Protein AF-0000000080389992 (afdb_homodimer)

Radius of gyration: 30.41 Å; Cα contacts (8 Å, |Δi|>4): 2926; chains: 2; bounding box: 86×96×77 Å

Solvent-accessible surface area (backbone atoms only — not comparable to full-atom values): 54626 Å² total; per-residue (Å²): 128,86,72,80,55,49,77,39,32,26,22,52,47,50,53,52,47,37,54,75,71,65,52,51,58,38,23,25,39,76,35,75,53,31,44,60,41,37,55,44,47,63,76,44,91,43,49,73,46,61,48,57,41,42,37,43,13,34,24,14,16,47,22,24,12,56,48,66,73,48,72,14,30,25,38,23,12,28,20,36,35,40,38,37,26,43,38,29,38,38,38,26,34,58,57,42,35,23,24,41,37,39,26,24,25,52,38,71,89,45,68,91,61,70,29,70,19,50,58,68,56,62,61,32,39,53,87,36,33,81,41,67,42,76,52,84,49,41,79,48,44,42,55,50,52,54,42,39,56,51,57,9,62,40,62,65,23,12,19,18,38,42,33,38,20,31,56,28,33,66,33,75,32,73,50,66,74,68,91,72,78,86,57,94,89,65,79,68,50,46,74,44,56,65,67,47,44,50,51,48,18,53,52,42,38,71,22,44,30,46,34,34,38,33,10,38,35,26,48,76,48,69,15,32,68,46,50,53,53,40,31,62,58,30,54,29,39,36,30,26,41,83,66,11,41,16,30,55,41,53,83,42,88,46,42,40,48,34,45,20,32,70,18,39,62,46,26,20,46,46,48,50,66,13,45,25,37,41,29,33,22,50,78,78,31,51,60,46,32,32,21,62,83,58,41,37,64,66,30,49,28,34,40,33,25,42,42,65,77,62,64,54,63,75,52,86,56,74,43,67,33,48,7,35,48,35,57,45,42,52,51,33,58,72,64,39,45,50,29,60,21,65,68,41,53,53,50,49,55,50,36,46,69,76,48,53,92,74,78,71,77,50,91,54,87,46,48,24,52,68,59,55,53,35,43,44,48,32,72,74,41,60,79,38,32,41,17,19,21,42,50,46,50,32,52,44,44,69,71,49,38,67,40,63,42,57,55,28,53,46,64,56,61,36,28,48,32,58,34,37,10,61,33,14,30,51,20,25,33,71,63,37,71,90,48,55,34,36,17,37,20,36,52,53,25,44,48,50,46,48,57,40,47,26,35,29,43,76,68,67,41,49,35,33,36,42,26,51,32,38,36,39,42,52,48,51,38,47,49,20,46,76,73,45,82,56,50,66,48,77,28,73,50,59,89,36,58,41,56,36,44,40,23,46,18,28,68,31,46,46,39,75,24,69,35,47,85,39,46,60,59,54,52,53,49,46,65,70,62,66,41,27,25,32,35,39,33,45,31,54,64,84,72,67,77,55,38,31,28,56,89,66,32,38,44,74,54,62,43,74,68,66,67,77,128,128,87,72,78,56,50,76,40,31,25,22,51,48,51,53,52,49,37,54,76,70,66,52,52,58,36,23,23,40,76,34,77,53,31,44,61,42,37,55,46,47,64,75,43,92,43,50,73,45,61,48,57,41,41,35,42,13,34,24,13,16,46,22,24,12,57,51,65,72,47,72,14,30,24,39,23,12,30,19,35,35,40,38,36,26,45,39,28,37,38,38,26,34,58,58,44,36,22,25,41,37,38,25,22,25,51,38,72,90,43,67,91,61,69,30,71,21,50,57,68,56,62,61,33,40,51,87,36,32,80,43,63,42,79,53,84,48,41,81,47,43,42,54,50,52,53,42,37,55,49,56,9,63,40,63,65,23,11,17,18,38,43,32,38,19,31,57,26,34,66,34,74,31,73,51,66,75,68,90,72,78,85,57,94,88,64,80,67,50,47,74,43,55,64,68,47,44,50,51,49,19,53,53,42,39,71,23,42,30,46,33,33,39,33,9,38,36,27,48,75,49,68,16,31,68,46,50,52,53,39,31,62,58,30,53,29,38,34,29,26,40,83,66,11,39,16,30,54,39,53,84,43,88,46,41,40,48,34,45,21,31,69,17,40,61,44,24,21,45,47,46,49,66,13,43,26,37,39,30,34,22,51,78,78,32,52,61,47,33,32,21,60,84,58,41,36,63,65,30,48,27,36,41,35,27,41,43,65,78,62,64,54,63,75,52,85,57,74,44,67,33,47,8,33,48,35,59,44,40,53,52,35,58,73,64,41,45,51,29,58,21,67,68,42,52,52,51,50,52,50,35,46,69,75,50,53,90,73,78,74,77,50,90,54,87,46,47,26,53,69,58,56,54,35,42,45,47,34,71,73,40,60,80,38,32,41,16,18,20,45,50,47,51,33,53,43,44,70,72,48,39,67,40,63,42,57,54,26,53,46,64,57,61,36,27,47,32,58,33,36,10,61,32,13,29,52,20,24,33,69,63,37,71,88,48,56,32,36,17,37,21,35,53,54,24,45,48,49,47,48,57,38,46,25,34,28,43,76,67,67,42,48,36,34,36,41,27,51,33,37,36,37,42,52,47,52,38,47,48,20,44,76,73,46,82,56,51,67,48,77,27,74,51,59,89,34,58,40,55,37,43,39,24,46,18,28,68,30,44,45,40,76,25,67,35,48,87,39,46,60,58,53,52,52,48,47,66,70,63,68,41,27,25,31,34,39,32,44,30,54,62,82,72,69,79,54,37,31,28,56,89,66,33,39,43,74,55,64,42,72,69,68,68,76,127

Sequence (1130 aa):
MTESTEKMTGARALIECLYREGVDTIFGYPGGVLLPIYDELYDADIRHILVRHEQAAAHAAEGYARATGKTGVCIATSGPGATNLVTGIANAYMDSIPMVVFTGQVPSSLLGNDAFQEANITGITMPITKHNYLVQDANELPQVIKEAFHIASTGRPGPVLVDLPKDVTVQEIDFYYPEKVDLKGYKPTYQGNLQQVKRAASAIKESKNPVIYAGGGVISSNASKELLELAEKIKAPVTTTLTGMGGFPVEHELFLGMPGMHGAKYANYAIQESDLLIAVGARFDDRVTGKLKAFASNAKIIHIDIDPAEISKNVKVDVPIVGDAKWILQKLLKYAEPAQSEKWLDRITHWKKVHPLHYVEPATGDGIKPQYIIEQITEACKDAIIVTEVGQHQMWAAQYFRFSEPRTFITSGGLGTMGYGFPASIGAKIAKPDKVVFDIAGDGSFQMNSQELATAVQENVPVIVAVFNNGYLGMVRQWQELFHNRRYSATCIQNSVDFVKLAEAYGALGLRATKRDEVRPVIEEAIASGRPTVIDFIVEEEENVSPMVPAGAAINEILDLERKEMTESTEKMTGARALIECLYREGVDTIFGYPGGVLLPIYDELYDADIRHILVRHEQAAAHAAEGYARATGKTGVCIATSGPGATNLVTGIANAYMDSIPMVVFTGQVPSSLLGNDAFQEANITGITMPITKHNYLVQDANELPQVIKEAFHIASTGRPGPVLVDLPKDVTVQEIDFYYPEKVDLKGYKPTYQGNLQQVKRAASAIKESKNPVIYAGGGVISSNASKELLELAEKIKAPVTTTLTGMGGFPVEHELFLGMPGMHGAKYANYAIQESDLLIAVGARFDDRVTGKLKAFASNAKIIHIDIDPAEISKNVKVDVPIVGDAKWILQKLLKYAEPAQSEKWLDRITHWKKVHPLHYVEPATGDGIKPQYIIEQITEACKDAIIVTEVGQHQMWAAQYFRFSEPRTFITSGGLGTMGYGFPASIGAKIAKPDKVVFDIAGDGSFQMNSQELATAVQENVPVIVAVFNNGYLGMVRQWQELFHNRRYSATCIQNSVDFVKLAEAYGALGLRATKRDEVRPVIEEAIASGRPTVIDFIVEEEENVSPMVPAGAAINEILDLERKE

Foldseek 3Di:
DPPQFDKDFLLLLLLVLCVVLVAAEEEEADDDLCVLNVVNVVPGNHHYFDFPALCLRLLLQQLQCLLFLAEGEYEFEAAPSLVSNQLSQQLQQQQLGQYEYEYEAAAPVCAPVPDDRHDPSQVVNVVRFLEEDEDNASQCSLVVSQVQRVQQQPQRHHYYYYYHYSNSRGDMDRHDHDPDHDDPPDDFAAAWDLVLLLVVQVQLAAWAQEEEEEELLCLSLVQLVLVALLCVFQVHAYEYDLNCPLSYFQPDLSYQAHFFFQTFLLVLVSQQPTQAYEYAQDAPDQRHFQAVCSTSVNHAYEHEGRDPCRAPVRHDHDRYIHHRRNNSSVSNSVNHGHYNHPVVSVVSVVCCVVGPDDFDQDPPNWFDALLLLLQLLCVLAVAAQEFEFAAQQSSSNSRRRGRNHRSSYHYRDRSRDQLSGPSSQLSSCVSPVPHAYEYRYEPVSCVVRVVSLLSCQVVLRQHEYEYAYLQFSQRVQLCCVVPVVSPRDPTGRPPVDDVQVSNVVNPFHEAEDGTDVVSNVVSNVSVVVSGHYYYHYHHHNRDGRPWGDPRNDRSSRTDGPRDDD/DPPQFDKDFLLLLLLVLCVVLVAAEEEEADDDLCVLNVVNVVPGNHHYFDFPALCLRLLLQQLLCLQFLAEGEYEFEAAPSLVSVQLSQQLQQQQLGQYEYEYEAAAPVCAPVPDDRHDPSQVVNVVRFLEEDEDNASQCSLLVSQVQRVQQQPQRHHYYYYYHYSNSRGDMDRHDHDPDHDDPPDDFAAAWDLVLLLVVQVQLAAWAQEEEEEELLCLSLVQLVLVALLCVFQVHAYEYDLNCPLSYFCPDLSYQAHFFFQTFLLVLVSQQPTQAYEYAQDAPDQRHFQAVCRTSVNHAYEHEGRDPCRAPVRHDHDRYIHHRRNNSSVSNSVNHGHYNHPVVSVVSVVCCVVGPDDFDQDPPNWFDALLLLLQLLCVLAVAAQEFEFAALQSSSNRRRRGRNHRSRYHYRDRVRDQLSGPSSQLSSCVSPVPHAYEYRYEPVSCVVRVVSLLSCQVVLRQHEYEYAYLQFSQRVQLCCVVPVVSPRDPTGRPPVDDVQVSNVVNPFHEAEDGTDVVSNVVSNVSVVVSTHYYYHYHHHNRDGRPFGDPRNDRSSRTRGPNDDD

Structure (mmCIF, N/CA/C/O backbone):
data_AF-0000000080389992-model_v1
#
loop_
_entity.id
_entity.type
_entity.pdbx_description
1 polymer 'Acetolactate synthase'
#
loop_
_atom_site.group_PDB
_atom_site.id
_atom_site.type_symbol
_atom_site.label_atom_id
_atom_site.label_alt_id
_atom_site.label_comp_id
_atom_site.label_asym_id
_atom_site.label_entity_id
_atom_site.label_seq_id
_atom_site.pdbx_PDB_ins_code
_atom_site.Cartn_x
_atom_site.Cartn_y
_atom_site.Cartn_z
_atom_site.occupancy
_atom_site.B_iso_or_equiv
_atom_site.auth_seq_id
_atom_site.auth_comp_id
_atom_site.auth_asym_id
_atom_site.auth_atom_id
_atom_site.pdbx_PDB_model_num
ATOM 1 N N . MET A 1 1 ? 43.312 18.234 -13.016 1 28.86 1 MET A N 1
ATOM 2 C CA . MET A 1 1 ? 43.5 17.062 -12.172 1 28.86 1 MET A CA 1
ATOM 3 C C . MET A 1 1 ? 42.719 15.867 -12.727 1 28.86 1 MET A C 1
ATOM 5 O O . MET A 1 1 ? 41.5 15.945 -12.906 1 28.86 1 MET A O 1
ATOM 9 N N . THR A 1 2 ? 43.188 15.094 -13.531 1 39.06 2 THR A N 1
ATOM 10 C CA . THR A 1 2 ? 42.625 13.898 -14.141 1 39.06 2 THR A CA 1
ATOM 11 C C . THR A 1 2 ? 42 12.984 -13.078 1 39.06 2 THR A C 1
ATOM 13 O O . THR A 1 2 ? 42.719 12.391 -12.273 1 39.06 2 THR A O 1
ATOM 16 N N . GLU A 1 3 ? 40.906 13.391 -12.375 1 44.69 3 GLU A N 1
ATOM 17 C CA . GLU A 1 3 ? 40.312 12.711 -11.227 1 44.69 3 GLU A CA 1
ATOM 18 C C . GLU A 1 3 ? 40.125 11.219 -11.508 1 44.69 3 GLU A C 1
ATOM 20 O O . GLU A 1 3 ? 39.562 10.836 -12.547 1 44.69 3 GLU A O 1
ATOM 25 N N . SER A 1 4 ? 41.062 10.492 -11.133 1 52.69 4 SER A N 1
ATOM 26 C CA . SER A 1 4 ? 41.156 9.039 -11.211 1 52.69 4 SER A CA 1
ATOM 27 C C . SER A 1 4 ? 39.812 8.367 -11.109 1 52.69 4 SER A C 1
ATOM 29 O O . SER A 1 4 ? 39.094 8.555 -10.117 1 52.69 4 SER A O 1
ATOM 31 N N . THR A 1 5 ? 39.219 8.062 -12.273 1 70.75 5 THR A N 1
ATOM 32 C CA . THR A 1 5 ? 37.969 7.309 -12.352 1 70.75 5 THR A CA 1
ATOM 33 C C . THR A 1 5 ? 38.188 5.871 -11.883 1 70.75 5 THR A C 1
ATOM 35 O O . THR A 1 5 ? 39.219 5.262 -12.18 1 70.75 5 THR A O 1
ATOM 38 N N . GLU A 1 6 ? 37.594 5.406 -10.828 1 88.12 6 GLU A N 1
ATOM 39 C CA . GLU A 1 6 ? 37.625 4.043 -10.305 1 88.12 6 GLU A CA 1
ATOM 40 C C . GLU A 1 6 ? 36.531 3.189 -10.977 1 88.12 6 GLU A C 1
ATOM 42 O O . GLU A 1 6 ? 35.406 3.621 -11.117 1 88.12 6 GLU A O 1
ATOM 47 N N . LYS A 1 7 ? 37 2.121 -11.492 1 95.56 7 LYS A N 1
ATOM 48 C CA . LYS A 1 7 ? 36.062 1.165 -12.07 1 95.56 7 LYS A CA 1
ATOM 49 C C . LYS A 1 7 ? 35.281 0.459 -10.984 1 95.56 7 LYS A C 1
ATOM 51 O O . LYS A 1 7 ? 35.812 0.017 -9.977 1 95.56 7 LYS A O 1
ATOM 56 N N . MET A 1 8 ? 34 0.46 -11.156 1 97.56 8 MET A N 1
ATOM 57 C CA . MET A 1 8 ? 33.125 -0.198 -10.172 1 97.56 8 MET A CA 1
ATOM 58 C C . MET A 1 8 ? 31.781 -0.555 -10.773 1 97.56 8 MET A C 1
ATOM 60 O O . MET A 1 8 ? 31.438 -0.078 -11.859 1 97.56 8 MET A O 1
ATOM 64 N N . THR A 1 9 ? 31 -1.435 -10.195 1 98.12 9 THR A N 1
ATOM 65 C CA . THR A 1 9 ? 29.672 -1.827 -10.664 1 98.12 9 THR A CA 1
ATOM 66 C C . THR A 1 9 ? 28.656 -0.722 -10.398 1 98.12 9 THR A C 1
ATOM 68 O O . THR A 1 9 ? 28.906 0.177 -9.594 1 98.12 9 THR A O 1
ATOM 71 N N . GLY A 1 10 ? 27.562 -0.728 -11.109 1 98.5 10 GLY A N 1
ATOM 72 C CA . GLY A 1 10 ? 26.484 0.208 -10.844 1 98.5 10 GLY A CA 1
ATOM 73 C C . GLY A 1 10 ? 26.031 0.203 -9.391 1 98.5 10 GLY A C 1
ATOM 74 O O . GLY A 1 10 ? 25.719 1.254 -8.828 1 98.5 10 GLY A O 1
ATOM 75 N N . ALA A 1 11 ? 26 -0.964 -8.781 1 98.62 11 ALA A N 1
ATOM 76 C CA . ALA A 1 11 ? 25.609 -1.092 -7.383 1 98.62 11 ALA A CA 1
ATOM 77 C C . ALA A 1 11 ? 26.578 -0.347 -6.473 1 98.62 11 ALA A C 1
ATOM 79 O O . ALA A 1 11 ? 26.156 0.381 -5.57 1 98.62 11 ALA A O 1
ATOM 80 N N . ARG A 1 12 ? 27.844 -0.57 -6.66 1 98.25 12 ARG A N 1
ATOM 81 C CA . ARG A 1 12 ? 28.859 0.126 -5.875 1 98.25 12 ARG A CA 1
ATOM 82 C C . ARG A 1 12 ? 28.797 1.631 -6.117 1 98.25 12 ARG A C 1
ATOM 84 O O . ARG A 1 12 ? 28.953 2.422 -5.188 1 98.25 12 ARG A O 1
ATOM 91 N N . ALA A 1 13 ? 28.594 2.02 -7.363 1 98.5 13 ALA A N 1
ATOM 92 C CA . ALA A 1 13 ? 28.469 3.432 -7.719 1 98.5 13 ALA A CA 1
ATOM 93 C C . ALA A 1 13 ? 27.312 4.086 -6.973 1 98.5 13 ALA A C 1
ATOM 95 O O . ALA A 1 13 ? 27.422 5.23 -6.531 1 98.5 13 ALA A O 1
ATOM 96 N N . LEU A 1 14 ? 26.172 3.402 -6.883 1 98.62 14 LEU A N 1
ATOM 97 C CA . LEU A 1 14 ? 25.031 3.93 -6.141 1 98.62 14 LEU A CA 1
ATOM 98 C C . LEU A 1 14 ? 25.422 4.254 -4.703 1 98.62 14 LEU A C 1
ATOM 100 O O . LEU A 1 14 ? 25.109 5.332 -4.195 1 98.62 14 LEU A O 1
ATOM 104 N N . ILE A 1 15 ? 26.141 3.344 -4.02 1 98.62 15 ILE A N 1
ATOM 105 C CA . ILE A 1 15 ? 26.547 3.539 -2.633 1 98.62 15 ILE A CA 1
ATOM 106 C C . ILE A 1 15 ? 27.469 4.754 -2.533 1 98.62 15 ILE A C 1
ATOM 108 O O . ILE A 1 15 ? 27.312 5.586 -1.636 1 98.62 15 ILE A O 1
ATOM 112 N N . GLU A 1 16 ? 28.391 4.871 -3.49 1 98.12 16 GLU A N 1
ATOM 113 C CA . GLU A 1 16 ? 29.297 6.012 -3.498 1 98.12 16 GLU A CA 1
ATOM 114 C C . GLU A 1 16 ? 28.547 7.32 -3.674 1 98.12 16 GLU A C 1
ATOM 116 O O . GLU A 1 16 ? 28.891 8.336 -3.059 1 98.12 16 GLU A O 1
ATOM 121 N N . CYS A 1 17 ? 27.578 7.309 -4.59 1 98.44 17 CYS A N 1
ATOM 122 C CA . CYS A 1 17 ? 26.75 8.492 -4.789 1 98.44 17 CYS A CA 1
ATOM 123 C C . CYS A 1 17 ? 26.031 8.875 -3.502 1 98.44 17 CYS A C 1
ATOM 125 O O . CYS A 1 17 ? 25.938 10.055 -3.16 1 98.44 17 CYS A O 1
ATOM 127 N N . LEU A 1 18 ? 25.469 7.914 -2.791 1 98.69 18 LEU A N 1
ATOM 128 C CA . LEU A 1 18 ? 24.734 8.164 -1.554 1 98.69 18 LEU A CA 1
ATOM 129 C C . LEU A 1 18 ? 25.656 8.766 -0.495 1 98.69 18 LEU A C 1
ATOM 131 O O . LEU A 1 18 ? 25.25 9.664 0.248 1 98.69 18 LEU A O 1
ATOM 135 N N . TYR A 1 19 ? 26.953 8.266 -0.417 1 98.19 19 TYR A N 1
ATOM 136 C CA . TYR A 1 19 ? 27.938 8.859 0.481 1 98.19 19 TYR A CA 1
ATOM 137 C C . TYR A 1 19 ? 28.141 10.336 0.164 1 98.19 19 TYR A C 1
ATOM 139 O O . TYR A 1 19 ? 28.172 11.172 1.068 1 98.19 19 TYR A O 1
ATOM 147 N N . ARG A 1 20 ? 28.266 10.594 -1.121 1 97.25 20 ARG A N 1
ATOM 148 C CA . ARG A 1 20 ? 28.531 11.961 -1.563 1 97.25 20 ARG A CA 1
ATOM 149 C C . ARG A 1 20 ? 27.344 12.875 -1.25 1 97.25 20 ARG A C 1
ATOM 151 O O . ARG A 1 20 ? 27.531 14.086 -1.101 1 97.25 20 ARG A O 1
ATOM 158 N N . GLU A 1 21 ? 26.172 12.328 -1.195 1 98 21 GLU A N 1
ATOM 159 C CA . GLU A 1 21 ? 24.969 13.109 -0.892 1 98 21 GLU A CA 1
ATOM 160 C C . GLU A 1 21 ? 24.719 13.172 0.611 1 98 21 GLU A C 1
ATOM 162 O O . GLU A 1 21 ? 23.734 13.758 1.057 1 98 21 GLU A O 1
ATOM 167 N N . GLY A 1 22 ? 25.531 12.523 1.401 1 97.75 22 GLY A N 1
ATOM 168 C CA . GLY A 1 22 ? 25.453 12.602 2.852 1 97.75 22 GLY A CA 1
ATOM 169 C C . GLY A 1 22 ? 24.375 11.703 3.436 1 97.75 22 GLY A C 1
ATOM 170 O O . GLY A 1 22 ? 23.875 11.953 4.535 1 97.75 22 GLY A O 1
ATOM 171 N N . VAL A 1 23 ? 23.984 10.672 2.705 1 98.56 23 VAL A N 1
ATOM 172 C CA . VAL A 1 23 ? 22.953 9.75 3.184 1 98.56 23 VAL A CA 1
ATOM 173 C C . VAL A 1 23 ? 23.547 8.836 4.258 1 98.56 23 VAL A C 1
ATOM 175 O O . VAL A 1 23 ? 24.562 8.188 4.039 1 98.56 23 VAL A O 1
ATOM 178 N N . ASP A 1 24 ? 22.922 8.781 5.379 1 98.06 24 ASP A N 1
ATOM 179 C CA . ASP A 1 24 ? 23.422 7.949 6.469 1 98.06 24 ASP A CA 1
ATOM 180 C C . ASP A 1 24 ? 22.438 6.836 6.812 1 98.06 24 ASP A C 1
ATOM 182 O O . ASP A 1 24 ? 22.797 5.867 7.484 1 98.06 24 ASP A O 1
ATOM 186 N N . THR A 1 25 ? 21.219 6.969 6.402 1 98.62 25 THR A N 1
ATOM 187 C CA . THR A 1 25 ? 20.172 6.012 6.73 1 98.62 25 THR A CA 1
ATOM 188 C C . THR A 1 25 ? 19.297 5.734 5.512 1 98.62 25 THR A C 1
ATOM 190 O O . THR A 1 25 ? 18.922 6.656 4.789 1 98.62 25 THR A O 1
ATOM 193 N N . ILE A 1 26 ? 19.031 4.496 5.262 1 98.81 26 ILE A N 1
ATOM 194 C CA . ILE A 1 26 ? 18.094 4.07 4.223 1 98.81 26 ILE A CA 1
ATOM 195 C C . ILE A 1 26 ? 17.047 3.141 4.824 1 98.81 26 ILE A C 1
ATOM 197 O O . ILE A 1 26 ? 17.359 2.289 5.656 1 98.81 26 ILE A O 1
ATOM 201 N N . PHE A 1 27 ? 15.805 3.359 4.516 1 98.94 27 PHE A N 1
ATOM 202 C CA . PHE A 1 27 ? 14.711 2.467 4.883 1 98.94 27 PHE A CA 1
ATOM 203 C C . PHE A 1 27 ? 14.328 1.571 3.713 1 98.94 27 PHE A C 1
ATOM 205 O O . PHE A 1 27 ? 14.078 2.059 2.607 1 98.94 27 PHE A O 1
ATOM 212 N N . GLY A 1 28 ? 14.312 0.283 3.914 1 98.69 28 GLY A N 1
ATOM 213 C CA . GLY A 1 28 ? 14.07 -0.486 2.703 1 98.69 28 GLY A CA 1
ATOM 214 C C . GLY A 1 28 ? 13.672 -1.924 2.979 1 98.69 28 GLY A C 1
ATOM 215 O O . GLY A 1 28 ? 13.547 -2.326 4.137 1 98.69 28 GLY A O 1
ATOM 216 N N . TYR A 1 29 ? 13.359 -2.639 1.948 1 98.69 29 TYR A N 1
ATOM 217 C CA . TYR A 1 29 ? 13 -4.051 1.868 1 98.69 29 TYR A CA 1
ATOM 218 C C . TYR A 1 29 ? 13.648 -4.715 0.663 1 98.69 29 TYR A C 1
ATOM 220 O O . TYR A 1 29 ? 13.508 -4.238 -0.467 1 98.69 29 TYR A O 1
ATOM 228 N N . PRO A 1 30 ? 14.367 -5.82 0.864 1 98.31 30 PRO A N 1
ATOM 229 C CA . PRO A 1 30 ? 15.156 -6.41 -0.217 1 98.31 30 PRO A CA 1
ATOM 230 C C . PRO A 1 30 ? 14.305 -7.18 -1.222 1 98.31 30 PRO A C 1
ATOM 232 O O . PRO A 1 30 ? 13.094 -7.309 -1.038 1 98.31 30 PRO A O 1
ATOM 235 N N . GLY A 1 31 ? 14.875 -7.652 -2.24 1 97.38 31 GLY A N 1
ATOM 236 C CA . GLY A 1 31 ? 14.297 -8.469 -3.293 1 97.38 31 GLY A CA 1
ATOM 237 C C . GLY A 1 31 ? 15.32 -8.961 -4.301 1 97.38 31 GLY A C 1
ATOM 238 O O . GLY A 1 31 ? 16.469 -8.508 -4.301 1 97.38 31 GLY A O 1
ATOM 239 N N . GLY A 1 32 ? 14.906 -9.875 -5.117 1 94.94 32 GLY A N 1
ATOM 240 C CA . GLY A 1 32 ? 15.797 -10.578 -6.027 1 94.94 32 GLY A CA 1
ATOM 241 C C . GLY A 1 32 ? 16.578 -9.648 -6.934 1 94.94 32 GLY A C 1
ATOM 242 O O . GLY A 1 32 ? 17.797 -9.766 -7.051 1 94.94 32 GLY A O 1
ATOM 243 N N . VAL A 1 33 ? 15.922 -8.664 -7.496 1 96.25 33 VAL A N 1
ATOM 244 C CA . VAL A 1 33 ? 16.562 -7.824 -8.5 1 96.25 33 VAL A CA 1
ATOM 245 C C . VAL A 1 33 ? 17.5 -6.828 -7.816 1 96.25 33 VAL A C 1
ATOM 247 O O . VAL A 1 33 ? 18.359 -6.219 -8.469 1 96.25 33 VAL A O 1
ATOM 250 N N . LEU A 1 34 ? 17.406 -6.672 -6.504 1 98.06 34 LEU A N 1
ATOM 251 C CA . LEU A 1 34 ? 18.203 -5.695 -5.77 1 98.06 34 LEU A CA 1
ATOM 252 C C . LEU A 1 34 ? 19.422 -6.359 -5.137 1 98.06 34 LEU A C 1
ATOM 254 O O . LEU A 1 34 ? 20.219 -5.691 -4.473 1 98.06 34 LEU A O 1
ATOM 258 N N . LEU A 1 35 ? 19.656 -7.629 -5.316 1 97.88 35 LEU A N 1
ATOM 259 C CA . LEU A 1 35 ? 20.672 -8.391 -4.602 1 97.88 35 LEU A CA 1
ATOM 260 C C . LEU A 1 35 ? 22.047 -7.758 -4.777 1 97.88 35 LEU A C 1
ATOM 262 O O . LEU A 1 35 ? 22.828 -7.668 -3.82 1 97.88 35 LEU A O 1
ATOM 266 N N . PRO A 1 36 ? 22.422 -7.254 -6 1 98.06 36 PRO A N 1
ATOM 267 C CA . PRO A 1 36 ? 23.719 -6.598 -6.117 1 98.06 36 PRO A CA 1
ATOM 268 C C . PRO A 1 36 ? 23.859 -5.367 -5.219 1 98.06 36 PRO A C 1
ATOM 270 O O . PRO A 1 36 ? 24.906 -5.133 -4.633 1 98.06 36 PRO A O 1
ATOM 273 N N . ILE A 1 37 ? 22.797 -4.594 -5.109 1 98.69 37 ILE A N 1
ATOM 274 C CA . ILE A 1 37 ? 22.812 -3.402 -4.27 1 98.69 37 ILE A CA 1
ATOM 275 C C . ILE A 1 37 ? 22.891 -3.805 -2.799 1 98.69 37 ILE A C 1
ATOM 277 O O . ILE A 1 37 ? 23.672 -3.229 -2.035 1 98.69 37 ILE A O 1
ATOM 281 N N . TYR A 1 38 ? 22.125 -4.781 -2.381 1 98.62 38 TYR A N 1
ATOM 282 C CA . TYR A 1 38 ? 22.125 -5.203 -0.985 1 98.62 38 TYR A CA 1
ATOM 283 C C . TYR A 1 38 ? 23.438 -5.883 -0.612 1 98.62 38 TYR A C 1
ATOM 285 O O . TYR A 1 38 ? 23.859 -5.84 0.547 1 98.62 38 TYR A O 1
ATOM 293 N N . ASP A 1 39 ? 24.062 -6.527 -1.62 1 98.56 39 ASP A N 1
ATOM 294 C CA . ASP A 1 39 ? 25.391 -7.055 -1.353 1 98.56 39 ASP A CA 1
ATOM 295 C C . ASP A 1 39 ? 26.375 -5.93 -1.003 1 98.56 39 ASP A C 1
ATOM 297 O O . ASP A 1 39 ? 27.188 -6.074 -0.095 1 98.56 39 ASP A O 1
ATOM 301 N N . GLU A 1 40 ? 26.281 -4.824 -1.738 1 98.25 40 GLU A N 1
ATOM 302 C CA . GLU A 1 40 ? 27.109 -3.658 -1.458 1 98.25 40 GLU A CA 1
ATOM 303 C C . GLU A 1 40 ? 26.719 -3.012 -0.131 1 98.25 40 GLU A C 1
ATOM 305 O O . GLU A 1 40 ? 27.578 -2.502 0.589 1 98.25 40 GLU A O 1
ATOM 310 N N . LEU A 1 41 ? 25.438 -2.992 0.196 1 98.19 41 LEU A N 1
ATOM 311 C CA . LEU A 1 41 ? 24.953 -2.396 1.439 1 98.19 41 LEU A CA 1
ATOM 312 C C . LEU A 1 41 ? 25.484 -3.166 2.646 1 98.19 41 LEU A C 1
ATOM 314 O O . LEU A 1 41 ? 25.641 -2.596 3.729 1 98.19 41 LEU A O 1
ATOM 318 N N . TYR A 1 42 ? 25.703 -4.496 2.418 1 97.5 42 TYR A N 1
ATOM 319 C CA . TYR A 1 42 ? 26.188 -5.367 3.48 1 97.5 42 TYR A CA 1
ATOM 320 C C . TYR A 1 42 ? 27.453 -4.801 4.113 1 97.5 42 TYR A C 1
ATOM 322 O O . TYR A 1 42 ? 27.641 -4.895 5.332 1 97.5 42 TYR A O 1
ATOM 330 N N . ASP A 1 43 ? 28.328 -4.109 3.295 1 96.62 43 ASP A N 1
ATOM 331 C CA . ASP A 1 43 ? 29.609 -3.58 3.764 1 96.62 43 ASP A CA 1
ATOM 332 C C . ASP A 1 43 ? 29.547 -2.061 3.912 1 96.62 43 ASP A C 1
ATOM 334 O O . ASP A 1 43 ? 30.516 -1.439 4.367 1 96.62 43 ASP A O 1
ATOM 338 N N . ALA A 1 44 ? 28.484 -1.448 3.566 1 97.69 44 ALA A N 1
ATOM 339 C CA . ALA A 1 44 ? 28.406 0.009 3.492 1 97.69 44 ALA A CA 1
ATOM 340 C C . ALA A 1 44 ? 28.25 0.621 4.883 1 97.69 44 ALA A C 1
ATOM 342 O O . ALA A 1 44 ? 27.688 -0.006 5.785 1 97.69 44 ALA A O 1
ATOM 343 N N . ASP A 1 45 ? 28.75 1.853 5.031 1 97.56 45 ASP A N 1
ATOM 344 C CA . ASP A 1 45 ? 28.547 2.633 6.246 1 97.56 45 ASP A CA 1
ATOM 345 C C . ASP A 1 45 ? 27.25 3.432 6.172 1 97.56 45 ASP A C 1
ATOM 347 O O . ASP A 1 45 ? 27.25 4.652 6.352 1 97.56 45 ASP A O 1
ATOM 351 N N . ILE A 1 46 ? 26.234 2.906 5.723 1 98 46 ILE A N 1
ATOM 352 C CA . ILE A 1 46 ? 24.859 3.422 5.695 1 98 46 ILE A CA 1
ATOM 353 C C . ILE A 1 46 ? 23.953 2.518 6.527 1 98 46 ILE A C 1
ATOM 355 O O . ILE A 1 46 ? 23.938 1.3 6.332 1 98 46 ILE A O 1
ATOM 359 N N . ARG A 1 47 ? 23.312 3.047 7.484 1 97.88 47 ARG A N 1
ATOM 360 C CA . ARG A 1 47 ? 22.375 2.27 8.297 1 97.88 47 ARG A CA 1
ATOM 361 C C . ARG A 1 47 ? 21.156 1.862 7.484 1 97.88 47 ARG A C 1
ATOM 363 O O . ARG A 1 47 ? 20.438 2.719 6.965 1 97.88 47 ARG A O 1
ATOM 370 N N . HIS A 1 48 ? 21.016 0.59 7.285 1 98.44 48 HIS A N 1
ATOM 371 C CA . HIS A 1 48 ? 19.828 0.07 6.625 1 98.44 48 HIS A CA 1
ATOM 372 C C . HIS A 1 48 ? 18.797 -0.391 7.641 1 98.44 48 HIS A C 1
ATOM 374 O O . HIS A 1 48 ? 19.094 -1.182 8.531 1 98.44 48 HIS A O 1
ATOM 380 N N . ILE A 1 49 ? 17.578 0.129 7.602 1 98.75 49 ILE A N 1
ATOM 381 C CA . ILE A 1 49 ? 16.469 -0.268 8.453 1 98.75 49 ILE A CA 1
ATOM 382 C C . ILE A 1 49 ? 15.531 -1.197 7.68 1 98.75 49 ILE A C 1
ATOM 384 O O . ILE A 1 49 ? 14.883 -0.778 6.719 1 98.75 49 ILE A O 1
ATOM 388 N N . LEU A 1 50 ? 15.477 -2.455 8.055 1 98.69 50 LEU A N 1
ATOM 389 C CA . LEU A 1 50 ? 14.602 -3.438 7.422 1 98.69 50 LEU A CA 1
ATOM 390 C C . LEU A 1 50 ? 13.18 -3.307 7.945 1 98.69 50 LEU A C 1
ATOM 392 O O . LEU A 1 50 ? 12.883 -3.729 9.062 1 98.69 50 LEU A O 1
ATOM 396 N N . VAL A 1 51 ? 12.375 -2.729 7.168 1 98.75 51 VAL A N 1
ATOM 397 C CA . VAL A 1 51 ? 10.961 -2.586 7.516 1 98.75 51 VAL A CA 1
ATOM 398 C C . VAL A 1 51 ? 10.242 -3.91 7.285 1 98.75 51 VAL A C 1
ATOM 400 O O . VAL A 1 51 ? 10.844 -4.891 6.844 1 98.75 51 VAL A O 1
ATOM 403 N N . ARG A 1 52 ? 8.977 -3.973 7.641 1 98.62 52 ARG A N 1
ATOM 404 C CA . ARG A 1 52 ? 8.188 -5.191 7.457 1 98.62 52 ARG A CA 1
ATOM 405 C C . ARG A 1 52 ? 7.223 -5.051 6.285 1 98.62 52 ARG A C 1
ATOM 407 O O . ARG A 1 52 ? 6.637 -6.035 5.836 1 98.62 52 ARG A O 1
ATOM 414 N N . HIS A 1 53 ? 7.059 -3.879 5.754 1 98.75 53 HIS A N 1
ATOM 415 C CA . HIS A 1 53 ? 6.297 -3.551 4.555 1 98.75 53 HIS A CA 1
ATOM 416 C C . HIS A 1 53 ? 6.875 -2.324 3.855 1 98.75 53 HIS A C 1
ATOM 418 O O . HIS A 1 53 ? 7.191 -1.325 4.504 1 98.75 53 HIS A O 1
ATOM 424 N N . GLU A 1 54 ? 7 -2.311 2.582 1 98.88 54 GLU A N 1
ATOM 425 C CA . GLU A 1 54 ? 7.656 -1.24 1.841 1 98.88 54 GLU A CA 1
ATOM 426 C C . GLU A 1 54 ? 6.938 0.091 2.037 1 98.88 54 GLU A C 1
ATOM 428 O O . GLU A 1 54 ? 7.562 1.152 2.012 1 98.88 54 GLU A O 1
ATOM 433 N N . GLN A 1 55 ? 5.59 0.08 2.232 1 98.88 55 GLN A N 1
ATOM 434 C CA . GLN A 1 55 ? 4.875 1.314 2.533 1 98.88 55 GLN A CA 1
ATOM 435 C C . GLN A 1 55 ? 5.48 2.021 3.742 1 98.88 55 GLN A C 1
ATOM 437 O O . GLN A 1 55 ? 5.582 3.252 3.762 1 98.88 55 GLN A O 1
ATOM 442 N N . ALA A 1 56 ? 5.879 1.257 4.773 1 98.88 56 ALA A N 1
ATOM 443 C CA . ALA A 1 56 ? 6.473 1.812 5.984 1 98.88 56 ALA A CA 1
ATOM 444 C C . ALA A 1 56 ? 7.836 2.432 5.691 1 98.88 56 ALA A C 1
ATOM 446 O O . ALA A 1 56 ? 8.242 3.391 6.352 1 98.88 56 ALA A O 1
ATOM 447 N N . ALA A 1 57 ? 8.555 1.895 4.66 1 98.94 57 ALA A N 1
ATOM 448 C CA . ALA A 1 57 ? 9.844 2.475 4.277 1 98.94 57 ALA A CA 1
ATOM 449 C C . ALA A 1 57 ? 9.672 3.918 3.812 1 98.94 57 ALA A C 1
ATOM 451 O O . ALA A 1 57 ? 10.43 4.801 4.223 1 98.94 57 ALA A O 1
ATOM 452 N N . ALA A 1 58 ? 8.68 4.125 2.994 1 98.94 58 ALA A N 1
ATOM 453 C CA . ALA A 1 58 ? 8.43 5.473 2.482 1 98.94 58 ALA A CA 1
ATOM 454 C C . ALA A 1 58 ? 8.008 6.414 3.604 1 98.94 58 ALA A C 1
ATOM 456 O O . ALA A 1 58 ? 8.492 7.547 3.689 1 98.94 58 ALA A O 1
ATOM 457 N N . HIS A 1 59 ? 7.082 5.977 4.484 1 98.94 59 HIS A N 1
ATOM 458 C CA . HIS A 1 59 ? 6.609 6.816 5.578 1 98.94 59 HIS A CA 1
ATOM 459 C C . HIS A 1 59 ? 7.738 7.125 6.559 1 98.94 59 HIS A C 1
ATOM 461 O O . HIS A 1 59 ? 7.828 8.242 7.074 1 98.94 59 HIS A O 1
ATOM 467 N N . ALA A 1 60 ? 8.586 6.129 6.832 1 99 60 ALA A N 1
ATOM 468 C CA . ALA A 1 60 ? 9.719 6.348 7.73 1 99 60 ALA A CA 1
ATOM 469 C C . ALA A 1 60 ? 10.703 7.348 7.133 1 99 60 ALA A C 1
ATOM 471 O O . ALA A 1 60 ? 11.234 8.203 7.844 1 99 60 ALA A O 1
ATOM 472 N N . ALA A 1 61 ? 10.938 7.23 5.816 1 98.94 61 ALA A N 1
ATOM 473 C CA . ALA A 1 61 ? 11.805 8.195 5.137 1 98.94 61 ALA A CA 1
ATOM 474 C C . ALA A 1 61 ? 11.242 9.609 5.25 1 98.94 61 ALA A C 1
ATOM 476 O O . ALA A 1 61 ? 12 10.57 5.414 1 98.94 61 ALA A O 1
ATOM 477 N N . GLU A 1 62 ? 9.961 9.75 5.172 1 98.88 62 GLU A N 1
ATOM 478 C CA . GLU A 1 62 ? 9.312 11.047 5.332 1 98.88 62 GLU A CA 1
ATOM 479 C C . GLU A 1 62 ? 9.508 11.586 6.746 1 98.88 62 GLU A C 1
ATOM 481 O O . GLU A 1 62 ? 9.797 12.773 6.934 1 98.88 62 GLU A O 1
ATOM 486 N N . GLY A 1 63 ? 9.234 10.656 7.758 1 98.94 63 GLY A N 1
ATOM 487 C CA . GLY A 1 63 ? 9.453 11.078 9.133 1 98.94 63 GLY A CA 1
ATOM 488 C C . GLY A 1 63 ? 10.867 11.57 9.391 1 98.94 63 GLY A C 1
ATOM 489 O O . GLY A 1 63 ? 11.062 12.586 10.07 1 98.94 63 GLY A O 1
ATOM 490 N N . TYR A 1 64 ? 11.836 10.867 8.797 1 98.94 64 TYR A N 1
ATOM 491 C CA . TYR A 1 64 ? 13.234 11.258 8.891 1 98.94 64 TYR A CA 1
ATOM 492 C C . TYR A 1 64 ? 13.461 12.633 8.281 1 98.94 64 TYR A C 1
ATOM 494 O O . TYR A 1 64 ? 14.109 13.492 8.891 1 98.94 64 TYR A O 1
ATOM 502 N N . ALA A 1 65 ? 12.93 12.836 7.117 1 98.88 65 ALA A N 1
ATOM 503 C CA . ALA A 1 65 ? 13.086 14.094 6.391 1 98.88 65 ALA A CA 1
ATOM 504 C C . ALA A 1 65 ? 12.461 15.25 7.16 1 98.88 65 ALA A C 1
ATOM 506 O O . ALA A 1 65 ? 13.047 16.328 7.27 1 98.88 65 ALA A O 1
ATOM 507 N N . ARG A 1 66 ? 11.273 15.078 7.699 1 98.75 66 ARG A N 1
ATOM 508 C CA . ARG A 1 66 ? 10.547 16.125 8.398 1 98.75 66 ARG A CA 1
ATOM 509 C C . ARG A 1 66 ? 11.242 16.5 9.703 1 98.75 66 ARG A C 1
ATOM 511 O O . ARG A 1 66 ? 11.219 17.656 10.117 1 98.75 66 ARG A O 1
ATOM 518 N N . ALA A 1 67 ? 11.844 15.5 10.344 1 98.62 67 ALA A N 1
ATOM 519 C CA . ALA A 1 67 ? 12.5 15.734 11.633 1 98.62 67 ALA A CA 1
ATOM 520 C C . ALA A 1 67 ? 13.844 16.422 11.445 1 98.62 67 ALA A C 1
ATOM 522 O O . ALA A 1 67 ? 14.281 17.203 12.305 1 98.62 67 ALA A O 1
ATOM 523 N N . THR A 1 68 ? 14.5 16.234 10.25 1 98 68 THR A N 1
ATOM 524 C CA . THR A 1 68 ? 15.883 16.688 10.094 1 98 68 THR A CA 1
ATOM 525 C C . THR A 1 68 ? 15.953 17.859 9.125 1 98 68 THR A C 1
ATOM 527 O O . THR A 1 68 ? 16.875 18.672 9.195 1 98 68 THR A O 1
ATOM 530 N N . GLY A 1 69 ? 15.055 17.875 8.148 1 97.38 69 GLY A N 1
ATOM 531 C CA . GLY A 1 69 ? 15.164 18.797 7.039 1 97.38 69 GLY A CA 1
ATOM 532 C C . GLY A 1 69 ? 15.984 18.25 5.883 1 97.38 69 GLY A C 1
ATOM 533 O O . GLY A 1 69 ? 16.047 18.859 4.816 1 97.38 69 GLY A O 1
ATOM 534 N N . LYS A 1 70 ? 16.547 17.062 6.094 1 98 70 LYS A N 1
ATOM 535 C CA . LYS A 1 70 ? 17.312 16.391 5.039 1 98 70 LYS A CA 1
ATOM 536 C C . LYS A 1 70 ? 16.406 15.594 4.117 1 98 70 LYS A C 1
ATOM 538 O O . LYS A 1 70 ? 15.211 15.445 4.398 1 98 70 LYS A O 1
ATOM 543 N N . THR A 1 71 ? 17 15.125 3.016 1 98.81 71 THR A N 1
ATOM 544 C CA . THR A 1 71 ? 16.25 14.281 2.09 1 98.81 71 THR A CA 1
ATOM 545 C C . THR A 1 71 ? 16.141 12.852 2.627 1 98.81 71 THR A C 1
ATOM 547 O O . THR A 1 71 ? 17.156 12.234 2.975 1 98.81 71 THR A O 1
ATOM 550 N N . GLY A 1 72 ? 14.875 12.352 2.791 1 98.88 72 GLY A N 1
ATOM 551 C CA . GLY A 1 72 ? 14.688 10.953 3.15 1 98.88 72 GLY A CA 1
ATOM 552 C C . GLY A 1 72 ? 14.984 10 2.008 1 98.88 72 GLY A C 1
ATOM 553 O O . GLY A 1 72 ? 14.844 10.359 0.838 1 98.88 72 GLY A O 1
ATOM 554 N N . VAL A 1 73 ? 15.445 8.773 2.299 1 98.94 73 VAL A N 1
ATOM 555 C CA . VAL A 1 73 ? 15.781 7.793 1.269 1 98.94 73 VAL A CA 1
ATOM 556 C C . VAL A 1 73 ? 15.141 6.449 1.601 1 98.94 73 VAL A C 1
ATOM 558 O O . VAL A 1 73 ? 15.211 5.984 2.74 1 98.94 73 VAL A O 1
ATOM 561 N N . CYS A 1 74 ? 14.43 5.836 0.662 1 98.88 74 CYS A N 1
ATOM 562 C CA . CYS A 1 74 ? 13.93 4.473 0.805 1 98.88 74 CYS A CA 1
ATOM 563 C C . CYS A 1 74 ? 14.195 3.658 -0.455 1 98.88 74 CYS A C 1
ATOM 565 O O . CYS A 1 74 ? 14.484 4.223 -1.514 1 98.88 74 CYS A O 1
ATOM 567 N N . ILE A 1 75 ? 14.242 2.314 -0.319 1 98.94 75 ILE A N 1
ATOM 568 C CA . ILE A 1 75 ? 14.555 1.411 -1.42 1 98.94 75 ILE A CA 1
ATOM 569 C C . ILE A 1 75 ? 13.656 0.18 -1.355 1 98.94 75 ILE A C 1
ATOM 571 O O . ILE A 1 75 ? 13.375 -0.333 -0.271 1 98.94 75 ILE A O 1
ATOM 575 N N . ALA A 1 76 ? 13.094 -0.225 -2.449 1 98.81 76 ALA A N 1
ATOM 576 C CA . ALA A 1 76 ? 12.266 -1.421 -2.549 1 98.81 76 ALA A CA 1
ATOM 577 C C . ALA A 1 76 ? 12.5 -2.143 -3.873 1 98.81 76 ALA A C 1
ATOM 579 O O . ALA A 1 76 ? 12.938 -1.533 -4.852 1 98.81 76 ALA A O 1
ATOM 580 N N . THR A 1 77 ? 12.234 -3.426 -3.92 1 98.38 77 THR A N 1
ATOM 581 C CA . THR A 1 77 ? 12.43 -4.25 -5.109 1 98.38 77 THR A CA 1
ATOM 582 C C . THR A 1 77 ? 11.383 -3.928 -6.168 1 98.38 77 THR A C 1
ATOM 584 O O . THR A 1 77 ? 10.578 -3.008 -5.992 1 98.38 77 THR A O 1
ATOM 587 N N . SER A 1 78 ? 11.438 -4.59 -7.336 1 97.94 78 SER A N 1
ATOM 588 C CA . SER A 1 78 ? 10.555 -4.367 -8.469 1 97.94 78 SER A CA 1
ATOM 589 C C . SER A 1 78 ? 9.148 -4.883 -8.18 1 97.94 78 SER A C 1
ATOM 591 O O . SER A 1 78 ? 8.914 -5.535 -7.16 1 97.94 78 SER A O 1
ATOM 593 N N . GLY A 1 79 ? 8.203 -4.609 -9.07 1 98.06 79 GLY A N 1
ATOM 594 C CA . GLY A 1 79 ? 6.867 -5.168 -8.984 1 98.06 79 GLY A CA 1
ATOM 595 C C . GLY A 1 79 ? 6.109 -4.723 -7.746 1 98.06 79 GLY A C 1
ATOM 596 O O . GLY A 1 79 ? 5.863 -3.529 -7.559 1 98.06 79 GLY A O 1
ATOM 597 N N . PRO A 1 80 ? 5.809 -5.699 -6.871 1 98.5 80 PRO A N 1
ATOM 598 C CA . PRO A 1 80 ? 4.996 -5.363 -5.699 1 98.5 80 PRO A CA 1
ATOM 599 C C . PRO A 1 80 ? 5.734 -4.469 -4.703 1 98.5 80 PRO A C 1
ATOM 601 O O . PRO A 1 80 ? 5.113 -3.641 -4.035 1 98.5 80 PRO A O 1
ATOM 604 N N . GLY A 1 81 ? 7.086 -4.664 -4.547 1 98.69 81 GLY A N 1
ATOM 605 C CA . GLY A 1 81 ? 7.828 -3.76 -3.688 1 98.69 81 GLY A CA 1
ATOM 606 C C . GLY A 1 81 ? 7.699 -2.305 -4.094 1 98.69 81 GLY A C 1
ATOM 607 O O . GLY A 1 81 ? 7.457 -1.438 -3.254 1 98.69 81 GLY A O 1
ATOM 608 N N . ALA A 1 82 ? 7.855 -2.068 -5.391 1 98.81 82 ALA A N 1
ATOM 609 C CA . ALA A 1 82 ? 7.758 -0.716 -5.934 1 98.81 82 ALA A CA 1
ATOM 610 C C . ALA A 1 82 ? 6.344 -0.165 -5.777 1 98.81 82 ALA A C 1
ATOM 612 O O . ALA A 1 82 ? 6.16 0.978 -5.348 1 98.81 82 ALA A O 1
ATOM 613 N N . THR A 1 83 ? 5.34 -0.963 -6.102 1 98.88 83 THR A N 1
ATOM 614 C CA . THR A 1 83 ? 3.965 -0.484 -6.047 1 98.88 83 THR A CA 1
ATOM 615 C C . THR A 1 83 ? 3.533 -0.235 -4.605 1 98.88 83 THR A C 1
ATOM 617 O O . THR A 1 83 ? 2.684 0.618 -4.344 1 98.88 83 THR A O 1
ATOM 620 N N . ASN A 1 84 ? 4.133 -0.916 -3.633 1 98.88 84 ASN A N 1
ATOM 621 C CA . ASN A 1 84 ? 3.824 -0.716 -2.221 1 98.88 84 ASN A CA 1
ATOM 622 C C . ASN A 1 84 ? 4.316 0.641 -1.726 1 98.88 84 ASN A C 1
ATOM 624 O O . ASN A 1 84 ? 3.92 1.095 -0.651 1 98.88 84 ASN A O 1
ATOM 628 N N . LEU A 1 85 ? 5.168 1.325 -2.508 1 98.88 85 LEU A N 1
ATOM 629 C CA . LEU A 1 85 ? 5.695 2.629 -2.117 1 98.88 85 LEU A CA 1
ATOM 630 C C . LEU A 1 85 ? 4.754 3.748 -2.547 1 98.88 85 LEU A C 1
ATOM 632 O O . LEU A 1 85 ? 4.887 4.887 -2.09 1 98.88 85 LEU A O 1
ATOM 636 N N . VAL A 1 86 ? 3.734 3.467 -3.326 1 98.94 86 VAL A N 1
ATOM 637 C CA . VAL A 1 86 ? 2.973 4.461 -4.078 1 98.94 86 VAL A CA 1
ATOM 638 C C . VAL A 1 86 ? 2.277 5.418 -3.111 1 98.94 86 VAL A C 1
ATOM 640 O O . VAL A 1 86 ? 2.311 6.637 -3.303 1 98.94 86 VAL A O 1
ATOM 643 N N . THR A 1 87 ? 1.643 4.902 -2.057 1 98.94 87 THR A N 1
ATOM 644 C CA . THR A 1 87 ? 0.939 5.762 -1.11 1 98.94 87 THR A CA 1
ATOM 645 C C . THR A 1 87 ? 1.915 6.695 -0.402 1 98.94 87 THR A C 1
ATOM 647 O O . THR A 1 87 ? 1.621 7.879 -0.212 1 98.94 87 THR A O 1
ATOM 650 N N . GLY A 1 88 ? 3.111 6.145 0.045 1 98.94 88 GLY A N 1
ATOM 651 C CA . GLY A 1 88 ? 4.121 6.98 0.675 1 98.94 88 GLY A CA 1
ATOM 652 C C . GLY A 1 88 ? 4.664 8.055 -0.246 1 98.94 88 GLY A C 1
ATOM 653 O O . GLY A 1 88 ? 4.891 9.188 0.182 1 98.94 88 GLY A O 1
ATOM 654 N N . ILE A 1 89 ? 4.879 7.695 -1.543 1 98.94 89 ILE A N 1
ATOM 655 C CA . ILE A 1 89 ? 5.352 8.656 -2.537 1 98.94 89 ILE A CA 1
ATOM 656 C C . ILE A 1 89 ? 4.309 9.758 -2.727 1 98.94 89 ILE A C 1
ATOM 658 O O . ILE A 1 89 ? 4.645 10.945 -2.742 1 98.94 89 ILE A O 1
ATOM 662 N N . ALA A 1 90 ? 3.037 9.375 -2.822 1 98.94 90 ALA A N 1
ATOM 663 C CA . ALA A 1 90 ? 1.951 10.336 -2.998 1 98.94 90 ALA A CA 1
ATOM 664 C C . ALA A 1 90 ? 1.855 11.281 -1.802 1 98.94 90 ALA A C 1
ATOM 666 O O . ALA A 1 90 ? 1.609 12.477 -1.965 1 98.94 90 ALA A O 1
ATOM 667 N N . ASN A 1 91 ? 2.025 10.727 -0.619 1 98.88 91 ASN A N 1
ATOM 668 C CA . ASN A 1 91 ? 1.973 11.539 0.59 1 98.88 91 ASN A CA 1
ATOM 669 C C . ASN A 1 91 ? 3.092 12.578 0.615 1 98.88 91 ASN A C 1
ATOM 671 O O . ASN A 1 91 ? 2.855 13.742 0.938 1 98.88 91 ASN A O 1
ATOM 675 N N . ALA A 1 92 ? 4.297 12.141 0.289 1 98.88 92 ALA A N 1
ATOM 676 C CA . ALA A 1 92 ? 5.441 13.047 0.246 1 98.88 92 ALA A CA 1
ATOM 677 C C . ALA A 1 92 ? 5.227 14.148 -0.789 1 98.88 92 ALA A C 1
ATOM 679 O O . ALA A 1 92 ? 5.609 15.305 -0.566 1 98.88 92 ALA A O 1
ATOM 680 N N . TYR A 1 93 ? 4.645 13.766 -1.895 1 98.69 93 TYR A N 1
ATOM 681 C CA . TYR A 1 93 ? 4.379 14.711 -2.975 1 98.69 93 TYR A CA 1
ATOM 682 C C . TYR A 1 93 ? 3.391 15.781 -2.533 1 98.69 93 TYR A C 1
ATOM 684 O O . TYR A 1 93 ? 3.633 16.984 -2.727 1 98.69 93 TYR A O 1
ATOM 692 N N . MET A 1 94 ? 2.336 15.391 -1.89 1 97.94 94 MET A N 1
ATOM 693 C CA . MET A 1 94 ? 1.279 16.312 -1.477 1 97.94 94 MET A CA 1
ATOM 694 C C . MET A 1 94 ? 1.769 17.234 -0.375 1 97.94 94 MET A C 1
ATOM 696 O O . MET A 1 94 ? 1.353 18.406 -0.307 1 97.94 94 MET A O 1
ATOM 700 N N . ASP A 1 95 ? 2.672 16.766 0.467 1 98.06 95 ASP A N 1
ATOM 701 C CA . ASP A 1 95 ? 3.107 17.547 1.619 1 98.06 95 ASP A CA 1
ATOM 702 C C . ASP A 1 95 ? 4.453 18.219 1.352 1 98.06 95 ASP A C 1
ATOM 704 O O . ASP A 1 95 ? 5.047 18.812 2.252 1 98.06 95 ASP A O 1
ATOM 708 N N . SER A 1 96 ? 4.973 18.109 0.144 1 98.25 96 SER A N 1
ATOM 709 C CA . SER A 1 96 ? 6.223 18.75 -0.242 1 98.25 96 SER A CA 1
ATOM 710 C C . SER A 1 96 ? 7.383 18.281 0.627 1 98.25 96 SER A C 1
ATOM 712 O O . SER A 1 96 ? 8.117 19.094 1.188 1 98.25 96 SER A O 1
ATOM 714 N N . ILE A 1 97 ? 7.559 16.953 0.74 1 98.81 97 ILE A N 1
ATOM 715 C CA . ILE A 1 97 ? 8.625 16.375 1.545 1 98.81 97 ILE A CA 1
ATOM 716 C C . ILE A 1 97 ? 9.742 15.867 0.634 1 98.81 97 ILE A C 1
ATOM 718 O O . ILE A 1 97 ? 9.484 15.07 -0.273 1 98.81 97 ILE A O 1
ATOM 722 N N . PRO A 1 98 ? 10.961 16.312 0.775 1 98.88 98 PRO A N 1
ATOM 723 C CA . PRO A 1 98 ? 12.055 15.805 -0.055 1 98.88 98 PRO A CA 1
ATOM 724 C C . PRO A 1 98 ? 12.367 14.336 0.211 1 98.88 98 PRO A C 1
ATOM 726 O O . PRO A 1 98 ? 12.648 13.953 1.35 1 98.88 98 PRO A O 1
ATOM 729 N N . MET A 1 99 ? 12.312 13.531 -0.792 1 98.88 99 MET A N 1
ATOM 730 C CA . MET A 1 99 ? 12.547 12.094 -0.689 1 98.88 99 MET A CA 1
ATOM 731 C C . MET A 1 99 ? 13.078 11.539 -2.006 1 98.88 99 MET A C 1
ATOM 733 O O . MET A 1 99 ? 12.609 11.922 -3.08 1 98.88 99 MET A O 1
ATOM 737 N N . VAL A 1 100 ? 14.094 10.711 -1.961 1 98.94 100 VAL A N 1
ATOM 738 C CA . VAL A 1 100 ? 14.555 9.953 -3.117 1 98.94 100 VAL A CA 1
ATOM 739 C C . VAL A 1 100 ? 14.234 8.469 -2.922 1 98.94 100 VAL A C 1
ATOM 741 O O . VAL A 1 100 ? 14.617 7.875 -1.912 1 98.94 100 VAL A O 1
ATOM 744 N N . VAL A 1 101 ? 13.523 7.945 -3.875 1 98.94 101 VAL A N 1
ATOM 745 C CA . VAL A 1 101 ? 13.023 6.574 -3.826 1 98.94 101 VAL A CA 1
ATOM 746 C C . VAL A 1 101 ? 13.75 5.727 -4.867 1 98.94 101 VAL A C 1
ATOM 748 O O . VAL A 1 101 ? 13.719 6.031 -6.062 1 98.94 101 VAL A O 1
ATOM 751 N N . PHE A 1 102 ? 14.414 4.676 -4.383 1 98.94 102 PHE A N 1
ATOM 752 C CA . PHE A 1 102 ? 15.039 3.725 -5.297 1 98.94 102 PHE A CA 1
ATOM 753 C C . PHE A 1 102 ? 14.195 2.463 -5.426 1 98.94 102 PHE A C 1
ATOM 755 O O . PHE A 1 102 ? 13.797 1.872 -4.422 1 98.94 102 PHE A O 1
ATOM 762 N N . THR A 1 103 ? 13.891 2.059 -6.629 1 98.88 103 THR A N 1
ATOM 763 C CA . THR A 1 103 ? 13.211 0.796 -6.883 1 98.88 103 THR A CA 1
ATOM 764 C C . THR A 1 103 ? 14.039 -0.09 -7.809 1 98.88 103 THR A C 1
ATOM 766 O O . THR A 1 103 ? 14.82 0.41 -8.617 1 98.88 103 THR A O 1
ATOM 769 N N . GLY A 1 104 ? 13.914 -1.397 -7.609 1 98.56 104 GLY A N 1
ATOM 770 C CA . GLY A 1 104 ? 14.453 -2.334 -8.578 1 98.56 104 GLY A CA 1
ATOM 771 C C . GLY A 1 104 ? 13.562 -2.516 -9.797 1 98.56 104 GLY A C 1
ATOM 772 O O . GLY A 1 104 ? 12.391 -2.135 -9.773 1 98.56 104 GLY A O 1
ATOM 773 N N . GLN A 1 105 ? 14.125 -3.078 -10.812 1 97.88 105 GLN A N 1
ATOM 774 C CA . GLN A 1 105 ? 13.398 -3.41 -12.031 1 97.88 105 GLN A CA 1
ATOM 775 C C . GLN A 1 105 ? 13.969 -4.672 -12.68 1 97.88 105 GLN A C 1
ATOM 777 O O . GLN A 1 105 ? 15.109 -5.051 -12.422 1 97.88 105 GLN A O 1
ATOM 782 N N . VAL A 1 106 ? 13.164 -5.391 -13.422 1 96.56 106 VAL A N 1
ATOM 783 C CA . VAL A 1 106 ? 13.648 -6.523 -14.203 1 96.56 106 VAL A CA 1
ATOM 784 C C . VAL A 1 106 ? 14.727 -6.062 -15.18 1 96.56 106 VAL A C 1
ATOM 786 O O . VAL A 1 106 ? 14.828 -4.871 -15.484 1 96.56 106 VAL A O 1
ATOM 789 N N . PRO A 1 107 ? 15.531 -7 -15.602 1 95.5 107 PRO A N 1
ATOM 790 C CA . PRO A 1 107 ? 16.531 -6.609 -16.594 1 95.5 107 PRO A CA 1
ATOM 791 C C . PRO A 1 107 ? 15.922 -5.875 -17.797 1 95.5 107 PRO A C 1
ATOM 793 O O . PRO A 1 107 ? 14.82 -6.207 -18.234 1 95.5 107 PRO A O 1
ATOM 796 N N . SER A 1 108 ? 16.641 -4.961 -18.328 1 95.69 108 SER A N 1
ATOM 797 C CA . SER A 1 108 ? 16.156 -4.098 -19.406 1 95.69 108 SER A CA 1
ATOM 798 C C . SER A 1 108 ? 15.633 -4.918 -20.578 1 95.69 108 SER A C 1
ATOM 800 O O . SER A 1 108 ? 14.672 -4.527 -21.234 1 95.69 108 SER A O 1
ATOM 802 N N . SER A 1 109 ? 16.234 -6.047 -20.844 1 92.12 109 SER A N 1
ATOM 803 C CA . SER A 1 109 ? 15.867 -6.887 -21.984 1 92.12 109 SER A CA 1
ATOM 804 C C . SER A 1 109 ? 14.5 -7.527 -21.781 1 92.12 109 SER A C 1
ATOM 806 O O . SER A 1 109 ? 13.875 -7.996 -22.734 1 92.12 109 SER A O 1
ATOM 808 N N . LEU A 1 110 ? 14.008 -7.531 -20.547 1 93 110 LEU A N 1
ATOM 809 C CA . LEU A 1 110 ? 12.75 -8.203 -20.234 1 93 110 LEU A CA 1
ATOM 810 C C . LEU A 1 110 ? 11.609 -7.203 -20.125 1 93 110 LEU A C 1
ATOM 812 O O . LEU A 1 110 ? 10.445 -7.59 -19.984 1 93 110 LEU A O 1
ATOM 816 N N . LEU A 1 111 ? 11.914 -5.918 -20.156 1 92.56 111 LEU A N 1
ATOM 817 C CA . LEU A 1 111 ? 10.875 -4.898 -20.047 1 92.56 111 LEU A CA 1
ATOM 818 C C . LEU A 1 111 ? 9.836 -5.066 -21.156 1 92.56 111 LEU A C 1
ATOM 820 O O . LEU A 1 111 ? 10.18 -5.168 -22.328 1 92.56 111 LEU A O 1
ATOM 824 N N . GLY A 1 112 ? 8.57 -5.176 -20.812 1 89.19 112 GLY A N 1
ATOM 825 C CA . GLY A 1 112 ? 7.477 -5.293 -21.766 1 89.19 112 GLY A CA 1
ATOM 826 C C . GLY A 1 112 ? 7.082 -6.73 -22.047 1 89.19 112 GLY A C 1
ATOM 827 O O . GLY A 1 112 ? 6.117 -6.988 -22.766 1 89.19 112 GLY A O 1
ATOM 828 N N . ASN A 1 113 ? 7.73 -7.695 -21.375 1 90.06 113 ASN A N 1
ATOM 829 C CA . ASN A 1 113 ? 7.496 -9.109 -21.656 1 90.06 113 ASN A CA 1
ATOM 830 C C . ASN A 1 113 ? 6.648 -9.766 -20.562 1 90.06 113 ASN A C 1
ATOM 832 O O . ASN A 1 113 ? 6.516 -10.984 -20.531 1 90.06 113 ASN A O 1
ATOM 836 N N . ASP A 1 114 ? 6.16 -8.938 -19.656 1 89.81 114 ASP A N 1
ATOM 837 C CA . ASP A 1 114 ? 5.402 -9.461 -18.516 1 89.81 114 ASP A CA 1
ATOM 838 C C . ASP A 1 114 ? 6.246 -10.43 -17.688 1 89.81 114 ASP A C 1
ATOM 840 O O . ASP A 1 114 ? 5.781 -11.516 -17.328 1 89.81 114 ASP A O 1
ATOM 844 N N . ALA A 1 115 ? 7.48 -10 -17.5 1 92.62 115 ALA A N 1
ATOM 845 C CA . ALA A 1 115 ? 8.398 -10.781 -16.672 1 92.62 115 ALA A CA 1
ATOM 846 C C . ALA A 1 115 ? 7.945 -10.797 -15.219 1 92.62 115 ALA A C 1
ATOM 848 O O . ALA A 1 115 ? 7.156 -9.945 -14.805 1 92.62 115 ALA A O 1
ATOM 849 N N . PHE A 1 116 ? 8.438 -11.812 -14.547 1 93.88 116 PHE A N 1
ATOM 850 C CA . PHE A 1 116 ? 8.141 -11.914 -13.125 1 93.88 116 PHE A CA 1
ATOM 851 C C . PHE A 1 116 ? 8.539 -10.633 -12.398 1 93.88 116 PHE A C 1
ATOM 853 O O . PHE A 1 116 ? 9.664 -10.164 -12.531 1 93.88 116 PHE A O 1
ATOM 860 N N . GLN A 1 117 ? 7.578 -9.938 -11.664 1 95.06 117 GLN A N 1
ATOM 861 C CA . GLN A 1 117 ? 7.723 -8.75 -10.82 1 95.06 117 GLN A CA 1
ATOM 862 C C . GLN A 1 117 ? 7.98 -7.508 -11.656 1 95.06 117 GLN A C 1
ATOM 864 O O . GLN A 1 117 ? 8.586 -6.543 -11.18 1 95.06 117 GLN A O 1
ATOM 869 N N . GLU A 1 118 ? 7.645 -7.57 -12.977 1 95.38 118 GLU A N 1
ATOM 870 C CA . GLU A 1 118 ? 7.688 -6.352 -13.781 1 95.38 118 GLU A CA 1
ATOM 871 C C . GLU A 1 118 ? 6.535 -5.414 -13.422 1 95.38 118 GLU A C 1
ATOM 873 O O . GLU A 1 118 ? 5.406 -5.863 -13.219 1 95.38 118 GLU A O 1
ATOM 878 N N . ALA A 1 119 ? 6.789 -4.184 -13.266 1 97.12 119 ALA A N 1
ATOM 879 C CA . ALA A 1 119 ? 5.781 -3.135 -13.125 1 97.12 119 ALA A CA 1
ATOM 880 C C . ALA A 1 119 ? 6.273 -1.816 -13.719 1 97.12 119 ALA A C 1
ATOM 882 O O . ALA A 1 119 ? 7.434 -1.439 -13.539 1 97.12 119 ALA A O 1
ATOM 883 N N . ASN A 1 120 ? 5.418 -1.165 -14.469 1 98.06 120 ASN A N 1
ATOM 884 C CA . ASN A 1 120 ? 5.73 0.161 -14.984 1 98.06 120 ASN A CA 1
ATOM 885 C C . ASN A 1 120 ? 5.641 1.227 -13.898 1 98.06 120 ASN A C 1
ATOM 887 O O . ASN A 1 120 ? 4.773 2.102 -13.953 1 98.06 120 ASN A O 1
ATOM 891 N N . ILE A 1 121 ? 6.617 1.195 -13.008 1 98.75 121 ILE A N 1
ATOM 892 C CA . ILE A 1 121 ? 6.535 2.023 -11.812 1 98.75 121 ILE A CA 1
ATOM 893 C C . ILE A 1 121 ? 6.711 3.492 -12.188 1 98.75 121 ILE A C 1
ATOM 895 O O . ILE A 1 121 ? 6.133 4.375 -11.547 1 98.75 121 ILE A O 1
ATOM 899 N N . THR A 1 122 ? 7.484 3.826 -13.219 1 98.44 122 THR A N 1
ATOM 900 C CA . THR A 1 122 ? 7.621 5.215 -13.648 1 98.44 122 THR A CA 1
ATOM 901 C C . THR A 1 122 ? 6.289 5.758 -14.156 1 98.44 122 THR A C 1
ATOM 903 O O . THR A 1 122 ? 5.926 6.898 -13.859 1 98.44 122 THR A O 1
ATOM 906 N N . GLY A 1 123 ? 5.523 4.91 -14.922 1 98.5 123 GLY A N 1
ATOM 907 C CA . GLY A 1 123 ? 4.188 5.305 -15.336 1 98.5 123 GLY A CA 1
ATOM 908 C C . GLY A 1 123 ? 3.221 5.469 -14.18 1 98.5 123 GLY A C 1
ATOM 909 O O . GLY A 1 123 ? 2.449 6.43 -14.141 1 98.5 123 GLY A O 1
ATOM 910 N N . ILE A 1 124 ? 3.297 4.566 -13.234 1 98.81 124 ILE A N 1
ATOM 911 C CA . ILE A 1 124 ? 2.402 4.547 -12.086 1 98.81 124 ILE A CA 1
ATOM 912 C C . ILE A 1 124 ? 2.631 5.793 -11.227 1 98.81 124 ILE A C 1
ATOM 914 O O . ILE A 1 124 ? 1.679 6.379 -10.711 1 98.81 124 ILE A O 1
ATOM 918 N N . THR A 1 125 ? 3.914 6.234 -11.094 1 98.81 125 THR A N 1
ATOM 919 C CA . THR A 1 125 ? 4.215 7.285 -10.133 1 98.81 125 THR A CA 1
ATOM 920 C C . THR A 1 125 ? 4.336 8.641 -10.828 1 98.81 125 THR A C 1
ATOM 922 O O . THR A 1 125 ? 4.625 9.648 -10.18 1 98.81 125 THR A O 1
ATOM 925 N N . MET A 1 126 ? 4.102 8.703 -12.094 1 98.56 126 MET A N 1
ATOM 926 C CA . MET A 1 126 ? 4.266 9.93 -12.867 1 98.56 126 MET A CA 1
ATOM 927 C C . MET A 1 126 ? 3.445 11.07 -12.266 1 98.56 126 MET A C 1
ATOM 929 O O . MET A 1 126 ? 3.943 12.188 -12.117 1 98.56 126 MET A O 1
ATOM 933 N N . PRO A 1 127 ? 2.215 10.836 -11.836 1 98.19 127 PRO A N 1
ATOM 934 C CA . PRO A 1 127 ? 1.395 11.945 -11.344 1 98.19 127 PRO A CA 1
ATOM 935 C C . PRO A 1 127 ? 1.768 12.367 -9.922 1 98.19 127 PRO A C 1
ATOM 937 O O . PRO A 1 127 ? 1.259 13.375 -9.422 1 98.19 127 PRO A O 1
ATOM 940 N N . ILE A 1 128 ? 2.662 11.609 -9.258 1 98.62 128 ILE A N 1
ATOM 941 C CA . ILE A 1 128 ? 2.83 11.852 -7.828 1 98.62 128 ILE A CA 1
ATOM 942 C C . ILE A 1 128 ? 4.316 11.992 -7.504 1 98.62 128 ILE A C 1
ATOM 944 O O . ILE A 1 128 ? 4.738 11.734 -6.375 1 98.62 128 ILE A O 1
ATOM 948 N N . THR A 1 129 ? 5.152 12.234 -8.445 1 98.75 129 THR A N 1
ATOM 949 C CA . THR A 1 129 ? 6.562 12.562 -8.266 1 98.75 129 THR A CA 1
ATOM 950 C C . THR A 1 129 ? 6.895 13.898 -8.922 1 98.75 129 THR A C 1
ATOM 952 O O . THR A 1 129 ? 6.219 14.32 -9.867 1 98.75 129 THR A O 1
ATOM 955 N N . LYS A 1 130 ? 7.93 14.609 -8.352 1 98.12 130 LYS A N 1
ATOM 956 C CA . LYS A 1 130 ? 8.469 15.766 -9.07 1 98.12 130 LYS A CA 1
ATOM 957 C C . LYS A 1 130 ? 9.133 15.336 -10.375 1 98.12 130 LYS A C 1
ATOM 959 O O . LYS A 1 130 ? 9.086 16.062 -11.367 1 98.12 130 LYS A O 1
ATOM 964 N N . HIS A 1 131 ? 9.727 14.172 -10.234 1 98.12 131 HIS A N 1
ATOM 965 C CA . HIS A 1 131 ? 10.375 13.539 -11.375 1 98.12 131 HIS A CA 1
ATOM 966 C C . HIS A 1 131 ? 10.625 12.062 -11.117 1 98.12 131 HIS A C 1
ATOM 968 O O . HIS A 1 131 ? 10.648 11.625 -9.961 1 98.12 131 HIS A O 1
ATOM 974 N N . ASN A 1 132 ? 10.688 11.266 -12.117 1 98.56 132 ASN A N 1
ATOM 975 C CA . ASN A 1 132 ? 11.117 9.883 -11.969 1 98.56 132 ASN A CA 1
ATOM 976 C C . ASN A 1 132 ? 12 9.438 -13.133 1 98.56 132 ASN A C 1
ATOM 978 O O . ASN A 1 132 ? 11.961 10.039 -14.211 1 98.56 132 ASN A O 1
ATOM 982 N N . TYR A 1 133 ? 12.891 8.539 -12.898 1 98.5 133 TYR A N 1
ATOM 983 C CA . TYR A 1 133 ? 13.883 8.039 -13.852 1 98.5 133 TYR A CA 1
ATOM 984 C C . TYR A 1 133 ? 13.766 6.531 -14.023 1 98.5 133 TYR A C 1
ATOM 986 O O . TYR A 1 133 ? 13.539 5.805 -13.047 1 98.5 133 TYR A O 1
ATOM 994 N N . LEU A 1 134 ? 13.781 6.098 -15.188 1 98.44 134 LEU A N 1
ATOM 995 C CA . LEU A 1 134 ? 14.188 4.738 -15.516 1 98.44 134 LEU A CA 1
ATOM 996 C C . LEU A 1 134 ? 15.609 4.715 -16.062 1 98.44 134 LEU A C 1
ATOM 998 O O . LEU A 1 134 ? 15.859 5.137 -17.188 1 98.44 134 LEU A O 1
ATOM 1002 N N . VAL A 1 135 ? 16.609 4.238 -15.258 1 98.19 135 VAL A N 1
ATOM 1003 C CA . VAL A 1 135 ? 18 4.285 -15.664 1 98.19 135 VAL A CA 1
ATOM 1004 C C . VAL A 1 135 ? 18.312 3.135 -16.625 1 98.19 135 VAL A C 1
ATOM 1006 O O . VAL A 1 135 ? 18.172 1.964 -16.266 1 98.19 135 VAL A O 1
ATOM 1009 N N . GLN A 1 136 ? 18.781 3.396 -17.766 1 95.62 136 GLN A N 1
ATOM 1010 C CA . GLN A 1 136 ? 18.969 2.359 -18.766 1 95.62 136 GLN A CA 1
ATOM 1011 C C . GLN A 1 136 ? 20.453 2.105 -19.016 1 95.62 136 GLN A C 1
ATOM 1013 O O . GLN A 1 136 ? 20.828 1.108 -19.641 1 95.62 136 GLN A O 1
ATOM 1018 N N . ASP A 1 137 ? 21.312 3.016 -18.594 1 97.19 137 ASP A N 1
ATOM 1019 C CA . ASP A 1 137 ? 22.766 2.908 -18.703 1 97.19 137 ASP A CA 1
ATOM 1020 C C . ASP A 1 137 ? 23.438 3.277 -17.375 1 97.19 137 ASP A C 1
ATOM 1022 O O . ASP A 1 137 ? 23.266 4.395 -16.891 1 97.19 137 ASP A O 1
ATOM 1026 N N . ALA A 1 138 ? 24.219 2.389 -16.844 1 97.38 138 ALA A N 1
ATOM 1027 C CA . ALA A 1 138 ? 24.875 2.598 -15.555 1 97.38 138 ALA A CA 1
ATOM 1028 C C . ALA A 1 138 ? 25.781 3.826 -15.594 1 97.38 138 ALA A C 1
ATOM 1030 O O . ALA A 1 138 ? 26.016 4.469 -14.562 1 97.38 138 ALA A O 1
ATOM 1031 N N . ASN A 1 139 ? 26.281 4.18 -16.75 1 97.06 139 ASN A N 1
ATOM 1032 C CA . ASN A 1 139 ? 27.141 5.344 -16.875 1 97.06 139 ASN A CA 1
ATOM 1033 C C . ASN A 1 139 ? 26.406 6.633 -16.516 1 97.06 139 ASN A C 1
ATOM 1035 O O . ASN A 1 139 ? 27.031 7.633 -16.172 1 97.06 139 ASN A O 1
ATOM 1039 N N . GLU A 1 140 ? 25.109 6.617 -16.578 1 96.88 140 GLU A N 1
ATOM 1040 C CA . GLU A 1 140 ? 24.297 7.797 -16.281 1 96.88 140 GLU A CA 1
ATOM 1041 C C . GLU A 1 140 ? 23.938 7.863 -14.797 1 96.88 140 GLU A C 1
ATOM 1043 O O . GLU A 1 140 ? 23.5 8.906 -14.305 1 96.88 140 GLU A O 1
ATOM 1048 N N . LEU A 1 141 ? 24.203 6.828 -14.094 1 97.75 141 LEU A N 1
ATOM 1049 C CA . LEU A 1 141 ? 23.688 6.652 -12.742 1 97.75 141 LEU A CA 1
ATOM 1050 C C . LEU A 1 141 ? 24.172 7.777 -11.828 1 97.75 141 LEU A C 1
ATOM 1052 O O . LEU A 1 141 ? 23.375 8.391 -11.117 1 97.75 141 LEU A O 1
ATOM 1056 N N . PRO A 1 142 ? 25.516 8.148 -11.797 1 97.69 142 PRO A N 1
ATOM 1057 C CA . PRO A 1 142 ? 25.969 9.227 -10.922 1 97.69 142 PRO A CA 1
ATOM 1058 C C . PRO A 1 142 ? 25.281 10.555 -11.219 1 97.69 142 PRO A C 1
ATOM 1060 O O . PRO A 1 142 ? 24.891 11.273 -10.289 1 97.69 142 PRO A O 1
ATOM 1063 N N . GLN A 1 143 ? 25.094 10.867 -12.477 1 97.19 143 GLN A N 1
ATOM 1064 C CA . GLN A 1 143 ? 24.406 12.094 -12.867 1 97.19 143 GLN A CA 1
ATOM 1065 C C . GLN A 1 143 ? 22.938 12.07 -12.43 1 97.19 143 GLN A C 1
ATOM 1067 O O . GLN A 1 143 ? 22.422 13.062 -11.906 1 97.19 143 GLN A O 1
ATOM 1072 N N . VAL A 1 144 ? 22.281 10.938 -12.641 1 98.25 144 VAL A N 1
ATOM 1073 C CA . VAL A 1 144 ? 20.875 10.773 -12.289 1 98.25 144 VAL A CA 1
ATOM 1074 C C . VAL A 1 144 ? 20.703 10.953 -10.781 1 98.25 144 VAL A C 1
ATOM 1076 O O . VAL A 1 144 ? 19.766 11.617 -10.336 1 98.25 144 VAL A O 1
ATOM 1079 N N . ILE A 1 145 ? 21.609 10.383 -10.023 1 98.62 145 ILE A N 1
ATOM 1080 C CA . ILE A 1 145 ? 21.516 10.469 -8.57 1 98.62 145 ILE A CA 1
ATOM 1081 C C . ILE A 1 145 ? 21.703 11.914 -8.125 1 98.62 145 ILE A C 1
ATOM 1083 O O . ILE A 1 145 ? 20.969 12.422 -7.281 1 98.62 145 ILE A O 1
ATOM 1087 N N . LYS A 1 146 ? 22.703 12.609 -8.664 1 98.19 146 LYS A N 1
ATOM 1088 C CA . LYS A 1 146 ? 22.938 14.016 -8.359 1 98.19 146 LYS A CA 1
ATOM 1089 C C . LYS A 1 146 ? 21.688 14.852 -8.664 1 98.19 146 LYS A C 1
ATOM 1091 O O . LYS A 1 146 ? 21.281 15.68 -7.852 1 98.19 146 LYS A O 1
ATOM 1096 N N . GLU A 1 147 ? 21.125 14.617 -9.797 1 98.12 147 GLU A N 1
ATOM 1097 C CA . GLU A 1 147 ? 19.922 15.328 -10.211 1 98.12 147 GLU A CA 1
ATOM 1098 C C . GLU A 1 147 ? 18.734 15.016 -9.289 1 98.12 147 GLU A C 1
ATOM 1100 O O . GLU A 1 147 ? 17.984 15.906 -8.914 1 98.12 147 GLU A O 1
ATOM 1105 N N . ALA A 1 148 ? 18.578 13.719 -8.961 1 98.69 148 ALA A N 1
ATOM 1106 C CA . ALA A 1 148 ? 17.453 13.281 -8.133 1 98.69 148 ALA A CA 1
ATOM 1107 C C . ALA A 1 148 ? 17.469 13.992 -6.785 1 98.69 148 ALA A C 1
ATOM 1109 O O . ALA A 1 148 ? 16.422 14.492 -6.336 1 98.69 148 ALA A O 1
ATOM 1110 N N . PHE A 1 149 ? 18.609 14.078 -6.176 1 98.62 149 PHE A N 1
ATOM 1111 C CA . PHE A 1 149 ? 18.703 14.734 -4.875 1 98.62 149 PHE A CA 1
ATOM 1112 C C . PHE A 1 149 ? 18.484 16.234 -5.012 1 98.62 149 PHE A C 1
ATOM 1114 O O . PHE A 1 149 ? 17.859 16.859 -4.152 1 98.62 149 PHE A O 1
ATOM 1121 N N . HIS A 1 150 ? 19.016 16.828 -6.059 1 97.94 150 HIS A N 1
ATOM 1122 C CA . HIS A 1 150 ? 18.812 18.25 -6.309 1 97.94 150 HIS A CA 1
ATOM 1123 C C . HIS A 1 150 ? 17.344 18.578 -6.512 1 97.94 150 HIS A C 1
ATOM 1125 O O . HIS A 1 150 ? 16.812 19.484 -5.875 1 97.94 150 HIS A O 1
ATOM 1131 N N . ILE A 1 151 ? 16.672 17.812 -7.359 1 98.19 151 ILE A N 1
ATOM 1132 C CA . ILE A 1 151 ? 15.266 18.047 -7.672 1 98.19 151 ILE A CA 1
ATOM 1133 C C . ILE A 1 151 ? 14.414 17.812 -6.422 1 98.19 151 ILE A C 1
ATOM 1135 O O . ILE A 1 151 ? 13.508 18.594 -6.137 1 98.19 151 ILE A O 1
ATOM 1139 N N . ALA A 1 152 ? 14.719 16.797 -5.668 1 98.75 152 ALA A N 1
ATOM 1140 C CA . ALA A 1 152 ? 13.93 16.438 -4.492 1 98.75 152 ALA A CA 1
ATOM 1141 C C . ALA A 1 152 ? 13.992 17.547 -3.434 1 98.75 152 ALA A C 1
ATOM 1143 O O . ALA A 1 152 ? 13.008 17.797 -2.736 1 98.75 152 ALA A O 1
ATOM 1144 N N . SER A 1 153 ? 15.102 18.297 -3.326 1 97.88 153 SER A N 1
ATOM 1145 C CA . SER A 1 153 ? 15.344 19.125 -2.148 1 97.88 153 SER A CA 1
ATOM 1146 C C . SER A 1 153 ? 15.227 20.609 -2.48 1 97.88 153 SER A C 1
ATOM 1148 O O . SER A 1 153 ? 15.211 21.453 -1.582 1 97.88 153 SER A O 1
ATOM 1150 N N . THR A 1 154 ? 15.094 20.984 -3.785 1 96.81 154 THR A N 1
ATOM 1151 C CA . THR A 1 154 ? 15.102 22.406 -4.145 1 96.81 154 THR A CA 1
ATOM 1152 C C . THR A 1 154 ? 13.734 22.828 -4.672 1 96.81 154 THR A C 1
ATOM 1154 O O . THR A 1 154 ? 12.883 22 -4.973 1 96.81 154 THR A O 1
ATOM 1157 N N . GLY A 1 155 ? 13.484 24.172 -4.68 1 97 155 GLY A N 1
ATOM 1158 C CA . GLY A 1 155 ? 12.141 24.641 -4.977 1 97 155 GLY A CA 1
ATOM 1159 C C . GLY A 1 155 ? 11.109 24.125 -3.988 1 97 155 GLY A C 1
ATOM 1160 O O . GLY A 1 155 ? 11.352 24.109 -2.781 1 97 155 GLY A O 1
ATOM 1161 N N . ARG A 1 156 ? 9.969 23.859 -4.492 1 97.25 156 ARG A N 1
ATOM 1162 C CA . ARG A 1 156 ? 9.078 23.062 -3.664 1 97.25 156 ARG A CA 1
ATOM 1163 C C . ARG A 1 156 ? 9.578 21.625 -3.549 1 97.25 156 ARG A C 1
ATOM 1165 O O . ARG A 1 156 ? 9.617 20.891 -4.539 1 97.25 156 ARG A O 1
ATOM 1172 N N . PRO A 1 157 ? 10.039 21.266 -2.426 1 98.38 157 PRO A N 1
ATOM 1173 C CA . PRO A 1 157 ? 10.57 19.891 -2.318 1 98.38 157 PRO A CA 1
ATOM 1174 C C . PRO A 1 157 ? 9.523 18.828 -2.623 1 98.38 157 PRO A C 1
ATOM 1176 O O . PRO A 1 157 ? 8.328 19.109 -2.605 1 98.38 157 PRO A O 1
ATOM 1179 N N . GLY A 1 158 ? 9.977 17.594 -2.928 1 98.69 158 GLY A N 1
ATOM 1180 C CA . GLY A 1 158 ? 9.094 16.484 -3.227 1 98.69 158 GLY A CA 1
ATOM 1181 C C . GLY A 1 158 ? 9.836 15.219 -3.625 1 98.69 158 GLY A C 1
ATOM 1182 O O . GLY A 1 158 ? 11.062 15.211 -3.705 1 98.69 158 GLY A O 1
ATOM 1183 N N . PRO A 1 159 ? 9.125 14.18 -3.838 1 98.94 159 PRO A N 1
ATOM 1184 C CA . PRO A 1 159 ? 9.758 12.883 -4.102 1 98.94 159 PRO A CA 1
ATOM 1185 C C . PRO A 1 159 ? 10.258 12.75 -5.539 1 98.94 159 PRO A C 1
ATOM 1187 O O . PRO A 1 159 ? 9.617 13.258 -6.465 1 98.94 159 PRO A O 1
ATOM 1190 N N . VAL A 1 160 ? 11.375 12.109 -5.691 1 98.94 160 VAL A N 1
ATOM 1191 C CA . VAL A 1 160 ? 11.922 11.68 -6.973 1 98.94 160 VAL A CA 1
ATOM 1192 C C . VAL A 1 160 ? 12.188 10.172 -6.941 1 98.94 160 VAL A C 1
ATOM 1194 O O . VAL A 1 160 ? 12.758 9.656 -5.973 1 98.94 160 VAL A O 1
ATOM 1197 N N . LEU A 1 161 ? 11.711 9.484 -7.949 1 98.94 161 LEU A N 1
ATOM 1198 C CA . LEU A 1 161 ? 11.914 8.047 -8.023 1 98.94 161 LEU A CA 1
ATOM 1199 C C . LEU A 1 161 ? 12.977 7.691 -9.055 1 98.94 161 LEU A C 1
ATOM 1201 O O . LEU A 1 161 ? 12.992 8.258 -10.156 1 98.94 161 LEU A O 1
ATOM 1205 N N . VAL A 1 162 ? 13.914 6.832 -8.664 1 98.94 162 VAL A N 1
ATOM 1206 C CA . VAL A 1 162 ? 14.93 6.293 -9.562 1 98.94 162 VAL A CA 1
ATOM 1207 C C . VAL A 1 162 ? 14.766 4.777 -9.68 1 98.94 162 VAL A C 1
ATOM 1209 O O . VAL A 1 162 ? 15.062 4.043 -8.734 1 98.94 162 VAL A O 1
ATOM 1212 N N . ASP A 1 163 ? 14.312 4.348 -10.805 1 98.81 163 ASP A N 1
ATOM 1213 C CA . ASP A 1 163 ? 14.086 2.932 -11.086 1 98.81 163 ASP A CA 1
ATOM 1214 C C . ASP A 1 163 ? 15.328 2.293 -11.711 1 98.81 163 ASP A C 1
ATOM 1216 O O . ASP A 1 163 ? 15.859 2.797 -12.703 1 98.81 163 ASP A O 1
ATOM 1220 N N . LEU A 1 164 ? 15.797 1.185 -11.109 1 98.75 164 LEU A N 1
ATOM 1221 C CA . LEU A 1 164 ? 17.094 0.607 -11.461 1 98.75 164 LEU A CA 1
ATOM 1222 C C . LEU A 1 164 ? 16.922 -0.82 -11.969 1 98.75 164 LEU A C 1
ATOM 1224 O O . LEU A 1 164 ? 16.859 -1.764 -11.18 1 98.75 164 LEU A O 1
ATOM 1228 N N . PRO A 1 165 ? 16.953 -1.021 -13.305 1 98.25 165 PRO A N 1
ATOM 1229 C CA . PRO A 1 165 ? 17 -2.389 -13.82 1 98.25 165 PRO A CA 1
ATOM 1230 C C . PRO A 1 165 ? 18.203 -3.17 -13.312 1 98.25 165 PRO A C 1
ATOM 1232 O O . PRO A 1 165 ? 19.281 -2.598 -13.133 1 98.25 165 PRO A O 1
ATOM 1235 N N . LYS A 1 166 ? 18.047 -4.445 -13.18 1 97.25 166 LYS A N 1
ATOM 1236 C CA . LYS A 1 166 ? 19.062 -5.309 -12.594 1 97.25 166 LYS A CA 1
ATOM 1237 C C . LYS A 1 166 ? 20.375 -5.203 -13.359 1 97.25 166 LYS A C 1
ATOM 1239 O O . LYS A 1 166 ? 21.453 -5.18 -12.75 1 97.25 166 LYS A O 1
ATOM 1244 N N . ASP A 1 167 ? 20.359 -5.145 -14.672 1 96.94 167 ASP A N 1
ATOM 1245 C CA . ASP A 1 167 ? 21.562 -5.125 -15.492 1 96.94 167 ASP A CA 1
ATOM 1246 C C . ASP A 1 167 ? 22.359 -3.838 -15.281 1 96.94 167 ASP A C 1
ATOM 1248 O O . ASP A 1 167 ? 23.578 -3.832 -15.398 1 96.94 167 ASP A O 1
ATOM 1252 N N . VAL A 1 168 ? 21.688 -2.729 -14.883 1 98 168 VAL A N 1
ATOM 1253 C CA . VAL A 1 168 ? 22.328 -1.457 -14.594 1 98 168 VAL A CA 1
ATOM 1254 C C . VAL A 1 168 ? 23.172 -1.592 -13.32 1 98 168 VAL A C 1
ATOM 1256 O O . VAL A 1 168 ? 24.25 -1.009 -13.219 1 98 168 VAL A O 1
ATOM 1259 N N . THR A 1 169 ? 22.781 -2.342 -12.367 1 98.06 169 THR A N 1
ATOM 1260 C CA . THR A 1 169 ? 23.438 -2.457 -11.078 1 98.06 169 THR A CA 1
ATOM 1261 C C . THR A 1 169 ? 24.688 -3.334 -11.18 1 98.06 169 THR A C 1
ATOM 1263 O O . THR A 1 169 ? 25.609 -3.221 -10.359 1 98.06 169 THR A O 1
ATOM 1266 N N . VAL A 1 170 ? 24.812 -4.219 -12.211 1 97.38 170 VAL A N 1
ATOM 1267 C CA . VAL A 1 170 ? 25.953 -5.133 -12.297 1 97.38 170 VAL A CA 1
ATOM 1268 C C . VAL A 1 170 ? 26.922 -4.652 -13.375 1 97.38 170 VAL A C 1
ATOM 1270 O O . VAL A 1 170 ? 28.062 -5.094 -13.43 1 97.38 170 VAL A O 1
ATOM 1273 N N . GLN A 1 171 ? 26.484 -3.701 -14.172 1 97.69 171 GLN A N 1
ATOM 1274 C CA . GLN A 1 171 ? 27.344 -3.129 -15.203 1 97.69 171 GLN A CA 1
ATOM 1275 C C . GLN A 1 171 ? 28.5 -2.355 -14.586 1 97.69 171 GLN A C 1
ATOM 1277 O O . GLN A 1 171 ? 28.328 -1.639 -13.602 1 97.69 171 GLN A O 1
ATOM 1282 N N . GLU A 1 172 ? 29.703 -2.5 -15.195 1 97.88 172 GLU A N 1
ATOM 1283 C CA . GLU A 1 172 ? 30.859 -1.755 -14.727 1 97.88 172 GLU A CA 1
ATOM 1284 C C . GLU A 1 172 ? 30.953 -0.389 -15.406 1 97.88 172 GLU A C 1
ATOM 1286 O O . GLU A 1 172 ? 30.688 -0.265 -16.609 1 97.88 172 GLU A O 1
ATOM 1291 N N . ILE A 1 173 ? 31.328 0.621 -14.539 1 97.5 173 ILE A N 1
ATOM 1292 C CA . ILE A 1 173 ? 31.484 1.97 -15.078 1 97.5 173 ILE A CA 1
ATOM 1293 C C . ILE A 1 173 ? 32.75 2.609 -14.531 1 97.5 173 ILE A C 1
ATOM 1295 O O . ILE A 1 173 ? 33.281 2.158 -13.523 1 97.5 173 ILE A O 1
ATOM 1299 N N . ASP A 1 174 ? 33.219 3.586 -15.297 1 96.94 174 ASP A N 1
ATOM 1300 C CA . ASP A 1 174 ? 34.219 4.508 -14.719 1 96.94 174 ASP A CA 1
ATOM 1301 C C . ASP A 1 174 ? 33.531 5.598 -13.906 1 96.94 174 ASP A C 1
ATOM 1303 O O . ASP A 1 174 ? 32.938 6.523 -14.469 1 96.94 174 ASP A O 1
ATOM 1307 N N . PHE A 1 175 ? 33.688 5.555 -12.602 1 96.62 175 PHE A N 1
ATOM 1308 C CA . PHE A 1 175 ? 32.875 6.355 -11.688 1 96.62 175 PHE A CA 1
ATOM 1309 C C . PHE A 1 175 ? 33.375 7.801 -11.664 1 96.62 175 PHE A C 1
ATOM 1311 O O . PHE A 1 175 ? 34.562 8.055 -11.516 1 96.62 175 PHE A O 1
ATOM 1318 N N . TYR A 1 176 ? 32.469 8.68 -11.828 1 94.75 176 TYR A N 1
ATOM 1319 C CA . TYR A 1 176 ? 32.625 10.117 -11.641 1 94.75 176 TYR A CA 1
ATOM 1320 C C . TYR A 1 176 ? 31.344 10.75 -11.125 1 94.75 176 TYR A C 1
ATOM 1322 O O . TYR A 1 176 ? 30.266 10.523 -11.68 1 94.75 176 TYR A O 1
ATOM 1330 N N . TYR A 1 177 ? 31.516 11.508 -10.023 1 95 177 TYR A N 1
ATOM 1331 C CA . TYR A 1 177 ? 30.344 12.164 -9.461 1 95 177 TYR A CA 1
ATOM 1332 C C . TYR A 1 177 ? 30.375 13.664 -9.75 1 95 177 TYR A C 1
ATOM 1334 O O . TYR A 1 177 ? 31.297 14.359 -9.352 1 95 177 TYR A O 1
ATOM 1342 N N . PRO A 1 178 ? 29.359 14.133 -10.375 1 93.94 178 PRO A N 1
ATOM 1343 C CA . PRO A 1 178 ? 29.359 15.555 -10.742 1 93.94 178 PRO A CA 1
ATOM 1344 C C . PRO A 1 178 ? 29.266 16.469 -9.531 1 93.94 178 PRO A C 1
ATOM 1346 O O . PRO A 1 178 ? 28.594 16.156 -8.547 1 93.94 178 PRO A O 1
ATOM 1349 N N . GLU A 1 179 ? 29.844 17.578 -9.617 1 90.25 179 GLU A N 1
ATOM 1350 C CA . GLU A 1 179 ? 29.797 18.547 -8.539 1 90.25 179 GLU A CA 1
ATOM 1351 C C . GLU A 1 179 ? 28.516 19.375 -8.594 1 90.25 179 GLU A C 1
ATOM 1353 O O . GLU A 1 179 ? 27.953 19.734 -7.551 1 90.25 179 GLU A O 1
ATOM 1358 N N . LYS A 1 180 ? 28.109 19.672 -9.836 1 88.31 180 LYS A N 1
ATOM 1359 C CA . LYS A 1 180 ? 26.922 20.516 -10 1 88.31 180 LYS A CA 1
ATOM 1360 C C . LYS A 1 180 ? 25.938 19.891 -10.977 1 88.31 180 LYS A C 1
ATOM 1362 O O . LYS A 1 180 ? 26.281 18.984 -11.742 1 88.31 180 LYS A O 1
ATOM 1367 N N . VAL A 1 181 ? 24.703 20.281 -10.648 1 87.94 181 VAL A N 1
ATOM 1368 C CA . VAL A 1 181 ? 23.625 19.891 -11.562 1 87.94 181 VAL A CA 1
ATOM 1369 C C . VAL A 1 181 ? 23.219 21.078 -12.406 1 87.94 181 VAL A C 1
ATOM 1371 O O . VAL A 1 181 ? 23.094 22.203 -11.891 1 87.94 181 VAL A O 1
ATOM 1374 N N . ASP A 1 182 ? 23.172 20.922 -13.742 1 85.75 182 ASP A N 1
ATOM 1375 C CA . ASP A 1 182 ? 22.625 21.938 -14.625 1 85.75 182 ASP A CA 1
ATOM 1376 C C . ASP A 1 182 ? 21.438 21.406 -15.414 1 85.75 182 ASP A C 1
ATOM 1378 O O . ASP A 1 182 ? 21.609 20.828 -16.484 1 85.75 182 ASP A O 1
ATOM 1382 N N . LEU A 1 183 ? 20.297 21.656 -14.781 1 89.5 183 LEU A N 1
ATOM 1383 C CA . LEU A 1 183 ? 19.062 21.234 -15.438 1 89.5 183 LEU A CA 1
ATOM 1384 C C . LEU A 1 183 ? 18.406 22.406 -16.141 1 89.5 183 LEU A C 1
ATOM 1386 O O . LEU A 1 183 ? 17.984 23.375 -15.5 1 89.5 183 LEU A O 1
ATOM 1390 N N . LYS A 1 184 ? 18.438 22.578 -17.5 1 79 184 LYS A N 1
ATOM 1391 C CA . LYS A 1 184 ? 17.969 23.688 -18.328 1 79 184 LYS A CA 1
ATOM 1392 C C . LYS A 1 184 ? 16.531 24.078 -17.969 1 79 184 LYS A C 1
ATOM 1394 O O . LYS A 1 184 ? 16.203 25.266 -17.922 1 79 184 LYS A O 1
ATOM 1399 N N . GLY A 1 185 ? 15.688 23.234 -17.531 1 87.19 185 GLY A N 1
ATOM 1400 C CA . GLY A 1 185 ? 14.281 23.547 -17.344 1 87.19 185 GLY A CA 1
ATOM 1401 C C . GLY A 1 185 ? 13.875 23.578 -15.883 1 87.19 185 GLY A C 1
ATOM 1402 O O . GLY A 1 185 ? 12.695 23.766 -15.562 1 87.19 185 GLY A O 1
ATOM 1403 N N . TYR A 1 186 ? 14.758 23.625 -15 1 92 186 TYR A N 1
ATOM 1404 C CA . TYR A 1 186 ? 14.453 23.625 -13.57 1 92 186 TYR A CA 1
ATOM 1405 C C . TYR A 1 186 ? 15.312 24.641 -12.82 1 92 186 TYR A C 1
ATOM 1407 O O . TYR A 1 186 ? 16.406 24.312 -12.367 1 92 186 TYR A O 1
ATOM 1415 N N . LYS A 1 187 ? 14.836 25.891 -12.664 1 92 187 LYS A N 1
ATOM 1416 C CA . LYS A 1 187 ? 15.523 27 -12 1 92 187 LYS A CA 1
ATOM 1417 C C . LYS A 1 187 ? 14.602 27.688 -10.992 1 92 187 LYS A C 1
ATOM 1419 O O . LYS A 1 187 ? 14.109 28.797 -11.25 1 92 187 LYS A O 1
ATOM 1424 N N . PRO A 1 188 ? 14.461 27.109 -9.805 1 92.5 188 PRO A N 1
ATOM 1425 C CA . PRO A 1 188 ? 13.594 27.719 -8.789 1 92.5 188 PRO A CA 1
ATOM 1426 C C . PRO A 1 188 ? 14.047 29.109 -8.375 1 92.5 188 PRO A C 1
ATOM 1428 O O . PRO A 1 188 ? 15.25 29.375 -8.297 1 92.5 188 PRO A O 1
ATOM 1431 N N . THR A 1 189 ? 13.078 29.953 -8.117 1 92.94 189 THR A N 1
ATOM 1432 C CA . THR A 1 189 ? 13.344 31.312 -7.66 1 92.94 189 THR A CA 1
ATOM 1433 C C . THR A 1 189 ? 13.438 31.359 -6.137 1 92.94 189 THR A C 1
ATOM 1435 O O . THR A 1 189 ? 12.484 31 -5.438 1 92.94 189 THR A O 1
ATOM 1438 N N . TYR A 1 190 ? 14.516 31.891 -5.617 1 95.31 190 TYR A N 1
ATOM 1439 C CA . TYR A 1 190 ? 14.703 31.953 -4.172 1 95.31 190 TYR A CA 1
ATOM 1440 C C . TYR A 1 190 ? 14.641 33.406 -3.682 1 95.31 190 TYR A C 1
ATOM 1442 O O . TYR A 1 190 ? 14.062 33.688 -2.633 1 95.31 190 TYR A O 1
ATOM 1450 N N . GLN A 1 191 ? 15.141 34.25 -4.488 1 96.31 191 GLN A N 1
ATOM 1451 C CA . GLN A 1 191 ? 15.102 35.656 -4.129 1 96.31 191 GLN A CA 1
ATOM 1452 C C . GLN A 1 191 ? 13.836 36.344 -4.664 1 96.31 191 GLN A C 1
ATOM 1454 O O . GLN A 1 191 ? 13.625 36.406 -5.879 1 96.31 191 GLN A O 1
ATOM 1459 N N . GLY A 1 192 ? 12.984 36.844 -3.84 1 95.44 192 GLY A N 1
ATOM 1460 C CA . GLY A 1 192 ? 11.758 37.5 -4.234 1 95.44 192 GLY A CA 1
ATOM 1461 C C . GLY A 1 192 ? 11.992 38.875 -4.844 1 95.44 192 GLY A C 1
ATOM 1462 O O . GLY A 1 192 ? 13.078 39.438 -4.703 1 95.44 192 GLY A O 1
ATOM 1463 N N . ASN A 1 193 ? 11 39.312 -5.535 1 97.38 193 ASN A N 1
ATOM 1464 C CA . ASN A 1 193 ? 11.039 40.656 -6.121 1 97.38 193 ASN A CA 1
ATOM 1465 C C . ASN A 1 193 ? 10.984 41.719 -5.043 1 97.38 193 ASN A C 1
ATOM 1467 O O . ASN A 1 193 ? 10 41.844 -4.309 1 97.38 193 ASN A O 1
ATOM 1471 N N . LEU A 1 194 ? 11.969 42.625 -5.035 1 97.69 194 LEU A N 1
ATOM 1472 C CA . LEU A 1 194 ? 12.094 43.625 -3.988 1 97.69 194 LEU A CA 1
ATOM 1473 C C . LEU A 1 194 ? 10.953 44.625 -4.066 1 97.69 194 LEU A C 1
ATOM 1475 O O . LEU A 1 194 ? 10.508 45.156 -3.037 1 97.69 194 LEU A O 1
ATOM 1479 N N . GLN A 1 195 ? 10.492 44.938 -5.242 1 98.19 195 GLN A N 1
ATOM 1480 C CA . GLN A 1 195 ? 9.375 45.875 -5.387 1 98.19 195 GLN A CA 1
ATOM 1481 C C . GLN A 1 195 ? 8.109 45.312 -4.754 1 98.19 195 GLN A C 1
ATOM 1483 O O . GLN A 1 195 ? 7.336 46.062 -4.137 1 98.19 195 GLN A O 1
ATOM 1488 N N . GLN A 1 196 ? 7.934 44 -4.969 1 98.25 196 GLN A N 1
ATOM 1489 C CA . GLN A 1 196 ? 6.785 43.375 -4.344 1 98.25 196 GLN A CA 1
ATOM 1490 C C . GLN A 1 196 ? 6.926 43.344 -2.826 1 98.25 196 GLN A C 1
ATOM 1492 O O . GLN A 1 196 ? 5.938 43.5 -2.104 1 98.25 196 GLN A O 1
ATOM 1497 N N . VAL A 1 197 ? 8.164 43.188 -2.377 1 98.56 197 VAL A N 1
ATOM 1498 C CA . VAL A 1 197 ? 8.43 43.219 -0.943 1 98.56 197 VAL A CA 1
ATOM 1499 C C . VAL A 1 197 ? 8.094 44.594 -0.377 1 98.56 197 VAL A C 1
ATOM 1501 O O . VAL A 1 197 ? 7.48 44.688 0.688 1 98.56 197 VAL A O 1
ATOM 1504 N N . LYS A 1 198 ? 8.43 45.625 -1.049 1 98.44 198 LYS A N 1
ATOM 1505 C CA . LYS A 1 198 ? 8.133 46.969 -0.611 1 98.44 198 LYS A CA 1
ATOM 1506 C C . LYS A 1 198 ? 6.637 47.25 -0.651 1 98.44 198 LYS A C 1
ATOM 1508 O O . LYS A 1 198 ? 6.102 47.938 0.224 1 98.44 198 LYS A O 1
ATOM 1513 N N . ARG A 1 199 ? 6.031 46.781 -1.657 1 98.62 199 ARG A N 1
ATOM 1514 C CA . ARG A 1 199 ? 4.578 46.906 -1.731 1 98.62 199 ARG A CA 1
ATOM 1515 C C . ARG A 1 199 ? 3.91 46.188 -0.546 1 98.62 199 ARG A C 1
ATOM 1517 O O . ARG A 1 199 ? 2.949 46.719 0.023 1 98.62 199 ARG A O 1
ATOM 1524 N N . ALA A 1 200 ? 4.422 45.031 -0.261 1 98.81 200 ALA A N 1
ATOM 1525 C CA . ALA A 1 200 ? 3.924 44.312 0.905 1 98.81 200 ALA A CA 1
ATOM 1526 C C . ALA A 1 200 ? 4.145 45.125 2.186 1 98.81 200 ALA A C 1
ATOM 1528 O O . ALA A 1 200 ? 3.252 45.188 3.033 1 98.81 200 ALA A O 1
ATOM 1529 N N . ALA A 1 201 ? 5.312 45.688 2.332 1 98.69 201 ALA A N 1
ATOM 1530 C CA . ALA A 1 201 ? 5.633 46.5 3.504 1 98.69 201 ALA A CA 1
ATOM 1531 C C . ALA A 1 201 ? 4.676 47.656 3.625 1 98.69 201 ALA A C 1
ATOM 1533 O O . ALA A 1 201 ? 4.246 48 4.727 1 98.69 201 ALA A O 1
ATOM 1534 N N . SER A 1 202 ? 4.379 48.312 2.523 1 98.44 202 SER A N 1
ATOM 1535 C CA . SER A 1 2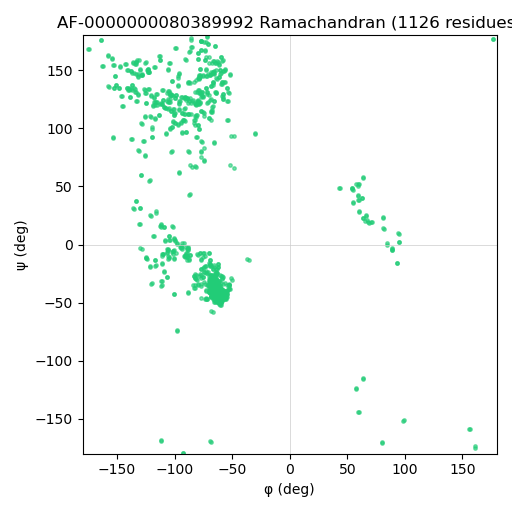02 ? 3.441 49.406 2.51 1 98.44 202 SER A CA 1
ATOM 1536 C C . SER A 1 202 ? 2.049 48.969 2.947 1 98.44 202 SER A C 1
ATOM 1538 O O . SER A 1 202 ? 1.388 49.688 3.723 1 98.44 202 SER A O 1
ATOM 1540 N N . ALA A 1 203 ? 1.633 47.844 2.438 1 98.56 203 ALA A N 1
ATOM 1541 C CA . ALA A 1 203 ? 0.329 47.312 2.816 1 98.56 203 ALA A CA 1
ATOM 1542 C C . ALA A 1 203 ? 0.274 47 4.312 1 98.56 203 ALA A C 1
ATOM 1544 O O . ALA A 1 203 ? -0.751 47.25 4.957 1 98.56 203 ALA A O 1
ATOM 1545 N N . ILE A 1 204 ? 1.332 46.5 4.855 1 98.62 204 ILE A N 1
ATOM 1546 C CA . ILE A 1 204 ? 1.422 46.188 6.273 1 98.62 204 ILE A CA 1
ATOM 1547 C C . ILE A 1 204 ? 1.276 47.438 7.105 1 98.62 204 ILE A C 1
ATOM 1549 O O . ILE A 1 204 ? 0.501 47.5 8.062 1 98.62 204 ILE A O 1
ATOM 1553 N N . LYS A 1 205 ? 1.92 48.5 6.727 1 98.06 205 LYS A N 1
ATOM 1554 C CA . LYS A 1 205 ? 1.921 49.75 7.461 1 98.06 205 LYS A CA 1
ATOM 1555 C C . LYS A 1 205 ? 0.517 50.344 7.539 1 98.06 205 LYS A C 1
ATOM 1557 O O . LYS A 1 205 ? 0.142 50.938 8.555 1 98.06 205 LYS A O 1
ATOM 1562 N N . GLU A 1 206 ? -0.236 50.125 6.535 1 97.44 206 GLU A N 1
ATOM 1563 C CA . GLU A 1 206 ? -1.555 50.75 6.418 1 97.44 206 GLU A CA 1
ATOM 1564 C C . GLU A 1 206 ? -2.627 49.875 7.07 1 97.44 206 GLU A C 1
ATOM 1566 O O . GLU A 1 206 ? -3.744 50.344 7.312 1 97.44 206 GLU A O 1
ATOM 1571 N N . SER A 1 207 ? -2.273 48.688 7.41 1 98.25 207 SER A N 1
ATOM 1572 C CA . SER A 1 207 ? -3.27 47.719 7.863 1 98.25 207 SER A CA 1
ATOM 1573 C C . SER A 1 207 ? -3.656 47.969 9.32 1 98.25 207 SER A C 1
ATOM 1575 O O . SER A 1 207 ? -2.816 48.344 10.133 1 98.25 207 SER A O 1
ATOM 1577 N N . LYS A 1 208 ? -4.922 47.719 9.641 1 98.38 208 LYS A N 1
ATOM 1578 C CA . LYS A 1 208 ? -5.445 47.812 11 1 98.38 208 LYS A CA 1
ATOM 1579 C C . LYS A 1 208 ? -5.707 46.438 11.602 1 98.38 208 LYS A C 1
ATOM 1581 O O . LYS A 1 208 ? -5.723 46.281 12.828 1 98.38 208 LYS A O 1
ATOM 1586 N N . ASN A 1 209 ? -5.996 45.5 10.719 1 98.62 209 ASN A N 1
ATOM 1587 C CA . ASN A 1 209 ? -6.309 44.125 11.172 1 98.62 209 ASN A CA 1
ATOM 1588 C C . ASN A 1 209 ? -5.484 43.094 10.422 1 98.62 209 ASN A C 1
ATOM 1590 O O . ASN A 1 209 ? -6.035 42.156 9.836 1 98.62 209 ASN A O 1
ATOM 1594 N N . PRO A 1 210 ? -4.164 43.156 10.492 1 98.75 210 PRO A N 1
ATOM 1595 C CA . PRO A 1 210 ? -3.338 42.156 9.805 1 98.75 210 PRO A CA 1
ATOM 1596 C C . PRO A 1 210 ? -3.383 40.781 10.469 1 98.75 210 PRO A C 1
ATOM 1598 O O . PRO A 1 210 ? -3.525 40.688 11.688 1 98.75 210 PRO A O 1
ATOM 1601 N N . VAL A 1 211 ? -3.332 39.75 9.711 1 98.81 211 VAL A N 1
ATOM 1602 C CA . VAL A 1 211 ? -3.16 38.375 10.172 1 98.81 211 VAL A CA 1
ATOM 1603 C C . VAL A 1 211 ? -2.105 37.688 9.32 1 98.81 211 VAL A C 1
ATOM 1605 O O . VAL A 1 211 ? -2.111 37.781 8.094 1 98.81 211 VAL A O 1
ATOM 1608 N N . ILE A 1 212 ? -1.14 37.031 9.938 1 98.88 212 ILE A N 1
ATOM 1609 C CA . ILE A 1 212 ? -0.184 36.188 9.234 1 98.88 212 ILE A CA 1
ATOM 1610 C C . ILE A 1 212 ? -0.701 34.75 9.195 1 98.88 212 ILE A C 1
ATOM 1612 O O . ILE A 1 212 ? -1.122 34.219 10.219 1 98.88 212 ILE A O 1
ATOM 1616 N N . TYR A 1 213 ? -0.782 34.156 8.016 1 98.62 213 TYR A N 1
ATOM 1617 C CA . TYR A 1 213 ? -1.145 32.781 7.742 1 98.62 213 TYR A CA 1
ATOM 1618 C C . TYR A 1 213 ? 0.074 31.969 7.312 1 98.62 213 TYR A C 1
ATOM 1620 O O . TYR A 1 213 ? 0.448 31.984 6.137 1 98.62 213 TYR A O 1
ATOM 1628 N N . ALA A 1 214 ? 0.698 31.281 8.297 1 98.62 214 ALA A N 1
ATOM 1629 C CA . ALA A 1 214 ? 1.988 30.625 8.094 1 98.62 214 ALA A CA 1
ATOM 1630 C C . ALA A 1 214 ? 1.81 29.141 7.824 1 98.62 214 ALA A C 1
ATOM 1632 O O . ALA A 1 214 ? 1.127 28.438 8.578 1 98.62 214 ALA A O 1
ATOM 1633 N N . GLY A 1 215 ? 2.422 28.625 6.738 1 98.31 215 GLY A N 1
ATOM 1634 C CA . GLY A 1 215 ? 2.277 27.234 6.352 1 98.31 215 GLY A CA 1
ATOM 1635 C C . GLY A 1 215 ? 3.555 26.438 6.523 1 98.31 215 GLY A C 1
ATOM 1636 O O . GLY A 1 215 ? 4.484 26.875 7.203 1 98.31 215 GLY A O 1
ATOM 1637 N N . GLY A 1 216 ? 3.514 25.203 5.949 1 97.81 216 GLY A N 1
ATOM 1638 C CA . GLY A 1 216 ? 4.652 24.297 6.039 1 97.81 216 GLY A CA 1
ATOM 1639 C C . GLY A 1 216 ? 5.898 24.844 5.367 1 97.81 216 GLY A C 1
ATOM 1640 O O . GLY A 1 216 ? 7.012 24.422 5.688 1 97.81 216 GLY A O 1
ATOM 1641 N N . GLY A 1 217 ? 5.723 25.797 4.496 1 98.19 217 GLY A N 1
ATOM 1642 C CA . GLY A 1 217 ? 6.863 26.406 3.834 1 98.19 217 GLY A CA 1
ATOM 1643 C C . GLY A 1 217 ? 7.793 27.141 4.789 1 98.19 217 GLY A C 1
ATOM 1644 O O . GLY A 1 217 ? 8.992 27.25 4.527 1 98.19 217 GLY A O 1
ATOM 1645 N N . VAL A 1 218 ? 7.25 27.656 5.898 1 98.56 218 VAL A N 1
ATOM 1646 C CA . VAL A 1 218 ? 8.055 28.328 6.914 1 98.56 218 VAL A CA 1
ATOM 1647 C C . VAL A 1 218 ? 9.023 27.328 7.543 1 98.56 218 VAL A C 1
ATOM 1649 O O . VAL A 1 218 ? 10.195 27.641 7.77 1 98.56 218 VAL A O 1
ATOM 1652 N N . ILE A 1 219 ? 8.508 26.109 7.797 1 98.19 219 ILE A N 1
ATOM 1653 C CA . ILE A 1 219 ? 9.32 25.047 8.383 1 98.19 219 ILE A CA 1
ATOM 1654 C C . ILE A 1 219 ? 10.375 24.594 7.375 1 98.19 219 ILE A C 1
ATOM 1656 O O . ILE A 1 219 ? 11.555 24.484 7.707 1 98.19 219 ILE A O 1
ATOM 1660 N N . SER A 1 220 ? 9.922 24.406 6.145 1 97.75 220 SER A N 1
ATOM 1661 C CA . SER A 1 220 ? 10.805 23.906 5.09 1 97.75 220 SER A CA 1
ATOM 1662 C C . SER A 1 220 ? 11.945 24.891 4.828 1 97.75 220 SER A C 1
ATOM 1664 O O . SER A 1 220 ? 13.07 24.469 4.523 1 97.75 220 SER A O 1
ATOM 1666 N N . SER A 1 221 ? 11.688 26.172 4.988 1 98.06 221 SER A N 1
ATOM 1667 C CA . SER A 1 221 ? 12.664 27.219 4.711 1 98.06 221 SER A CA 1
ATOM 1668 C C . SER A 1 221 ? 13.492 27.547 5.945 1 98.06 221 SER A C 1
ATOM 1670 O O . SER A 1 221 ? 14.391 28.391 5.891 1 98.06 221 SER A O 1
ATOM 1672 N N . ASN A 1 222 ? 13.203 26.906 7.082 1 98.06 222 ASN A N 1
ATOM 1673 C CA . ASN A 1 222 ? 13.828 27.25 8.352 1 98.06 222 ASN A CA 1
ATOM 1674 C C . ASN A 1 222 ? 13.656 28.734 8.672 1 98.06 222 ASN A C 1
ATOM 1676 O O . ASN A 1 222 ? 14.617 29.406 9.047 1 98.06 222 ASN A O 1
ATOM 1680 N N . ALA A 1 223 ? 12.438 29.188 8.516 1 98.56 223 ALA A N 1
ATOM 1681 C CA . ALA A 1 223 ? 12.188 30.625 8.602 1 98.56 223 ALA A CA 1
ATOM 1682 C C . ALA A 1 223 ? 11.43 30.969 9.883 1 98.56 223 ALA A C 1
ATOM 1684 O O . ALA A 1 223 ? 10.867 32.062 10 1 98.56 223 ALA A O 1
ATOM 1685 N N . SER A 1 224 ? 11.352 30.094 10.867 1 98.5 224 SER A N 1
ATOM 1686 C CA . SER A 1 224 ? 10.547 30.281 12.07 1 98.5 224 SER A CA 1
ATOM 1687 C C . SER A 1 224 ? 11.016 31.5 12.859 1 98.5 224 SER A C 1
ATOM 1689 O O . SER A 1 224 ? 10.195 32.25 13.391 1 98.5 224 SER A O 1
ATOM 1691 N N . LYS A 1 225 ? 12.32 31.719 12.977 1 98.44 225 LYS A N 1
ATOM 1692 C CA . LYS A 1 225 ? 12.852 32.875 13.703 1 98.44 225 LYS A CA 1
ATOM 1693 C C . LYS A 1 225 ? 12.438 34.188 13.047 1 98.44 225 LYS A C 1
ATOM 1695 O O . LYS A 1 225 ? 12 35.094 13.727 1 98.44 225 LYS A O 1
ATOM 1700 N N . GLU A 1 226 ? 12.57 34.219 11.742 1 98.75 226 GLU A N 1
ATOM 1701 C CA . GLU A 1 226 ? 12.188 35.406 10.984 1 98.75 226 GLU A CA 1
ATOM 1702 C C . GLU A 1 226 ? 10.688 35.688 11.094 1 98.75 226 GLU A C 1
ATOM 1704 O O . GLU A 1 226 ? 10.266 36.844 11.164 1 98.75 226 GLU A O 1
ATOM 1709 N N . LEU A 1 227 ? 9.914 34.625 11.07 1 98.81 227 LEU A N 1
ATOM 1710 C CA . LEU A 1 227 ? 8.469 34.75 11.219 1 98.81 227 LEU A CA 1
ATOM 1711 C C . LEU A 1 227 ? 8.125 35.406 12.555 1 98.81 227 LEU A C 1
ATOM 1713 O O . LEU A 1 227 ? 7.281 36.281 12.625 1 98.81 227 LEU A O 1
ATOM 1717 N N . LEU A 1 228 ? 8.727 34.875 13.633 1 98.69 228 LEU A N 1
ATOM 1718 C CA . LEU A 1 228 ? 8.492 35.406 14.977 1 98.69 228 LEU A CA 1
ATOM 1719 C C . LEU A 1 228 ? 8.852 36.875 15.055 1 98.69 228 LEU A C 1
ATOM 1721 O O . LEU A 1 228 ? 8.062 37.688 15.555 1 98.69 228 LEU A O 1
ATOM 1725 N N . GLU A 1 229 ? 10.031 37.25 14.531 1 98.75 229 GLU A N 1
ATOM 1726 C CA . GLU A 1 229 ? 10.5 38.625 14.562 1 98.75 229 GLU A CA 1
ATOM 1727 C C . GLU A 1 229 ? 9.578 39.531 13.781 1 98.75 229 GLU A C 1
ATOM 1729 O O . GLU A 1 229 ? 9.273 40.656 14.227 1 98.75 229 GLU A O 1
ATOM 1734 N N . LEU A 1 230 ? 9.148 39.062 12.641 1 98.81 230 LEU A N 1
ATOM 1735 C CA . LEU A 1 230 ? 8.266 39.875 11.82 1 98.81 230 LEU A CA 1
ATOM 1736 C C . LEU A 1 230 ? 6.926 40.094 12.508 1 98.81 230 LEU A C 1
ATOM 1738 O O . LEU A 1 230 ? 6.406 41.219 12.523 1 98.81 230 LEU A O 1
ATOM 1742 N N . ALA A 1 231 ? 6.352 39.031 13.008 1 98.75 231 ALA A N 1
ATOM 1743 C CA . ALA A 1 231 ? 5.066 39.125 13.688 1 98.75 231 ALA A CA 1
ATOM 1744 C C . ALA A 1 231 ? 5.121 40.156 14.82 1 98.75 231 ALA A C 1
ATOM 1746 O O . ALA A 1 231 ? 4.211 40.969 14.977 1 98.75 231 ALA A O 1
ATOM 1747 N N . GLU A 1 232 ? 6.172 40.125 15.617 1 98.44 232 GLU A N 1
ATOM 1748 C CA . GLU A 1 232 ? 6.359 41.062 16.734 1 98.44 232 GLU A CA 1
ATOM 1749 C C . GLU A 1 232 ? 6.539 42.5 16.234 1 98.44 232 GLU A C 1
ATOM 1751 O O . GLU A 1 232 ? 5.953 43.438 16.781 1 98.44 232 GLU A O 1
ATOM 1756 N N . LYS A 1 233 ? 7.316 42.594 15.219 1 98.44 233 LYS A N 1
ATOM 1757 C CA . LYS A 1 233 ? 7.617 43.938 14.695 1 98.44 233 LYS A CA 1
ATOM 1758 C C . LYS A 1 233 ? 6.363 44.594 14.156 1 98.44 233 LYS A C 1
ATOM 1760 O O . LYS A 1 233 ? 6.117 45.781 14.43 1 98.44 233 LYS A O 1
ATOM 1765 N N . ILE A 1 234 ? 5.594 43.875 13.414 1 98.31 234 ILE A N 1
ATOM 1766 C CA . ILE A 1 234 ? 4.469 44.5 12.734 1 98.31 234 ILE A CA 1
ATOM 1767 C C . ILE A 1 234 ? 3.205 44.344 13.578 1 98.31 234 ILE A C 1
ATOM 1769 O O . ILE A 1 234 ? 2.131 44.812 13.188 1 98.31 234 ILE A O 1
ATOM 1773 N N . LYS A 1 235 ? 3.293 43.656 14.695 1 97.44 235 LYS A N 1
ATOM 1774 C CA . LYS A 1 235 ? 2.193 43.469 15.641 1 97.44 235 LYS A CA 1
ATOM 1775 C C . LYS A 1 235 ? 1.009 42.781 14.961 1 97.44 235 LYS A C 1
ATOM 1777 O O . LYS A 1 235 ? -0.118 43.281 15.016 1 97.44 235 LYS A O 1
ATOM 1782 N N . ALA A 1 236 ? 1.294 41.75 14.336 1 98.56 236 ALA A N 1
ATOM 1783 C CA . ALA A 1 236 ? 0.271 40.969 13.641 1 98.56 236 ALA A CA 1
ATOM 1784 C C . ALA A 1 236 ? 0.122 39.562 14.266 1 98.56 236 ALA A C 1
ATOM 1786 O O . ALA A 1 236 ? 1.117 38.906 14.531 1 98.56 236 ALA A O 1
ATOM 1787 N N . PRO A 1 237 ? -1.119 39.125 14.609 1 98.5 237 PRO A N 1
ATOM 1788 C CA . PRO A 1 237 ? -1.316 37.75 15.078 1 98.5 237 PRO A CA 1
ATOM 1789 C C . PRO A 1 237 ? -0.982 36.719 14.008 1 98.5 237 PRO A C 1
ATOM 1791 O O . PRO A 1 237 ? -1.002 37.031 12.812 1 98.5 237 PRO A O 1
ATOM 1794 N N . VAL A 1 238 ? -0.645 35.5 14.477 1 98.69 238 VAL A N 1
ATOM 1795 C CA . VAL A 1 238 ? -0.167 34.438 13.562 1 98.69 238 VAL A CA 1
ATOM 1796 C C . VAL A 1 238 ? -1.03 33.188 13.711 1 98.69 238 VAL A C 1
ATOM 1798 O O . VAL A 1 238 ? -1.214 32.688 14.812 1 98.69 238 VAL A O 1
ATOM 1801 N N . THR A 1 239 ? -1.626 32.781 12.633 1 98.12 239 THR A N 1
ATOM 1802 C CA . THR A 1 239 ? -2.215 31.438 12.531 1 98.12 239 THR A CA 1
ATOM 1803 C C . THR A 1 239 ? -1.342 30.531 11.68 1 98.12 239 THR A C 1
ATOM 1805 O O . THR A 1 239 ? -0.544 31 10.867 1 98.12 239 THR A O 1
ATOM 1808 N N . THR A 1 240 ? -1.446 29.219 11.875 1 97.69 240 THR A N 1
ATOM 1809 C CA . THR A 1 240 ? -0.637 28.281 11.117 1 97.69 240 THR A CA 1
ATOM 1810 C C . THR A 1 240 ? -1.515 27.203 10.477 1 97.69 240 THR A C 1
ATOM 1812 O O . THR A 1 240 ? -2.557 26.844 11.031 1 97.69 240 THR A O 1
ATOM 1815 N N . THR A 1 241 ? -1.088 26.781 9.289 1 97.25 241 THR A N 1
ATOM 1816 C CA . THR A 1 241 ? -1.669 25.547 8.766 1 97.25 241 THR A CA 1
ATOM 1817 C C . THR A 1 241 ? -1.291 24.359 9.648 1 97.25 241 THR A C 1
ATOM 1819 O O . THR A 1 241 ? -0.462 24.484 10.547 1 97.25 241 THR A O 1
ATOM 1822 N N . LEU A 1 242 ? -1.914 23.203 9.375 1 97.5 242 LEU A N 1
ATOM 1823 C CA . LEU A 1 242 ? -1.591 21.984 10.094 1 97.5 242 LEU A CA 1
ATOM 1824 C C . LEU A 1 242 ? -0.111 21.641 9.953 1 97.5 242 LEU A C 1
ATOM 1826 O O . LEU A 1 242 ? 0.555 21.328 10.945 1 97.5 242 LEU A O 1
ATOM 1830 N N . THR A 1 243 ? 0.42 21.734 8.719 1 96.62 243 THR A N 1
ATOM 1831 C CA . THR A 1 243 ? 1.8 21.344 8.461 1 96.62 243 THR A CA 1
ATOM 1832 C C . THR A 1 243 ? 2.768 22.438 8.883 1 96.62 243 THR A C 1
ATOM 1834 O O . THR A 1 243 ? 3.979 22.219 8.945 1 96.62 243 THR A O 1
ATOM 1837 N N . GLY A 1 244 ? 2.264 23.625 9.242 1 97.31 244 GLY A N 1
ATOM 1838 C CA . GLY A 1 244 ? 3.084 24.719 9.719 1 97.31 244 GLY A CA 1
ATOM 1839 C C . GLY A 1 244 ? 3.184 24.781 11.227 1 97.31 244 GLY A C 1
ATOM 1840 O O . GLY A 1 244 ? 3.922 25.594 11.781 1 97.31 244 GLY A O 1
ATOM 1841 N N . MET A 1 245 ? 2.465 23.828 11.891 1 96.69 245 MET A N 1
ATOM 1842 C CA . MET A 1 245 ? 2.477 23.812 13.352 1 96.69 245 MET A CA 1
ATOM 1843 C C . MET A 1 245 ? 3.893 23.625 13.875 1 96.69 245 MET A C 1
ATOM 1845 O O . MET A 1 245 ? 4.652 22.797 13.359 1 96.69 245 MET A O 1
ATOM 1849 N N . GLY A 1 246 ? 4.23 24.375 14.93 1 96.19 246 GLY A N 1
ATOM 1850 C CA . GLY A 1 246 ? 5.578 24.375 15.484 1 96.19 246 GLY A CA 1
ATOM 1851 C C . GLY A 1 246 ? 6.453 25.469 14.914 1 96.19 246 GLY A C 1
ATOM 1852 O O . GLY A 1 246 ? 7.5 25.797 15.477 1 96.19 246 GLY A O 1
ATOM 1853 N N . GLY A 1 247 ? 6.016 26.078 13.766 1 97.44 247 GLY A N 1
ATOM 1854 C CA . GLY A 1 247 ? 6.766 27.172 13.148 1 97.44 247 GLY A CA 1
ATOM 1855 C C . GLY A 1 247 ? 6.668 28.469 13.922 1 97.44 247 GLY A C 1
ATOM 1856 O O . GLY A 1 247 ? 7.457 29.391 13.695 1 97.44 247 GLY A O 1
ATOM 1857 N N . PHE A 1 248 ? 5.723 28.594 14.75 1 98 248 PHE A N 1
ATOM 1858 C CA . PHE A 1 248 ? 5.473 29.688 15.672 1 98 248 PHE A CA 1
ATOM 1859 C C . PHE A 1 248 ? 5.113 29.172 17.062 1 98 248 PHE A C 1
ATOM 1861 O O . PHE A 1 248 ? 4.352 28.203 17.188 1 98 248 PHE A O 1
ATOM 1868 N N . PRO A 1 249 ? 5.668 29.688 18.109 1 96.69 249 PRO A N 1
ATOM 1869 C CA . PRO A 1 249 ? 5.41 29.141 19.438 1 96.69 249 PRO A CA 1
ATOM 1870 C C . PRO A 1 249 ? 3.953 29.281 19.859 1 96.69 249 PRO A C 1
ATOM 1872 O O . PRO A 1 249 ? 3.41 30.375 19.859 1 96.69 249 PRO A O 1
ATOM 1875 N N . VAL A 1 250 ? 3.402 28.203 20.328 1 94.06 250 VAL A N 1
ATOM 1876 C CA . VAL A 1 250 ? 1.976 28.125 20.625 1 94.06 250 VAL A CA 1
ATOM 1877 C C . VAL A 1 250 ? 1.649 29 21.828 1 94.06 250 VAL A C 1
ATOM 1879 O O . VAL A 1 250 ? 0.552 29.562 21.906 1 94.06 250 VAL A O 1
ATOM 1882 N N . GLU A 1 251 ? 2.574 29.234 22.688 1 94.31 251 GLU A N 1
ATOM 1883 C CA . GLU A 1 251 ? 2.305 29.969 23.922 1 94.31 251 GLU A CA 1
ATOM 1884 C C . GLU A 1 251 ? 2.508 31.469 23.719 1 94.31 251 GLU A C 1
ATOM 1886 O O . GLU A 1 251 ? 2.225 32.25 24.609 1 94.31 251 GLU A O 1
ATOM 1891 N N . HIS A 1 252 ? 3.023 31.875 22.562 1 96.75 252 HIS A N 1
ATOM 1892 C CA . HIS A 1 252 ? 3.199 33.312 22.281 1 96.75 252 HIS A CA 1
ATOM 1893 C C . HIS A 1 252 ? 1.855 34.031 22.219 1 96.75 252 HIS A C 1
ATOM 1895 O O . HIS A 1 252 ? 0.88 33.469 21.688 1 96.75 252 HIS A O 1
ATOM 1901 N N . GLU A 1 253 ? 1.788 35.188 22.672 1 96.44 253 GLU A N 1
ATOM 1902 C CA . GLU A 1 253 ? 0.543 35.938 22.766 1 96.44 253 GLU A CA 1
ATOM 1903 C C . GLU A 1 253 ? -0.051 36.219 21.391 1 96.44 253 GLU A C 1
ATOM 1905 O O . GLU A 1 253 ? -1.271 36.281 21.234 1 96.44 253 GLU A O 1
ATOM 1910 N N . LEU A 1 254 ? 0.76 36.219 20.359 1 98.06 254 LEU A N 1
ATOM 1911 C CA . LEU A 1 254 ? 0.304 36.531 19.016 1 98.06 254 LEU A CA 1
ATOM 1912 C C . LEU A 1 254 ? -0.19 35.281 18.297 1 98.06 254 LEU A C 1
ATOM 1914 O O . LEU A 1 254 ? -0.739 35.375 17.203 1 98.06 254 LEU A O 1
ATOM 1918 N N . PHE A 1 255 ? -0.052 34.156 18.922 1 98 255 PHE A N 1
ATOM 1919 C CA . PHE A 1 255 ? -0.441 32.938 18.266 1 98 255 PHE A CA 1
ATOM 1920 C C . PHE A 1 255 ? -1.951 32.719 18.328 1 98 255 PHE A C 1
ATOM 1922 O O . PHE A 1 255 ? -2.555 32.875 19.391 1 98 255 PHE A O 1
ATOM 1929 N N . LEU A 1 256 ? -2.564 32.375 17.172 1 97.19 256 LEU A N 1
ATOM 1930 C CA . LEU A 1 256 ? -4.012 32.219 17.078 1 97.19 256 LEU A CA 1
ATOM 1931 C C . LEU A 1 256 ? -4.406 30.766 16.984 1 97.19 256 LEU A C 1
ATOM 1933 O O . LEU A 1 256 ? -5.594 30.422 17.016 1 97.19 256 LEU A O 1
ATOM 1937 N N . GLY A 1 257 ? -3.469 29.828 16.859 1 94.12 257 GLY A N 1
ATOM 1938 C CA . GLY A 1 257 ? -3.814 28.438 16.578 1 94.12 257 GLY A CA 1
ATOM 1939 C C . GLY A 1 257 ? -4.102 28.188 15.109 1 94.12 257 GLY A C 1
ATOM 1940 O O . GLY A 1 257 ? -3.83 29.047 14.258 1 94.12 257 GLY A O 1
ATOM 1941 N N . MET A 1 258 ? -4.617 27.016 14.805 1 95.44 258 MET A N 1
ATOM 1942 C CA . MET A 1 258 ? -4.965 26.609 13.445 1 95.44 258 MET A CA 1
ATOM 1943 C C . MET A 1 258 ? -6.34 27.141 13.055 1 95.44 258 MET A C 1
ATOM 1945 O O . MET A 1 258 ? -7.242 27.219 13.891 1 95.44 258 MET A O 1
ATOM 1949 N N . PRO A 1 259 ? -6.496 27.594 11.828 1 97.12 259 PRO A N 1
ATOM 1950 C CA . PRO A 1 259 ? -7.809 27.969 11.297 1 97.12 259 PRO A CA 1
ATOM 1951 C C . PRO A 1 259 ? -8.5 26.812 10.57 1 97.12 259 PRO A C 1
ATOM 1953 O O . PRO A 1 259 ? -7.965 25.703 10.516 1 97.12 259 PRO A O 1
ATOM 1956 N N . GLY A 1 260 ? -9.656 27.094 10.07 1 96.31 260 GLY A N 1
ATOM 1957 C CA . GLY A 1 260 ? -10.289 26.156 9.156 1 96.31 260 GLY A CA 1
ATOM 1958 C C . GLY A 1 260 ? -11.32 25.281 9.82 1 96.31 260 GLY A C 1
ATOM 1959 O O . GLY A 1 260 ? -11.938 25.672 10.812 1 96.31 260 GLY A O 1
ATOM 1960 N N . MET A 1 261 ? -11.508 24.094 9.281 1 95.94 261 MET A N 1
ATOM 1961 C CA . MET A 1 261 ? -12.594 23.172 9.594 1 95.94 261 MET A CA 1
ATOM 1962 C C . MET A 1 261 ? -12.57 22.781 11.07 1 95.94 261 MET A C 1
ATOM 1964 O O . MET A 1 261 ? -13.617 22.703 11.711 1 95.94 261 MET A O 1
ATOM 1968 N N . HIS A 1 262 ? -11.367 22.531 11.547 1 95.12 262 HIS A N 1
ATOM 1969 C CA . HIS A 1 262 ? -11.219 22.109 12.938 1 95.12 262 HIS A CA 1
ATOM 1970 C C . HIS A 1 262 ? -10.328 23.078 13.711 1 95.12 262 HIS A C 1
ATOM 1972 O O . HIS A 1 262 ? -9.695 22.688 14.695 1 95.12 262 HIS A O 1
ATOM 1978 N N . GLY A 1 263 ? -10.25 24.297 13.273 1 94.19 263 GLY A N 1
ATOM 1979 C CA . GLY A 1 263 ? -9.43 25.312 13.922 1 94.19 263 GLY A CA 1
ATOM 1980 C C . GLY A 1 263 ? -10.141 26.016 15.055 1 94.19 263 GLY A C 1
ATOM 1981 O O . GLY A 1 263 ? -11.312 25.734 15.336 1 94.19 263 GLY A O 1
ATOM 1982 N N . ALA A 1 264 ? -9.414 26.906 15.703 1 96.06 264 ALA A N 1
ATOM 1983 C CA . ALA A 1 264 ? -9.977 27.719 16.766 1 96.06 264 ALA A CA 1
ATOM 1984 C C . ALA A 1 264 ? -10.969 28.734 16.219 1 96.06 264 ALA A C 1
ATOM 1986 O O . ALA A 1 264 ? -10.742 29.312 15.148 1 96.06 264 ALA A O 1
ATOM 1987 N N . LYS A 1 265 ? -11.984 29.016 16.969 1 96.69 265 LYS A N 1
ATOM 1988 C CA . LYS A 1 265 ? -12.969 30 16.562 1 96.69 265 LYS A CA 1
ATOM 1989 C C . LYS A 1 265 ? -12.328 31.359 16.328 1 96.69 265 LYS A C 1
ATOM 1991 O O . LYS A 1 265 ? -12.586 32.031 15.32 1 96.69 265 LYS A O 1
ATOM 1996 N N . TYR A 1 266 ? -11.508 31.781 17.281 1 97.25 266 TYR A N 1
ATOM 1997 C CA . TYR A 1 266 ? -10.891 33.094 17.203 1 97.25 266 TYR A CA 1
ATOM 1998 C C . TYR A 1 266 ? -9.945 33.188 16.016 1 97.25 266 TYR A C 1
ATOM 2000 O O . TYR A 1 266 ? -9.75 34.281 15.453 1 97.25 266 TYR A O 1
ATOM 2008 N N . ALA A 1 267 ? -9.297 32.094 15.594 1 97.94 267 ALA A N 1
ATOM 2009 C CA . ALA A 1 267 ? -8.484 32.094 14.383 1 97.94 267 ALA A CA 1
ATOM 2010 C C . ALA A 1 267 ? -9.344 32.344 13.141 1 97.94 267 ALA A C 1
ATOM 2012 O O . ALA A 1 267 ? -8.977 33.125 12.258 1 97.94 267 ALA A O 1
ATOM 2013 N N . ASN A 1 268 ? -10.453 31.594 13.086 1 98.12 268 ASN A N 1
ATOM 2014 C CA . ASN A 1 268 ? -11.383 31.75 11.969 1 98.12 268 ASN A CA 1
ATOM 2015 C C . ASN A 1 268 ? -11.945 33.156 11.906 1 98.12 268 ASN A C 1
ATOM 2017 O O . ASN A 1 268 ? -12.016 33.781 10.828 1 98.12 268 ASN A O 1
ATOM 2021 N N . TYR A 1 269 ? -12.328 33.719 13.055 1 97.88 269 TYR A N 1
ATOM 2022 C CA . TYR A 1 269 ? -12.836 35.094 13.117 1 97.88 269 TYR A CA 1
ATOM 2023 C C . TYR A 1 269 ? -11.773 36.094 12.68 1 97.88 269 TYR A C 1
ATOM 2025 O O . TYR A 1 269 ? -12.07 37.031 11.953 1 97.88 269 TYR A O 1
ATOM 2033 N N . ALA A 1 270 ? -10.586 35.844 13.133 1 98.25 270 ALA A N 1
ATOM 2034 C CA . ALA A 1 270 ? -9.484 36.75 12.797 1 98.25 270 ALA A CA 1
ATOM 2035 C C . ALA A 1 270 ? -9.281 36.812 11.289 1 98.25 270 ALA A C 1
ATOM 2037 O O . ALA A 1 270 ? -9.117 37.906 10.727 1 98.25 270 ALA A O 1
ATOM 2038 N N . ILE A 1 271 ? -9.281 35.688 10.648 1 98.31 271 ILE A N 1
ATOM 2039 C CA . ILE A 1 271 ? -9.102 35.688 9.203 1 98.31 271 ILE A CA 1
ATOM 2040 C C . ILE A 1 271 ? -10.273 36.375 8.523 1 98.31 271 ILE A C 1
ATOM 2042 O O . ILE A 1 271 ? -10.07 37.219 7.629 1 98.31 271 ILE A O 1
ATOM 2046 N N . GLN A 1 272 ? -11.461 36.125 8.984 1 97.75 272 GLN A N 1
ATOM 2047 C CA . GLN A 1 272 ? -12.672 36.656 8.359 1 97.75 272 GLN A CA 1
ATOM 2048 C C . GLN A 1 272 ? -12.734 38.188 8.5 1 97.75 272 GLN A C 1
ATOM 2050 O O . GLN A 1 272 ? -13.266 38.875 7.625 1 97.75 272 GLN A O 1
ATOM 2055 N N . GLU A 1 273 ? -12.164 38.719 9.547 1 97.81 273 GLU A N 1
ATOM 2056 C CA . GLU A 1 273 ? -12.258 40.156 9.805 1 97.81 273 GLU A CA 1
ATOM 2057 C C . GLU A 1 273 ? -10.953 40.875 9.461 1 97.81 273 GLU A C 1
ATOM 2059 O O . GLU A 1 273 ? -10.82 42.094 9.68 1 97.81 273 GLU A O 1
ATOM 2064 N N . SER A 1 274 ? -10.039 40.188 8.953 1 98.38 274 SER A N 1
ATOM 2065 C CA . SER A 1 274 ? -8.758 40.781 8.602 1 98.38 274 SER A CA 1
ATOM 2066 C C . SER A 1 274 ? -8.898 41.75 7.422 1 98.38 274 SER A C 1
ATOM 2068 O O . SER A 1 274 ? -9.734 41.531 6.543 1 98.38 274 SER A O 1
ATOM 2070 N N . ASP A 1 275 ? -8.094 42.812 7.426 1 98.62 275 ASP A N 1
ATOM 2071 C CA . ASP A 1 275 ? -8.016 43.688 6.262 1 98.62 275 ASP A CA 1
ATOM 2072 C C . ASP A 1 275 ? -6.758 43.375 5.441 1 98.62 275 ASP A C 1
ATOM 2074 O O . ASP A 1 275 ? -6.625 43.875 4.312 1 98.62 275 ASP A O 1
ATOM 2078 N N . LEU A 1 276 ? -5.852 42.594 5.996 1 98.75 276 LEU A N 1
ATOM 2079 C CA . LEU A 1 276 ? -4.629 42.125 5.34 1 98.75 276 LEU A CA 1
ATOM 2080 C C . LEU A 1 276 ? -4.27 40.719 5.777 1 98.75 276 LEU A C 1
ATOM 2082 O O . LEU A 1 276 ? -4.117 40.469 6.973 1 98.75 276 LEU A O 1
ATOM 2086 N N . LEU A 1 277 ? -4.223 39.812 4.863 1 98.81 277 LEU A N 1
ATOM 2087 C CA . LEU A 1 277 ? -3.779 38.438 5.113 1 98.81 277 LEU A CA 1
ATOM 2088 C C . LEU A 1 277 ? -2.424 38.188 4.465 1 98.81 277 LEU A C 1
ATOM 2090 O O . LEU A 1 277 ? -2.279 38.312 3.248 1 98.81 277 LEU A O 1
ATOM 2094 N N . ILE A 1 278 ? -1.43 37.875 5.277 1 98.88 278 ILE A N 1
ATOM 2095 C CA . ILE A 1 278 ? -0.081 37.594 4.801 1 98.88 278 ILE A CA 1
ATOM 2096 C C . ILE A 1 278 ? 0.172 36.094 4.844 1 98.88 278 ILE A C 1
ATOM 2098 O O . ILE A 1 278 ? 0.528 35.531 5.891 1 98.88 278 ILE A O 1
ATOM 2102 N N . ALA A 1 279 ? 0.049 35.438 3.729 1 98.81 279 ALA A N 1
ATOM 2103 C CA . ALA A 1 279 ? 0.285 34 3.631 1 98.81 279 ALA A CA 1
ATOM 2104 C C . ALA A 1 279 ? 1.755 33.719 3.352 1 98.81 279 ALA A C 1
ATOM 2106 O O . ALA A 1 279 ? 2.32 34.188 2.373 1 98.81 279 ALA A O 1
ATOM 2107 N N . VAL A 1 280 ? 2.371 32.938 4.215 1 98.81 280 VAL A N 1
ATOM 2108 C CA . VAL A 1 280 ? 3.787 32.625 4.082 1 98.81 280 VAL A CA 1
ATOM 2109 C C . VAL A 1 280 ? 3.965 31.109 3.957 1 98.81 280 VAL A C 1
ATOM 2111 O O . VAL A 1 280 ? 3.803 30.375 4.934 1 98.81 280 VAL A O 1
ATOM 2114 N N . GLY A 1 281 ? 4.359 30.641 2.77 1 98.19 281 GLY A N 1
ATOM 2115 C CA . GLY A 1 281 ? 4.598 29.234 2.553 1 98.19 281 GLY A CA 1
ATOM 2116 C C . GLY A 1 281 ? 3.373 28.375 2.816 1 98.19 281 GLY A C 1
ATOM 2117 O O . GLY A 1 281 ? 3.475 27.297 3.428 1 98.19 281 GLY A O 1
ATOM 2118 N N . ALA A 1 282 ? 2.182 28.844 2.447 1 97.06 282 ALA A N 1
ATOM 2119 C CA . ALA A 1 282 ? 0.932 28.141 2.723 1 97.06 282 ALA A CA 1
ATOM 2120 C C . ALA A 1 282 ? 0.089 28 1.458 1 97.06 282 ALA A C 1
ATOM 2122 O O . ALA A 1 282 ? 0.107 28.891 0.595 1 97.06 282 ALA A O 1
ATOM 2123 N N . ARG A 1 283 ? -0.59 26.844 1.447 1 93.81 283 ARG A N 1
ATOM 2124 C CA . ARG A 1 283 ? -1.597 26.672 0.407 1 93.81 283 ARG A CA 1
ATOM 2125 C C . ARG A 1 283 ? -2.988 27.016 0.921 1 93.81 283 ARG A C 1
ATOM 2127 O O . ARG A 1 283 ? -3.25 26.938 2.123 1 93.81 283 ARG A O 1
ATOM 2134 N N . PHE A 1 284 ? -3.824 27.578 0.086 1 95.56 284 PHE A N 1
ATOM 2135 C CA . PHE A 1 284 ? -5.207 27.859 0.449 1 95.56 284 PHE A CA 1
ATOM 2136 C C . PHE A 1 284 ? -6.098 26.656 0.175 1 95.56 284 PHE A C 1
ATOM 2138 O O . PHE A 1 284 ? -6.988 26.703 -0.674 1 95.56 284 PHE A O 1
ATOM 2145 N N . ASP A 1 285 ? -5.879 25.609 0.967 1 93.06 285 ASP A N 1
ATOM 2146 C CA . ASP A 1 285 ? -6.598 24.359 0.758 1 93.06 285 ASP A CA 1
ATOM 2147 C C . ASP A 1 285 ? -8.023 24.453 1.291 1 93.06 285 ASP A C 1
ATOM 2149 O O . ASP A 1 285 ? -8.328 25.312 2.125 1 93.06 285 ASP A O 1
ATOM 2153 N N . ASP A 1 286 ? -8.805 23.5 0.918 1 93.44 286 ASP A N 1
ATOM 2154 C CA . ASP A 1 286 ? -10.242 23.516 1.173 1 93.44 286 ASP A CA 1
ATOM 2155 C C . ASP A 1 286 ? -10.539 23.297 2.654 1 93.44 286 ASP A C 1
ATOM 2157 O O . ASP A 1 286 ? -11.586 23.734 3.15 1 93.44 286 ASP A O 1
ATOM 2161 N N . ARG A 1 287 ? -9.672 22.703 3.373 1 93.62 287 ARG A N 1
ATOM 2162 C CA . ARG A 1 287 ? -9.891 22.453 4.797 1 93.62 287 ARG A CA 1
ATOM 2163 C C . ARG A 1 287 ? -9.719 23.734 5.605 1 93.62 287 ARG A C 1
ATOM 2165 O O . ARG A 1 287 ? -10.203 23.828 6.738 1 93.62 287 ARG A O 1
ATOM 2172 N N . VAL A 1 288 ? -9.047 24.703 5.051 1 95 288 VAL A N 1
ATOM 2173 C CA . VAL A 1 288 ? -8.836 25.984 5.719 1 95 288 VAL A CA 1
ATOM 2174 C C . VAL A 1 288 ? -9.82 27.031 5.172 1 95 288 VAL A C 1
ATOM 2176 O O . VAL A 1 288 ? -10.438 27.766 5.938 1 95 288 VAL A O 1
ATOM 2179 N N . THR A 1 289 ? -10.016 27.047 3.885 1 95.19 289 THR A N 1
ATOM 2180 C CA . THR A 1 289 ? -10.727 28.156 3.258 1 95.19 289 THR A CA 1
ATOM 2181 C C . THR A 1 289 ? -12.234 27.969 3.361 1 95.19 289 THR A C 1
ATOM 2183 O O . THR A 1 289 ? -12.992 28.938 3.377 1 95.19 289 THR A O 1
ATOM 2186 N N . GLY A 1 290 ? -12.641 26.594 3.406 1 94.12 290 GLY A N 1
ATOM 2187 C CA . GLY A 1 290 ? -14.078 26.375 3.297 1 94.12 290 GLY A CA 1
ATOM 2188 C C . GLY A 1 290 ? -14.672 26.953 2.025 1 94.12 290 GLY A C 1
ATOM 2189 O O . GLY A 1 290 ? -14.188 26.656 0.926 1 94.12 290 GLY A O 1
ATOM 2190 N N . LYS A 1 291 ? -15.688 27.812 2.234 1 94.81 291 LYS A N 1
ATOM 2191 C CA . LYS A 1 291 ? -16.266 28.516 1.091 1 94.81 291 LYS A CA 1
ATOM 2192 C C . LYS A 1 291 ? -15.344 29.625 0.591 1 94.81 291 LYS A C 1
ATOM 2194 O O . LYS A 1 291 ? -15.219 30.672 1.23 1 94.81 291 LYS A O 1
ATOM 2199 N N . LEU A 1 292 ? -14.836 29.484 -0.559 1 94.25 292 LEU A N 1
ATOM 2200 C CA . LEU A 1 292 ? -13.789 30.359 -1.079 1 94.25 292 LEU A CA 1
ATOM 2201 C C . LEU A 1 292 ? -14.281 31.797 -1.192 1 94.25 292 LEU A C 1
ATOM 2203 O O . LEU A 1 292 ? -13.562 32.719 -0.851 1 94.25 292 LEU A O 1
ATOM 2207 N N . LYS A 1 293 ? -15.477 31.953 -1.635 1 94.19 293 LYS A N 1
ATOM 2208 C CA . LYS A 1 293 ? -16.016 33.281 -1.866 1 94.19 293 LYS A CA 1
ATOM 2209 C C . LYS A 1 293 ? -16.125 34.062 -0.561 1 94.19 293 LYS A C 1
ATOM 2211 O O . LYS A 1 293 ? -16.062 35.312 -0.561 1 94.19 293 LYS A O 1
ATOM 2216 N N . ALA A 1 294 ? -16.219 33.344 0.502 1 96.25 294 ALA A N 1
ATOM 2217 C CA . ALA A 1 294 ? -16.422 34 1.801 1 96.25 294 ALA A CA 1
ATOM 2218 C C . ALA A 1 294 ? -15.109 34.094 2.564 1 96.25 294 ALA A C 1
ATOM 2220 O O . ALA A 1 294 ? -15.031 34.812 3.582 1 96.25 294 ALA A O 1
ATOM 2221 N N . PHE A 1 295 ? -14.039 33.531 2.053 1 97.38 295 PHE A N 1
ATOM 2222 C CA . PHE A 1 295 ? -12.773 33.469 2.783 1 97.38 295 PHE A CA 1
ATOM 2223 C C . PHE A 1 295 ? -12.016 34.781 2.719 1 97.38 295 PHE A C 1
ATOM 2225 O O . PHE A 1 295 ? -11.672 35.25 1.632 1 97.38 295 PHE A O 1
ATOM 2232 N N . ALA A 1 296 ? -11.75 35.375 3.896 1 97.19 296 ALA A N 1
ATOM 2233 C CA . ALA A 1 296 ? -11 36.625 3.992 1 97.19 296 ALA A CA 1
ATOM 2234 C C . ALA A 1 296 ? -11.461 37.625 2.941 1 97.19 296 ALA A C 1
ATOM 2236 O O . ALA A 1 296 ? -10.648 38.219 2.227 1 97.19 296 ALA A O 1
ATOM 2237 N N . SER A 1 297 ? -12.719 37.812 2.832 1 95.62 297 SER A N 1
ATOM 2238 C CA . SER A 1 297 ? -13.328 38.5 1.698 1 95.62 297 SER A CA 1
ATOM 2239 C C . SER A 1 297 ? -12.992 39.969 1.709 1 95.62 297 SER A C 1
ATOM 2241 O O . SER A 1 297 ? -13.031 40.625 0.667 1 95.62 297 SER A O 1
ATOM 2243 N N . ASN A 1 298 ? -12.562 40.531 2.783 1 95.56 298 ASN A N 1
ATOM 2244 C CA . ASN A 1 298 ? -12.273 41.969 2.873 1 95.56 298 ASN A CA 1
ATOM 2245 C C . ASN A 1 298 ? -10.773 42.219 2.949 1 95.56 298 ASN A C 1
ATOM 2247 O O . ASN A 1 298 ? -10.344 43.375 3.053 1 95.56 298 ASN A O 1
ATOM 2251 N N . ALA A 1 299 ? -10.016 41.219 2.861 1 98.12 299 ALA A N 1
ATOM 2252 C CA . ALA A 1 299 ? -8.586 41.375 3.105 1 98.12 299 ALA A CA 1
ATOM 2253 C C . ALA A 1 299 ? -7.816 41.531 1.796 1 98.12 299 ALA A C 1
ATOM 2255 O O . ALA A 1 299 ? -8.148 40.906 0.795 1 98.12 299 ALA A O 1
ATOM 2256 N N . LYS A 1 300 ? -6.887 42.469 1.811 1 98.38 300 LYS A N 1
ATOM 2257 C CA . LYS A 1 300 ? -5.785 42.344 0.856 1 98.38 300 LYS A CA 1
ATOM 2258 C C . LYS A 1 300 ? -4.922 41.125 1.172 1 98.38 300 LYS A C 1
ATOM 2260 O O . LYS A 1 300 ? -4.621 40.844 2.338 1 98.38 300 LYS A O 1
ATOM 2265 N N . ILE A 1 301 ? -4.52 40.375 0.145 1 98.62 301 ILE A N 1
ATOM 2266 C CA . ILE A 1 301 ? -3.785 39.156 0.388 1 98.62 301 ILE A CA 1
ATOM 2267 C C . ILE A 1 301 ? -2.371 39.281 -0.174 1 98.62 301 ILE A C 1
ATOM 2269 O O . ILE A 1 301 ? -2.189 39.531 -1.364 1 98.62 301 ILE A O 1
ATOM 2273 N N . ILE A 1 302 ? -1.393 39.156 0.667 1 98.81 302 ILE A N 1
ATOM 2274 C CA . ILE A 1 302 ? 0.002 38.938 0.307 1 98.81 302 ILE A CA 1
ATOM 2275 C C . ILE A 1 302 ? 0.302 37.438 0.329 1 98.81 302 ILE A C 1
ATOM 2277 O O . ILE A 1 302 ? -0.016 36.75 1.301 1 98.81 302 ILE A O 1
ATOM 2281 N N . HIS A 1 303 ? 0.836 36.875 -0.703 1 98.81 303 HIS A N 1
ATOM 2282 C CA . HIS A 1 303 ? 1.132 35.438 -0.773 1 98.81 303 HIS A CA 1
ATOM 2283 C C . HIS A 1 303 ? 2.594 35.188 -1.129 1 98.81 303 HIS A C 1
ATOM 2285 O O . HIS A 1 303 ? 3.035 35.531 -2.23 1 98.81 303 HIS A O 1
ATOM 2291 N N . ILE A 1 304 ? 3.326 34.688 -0.168 1 98.75 304 ILE A N 1
ATOM 2292 C CA . ILE A 1 304 ? 4.734 34.344 -0.313 1 98.75 304 ILE A CA 1
ATOM 2293 C C . ILE A 1 304 ? 4.867 32.844 -0.486 1 98.75 304 ILE A C 1
ATOM 2295 O O . ILE A 1 304 ? 4.523 32.062 0.418 1 98.75 304 ILE A O 1
ATOM 2299 N N . ASP A 1 305 ? 5.344 32.375 -1.588 1 98.44 305 ASP A N 1
ATOM 2300 C CA . ASP A 1 305 ? 5.516 30.969 -1.842 1 98.44 305 ASP A CA 1
ATOM 2301 C C . ASP A 1 305 ? 6.664 30.719 -2.816 1 98.44 305 ASP A C 1
ATOM 2303 O O . ASP A 1 305 ? 6.883 31.5 -3.738 1 98.44 305 ASP A O 1
ATOM 2307 N N . ILE A 1 306 ? 7.32 29.672 -2.59 1 98.25 306 ILE A N 1
ATOM 2308 C CA . ILE A 1 306 ? 8.461 29.344 -3.434 1 98.25 306 ILE A CA 1
ATOM 2309 C C . ILE A 1 306 ? 7.977 28.812 -4.781 1 98.25 306 ILE A C 1
ATOM 2311 O O . ILE A 1 306 ? 8.703 28.875 -5.777 1 98.25 306 ILE A O 1
ATOM 2315 N N . ASP A 1 307 ? 6.805 28.203 -4.809 1 97.19 307 ASP A N 1
ATOM 2316 C CA . ASP A 1 307 ? 6.207 27.641 -6.016 1 97.19 307 ASP A CA 1
ATOM 2317 C C . ASP A 1 307 ? 5.277 28.641 -6.691 1 97.19 307 ASP A C 1
ATOM 2319 O O . ASP A 1 307 ? 4.203 28.953 -6.168 1 97.19 307 ASP A O 1
ATOM 2323 N N . PRO A 1 308 ? 5.582 29.109 -7.836 1 96.62 308 PRO A N 1
ATOM 2324 C CA . PRO A 1 308 ? 4.727 30.094 -8.516 1 96.62 308 PRO A CA 1
ATOM 2325 C C . PRO A 1 308 ? 3.342 29.531 -8.836 1 96.62 308 PRO A C 1
ATOM 2327 O O . PRO A 1 308 ? 2.373 30.297 -8.914 1 96.62 308 PRO A O 1
ATOM 2330 N N . ALA A 1 309 ? 3.25 28.203 -8.953 1 95 309 ALA A N 1
ATOM 2331 C CA . ALA A 1 309 ? 1.976 27.594 -9.312 1 95 309 ALA A CA 1
ATOM 2332 C C . ALA A 1 309 ? 0.959 27.719 -8.188 1 95 309 ALA A C 1
ATOM 2334 O O . ALA A 1 309 ? -0.242 27.547 -8.398 1 95 309 ALA A O 1
ATOM 2335 N N . GLU A 1 310 ? 1.428 28 -7.023 1 95.5 310 GLU A N 1
ATOM 2336 C CA . GLU A 1 310 ? 0.54 28.125 -5.871 1 95.5 310 GLU A CA 1
ATOM 2337 C C . GLU A 1 310 ? -0.101 29.516 -5.824 1 95.5 310 GLU A C 1
ATOM 2339 O O . GLU A 1 310 ? -1.175 29.688 -5.246 1 95.5 310 GLU A O 1
ATOM 2344 N N . ILE A 1 311 ? 0.537 30.5 -6.395 1 96.56 311 ILE A N 1
ATOM 2345 C CA . ILE A 1 311 ? 0.083 31.891 -6.336 1 96.56 311 ILE A CA 1
ATOM 2346 C C . ILE A 1 311 ? -1.22 32.031 -7.121 1 96.56 311 ILE A C 1
ATOM 2348 O O . ILE A 1 311 ? -1.272 31.734 -8.312 1 96.56 311 ILE A O 1
ATOM 2352 N N . SER A 1 312 ? -2.287 32.406 -6.512 1 95.19 312 SER A N 1
ATOM 2353 C CA . SER A 1 312 ? -3.607 32.688 -7.07 1 95.19 312 SER A CA 1
ATOM 2354 C C . SER A 1 312 ? -4.246 31.406 -7.609 1 95.19 312 SER A C 1
ATOM 2356 O O . SER A 1 312 ? -5.066 31.453 -8.531 1 95.19 312 SER A O 1
ATOM 2358 N N . LYS A 1 313 ? -3.77 30.297 -7.133 1 93.56 313 LYS A N 1
ATOM 2359 C CA . LYS A 1 313 ? -4.332 29.016 -7.539 1 93.56 313 LYS A CA 1
ATOM 2360 C C . LYS A 1 313 ? -5.777 28.875 -7.074 1 93.56 313 LYS A C 1
ATOM 2362 O O . LYS A 1 313 ? -6.645 28.453 -7.844 1 93.56 313 LYS A O 1
ATOM 2367 N N . ASN A 1 314 ? -6.055 29.266 -5.816 1 94.19 314 ASN A N 1
ATOM 2368 C CA . ASN A 1 314 ? -7.371 29.062 -5.215 1 94.19 314 ASN A CA 1
ATOM 2369 C C . ASN A 1 314 ? -8.008 30.391 -4.801 1 94.19 314 ASN A C 1
ATOM 2371 O O . ASN A 1 314 ? -9.234 30.516 -4.809 1 94.19 314 ASN A O 1
ATOM 2375 N N . VAL A 1 315 ? -7.125 31.375 -4.352 1 95.5 315 VAL A N 1
ATOM 2376 C CA . VAL A 1 315 ? -7.602 32.688 -3.945 1 95.5 315 VAL A CA 1
ATOM 2377 C C . VAL A 1 315 ? -6.906 33.781 -4.773 1 95.5 315 VAL A C 1
ATOM 2379 O O . VAL A 1 315 ? -5.773 33.594 -5.23 1 95.5 315 VAL A O 1
ATOM 2382 N N . LYS A 1 316 ? -7.621 34.875 -4.973 1 95.88 316 LYS A N 1
ATOM 2383 C CA . LYS A 1 316 ? -7.004 36 -5.664 1 95.88 316 LYS A CA 1
ATOM 2384 C C . LYS A 1 316 ? -5.965 36.688 -4.781 1 95.88 316 LYS A C 1
ATOM 2386 O O . LYS A 1 316 ? -6.246 37 -3.629 1 95.88 316 LYS A O 1
ATOM 2391 N N . VAL A 1 317 ? -4.801 36.938 -5.27 1 97.88 317 VAL A N 1
ATOM 2392 C CA . VAL A 1 317 ? -3.691 37.5 -4.508 1 97.88 317 VAL A CA 1
ATOM 2393 C C . VAL A 1 317 ? -3.42 38.938 -4.977 1 97.88 317 VAL A C 1
ATOM 2395 O O . VAL A 1 317 ? -3.359 39.188 -6.18 1 97.88 317 VAL A O 1
ATOM 2398 N N . ASP A 1 318 ? -3.273 39.812 -4.09 1 98.38 318 ASP A N 1
ATOM 2399 C CA . ASP A 1 318 ? -3.025 41.188 -4.395 1 98.38 318 ASP A CA 1
ATOM 2400 C C . ASP A 1 318 ? -1.531 41.469 -4.535 1 98.38 318 ASP A C 1
ATOM 2402 O O . ASP A 1 318 ? -1.119 42.281 -5.387 1 98.38 318 ASP A O 1
ATOM 2406 N N . VAL A 1 319 ? -0.725 40.906 -3.684 1 98.69 319 VAL A N 1
ATOM 2407 C CA . VAL A 1 319 ? 0.724 41.062 -3.723 1 98.69 319 VAL A CA 1
ATOM 2408 C C . VAL A 1 319 ? 1.402 39.688 -3.734 1 98.69 319 VAL A C 1
ATOM 2410 O O . VAL A 1 319 ? 1.758 39.156 -2.68 1 98.69 319 VAL A O 1
ATOM 2413 N N . PRO A 1 320 ? 1.631 39.125 -4.871 1 98.5 320 PRO A N 1
ATOM 2414 C CA . PRO A 1 320 ? 2.354 37.875 -4.988 1 98.5 320 PRO A CA 1
ATOM 2415 C C . PRO A 1 320 ? 3.865 38.031 -4.863 1 98.5 320 PRO A C 1
ATOM 2417 O O . PRO A 1 320 ? 4.441 38.938 -5.469 1 98.5 320 PRO A O 1
ATOM 2420 N N . ILE A 1 321 ? 4.473 37.281 -4.074 1 98.69 321 ILE A N 1
ATOM 2421 C CA . ILE A 1 321 ? 5.926 37.25 -3.955 1 98.69 321 ILE A CA 1
ATOM 2422 C C . ILE A 1 321 ? 6.445 35.844 -4.082 1 98.69 321 ILE A C 1
ATOM 2424 O O . ILE A 1 321 ? 6.344 35.031 -3.137 1 98.69 321 ILE A O 1
ATOM 2428 N N . VAL A 1 322 ? 7.023 35.469 -5.211 1 98.31 322 VAL A N 1
ATOM 2429 C CA . VAL A 1 322 ? 7.598 34.156 -5.441 1 98.31 322 VAL A CA 1
ATOM 2430 C C . VAL A 1 322 ? 9.031 34.125 -4.906 1 98.31 322 VAL A C 1
ATOM 2432 O O . VAL A 1 322 ? 9.859 34.938 -5.277 1 98.31 322 VAL A O 1
ATOM 2435 N N . GLY A 1 323 ? 9.305 33.188 -4 1 98.38 323 GLY A N 1
ATOM 2436 C CA . GLY A 1 323 ? 10.648 33.062 -3.455 1 98.38 323 GLY A CA 1
ATOM 2437 C C . GLY A 1 323 ? 10.68 32.281 -2.141 1 98.38 323 GLY A C 1
ATOM 2438 O O . GLY A 1 323 ? 9.656 31.781 -1.69 1 98.38 323 GLY A O 1
ATOM 2439 N N . ASP A 1 324 ? 11.852 32.25 -1.592 1 98.44 324 ASP A N 1
ATOM 2440 C CA . ASP A 1 324 ? 12.086 31.547 -0.328 1 98.44 324 ASP A CA 1
ATOM 2441 C C . ASP A 1 324 ? 11.547 32.375 0.85 1 98.44 324 ASP A C 1
ATOM 2443 O O . ASP A 1 324 ? 11.797 33.562 0.946 1 98.44 324 ASP A O 1
ATOM 2447 N N . ALA A 1 325 ? 10.789 31.703 1.705 1 98.62 325 ALA A N 1
ATOM 2448 C CA . ALA A 1 325 ? 10.133 32.375 2.826 1 98.62 325 ALA A CA 1
ATOM 2449 C C . ALA A 1 325 ? 11.148 33.094 3.711 1 98.62 325 ALA A C 1
ATOM 2451 O O . ALA A 1 325 ? 10.922 34.219 4.125 1 98.62 325 ALA A O 1
ATOM 2452 N N . LYS A 1 326 ? 12.266 32.438 4.047 1 98.56 326 LYS A N 1
ATOM 2453 C CA . LYS A 1 326 ? 13.273 33.031 4.926 1 98.56 326 LYS A CA 1
ATOM 2454 C C . LYS A 1 326 ? 13.844 34.312 4.332 1 98.56 326 LYS A C 1
ATOM 2456 O O . LYS A 1 326 ? 13.922 35.344 5.016 1 98.56 326 LYS A O 1
ATOM 2461 N N . TRP A 1 327 ? 14.188 34.219 3.107 1 98.5 327 TRP A N 1
ATOM 2462 C CA . TRP A 1 327 ? 14.758 35.375 2.426 1 98.5 327 TRP A CA 1
ATOM 2463 C C . TRP A 1 327 ? 13.766 36.531 2.41 1 98.5 327 TRP A C 1
ATOM 2465 O O . TRP A 1 327 ? 14.125 37.688 2.719 1 98.5 327 TRP A O 1
ATOM 2475 N N . ILE A 1 328 ? 12.555 36.281 2.037 1 98.81 328 ILE A N 1
ATOM 2476 C CA . ILE A 1 328 ? 11.547 37.344 1.874 1 98.81 328 ILE A CA 1
ATOM 2477 C C . ILE A 1 328 ? 11.211 37.938 3.234 1 98.81 328 ILE A C 1
ATOM 2479 O O . ILE A 1 328 ? 11.047 39.156 3.354 1 98.81 328 ILE A O 1
ATOM 2483 N N . LEU A 1 329 ? 11.078 37.062 4.266 1 98.81 329 LEU A N 1
ATOM 2484 C CA . LEU A 1 329 ? 10.789 37.594 5.605 1 98.81 329 LEU A CA 1
ATOM 2485 C C . LEU A 1 329 ? 11.922 38.469 6.102 1 98.81 329 LEU A C 1
ATOM 2487 O O . LEU A 1 329 ? 11.68 39.469 6.781 1 98.81 329 LEU A O 1
ATOM 2491 N N . GLN A 1 330 ? 13.148 38.156 5.777 1 98.69 330 GLN A N 1
ATOM 2492 C CA . GLN A 1 330 ? 14.297 38.969 6.141 1 98.69 330 GLN A CA 1
ATOM 2493 C C . GLN A 1 330 ? 14.203 40.344 5.484 1 98.69 330 GLN A C 1
ATOM 2495 O O . GLN A 1 330 ? 14.5 41.375 6.113 1 98.69 330 GLN A O 1
ATOM 2500 N N . LYS A 1 331 ? 13.82 40.344 4.238 1 98.62 331 LYS A N 1
ATOM 2501 C CA . LYS A 1 331 ? 13.664 41.625 3.533 1 98.62 331 LYS A CA 1
ATOM 2502 C C . LYS A 1 331 ? 12.5 42.406 4.105 1 98.62 331 LYS A C 1
ATOM 2504 O O . LYS A 1 331 ? 12.594 43.656 4.23 1 98.62 331 LYS A O 1
ATOM 2509 N N . LEU A 1 332 ? 11.406 41.781 4.383 1 98.62 332 LEU A N 1
ATOM 2510 C CA . LEU A 1 332 ? 10.266 42.469 4.98 1 98.62 332 LEU A CA 1
ATOM 2511 C C . LEU A 1 332 ? 10.641 43.062 6.32 1 98.62 332 LEU A C 1
ATOM 2513 O O . LEU A 1 332 ? 10.148 44.156 6.676 1 98.62 332 LEU A O 1
ATOM 2517 N N . LEU A 1 333 ? 11.492 42.344 7.125 1 98.38 333 LEU A N 1
ATOM 2518 C CA . LEU A 1 333 ? 11.945 42.875 8.414 1 98.38 333 LEU A CA 1
ATOM 2519 C C . LEU A 1 333 ? 12.68 44.188 8.242 1 98.38 333 LEU A C 1
ATOM 2521 O O . LEU A 1 333 ? 12.625 45.062 9.117 1 98.38 333 LEU A O 1
ATOM 2525 N N . LYS A 1 334 ? 13.289 44.344 7.129 1 98 334 LYS A N 1
ATOM 2526 C CA . LYS A 1 334 ? 14.039 45.562 6.84 1 98 334 LYS A CA 1
ATOM 2527 C C . LYS A 1 334 ? 13.102 46.719 6.465 1 98 334 LYS A C 1
ATOM 2529 O O . LYS A 1 334 ? 13.344 47.875 6.832 1 98 334 LYS A O 1
ATOM 2534 N N . TYR A 1 335 ? 12.023 46.375 5.797 1 97.88 335 TYR A N 1
ATOM 2535 C CA . TYR A 1 335 ? 11.258 47.438 5.16 1 97.88 335 TYR A CA 1
ATOM 2536 C C . TYR A 1 335 ? 9.93 47.656 5.875 1 97.88 335 TYR A C 1
ATOM 2538 O O . TYR A 1 335 ? 9.32 48.719 5.75 1 97.88 335 TYR A O 1
ATOM 2546 N N . ALA A 1 336 ? 9.453 46.688 6.574 1 97.5 336 ALA A N 1
ATOM 2547 C CA . ALA A 1 336 ? 8.117 46.781 7.148 1 97.5 336 ALA A CA 1
ATOM 2548 C C . ALA A 1 336 ? 8.117 47.656 8.406 1 97.5 336 ALA A C 1
ATOM 2550 O O . ALA A 1 336 ? 9.094 47.656 9.156 1 97.5 336 ALA A O 1
ATOM 2551 N N . GLU A 1 337 ? 7.086 48.406 8.625 1 97.25 337 GLU A N 1
ATOM 2552 C CA . GLU A 1 337 ? 6.793 49.156 9.836 1 97.25 337 GLU A CA 1
ATOM 2553 C C . GLU A 1 337 ? 5.57 48.594 10.555 1 97.25 337 GLU A C 1
ATOM 2555 O O . GLU A 1 337 ? 4.766 47.875 9.961 1 97.25 337 GLU A O 1
ATOM 2560 N N . PRO A 1 338 ? 5.484 48.906 11.828 1 97.06 338 PRO A N 1
ATOM 2561 C CA . PRO A 1 338 ? 4.336 48.375 12.578 1 97.06 338 PRO A CA 1
ATOM 2562 C C . PRO A 1 338 ? 3 48.781 11.961 1 97.06 338 PRO A C 1
ATOM 2564 O O . PRO A 1 338 ? 2.852 49.906 11.508 1 97.06 338 PRO A O 1
ATOM 2567 N N . ALA A 1 339 ? 2.152 47.812 11.992 1 95.88 339 ALA A N 1
ATOM 2568 C CA . ALA A 1 339 ? 0.774 48.125 11.609 1 95.88 339 ALA A CA 1
ATOM 2569 C C . ALA A 1 339 ? 0.065 48.906 12.695 1 95.88 339 ALA A C 1
ATOM 2571 O O . ALA A 1 339 ? 0.632 49.156 13.766 1 95.88 339 ALA A O 1
ATOM 2572 N N . GLN A 1 340 ? -1.15 49.344 12.422 1 94.69 340 GLN A N 1
ATOM 2573 C CA . GLN A 1 340 ? -1.985 50.062 13.383 1 94.69 340 GLN A CA 1
ATOM 2574 C C . GLN A 1 340 ? -2.949 49.094 14.086 1 94.69 340 GLN A C 1
ATOM 2576 O O . GLN A 1 340 ? -4.16 49.312 14.078 1 94.69 340 GLN A O 1
ATOM 2581 N N . SER A 1 341 ? -2.332 48.125 14.828 1 95 341 SER A N 1
ATOM 2582 C CA . SER A 1 341 ? -3.137 46.938 15.133 1 95 341 SER A CA 1
ATOM 2583 C C . SER A 1 341 ? -3.457 46.875 16.625 1 95 341 SER A C 1
ATOM 2585 O O . SER A 1 341 ? -3.865 45.812 17.125 1 95 341 SER A O 1
ATOM 2587 N N . GLU A 1 342 ? -3.33 47.906 17.391 1 94.5 342 GLU A N 1
ATOM 2588 C CA . GLU A 1 342 ? -3.547 47.844 18.828 1 94.5 342 GLU A CA 1
ATOM 2589 C C . GLU A 1 342 ? -4.969 47.406 19.156 1 94.5 342 GLU A C 1
ATOM 2591 O O . GLU A 1 342 ? -5.168 46.469 19.922 1 94.5 342 GLU A O 1
ATOM 2596 N N . LYS A 1 343 ? -5.898 48.062 18.578 1 97.19 343 LYS A N 1
ATOM 2597 C CA . LYS A 1 343 ? -7.297 47.688 18.797 1 97.19 343 LYS A CA 1
ATOM 2598 C C . LYS A 1 343 ? -7.59 46.281 18.328 1 97.19 343 LYS A C 1
ATOM 2600 O O . LYS A 1 343 ? -8.406 45.562 18.922 1 97.19 343 LYS A O 1
ATOM 2605 N N . TRP A 1 344 ? -6.961 45.969 17.297 1 97.81 344 TRP A N 1
ATOM 2606 C CA . TRP A 1 344 ? -7.105 44.625 16.688 1 97.81 344 TRP A CA 1
ATOM 2607 C C . TRP A 1 344 ? -6.629 43.562 17.656 1 97.81 344 TRP A C 1
ATOM 2609 O O . TRP A 1 344 ? -7.324 42.562 17.875 1 97.81 344 TRP A O 1
ATOM 2619 N N . LEU A 1 345 ? -5.531 43.719 18.328 1 97.81 345 LEU A N 1
ATOM 2620 C CA . LEU A 1 345 ? -4.961 42.75 19.266 1 97.81 345 LEU A CA 1
ATOM 2621 C C . LEU A 1 345 ? -5.832 42.625 20.516 1 97.81 345 LEU A C 1
ATOM 2623 O O . LEU A 1 345 ? -5.965 41.562 21.094 1 97.81 345 LEU A O 1
ATOM 2627 N N . ASP A 1 346 ? -6.402 43.719 20.875 1 97.62 346 ASP A N 1
ATOM 2628 C CA . ASP A 1 346 ? -7.336 43.719 22 1 97.62 346 ASP A CA 1
ATOM 2629 C C . ASP A 1 346 ? -8.562 42.844 21.672 1 97.62 346 ASP A C 1
ATOM 2631 O O . ASP A 1 346 ? -9.031 42.094 22.516 1 97.62 346 ASP A O 1
ATOM 2635 N N . ARG A 1 347 ? -9.039 43 20.516 1 97.38 347 ARG A N 1
ATOM 2636 C CA . ARG A 1 347 ? -10.203 42.219 20.078 1 97.38 347 ARG A CA 1
ATOM 2637 C C . ARG A 1 347 ? -9.891 40.75 20.047 1 97.38 347 ARG A C 1
ATOM 2639 O O . ARG A 1 347 ? -10.695 39.938 20.5 1 97.38 347 ARG A O 1
ATOM 2646 N N . ILE A 1 348 ? -8.766 40.438 19.547 1 97.44 348 ILE A N 1
ATOM 2647 C CA . ILE A 1 348 ? -8.344 39.062 19.469 1 97.44 348 ILE A CA 1
ATOM 2648 C C . ILE A 1 348 ? -8.195 38.469 20.859 1 97.44 348 ILE A C 1
ATOM 2650 O O . ILE A 1 348 ? -8.617 37.344 21.125 1 97.44 348 ILE A O 1
ATOM 2654 N N . THR A 1 349 ? -7.586 39.188 21.719 1 97.06 349 THR A N 1
ATOM 2655 C CA . THR A 1 349 ? -7.445 38.781 23.094 1 97.06 349 THR A CA 1
ATOM 2656 C C . THR A 1 349 ? -8.812 38.5 23.719 1 97.06 349 THR A C 1
ATOM 2658 O O . THR A 1 349 ? -8.984 37.531 24.469 1 97.06 349 THR A O 1
ATOM 2661 N N . HIS A 1 350 ? -9.711 39.375 23.406 1 97.38 350 HIS A N 1
ATOM 2662 C CA . HIS A 1 350 ? -11.078 39.188 23.891 1 97.38 350 HIS A CA 1
ATOM 2663 C C . HIS A 1 350 ? -11.688 37.906 23.344 1 97.38 350 HIS A C 1
ATOM 2665 O O . HIS A 1 350 ? -12.312 37.156 24.094 1 97.38 350 HIS A O 1
ATOM 2671 N N . TRP A 1 351 ? -11.539 37.625 22.062 1 97.25 351 TRP A N 1
ATOM 2672 C CA . TRP A 1 351 ? -12.062 36.406 21.453 1 97.25 351 TRP A CA 1
ATOM 2673 C C . TRP A 1 351 ? -11.461 35.156 22.109 1 97.25 351 TRP A C 1
ATOM 2675 O O . TRP A 1 351 ? -12.156 34.156 22.312 1 97.25 351 TRP A O 1
ATOM 2685 N N . LYS A 1 352 ? -10.164 35.188 22.375 1 96.81 352 LYS A N 1
ATOM 2686 C CA . LYS A 1 352 ? -9.5 34.062 23.031 1 96.81 352 LYS A CA 1
ATOM 2687 C C . LYS A 1 352 ? -10.109 33.781 24.391 1 96.81 352 LYS A C 1
ATOM 2689 O O . LYS A 1 352 ? -10.227 32.625 24.797 1 96.81 352 LYS A O 1
ATOM 2694 N N . LYS A 1 353 ? -10.453 34.781 25.062 1 96.44 353 LYS A N 1
ATOM 2695 C CA . LYS A 1 353 ? -11.031 34.656 26.391 1 96.44 353 LYS A CA 1
ATOM 2696 C C . LYS A 1 353 ? -12.461 34.125 26.312 1 96.44 353 LYS A C 1
ATOM 2698 O O . LYS A 1 353 ? -12.859 33.281 27.141 1 96.44 353 LYS A O 1
ATOM 2703 N N . VAL A 1 354 ? -13.219 34.562 25.359 1 95.81 354 VAL A N 1
ATOM 2704 C CA . VAL A 1 354 ? -14.641 34.25 25.281 1 95.81 354 VAL A CA 1
ATOM 2705 C C . VAL A 1 354 ? -14.828 32.875 24.609 1 95.81 354 VAL A C 1
ATOM 2707 O O . VAL A 1 354 ? -15.789 32.188 24.906 1 95.81 354 VAL A O 1
ATOM 2710 N N . HIS A 1 355 ? -13.969 32.594 23.672 1 94.62 355 HIS A N 1
ATOM 2711 C CA . HIS A 1 355 ? -14.117 31.359 22.906 1 94.62 355 HIS A CA 1
ATOM 2712 C C . HIS A 1 355 ? -12.867 30.484 23.031 1 94.62 355 HIS A C 1
ATOM 2714 O O . HIS A 1 355 ? -12.312 30.047 22.016 1 94.62 355 HIS A O 1
ATOM 2720 N N . PRO A 1 356 ? -12.477 30.172 24.219 1 93.75 356 PRO A N 1
ATOM 2721 C CA . PRO A 1 356 ? -11.289 29.312 24.344 1 93.75 356 PRO A CA 1
ATOM 2722 C C . PRO A 1 356 ? -11.523 27.891 23.812 1 93.75 356 PRO A C 1
ATOM 2724 O O . PRO A 1 356 ? -12.648 27.406 23.844 1 93.75 356 PRO A O 1
ATOM 2727 N N . LEU A 1 357 ? -10.469 27.297 23.266 1 92.75 357 LEU A N 1
ATOM 2728 C CA . LEU A 1 357 ? -10.531 25.859 23.031 1 92.75 357 LEU A CA 1
ATOM 2729 C C . LEU A 1 357 ? -10.789 25.109 24.328 1 92.75 357 LEU A C 1
ATOM 2731 O O . LEU A 1 357 ? -10.117 25.344 25.344 1 92.75 357 LEU A O 1
ATOM 2735 N N . HIS A 1 358 ? -11.773 24.281 24.344 1 92.62 358 HIS A N 1
ATOM 2736 C CA . HIS A 1 358 ? -12.117 23.547 25.562 1 92.62 358 HIS A CA 1
ATOM 2737 C C . HIS A 1 358 ? -12.828 22.234 25.234 1 92.62 358 HIS A C 1
ATOM 2739 O O . HIS A 1 358 ? -13.188 22 24.078 1 92.62 358 HIS A O 1
ATOM 2745 N N . TYR A 1 359 ? -12.828 21.344 26.141 1 93.19 359 TYR A N 1
ATOM 2746 C CA . TYR A 1 359 ? -13.625 20.109 26.062 1 93.19 359 TYR A CA 1
ATOM 2747 C C . TYR A 1 359 ? -14.336 19.844 27.375 1 93.19 359 TYR A C 1
ATOM 2749 O O . TYR A 1 359 ? -13.93 20.344 28.422 1 93.19 359 TYR A O 1
ATOM 2757 N N . VAL A 1 360 ? -15.453 19.094 27.266 1 91.69 360 VAL A N 1
ATOM 2758 C CA . VAL A 1 360 ? -16.297 18.844 28.438 1 91.69 360 VAL A CA 1
ATOM 2759 C C . VAL A 1 360 ? -15.781 17.609 29.172 1 91.69 360 VAL A C 1
ATOM 2761 O O . VAL A 1 360 ? -15.391 16.609 28.547 1 91.69 360 VAL A O 1
ATOM 2764 N N . GLU A 1 361 ? -15.797 17.719 30.422 1 89 361 GLU A N 1
ATOM 2765 C CA . GLU A 1 361 ? -15.391 16.562 31.234 1 89 361 GLU A CA 1
ATOM 2766 C C . GLU A 1 361 ? -16.297 15.367 30.984 1 89 361 GLU A C 1
ATOM 2768 O O . GLU A 1 361 ? -17.469 15.523 30.625 1 89 361 GLU A O 1
ATOM 2773 N N . PRO A 1 362 ? -15.719 14.242 31.141 1 88.56 362 PRO A N 1
ATOM 2774 C CA . PRO A 1 362 ? -16.516 13.047 30.875 1 88.56 362 PRO A CA 1
ATOM 2775 C C . PRO A 1 362 ? -17.734 12.93 31.797 1 88.56 362 PRO A C 1
ATOM 2777 O O . PRO A 1 362 ? -17.688 13.422 32.938 1 88.56 362 PRO A O 1
ATOM 2780 N N . ALA A 1 363 ? -18.734 12.188 31.219 1 73.44 363 ALA A N 1
ATOM 2781 C CA . ALA A 1 363 ? -19.984 11.992 31.969 1 73.44 363 ALA A CA 1
ATOM 2782 C C . ALA A 1 363 ? -19.719 11.242 33.281 1 73.44 363 ALA A C 1
ATOM 2784 O O . ALA A 1 363 ? -20.266 11.602 34.312 1 73.44 363 ALA A O 1
ATOM 2785 N N . THR A 1 364 ? -19 10.117 33 1 74.56 364 THR A N 1
ATOM 2786 C CA . THR A 1 364 ? -18.609 9.398 34.188 1 74.56 364 THR A CA 1
ATOM 2787 C C . THR A 1 364 ? -17.297 9.953 34.75 1 74.56 364 THR A C 1
ATOM 2789 O O . THR A 1 364 ? -16.375 10.281 34 1 74.56 364 THR A O 1
ATOM 2792 N N . GLY A 1 365 ? -17.25 10.508 35.75 1 77.5 365 GLY A N 1
ATOM 2793 C CA . GLY A 1 365 ? -16.141 11.203 36.375 1 77.5 365 GLY A CA 1
ATOM 2794 C C . GLY A 1 365 ? -14.797 10.539 36.156 1 77.5 365 GLY A C 1
ATOM 2795 O O . GLY A 1 365 ? -13.75 11.18 36.281 1 77.5 365 GLY A O 1
ATOM 2796 N N . ASP A 1 366 ? -14.781 9.297 35.656 1 90.06 366 ASP A N 1
ATOM 2797 C CA . ASP A 1 366 ? -13.461 8.68 35.562 1 90.06 366 ASP A CA 1
ATOM 2798 C C . ASP A 1 366 ? -13.102 8.352 34.125 1 90.06 366 ASP A C 1
ATOM 2800 O O . ASP A 1 366 ? -12.062 7.754 33.844 1 90.06 366 ASP A O 1
ATOM 2804 N N . GLY A 1 367 ? -13.914 8.773 33.125 1 95 367 GLY A N 1
ATOM 2805 C CA . GLY A 1 367 ? -13.641 8.555 31.703 1 95 367 GLY A CA 1
ATOM 2806 C C . GLY A 1 367 ? -12.438 9.336 31.203 1 95 367 GLY A C 1
ATOM 2807 O O . GLY A 1 367 ? -11.984 10.273 31.859 1 95 367 GLY A O 1
ATOM 2808 N N . ILE A 1 368 ? -11.828 8.844 30.125 1 97.5 368 ILE A N 1
ATOM 2809 C CA . ILE A 1 368 ? -10.656 9.508 29.562 1 97.5 368 ILE A CA 1
ATOM 2810 C C . ILE A 1 368 ? -11.047 10.289 28.312 1 97.5 368 ILE A C 1
ATOM 2812 O O . ILE A 1 368 ? -11.547 9.711 27.344 1 97.5 368 ILE A O 1
ATOM 2816 N N . LYS A 1 369 ? -10.93 11.594 28.391 1 97.12 369 LYS A N 1
ATOM 2817 C CA . LYS A 1 369 ? -11.039 12.43 27.203 1 97.12 369 LYS A CA 1
ATOM 2818 C C . LYS A 1 369 ? -9.734 12.453 26.406 1 97.12 369 LYS A C 1
ATOM 2820 O O . LYS A 1 369 ? -8.656 12.578 27 1 97.12 369 LYS A O 1
ATOM 2825 N N . PRO A 1 370 ? -9.82 12.242 25.109 1 97.81 370 PRO A N 1
ATOM 2826 C CA . PRO A 1 370 ? -8.594 12.266 24.312 1 97.81 370 PRO A CA 1
ATOM 2827 C C . PRO A 1 370 ? -7.789 13.547 24.516 1 97.81 370 PRO A C 1
ATOM 2829 O O . PRO A 1 370 ? -6.555 13.508 24.531 1 97.81 370 PRO A O 1
ATOM 2832 N N . GLN A 1 371 ? -8.453 14.711 24.656 1 97.69 371 GLN A N 1
ATOM 2833 C CA . GLN A 1 371 ? -7.793 15.992 24.859 1 97.69 371 GLN A CA 1
ATOM 2834 C C . GLN A 1 371 ? -6.953 15.984 26.141 1 97.69 371 GLN A C 1
ATOM 2836 O O . GLN A 1 371 ? -5.848 16.531 26.156 1 97.69 371 GLN A O 1
ATOM 2841 N N . TYR A 1 372 ? -7.453 15.289 27.141 1 97.75 372 TYR A N 1
ATOM 2842 C CA . TYR A 1 372 ? -6.758 15.188 28.406 1 97.75 372 TYR A CA 1
ATOM 2843 C C . TYR A 1 372 ? -5.43 14.453 28.25 1 97.75 372 TYR A C 1
ATOM 2845 O O . TYR A 1 372 ? -4.422 14.844 28.844 1 97.75 372 TYR A O 1
ATOM 2853 N N . ILE A 1 373 ? -5.422 13.391 27.484 1 98.81 373 ILE A N 1
ATOM 2854 C CA . ILE A 1 373 ? -4.203 12.625 27.234 1 98.81 373 ILE A CA 1
ATOM 2855 C C . ILE A 1 373 ? -3.133 13.531 26.641 1 98.81 373 ILE A C 1
ATOM 2857 O O . ILE A 1 373 ? -1.976 13.508 27.062 1 98.81 373 ILE A O 1
ATOM 2861 N N . ILE A 1 374 ? -3.5 14.352 25.625 1 98.62 374 ILE A N 1
ATOM 2862 C CA . ILE A 1 374 ? -2.564 15.234 24.938 1 98.62 374 ILE A CA 1
ATOM 2863 C C . ILE A 1 374 ? -1.998 16.25 25.922 1 98.62 374 ILE A C 1
ATOM 2865 O O . ILE A 1 374 ? -0.796 16.531 25.922 1 98.62 374 ILE A O 1
ATOM 2869 N N . GLU A 1 375 ? -2.859 16.812 26.781 1 98 375 GLU A N 1
ATOM 2870 C CA . GLU A 1 375 ? -2.406 17.75 27.797 1 98 375 GLU A CA 1
ATOM 2871 C C . GLU A 1 375 ? -1.391 17.094 28.734 1 98 375 GLU A C 1
ATOM 2873 O O . GLU A 1 375 ? -0.387 17.719 29.094 1 98 375 GLU A O 1
ATOM 2878 N N . GLN A 1 376 ? -1.664 15.836 29.109 1 98.62 376 GLN A N 1
ATOM 2879 C CA . GLN A 1 376 ? -0.757 15.125 30 1 98.62 376 GLN A CA 1
ATOM 2880 C C . GLN A 1 376 ? 0.577 14.836 29.312 1 98.62 376 GLN A C 1
ATOM 2882 O O . GLN A 1 376 ? 1.63 14.883 29.953 1 98.62 376 GLN A O 1
ATOM 2887 N N . ILE A 1 377 ? 0.561 14.492 28.031 1 98.81 377 ILE A N 1
ATOM 2888 C CA . ILE A 1 377 ? 1.795 14.273 27.281 1 98.81 377 ILE A CA 1
ATOM 2889 C C . ILE A 1 377 ? 2.598 15.578 27.219 1 98.81 377 ILE A C 1
ATOM 2891 O O . ILE A 1 377 ? 3.818 15.562 27.406 1 98.81 377 ILE A O 1
ATOM 2895 N N . THR A 1 378 ? 1.923 16.719 26.969 1 97.88 378 THR A N 1
ATOM 2896 C CA . THR A 1 378 ? 2.566 18.031 26.922 1 97.88 378 THR A CA 1
ATOM 2897 C C . THR A 1 378 ? 3.277 18.312 28.234 1 97.88 378 THR A C 1
ATOM 2899 O O . THR A 1 378 ? 4.414 18.797 28.25 1 97.88 378 THR A O 1
ATOM 2902 N N . GLU A 1 379 ? 2.584 18.047 29.312 1 97.75 379 GLU A N 1
ATOM 2903 C CA . GLU A 1 379 ? 3.141 18.312 30.641 1 97.75 379 GLU A CA 1
ATOM 2904 C C . GLU A 1 379 ? 4.312 17.391 30.953 1 97.75 379 GLU A C 1
ATOM 2906 O O . GLU A 1 379 ? 5.293 17.797 31.562 1 97.75 379 GLU A O 1
ATOM 2911 N N . ALA A 1 380 ? 4.184 16.172 30.516 1 98.25 380 ALA A N 1
ATOM 2912 C CA . ALA A 1 380 ? 5.199 15.164 30.812 1 98.25 380 ALA A CA 1
ATOM 2913 C C . ALA A 1 380 ? 6.465 15.406 29.984 1 98.25 380 ALA A C 1
ATOM 2915 O O . ALA A 1 380 ? 7.574 15.125 30.453 1 98.25 380 ALA A O 1
ATOM 2916 N N . CYS A 1 381 ? 6.316 15.898 28.766 1 97 381 CYS A N 1
ATOM 2917 C CA . CYS A 1 381 ? 7.449 16.109 27.875 1 97 381 CYS A CA 1
ATOM 2918 C C . CYS A 1 381 ? 7.16 17.219 26.875 1 97 381 CYS A C 1
ATOM 2920 O O . CYS A 1 381 ? 6.824 16.938 25.719 1 97 381 CYS A O 1
ATOM 2922 N N . LYS A 1 382 ? 7.512 18.375 27.203 1 93.94 382 LYS A N 1
ATOM 2923 C CA . LYS A 1 382 ? 7.152 19.562 26.422 1 93.94 382 LYS A CA 1
ATOM 2924 C C . LYS A 1 382 ? 7.938 19.625 25.109 1 93.94 382 LYS A C 1
ATOM 2926 O O . LYS A 1 382 ? 7.469 20.188 24.125 1 93.94 382 LYS A O 1
ATOM 2931 N N . ASP A 1 383 ? 9.078 19 25.094 1 95.12 383 ASP A N 1
ATOM 2932 C CA . ASP A 1 383 ? 9.93 19.125 23.922 1 95.12 383 ASP A CA 1
ATOM 2933 C C . ASP A 1 383 ? 9.852 17.891 23.047 1 95.12 383 ASP A C 1
ATOM 2935 O O . ASP A 1 383 ? 10.695 17.672 22.172 1 95.12 383 ASP A O 1
ATOM 2939 N N . ALA A 1 384 ? 8.844 17.047 23.25 1 98.25 384 ALA A N 1
ATOM 2940 C CA . ALA A 1 384 ? 8.672 15.82 22.469 1 98.25 384 ALA A CA 1
ATOM 2941 C C . ALA A 1 384 ? 8.375 16.125 21.016 1 98.25 384 ALA A C 1
ATOM 2943 O O . ALA A 1 384 ? 7.844 17.188 20.688 1 98.25 384 ALA A O 1
ATOM 2944 N N . ILE A 1 385 ? 8.836 15.266 20.109 1 98.75 385 ILE A N 1
ATOM 2945 C CA . ILE A 1 385 ? 8.336 15.25 18.734 1 98.75 385 ILE A CA 1
ATOM 2946 C C . ILE A 1 385 ? 7.02 14.477 18.672 1 98.75 385 ILE A C 1
ATOM 2948 O O . ILE A 1 385 ? 6.953 13.32 19.109 1 98.75 385 ILE A O 1
ATOM 2952 N N . ILE A 1 386 ? 5.992 15.148 18.234 1 98.88 386 ILE A N 1
ATOM 2953 C CA . ILE A 1 386 ? 4.676 14.531 18.109 1 98.88 386 ILE A CA 1
ATOM 2954 C C . ILE A 1 386 ? 4.43 14.156 16.656 1 98.88 386 ILE A C 1
ATOM 2956 O O . ILE A 1 386 ? 4.418 15.023 15.773 1 98.88 386 ILE A O 1
ATOM 2960 N N . VAL A 1 387 ? 4.363 12.898 16.391 1 98.94 387 VAL A N 1
ATOM 2961 C CA . VAL A 1 387 ? 3.939 12.375 15.094 1 98.94 387 VAL A CA 1
ATOM 2962 C C . VAL A 1 387 ? 2.494 11.891 15.18 1 98.94 387 VAL A C 1
ATOM 2964 O O . VAL A 1 387 ? 2.078 11.344 16.203 1 98.94 387 VAL A O 1
ATOM 2967 N N . THR A 1 388 ? 1.702 12.125 14.156 1 98.88 388 THR A N 1
ATOM 2968 C CA . THR A 1 388 ? 0.319 11.672 14.281 1 98.88 388 THR A CA 1
ATOM 2969 C C . THR A 1 388 ? -0.043 10.727 13.141 1 98.88 388 THR A C 1
ATOM 2971 O O . THR A 1 388 ? 0.484 10.852 12.031 1 98.88 388 THR A O 1
ATOM 2974 N N . GLU A 1 389 ? -0.919 9.805 13.469 1 98.75 389 GLU A N 1
ATOM 2975 C CA . GLU A 1 389 ? -1.765 9.188 12.453 1 98.75 389 GLU A CA 1
ATOM 2976 C C . GLU A 1 389 ? -2.779 10.18 11.898 1 98.75 389 GLU A C 1
ATOM 2978 O O . GLU A 1 389 ? -2.676 11.383 12.148 1 98.75 389 GLU A O 1
ATOM 2983 N N . VAL A 1 390 ? -3.756 9.727 11.117 1 98.56 390 VAL A N 1
ATOM 2984 C CA . VAL A 1 390 ? -4.777 10.609 10.57 1 98.56 390 VAL A CA 1
ATOM 2985 C C . VAL A 1 390 ? -6.152 10.203 11.094 1 98.56 390 VAL A C 1
ATOM 2987 O O . VAL A 1 390 ? -6.539 9.039 10.992 1 98.56 390 VAL A O 1
ATOM 2990 N N . GLY A 1 391 ? -6.855 11.031 11.633 1 98.06 391 GLY A N 1
ATOM 2991 C CA . GLY A 1 391 ? -8.156 10.883 12.266 1 98.06 391 GLY A CA 1
ATOM 2992 C C . GLY A 1 391 ? -8.445 11.969 13.289 1 98.06 391 GLY A C 1
ATOM 2993 O O . GLY A 1 391 ? -7.836 13.047 13.25 1 98.06 391 GLY A O 1
ATOM 2994 N N . GLN A 1 392 ? -9.375 11.727 14.227 1 98.5 392 GLN A N 1
ATOM 2995 C CA . GLN A 1 392 ? -9.719 12.711 15.25 1 98.5 392 GLN A CA 1
ATOM 2996 C C . GLN A 1 392 ? -8.508 13.055 16.109 1 98.5 392 GLN A C 1
ATOM 2998 O O . GLN A 1 392 ? -8.297 14.219 16.453 1 98.5 392 GLN A O 1
ATOM 3003 N N . HIS A 1 393 ? -7.715 12.031 16.422 1 98.75 393 HIS A N 1
ATOM 3004 C CA . HIS A 1 393 ? -6.543 12.188 17.281 1 98.75 393 HIS A CA 1
ATOM 3005 C C . HIS A 1 393 ? -5.555 13.18 16.672 1 98.75 393 HIS A C 1
ATOM 3007 O O . HIS A 1 393 ? -4.855 13.891 17.406 1 98.75 393 HIS A O 1
ATOM 3013 N N . GLN A 1 394 ? -5.465 13.227 15.359 1 98.62 394 GLN A N 1
ATOM 3014 C CA . GLN A 1 394 ? -4.613 14.188 14.664 1 98.62 394 GLN A CA 1
ATOM 3015 C C . GLN A 1 394 ? -5.02 15.617 14.992 1 98.62 394 GLN A C 1
ATOM 3017 O O . GLN A 1 394 ? -4.164 16.469 15.266 1 98.62 394 GLN A O 1
ATOM 3022 N N . MET A 1 395 ? -6.309 15.891 14.969 1 98.19 395 MET A N 1
ATOM 3023 C CA . MET A 1 395 ? -6.828 17.234 15.234 1 98.19 395 MET A CA 1
ATOM 3024 C C . MET A 1 395 ? -6.652 17.594 16.703 1 98.19 395 MET A C 1
ATOM 3026 O O . MET A 1 395 ? -6.277 18.719 17.031 1 98.19 395 MET A O 1
ATOM 3030 N N . TRP A 1 396 ? -6.91 16.625 17.594 1 98.38 396 TRP A N 1
ATOM 3031 C CA . TRP A 1 396 ? -6.73 16.891 19.016 1 98.38 396 TRP A CA 1
ATOM 3032 C C . TRP A 1 396 ? -5.27 17.203 19.328 1 98.38 396 TRP A C 1
ATOM 3034 O O . TRP A 1 396 ? -4.98 18.062 20.172 1 98.38 396 TRP A O 1
ATOM 3044 N N . ALA A 1 397 ? -4.367 16.469 18.672 1 98.44 397 ALA A N 1
ATOM 3045 C CA . ALA A 1 397 ? -2.947 16.75 18.859 1 98.44 397 ALA A CA 1
ATOM 3046 C C . ALA A 1 397 ? -2.611 18.172 18.422 1 98.44 397 ALA A C 1
ATOM 3048 O O . ALA A 1 397 ? -1.885 18.875 19.125 1 98.44 397 ALA A O 1
ATOM 3049 N N . ALA A 1 398 ? -3.131 18.578 17.297 1 97.44 398 ALA A N 1
ATOM 3050 C CA . ALA A 1 398 ? -2.881 19.922 16.766 1 97.44 398 ALA A CA 1
ATOM 3051 C C . ALA A 1 398 ? -3.496 20.984 17.672 1 97.44 398 ALA A C 1
ATOM 3053 O O . ALA A 1 398 ? -2.934 22.078 17.828 1 97.44 398 ALA A O 1
ATOM 3054 N N . GLN A 1 399 ? -4.613 20.703 18.281 1 97.06 399 GLN A N 1
ATOM 3055 C CA . GLN A 1 399 ? -5.367 21.656 19.078 1 97.06 399 GLN A CA 1
ATOM 3056 C C . GLN A 1 399 ? -4.762 21.812 20.484 1 97.06 399 GLN A C 1
ATOM 3058 O O . GLN A 1 399 ? -4.781 22.906 21.047 1 97.06 399 GLN A O 1
ATOM 3063 N N . TYR A 1 400 ? -4.215 20.672 21.016 1 97.31 400 TYR A N 1
ATOM 3064 C CA . TYR A 1 400 ? -4.055 20.719 22.469 1 97.31 400 TYR A CA 1
ATOM 3065 C C . TYR A 1 400 ? -2.596 20.516 22.859 1 97.31 400 TYR A C 1
ATOM 3067 O O . TYR A 1 400 ? -2.215 20.781 24 1 97.31 400 TYR A O 1
ATOM 3075 N N . PHE A 1 401 ? -1.749 19.969 22 1 97.88 401 PHE A N 1
ATOM 3076 C CA . PHE A 1 401 ? -0.333 19.938 22.344 1 97.88 401 PHE A CA 1
ATOM 3077 C C . PHE A 1 401 ? 0.297 21.312 22.188 1 97.88 401 PHE A C 1
ATOM 3079 O O . PHE A 1 401 ? -0.009 22.047 21.25 1 97.88 401 PHE A O 1
ATOM 3086 N N . ARG A 1 402 ? 1.261 21.734 23.016 1 96.56 402 ARG A N 1
ATOM 3087 C CA . ARG A 1 402 ? 1.843 23.078 23.031 1 96.56 402 ARG A CA 1
ATOM 3088 C C . ARG A 1 402 ? 3.207 23.078 22.344 1 96.56 402 ARG A C 1
ATOM 3090 O O . ARG A 1 402 ? 4.238 23.234 23.016 1 96.56 402 ARG A O 1
ATOM 3097 N N . PHE A 1 403 ? 3.176 23.125 21.047 1 96.06 403 PHE A N 1
ATOM 3098 C CA . PHE A 1 403 ? 4.395 23.109 20.25 1 96.06 403 PHE A CA 1
ATOM 3099 C C . PHE A 1 403 ? 5.176 24.406 20.438 1 96.06 403 PHE A C 1
ATOM 3101 O O . PHE A 1 403 ? 4.598 25.484 20.391 1 96.06 403 PHE A O 1
ATOM 3108 N N . SER A 1 404 ? 6.527 24.297 20.594 1 92.56 404 SER A N 1
ATOM 3109 C CA . SER A 1 404 ? 7.332 25.484 20.812 1 92.56 404 SER A CA 1
ATOM 3110 C C . SER A 1 404 ? 8.453 25.594 19.781 1 92.56 404 SER A C 1
ATOM 3112 O O . SER A 1 404 ? 9.055 26.656 19.625 1 92.56 404 SER A O 1
ATOM 3114 N N . GLU A 1 405 ? 8.672 24.531 19.047 1 95.94 405 GLU A N 1
ATOM 3115 C CA . GLU A 1 405 ? 9.797 24.5 18.109 1 95.94 405 GLU A CA 1
ATOM 3116 C C . GLU A 1 405 ? 9.375 23.891 16.781 1 95.94 405 GLU A C 1
ATOM 3118 O O . GLU A 1 405 ? 8.5 23.031 16.734 1 95.94 405 GLU A O 1
ATOM 3123 N N . PRO A 1 406 ? 10.023 24.406 15.68 1 97.44 406 PRO A N 1
ATOM 3124 C CA . PRO A 1 406 ? 9.758 23.797 14.383 1 97.44 406 PRO A CA 1
ATOM 3125 C C . PRO A 1 406 ? 10.188 22.328 14.328 1 97.44 406 PRO A C 1
ATOM 3127 O O . PRO A 1 406 ? 11.016 21.891 15.133 1 97.44 406 PRO A O 1
ATOM 3130 N N . ARG A 1 407 ? 9.609 21.547 13.414 1 98.12 407 ARG A N 1
ATOM 3131 C CA . ARG A 1 407 ? 9.945 20.156 13.109 1 98.12 407 ARG A CA 1
ATOM 3132 C C . ARG A 1 407 ? 9.617 19.234 14.281 1 98.12 407 ARG A C 1
ATOM 3134 O O . ARG A 1 407 ? 10.211 18.156 14.422 1 98.12 407 ARG A O 1
ATOM 3141 N N . THR A 1 408 ? 8.672 19.641 15.133 1 98 408 THR A N 1
ATOM 3142 C CA . THR A 1 408 ? 8.273 18.812 16.266 1 98 408 THR A CA 1
ATOM 3143 C C . THR A 1 408 ? 6.859 18.281 16.078 1 98 408 THR A C 1
ATOM 3145 O O . THR A 1 408 ? 6.387 17.469 16.875 1 98 408 THR A O 1
ATOM 3148 N N . PHE A 1 409 ? 6.133 18.719 15.102 1 98.38 409 PHE A N 1
ATOM 3149 C CA . PHE A 1 409 ? 4.855 18.156 14.688 1 98.38 409 PHE A CA 1
ATOM 3150 C C . PHE A 1 409 ? 4.957 17.531 13.305 1 98.38 409 PHE A C 1
ATOM 3152 O O . PHE A 1 409 ? 5.152 18.234 12.312 1 98.38 409 PHE A O 1
ATOM 3159 N N . ILE A 1 410 ? 4.863 16.25 13.227 1 98.75 410 ILE A N 1
ATOM 3160 C CA . ILE A 1 410 ? 4.996 15.5 11.984 1 98.75 410 ILE A CA 1
ATOM 3161 C C . ILE A 1 410 ? 3.701 14.75 11.703 1 98.75 410 ILE A C 1
ATOM 3163 O O . ILE A 1 410 ? 3.264 13.93 12.516 1 98.75 410 ILE A O 1
ATOM 3167 N N . THR A 1 411 ? 3.082 15.047 10.562 1 98.69 411 THR A N 1
ATOM 3168 C CA . THR A 1 411 ? 1.781 14.469 10.25 1 98.69 411 THR A CA 1
ATOM 3169 C C . THR A 1 411 ? 1.573 14.391 8.742 1 98.69 411 THR A C 1
ATOM 3171 O O . THR A 1 411 ? 2.301 15.023 7.973 1 98.69 411 THR A O 1
ATOM 3174 N N . SER A 1 412 ? 0.726 13.461 8.312 1 98.69 412 SER A N 1
ATOM 3175 C CA . SER A 1 412 ? 0.217 13.492 6.941 1 98.69 412 SER A CA 1
ATOM 3176 C C . SER A 1 412 ? -0.873 14.547 6.785 1 98.69 412 SER A C 1
ATOM 3178 O O . SER A 1 412 ? -1.925 14.461 7.422 1 98.69 412 SER A O 1
ATOM 3180 N N . GLY A 1 413 ? -0.608 15.594 5.977 1 97.56 413 GLY A N 1
ATOM 3181 C CA . GLY A 1 413 ? -1.521 16.719 5.852 1 97.56 413 GLY A CA 1
ATOM 3182 C C . GLY A 1 413 ? -2.418 16.625 4.629 1 97.56 413 GLY A C 1
ATOM 3183 O O . GLY A 1 413 ? -3.549 16.141 4.719 1 97.56 413 GLY A O 1
ATOM 3184 N N . GLY A 1 414 ? -1.867 16.859 3.484 1 96.75 414 GLY A N 1
ATOM 3185 C CA . GLY A 1 414 ? -2.625 16.969 2.248 1 96.75 414 GLY A CA 1
ATOM 3186 C C . GLY A 1 414 ? -3.297 15.664 1.846 1 96.75 414 GLY A C 1
ATOM 3187 O O . GLY A 1 414 ? -4.465 15.664 1.444 1 96.75 414 GLY A O 1
ATOM 3188 N N . LEU A 1 415 ? -2.637 14.547 1.882 1 98.19 415 LEU A N 1
ATOM 3189 C CA . LEU A 1 415 ? -3.201 13.273 1.438 1 98.19 415 LEU A CA 1
ATOM 3190 C C . LEU A 1 415 ? -4.031 12.633 2.543 1 98.19 415 LEU A C 1
ATOM 3192 O O . LEU A 1 415 ? -4.93 11.828 2.266 1 98.19 415 LEU A O 1
ATOM 3196 N N . GLY A 1 416 ? -3.699 12.953 3.857 1 98.31 416 GLY A N 1
ATOM 3197 C CA . GLY A 1 416 ? -4.461 12.375 4.957 1 98.31 416 GLY A CA 1
ATOM 3198 C C . GLY A 1 416 ? -4.344 10.867 5.035 1 98.31 416 GLY A C 1
ATOM 3199 O O . GLY A 1 416 ? -5.352 10.164 5.098 1 98.31 416 GLY A O 1
ATOM 3200 N N . THR A 1 417 ? -3.156 10.344 5.148 1 98.81 417 THR A N 1
ATOM 3201 C CA . THR A 1 417 ? -2.873 8.922 5.012 1 98.81 417 THR A CA 1
ATOM 3202 C C . THR A 1 417 ? -2.951 8.219 6.367 1 98.81 417 THR A C 1
ATOM 3204 O O . THR A 1 417 ? -2.061 8.375 7.203 1 98.81 417 THR A O 1
ATOM 3207 N N . MET A 1 418 ? -4.012 7.449 6.57 1 98.69 418 MET A N 1
ATOM 3208 C CA . MET A 1 418 ? -4.004 6.535 7.711 1 98.69 418 MET A CA 1
ATOM 3209 C C . MET A 1 418 ? -2.848 5.547 7.609 1 98.69 418 MET A C 1
ATOM 3211 O O . MET A 1 418 ? -2.484 5.121 6.508 1 98.69 418 MET A O 1
ATOM 3215 N N . GLY A 1 419 ? -2.297 5.129 8.734 1 98.75 419 GLY A N 1
ATOM 3216 C CA . GLY A 1 419 ? -1.187 4.191 8.734 1 98.75 419 GLY A CA 1
ATOM 3217 C C . GLY A 1 419 ? 0.161 4.859 8.547 1 98.75 419 GLY A C 1
ATOM 3218 O O . GLY A 1 419 ? 1.199 4.195 8.562 1 98.75 419 GLY A O 1
ATOM 3219 N N . TYR A 1 420 ? 0.217 6.195 8.43 1 98.88 420 TYR A N 1
ATOM 3220 C CA . TYR A 1 420 ? 1.402 7.012 8.195 1 98.88 420 TYR A CA 1
ATOM 3221 C C . TYR A 1 420 ? 2.223 7.16 9.469 1 98.88 420 TYR A C 1
ATOM 3223 O O . TYR A 1 420 ? 3.447 7.02 9.445 1 98.88 420 TYR A O 1
ATOM 3231 N N . GLY A 1 421 ? 1.635 7.449 10.586 1 98.94 421 GLY A N 1
ATOM 3232 C CA . GLY A 1 421 ? 2.246 8.016 11.781 1 98.94 421 GLY A CA 1
ATOM 3233 C C . GLY A 1 421 ? 3.291 7.105 12.406 1 98.94 421 GLY A C 1
ATOM 3234 O O . GLY A 1 421 ? 4.395 7.551 12.727 1 98.94 421 GLY A O 1
ATOM 3235 N N . PHE A 1 422 ? 2.98 5.816 12.586 1 98.94 422 PHE A N 1
ATOM 3236 C CA . PHE A 1 422 ? 3.867 4.93 13.328 1 98.94 422 PHE A CA 1
ATOM 3237 C C . PHE A 1 422 ? 5.188 4.742 12.594 1 98.94 422 PHE A C 1
ATOM 3239 O O . PHE A 1 422 ? 6.258 4.98 13.156 1 98.94 422 PHE A O 1
ATOM 3246 N N . PRO A 1 423 ? 5.168 4.41 11.242 1 98.94 423 PRO A N 1
ATOM 3247 C CA . PRO A 1 423 ? 6.453 4.328 10.547 1 98.94 423 PRO A CA 1
ATOM 3248 C C . PRO A 1 423 ? 7.191 5.664 10.516 1 98.94 423 PRO A C 1
ATOM 3250 O O . PRO A 1 423 ? 8.422 5.699 10.656 1 98.94 423 PRO A O 1
ATOM 3253 N N . ALA A 1 424 ? 6.441 6.742 10.336 1 98.94 424 ALA A N 1
ATOM 3254 C CA . ALA A 1 424 ? 7.062 8.062 10.336 1 98.94 424 ALA A CA 1
ATOM 3255 C C . ALA A 1 424 ? 7.715 8.367 11.68 1 98.94 424 ALA A C 1
ATOM 3257 O O . ALA A 1 424 ? 8.758 9.016 11.734 1 98.94 424 ALA A O 1
ATOM 3258 N N . SER A 1 425 ? 7.086 7.918 12.797 1 98.94 425 SER A N 1
ATOM 3259 C CA . SER A 1 425 ? 7.66 8.133 14.125 1 98.94 425 SER A CA 1
ATOM 3260 C C . SER A 1 425 ? 8.969 7.363 14.289 1 98.94 425 SER A C 1
ATOM 3262 O O . SER A 1 425 ? 9.891 7.836 14.953 1 98.94 425 SER A O 1
ATOM 3264 N N . ILE A 1 426 ? 9.055 6.164 13.688 1 98.94 426 ILE A N 1
ATOM 3265 C CA . ILE A 1 426 ? 10.297 5.398 13.695 1 98.94 426 ILE A CA 1
ATOM 3266 C C . ILE A 1 426 ? 11.391 6.184 12.977 1 98.94 426 ILE A C 1
ATOM 3268 O O . ILE A 1 426 ? 12.508 6.324 13.492 1 98.94 426 ILE A O 1
ATOM 3272 N N . GLY A 1 427 ? 11.047 6.734 11.766 1 98.94 427 GLY A N 1
ATOM 3273 C CA . GLY A 1 427 ? 11.992 7.562 11.039 1 98.94 427 GLY A CA 1
ATOM 3274 C C . GLY A 1 427 ? 12.438 8.789 11.82 1 98.94 427 GLY A C 1
ATOM 3275 O O . GLY A 1 427 ? 13.617 9.125 11.836 1 98.94 427 GLY A O 1
ATOM 3276 N N . ALA A 1 428 ? 11.469 9.445 12.484 1 98.94 428 ALA A N 1
ATOM 3277 C CA . ALA A 1 428 ? 11.758 10.648 13.258 1 98.94 428 ALA A CA 1
ATOM 3278 C C . ALA A 1 428 ? 12.68 10.336 14.438 1 98.94 428 ALA A C 1
ATOM 3280 O O . ALA A 1 428 ? 13.602 11.094 14.734 1 98.94 428 ALA A O 1
ATOM 3281 N N . LYS A 1 429 ? 12.406 9.219 15.148 1 98.94 429 LYS A N 1
ATOM 3282 C CA . LYS A 1 429 ? 13.211 8.836 16.297 1 98.94 429 LYS A CA 1
ATOM 3283 C C . LYS A 1 429 ? 14.633 8.477 15.883 1 98.94 429 LYS A C 1
ATOM 3285 O O . LYS A 1 429 ? 15.594 8.781 16.594 1 98.94 429 LYS A O 1
ATOM 3290 N N . ILE A 1 430 ? 14.781 7.828 14.758 1 98.81 430 ILE A N 1
ATOM 3291 C CA . ILE A 1 430 ? 16.109 7.504 14.234 1 98.81 430 ILE A CA 1
ATOM 3292 C C . ILE A 1 430 ? 16.859 8.789 13.898 1 98.81 430 ILE A C 1
ATOM 3294 O O . ILE A 1 430 ? 18.062 8.891 14.141 1 98.81 430 ILE A O 1
ATOM 3298 N N . ALA A 1 431 ? 16.141 9.789 13.359 1 98.5 431 ALA A N 1
ATOM 3299 C CA . ALA A 1 431 ? 16.703 11.078 12.992 1 98.5 431 ALA A CA 1
ATOM 3300 C C . ALA A 1 431 ? 17.125 11.875 14.227 1 98.5 431 ALA A C 1
ATOM 3302 O O . ALA A 1 431 ? 18.109 12.602 14.195 1 98.5 431 ALA A O 1
ATOM 3303 N N . LYS A 1 432 ? 16.281 11.789 15.297 1 98.62 432 LYS A N 1
ATOM 3304 C CA . LYS A 1 432 ? 16.516 12.523 16.531 1 98.62 432 LYS A CA 1
ATOM 3305 C C . LYS A 1 432 ? 16.516 11.578 17.734 1 98.62 432 LYS A C 1
ATOM 3307 O O . LYS A 1 432 ? 15.594 11.602 18.562 1 98.62 432 LYS A O 1
ATOM 3312 N N . PRO A 1 433 ? 17.609 10.844 17.922 1 98 433 PRO A N 1
ATOM 3313 C CA . PRO A 1 433 ? 17.641 9.797 18.953 1 98 433 PRO A CA 1
ATOM 3314 C C . PRO A 1 433 ? 17.547 10.359 20.375 1 98 433 PRO A C 1
ATOM 3316 O O . PRO A 1 433 ? 17.141 9.648 21.281 1 98 433 PRO A O 1
ATOM 3319 N N . ASP A 1 434 ? 17.812 11.648 20.562 1 97.5 434 ASP A N 1
ATOM 3320 C CA . ASP A 1 434 ? 17.844 12.234 21.891 1 97.5 434 ASP A CA 1
ATOM 3321 C C . ASP A 1 434 ? 16.469 12.773 22.281 1 97.5 434 ASP A C 1
ATOM 3323 O O . ASP A 1 434 ? 16.266 13.156 23.438 1 97.5 434 ASP A O 1
ATOM 3327 N N . LYS A 1 435 ? 15.547 12.82 21.375 1 98.19 435 LYS A N 1
ATOM 3328 C CA . LYS A 1 435 ? 14.211 13.336 21.641 1 98.19 435 LYS A CA 1
ATOM 3329 C C . LYS A 1 435 ? 13.242 12.203 21.969 1 98.19 435 LYS A C 1
ATOM 3331 O O . LYS A 1 435 ? 13.414 11.078 21.5 1 98.19 435 LYS A O 1
ATOM 3336 N N . VAL A 1 436 ? 12.273 12.492 22.828 1 98.69 436 VAL A N 1
ATOM 3337 C CA . VAL A 1 436 ? 11.141 11.586 22.984 1 98.69 436 VAL A CA 1
ATOM 3338 C C . VAL A 1 436 ? 10.18 11.75 21.812 1 98.69 436 VAL A C 1
ATOM 3340 O O . VAL A 1 436 ? 9.867 12.875 21.422 1 98.69 436 VAL A O 1
ATOM 3343 N N . VAL A 1 437 ? 9.844 10.695 21.172 1 98.94 437 VAL A N 1
ATOM 3344 C CA . VAL A 1 437 ? 8.938 10.742 20.031 1 98.94 437 VAL A CA 1
ATOM 3345 C C . VAL A 1 437 ? 7.652 9.984 20.375 1 98.94 437 VAL A C 1
ATOM 3347 O O . VAL A 1 437 ? 7.703 8.812 20.75 1 98.94 437 VAL A O 1
ATOM 3350 N N . PHE A 1 438 ? 6.484 10.633 20.297 1 98.94 438 PHE A N 1
ATOM 3351 C CA . PHE A 1 438 ? 5.168 10.023 20.453 1 98.94 438 PHE A CA 1
ATOM 3352 C C . PHE A 1 438 ? 4.469 9.914 19.094 1 98.94 438 PHE A C 1
ATOM 3354 O O . PHE A 1 438 ? 4.488 10.852 18.297 1 98.94 438 PHE A O 1
ATOM 3361 N N . ASP A 1 439 ? 3.969 8.758 18.797 1 98.94 439 ASP A N 1
ATOM 3362 C CA . ASP A 1 439 ? 2.953 8.617 17.75 1 98.94 439 ASP A CA 1
ATOM 3363 C C . ASP A 1 439 ? 1.547 8.688 18.344 1 98.94 439 ASP A C 1
ATOM 3365 O O . ASP A 1 439 ? 1.118 7.773 19.047 1 98.94 439 ASP A O 1
ATOM 3369 N N . ILE A 1 440 ? 0.855 9.789 18.125 1 98.94 440 ILE A N 1
ATOM 3370 C CA . ILE A 1 440 ? -0.544 9.922 18.516 1 98.94 440 ILE A CA 1
ATOM 3371 C C . ILE A 1 440 ? -1.436 9.242 17.469 1 98.94 440 ILE A C 1
ATOM 3373 O O . ILE A 1 440 ? -1.595 9.742 16.359 1 98.94 440 ILE A O 1
ATOM 3377 N N . ALA A 1 441 ? -2.072 8.133 17.875 1 98.81 441 ALA A N 1
ATOM 3378 C CA . ALA A 1 441 ? -2.689 7.258 16.891 1 98.81 441 ALA A CA 1
ATOM 3379 C C . ALA A 1 441 ? -4.117 6.898 17.281 1 98.81 441 ALA A C 1
ATOM 3381 O O . ALA A 1 441 ? -4.422 6.77 18.469 1 98.81 441 ALA A O 1
ATOM 3382 N N . GLY A 1 442 ? -5.008 6.773 16.266 1 98.56 442 GLY A N 1
ATOM 3383 C CA . GLY A 1 442 ? -6.258 6.059 16.469 1 98.56 442 GLY A CA 1
ATOM 3384 C C . GLY A 1 442 ? -6.102 4.551 16.406 1 98.56 442 GLY A C 1
ATOM 3385 O O . GLY A 1 442 ? -5.137 4.047 15.812 1 98.56 442 GLY A O 1
ATOM 3386 N N . ASP A 1 443 ? -7.094 3.871 17 1 98.25 443 ASP A N 1
ATOM 3387 C CA . ASP A 1 443 ? -7.016 2.414 17.031 1 98.25 443 ASP A CA 1
ATOM 3388 C C . ASP A 1 443 ? -7.062 1.824 15.625 1 98.25 443 ASP A C 1
ATOM 3390 O O . ASP A 1 443 ? -6.395 0.828 15.344 1 98.25 443 ASP A O 1
ATOM 3394 N N . GLY A 1 444 ? -7.82 2.41 14.703 1 98.38 444 GLY A N 1
ATOM 3395 C CA . GLY A 1 444 ? -7.883 1.917 13.336 1 98.38 444 GLY A CA 1
ATOM 3396 C C . GLY A 1 444 ? -6.625 2.209 12.539 1 98.38 444 GLY A C 1
ATOM 3397 O O . GLY A 1 444 ? -6.09 1.322 11.867 1 98.38 444 GLY A O 1
ATOM 3398 N N . SER A 1 445 ? -6.117 3.455 12.609 1 98.5 445 SER A N 1
ATOM 3399 C CA . SER A 1 445 ? -4.973 3.889 11.812 1 98.5 445 SER A CA 1
ATOM 3400 C C . SER A 1 445 ? -3.703 3.148 12.219 1 98.5 445 SER A C 1
ATOM 3402 O O . SER A 1 445 ? -2.896 2.779 11.359 1 98.5 445 SER A O 1
ATOM 3404 N N . PHE A 1 446 ? -3.48 2.859 13.516 1 98.75 446 PHE A N 1
ATOM 3405 C CA . PHE A 1 446 ? -2.285 2.18 14 1 98.75 446 PHE A CA 1
ATOM 3406 C C . PHE A 1 446 ? -2.207 0.763 13.445 1 98.75 446 PHE A C 1
ATOM 3408 O O . PHE A 1 446 ? -1.122 0.28 13.109 1 98.75 446 PHE A O 1
ATOM 3415 N N . GLN A 1 447 ? -3.324 0.163 13.32 1 98.31 447 GLN A N 1
ATOM 3416 C CA . GLN A 1 447 ? -3.377 -1.228 12.883 1 98.31 447 GLN A CA 1
ATOM 3417 C C . GLN A 1 447 ? -2.85 -1.378 11.461 1 98.31 447 GLN A C 1
ATOM 3419 O O . GLN A 1 447 ? -2.361 -2.445 11.086 1 98.31 447 GLN A O 1
ATOM 3424 N N . MET A 1 448 ? -2.928 -0.341 10.664 1 98.62 448 MET A N 1
ATOM 3425 C CA . MET A 1 448 ? -2.6 -0.433 9.242 1 98.62 448 MET A CA 1
ATOM 3426 C C . MET A 1 448 ? -1.124 -0.763 9.047 1 98.62 448 MET A C 1
ATOM 3428 O O . MET A 1 448 ? -0.749 -1.38 8.047 1 98.62 448 MET A O 1
ATOM 3432 N N . ASN A 1 449 ? -0.24 -0.343 9.961 1 98.62 449 ASN A N 1
ATOM 3433 C CA . ASN A 1 449 ? 1.187 -0.637 9.867 1 98.62 449 ASN A CA 1
ATOM 3434 C C . ASN A 1 449 ? 1.761 -1.068 11.211 1 98.62 449 ASN A C 1
ATOM 3436 O O . ASN A 1 449 ? 2.939 -0.839 11.492 1 98.62 449 ASN A O 1
ATOM 3440 N N . SER A 1 450 ? 0.947 -1.74 12.086 1 98.62 450 SER A N 1
ATOM 3441 C CA . SER A 1 450 ? 1.363 -2.109 13.438 1 98.62 450 SER A CA 1
ATOM 3442 C C . SER A 1 450 ? 2.482 -3.146 13.406 1 98.62 450 SER A C 1
ATOM 3444 O O . SER A 1 450 ? 3.229 -3.289 14.375 1 98.62 450 SER A O 1
ATOM 3446 N N . GLN A 1 451 ? 2.631 -3.873 12.281 1 98.56 451 GLN A N 1
ATOM 3447 C CA . GLN A 1 451 ? 3.67 -4.891 12.172 1 98.56 451 GLN A CA 1
ATOM 3448 C C . GLN A 1 451 ? 5.062 -4.273 12.289 1 98.56 451 GLN A C 1
ATOM 3450 O O . GLN A 1 451 ? 6.039 -4.977 12.555 1 98.56 451 GLN A O 1
ATOM 3455 N N . GLU A 1 452 ? 5.164 -2.918 12.109 1 98.88 452 GLU A N 1
ATOM 3456 C CA . GLU A 1 452 ? 6.449 -2.238 12.227 1 98.88 452 GLU A CA 1
ATOM 3457 C C . GLU A 1 452 ? 6.926 -2.203 13.672 1 98.88 452 GLU A C 1
ATOM 3459 O O . GLU A 1 452 ? 8.062 -1.807 13.945 1 98.88 452 GLU A O 1
ATOM 3464 N N . LEU A 1 453 ? 6.059 -2.637 14.633 1 98.88 453 LEU A N 1
ATOM 3465 C CA . LEU A 1 453 ? 6.562 -2.877 15.984 1 98.88 453 LEU A CA 1
ATOM 3466 C C . LEU A 1 453 ? 7.773 -3.803 15.953 1 98.88 453 LEU A C 1
ATOM 3468 O O . LEU A 1 453 ? 8.703 -3.645 16.75 1 98.88 453 LEU A O 1
ATOM 3472 N N . ALA A 1 454 ? 7.754 -4.781 15 1 98.81 454 ALA A N 1
ATOM 3473 C CA . ALA A 1 454 ? 8.906 -5.656 14.82 1 98.81 454 ALA A CA 1
ATOM 3474 C C . ALA A 1 454 ? 10.156 -4.852 14.461 1 98.81 454 ALA A C 1
ATOM 3476 O O . ALA A 1 454 ? 11.242 -5.105 14.984 1 98.81 454 ALA A O 1
ATOM 3477 N N . THR A 1 455 ? 10.008 -3.852 13.555 1 98.75 455 THR A N 1
ATOM 3478 C CA . THR A 1 455 ? 11.109 -2.988 13.141 1 98.75 455 THR A CA 1
ATOM 3479 C C . THR A 1 455 ? 11.633 -2.17 14.32 1 98.75 455 THR A C 1
ATOM 3481 O O . THR A 1 455 ? 12.836 -2.105 14.562 1 98.75 455 THR A O 1
ATOM 3484 N N . ALA A 1 456 ? 10.688 -1.549 15.055 1 98.88 456 ALA A N 1
ATOM 3485 C CA . ALA A 1 456 ? 11.062 -0.7 16.188 1 98.88 456 ALA A CA 1
ATOM 3486 C C . ALA A 1 456 ? 11.844 -1.49 17.234 1 98.88 456 ALA A C 1
ATOM 3488 O O . ALA A 1 456 ? 12.852 -1.009 17.75 1 98.88 456 ALA A O 1
ATOM 3489 N N . VAL A 1 457 ? 11.367 -2.688 17.516 1 98.75 457 VAL A N 1
ATOM 3490 C CA . VAL A 1 457 ? 11.984 -3.506 18.562 1 98.75 457 VAL A CA 1
ATOM 3491 C C . VAL A 1 457 ? 13.336 -4.02 18.078 1 98.75 457 VAL A C 1
ATOM 3493 O O . VAL A 1 457 ? 14.336 -3.93 18.797 1 98.75 457 VAL A O 1
ATOM 3496 N N . GLN A 1 458 ? 13.43 -4.555 16.844 1 97.81 458 GLN A N 1
ATOM 3497 C CA . GLN A 1 458 ? 14.664 -5.137 16.328 1 97.81 458 GLN A CA 1
ATOM 3498 C C . GLN A 1 458 ? 15.75 -4.07 16.156 1 97.81 458 GLN A C 1
ATOM 3500 O O . GLN A 1 458 ? 16.938 -4.352 16.328 1 97.81 458 GLN A O 1
ATOM 3505 N N . GLU A 1 459 ? 15.336 -2.838 15.828 1 97.69 459 GLU A N 1
ATOM 3506 C CA . GLU A 1 459 ? 16.281 -1.744 15.617 1 97.69 459 GLU A CA 1
ATOM 3507 C C . GLU A 1 459 ? 16.484 -0.943 16.906 1 97.69 459 GLU A C 1
ATOM 3509 O O . GLU A 1 459 ? 17.219 0.044 16.922 1 97.69 459 GLU A O 1
ATOM 3514 N N . ASN A 1 460 ? 15.844 -1.314 18 1 97.56 460 ASN A N 1
ATOM 3515 C CA . ASN A 1 460 ? 15.914 -0.634 19.297 1 97.56 460 ASN A CA 1
ATOM 3516 C C . ASN A 1 460 ? 15.57 0.847 19.172 1 97.56 460 ASN A C 1
ATOM 3518 O O . ASN A 1 460 ? 16.359 1.707 19.578 1 97.56 460 ASN A O 1
ATOM 3522 N N . VAL A 1 461 ? 14.508 1.131 18.516 1 98.69 461 VAL A N 1
ATOM 3523 C CA . VAL A 1 461 ? 14.008 2.488 18.328 1 98.69 461 VAL A CA 1
ATOM 3524 C C . VAL A 1 461 ? 12.836 2.742 19.281 1 98.69 461 VAL A C 1
ATOM 3526 O O . VAL A 1 461 ? 11.703 2.344 19 1 98.69 461 VAL A O 1
ATOM 3529 N N . PRO A 1 462 ? 13.008 3.408 20.359 1 98.69 462 PRO A N 1
ATOM 3530 C CA . PRO A 1 462 ? 12.008 3.516 21.438 1 98.69 462 PRO A CA 1
ATOM 3531 C C . PRO A 1 462 ? 10.953 4.582 21.141 1 98.69 462 PRO A C 1
ATOM 3533 O O . PRO A 1 462 ? 10.797 5.527 21.922 1 98.69 462 PRO A O 1
ATOM 3536 N N . VAL A 1 463 ? 10.148 4.375 20.188 1 98.81 463 VAL A N 1
ATOM 3537 C CA . VAL A 1 463 ? 8.977 5.199 19.906 1 98.81 463 VAL A CA 1
ATOM 3538 C C . VAL A 1 463 ? 7.84 4.82 20.859 1 98.81 463 VAL A C 1
ATOM 3540 O O . VAL A 1 463 ? 7.715 3.656 21.25 1 98.81 463 VAL A O 1
ATOM 3543 N N . ILE A 1 464 ? 7.102 5.789 21.266 1 98.94 464 ILE A N 1
ATOM 3544 C CA . ILE A 1 464 ? 5.934 5.555 22.109 1 98.94 464 ILE A CA 1
ATOM 3545 C C . ILE A 1 464 ? 4.66 5.789 21.312 1 98.94 464 ILE A C 1
ATOM 3547 O O . ILE A 1 464 ? 4.434 6.887 20.797 1 98.94 464 ILE A O 1
ATOM 3551 N N . VAL A 1 465 ? 3.875 4.758 21.156 1 98.94 465 VAL A N 1
ATOM 3552 C CA . VAL A 1 465 ? 2.598 4.879 20.453 1 98.94 465 VAL A CA 1
ATOM 3553 C C . VAL A 1 465 ? 1.476 5.082 21.469 1 98.94 465 VAL A C 1
ATOM 3555 O O . VAL A 1 465 ? 1.237 4.223 22.328 1 98.94 465 VAL A O 1
ATOM 3558 N N . ALA A 1 466 ? 0.847 6.211 21.406 1 98.94 466 ALA A N 1
ATOM 3559 C CA . ALA A 1 466 ? -0.351 6.492 22.203 1 98.94 466 ALA A CA 1
ATOM 3560 C C . ALA A 1 466 ? -1.615 6.238 21.375 1 98.94 466 ALA A C 1
ATOM 3562 O O . ALA A 1 466 ? -2.01 7.07 20.562 1 98.94 466 ALA A O 1
ATOM 3563 N N . VAL A 1 467 ? -2.262 5.102 21.672 1 98.88 467 VAL A N 1
ATOM 3564 C CA . VAL A 1 467 ? -3.447 4.715 20.906 1 98.88 467 VAL A CA 1
ATOM 3565 C C . VAL A 1 467 ? -4.699 5.254 21.594 1 98.88 467 VAL A C 1
ATOM 3567 O O . VAL A 1 467 ? -5.016 4.863 22.719 1 98.88 467 VAL A O 1
ATOM 3570 N N . PHE A 1 468 ? -5.332 6.191 20.922 1 98.81 468 PHE A N 1
ATOM 3571 C CA . PHE A 1 468 ? -6.645 6.652 21.359 1 98.81 468 PHE A CA 1
ATOM 3572 C C . PHE A 1 468 ? -7.734 5.699 20.891 1 98.81 468 PHE A C 1
ATOM 3574 O O . PHE A 1 468 ? -8.289 5.867 19.797 1 98.81 468 PHE A O 1
ATOM 3581 N N . ASN A 1 469 ? -8.086 4.723 21.75 1 98.62 469 ASN A N 1
ATOM 3582 C CA . ASN A 1 469 ? -8.953 3.604 21.406 1 98.62 469 ASN A CA 1
ATOM 3583 C C . ASN A 1 469 ? -10.414 3.902 21.75 1 98.62 469 ASN A C 1
ATOM 3585 O O . ASN A 1 469 ? -10.828 3.752 22.891 1 98.62 469 ASN A O 1
ATOM 3589 N N . ASN A 1 470 ? -11.156 4.348 20.781 1 97.75 470 ASN A N 1
ATOM 3590 C CA . ASN A 1 470 ? -12.578 4.586 21 1 97.75 470 ASN A CA 1
ATOM 3591 C C . ASN A 1 470 ? -13.438 3.516 20.328 1 97.75 470 ASN A C 1
ATOM 3593 O O . ASN A 1 470 ? -14.664 3.549 20.422 1 97.75 470 ASN A O 1
ATOM 3597 N N . GLY A 1 471 ? -12.797 2.582 19.562 1 98 471 GLY A N 1
ATOM 3598 C CA . GLY A 1 471 ? -13.5 1.469 18.938 1 98 471 GLY A CA 1
ATOM 3599 C C . GLY A 1 471 ? -14.188 1.847 17.641 1 98 471 GLY A C 1
ATOM 3600 O O . GLY A 1 471 ? -15.023 1.098 17.141 1 98 471 GLY A O 1
ATOM 3601 N N . TYR A 1 472 ? -13.859 3.021 17.078 1 98.25 472 TYR A N 1
ATOM 3602 C CA . TYR A 1 472 ? -14.453 3.48 15.836 1 98.25 472 TYR A CA 1
ATOM 3603 C C . TYR A 1 472 ? -13.398 4.098 14.922 1 98.25 472 TYR A C 1
ATOM 3605 O O . TYR A 1 472 ? -12.359 4.566 15.391 1 98.25 472 TYR A O 1
ATOM 3613 N N . LEU A 1 473 ? -13.641 3.957 13.633 1 98.44 473 LEU A N 1
ATOM 3614 C CA . LEU A 1 473 ? -13.023 4.953 12.766 1 98.44 473 LEU A CA 1
ATOM 3615 C C . LEU A 1 473 ? -13.609 6.336 13.031 1 98.44 473 LEU A C 1
ATOM 3617 O O . LEU A 1 473 ? -14.562 6.75 12.359 1 98.44 473 LEU A O 1
ATOM 3621 N N . GLY A 1 474 ? -13.031 7.027 13.953 1 98.12 474 GLY A N 1
ATOM 3622 C CA . GLY A 1 474 ? -13.648 8.109 14.703 1 98.12 474 GLY A CA 1
ATOM 3623 C C . GLY A 1 474 ? -14.062 9.281 13.828 1 98.12 474 GLY A C 1
ATOM 3624 O O . GLY A 1 474 ? -15.133 9.859 14.023 1 98.12 474 GLY A O 1
ATOM 3625 N N . MET A 1 475 ? -13.258 9.695 12.906 1 97.81 475 MET A N 1
ATOM 3626 C CA . MET A 1 475 ? -13.586 10.859 12.086 1 97.81 475 MET A CA 1
ATOM 3627 C C . MET A 1 475 ? -14.773 10.57 11.172 1 97.81 475 MET A C 1
ATOM 3629 O O . MET A 1 475 ? -15.672 11.398 11.031 1 97.81 475 MET A O 1
ATOM 3633 N N . VAL A 1 476 ? -14.789 9.383 10.523 1 98 476 VAL A N 1
ATOM 3634 C CA . VAL A 1 476 ? -15.891 9 9.648 1 98 476 VAL A CA 1
ATOM 3635 C C . VAL A 1 476 ? -17.156 8.797 10.477 1 98 476 VAL A C 1
ATOM 3637 O O . VAL A 1 476 ? -18.25 9.219 10.062 1 98 476 VAL A O 1
ATOM 3640 N N . ARG A 1 477 ? -17 8.172 11.617 1 98.06 477 ARG A N 1
ATOM 3641 C CA . ARG A 1 477 ? -18.141 7.992 12.523 1 98.06 477 ARG A CA 1
ATOM 3642 C C . ARG A 1 477 ? -18.734 9.336 12.914 1 98.06 477 ARG A C 1
ATOM 3644 O O . ARG A 1 477 ? -19.969 9.484 12.961 1 98.06 477 ARG A O 1
ATOM 3651 N N . GLN A 1 478 ? -17.844 10.359 13.25 1 97.19 478 GLN A N 1
ATOM 3652 C CA . GLN A 1 478 ? -18.312 11.695 13.594 1 97.19 478 GLN A CA 1
ATOM 3653 C C . GLN A 1 478 ? -19.156 12.297 12.484 1 97.19 478 GLN A C 1
ATOM 3655 O O . GLN A 1 478 ? -20.203 12.906 12.742 1 97.19 478 GLN A O 1
ATOM 3660 N N . TRP A 1 479 ? -18.781 12.094 11.258 1 96.44 479 TRP A N 1
ATOM 3661 C CA . TRP A 1 479 ? -19.547 12.602 10.125 1 96.44 479 TRP A CA 1
ATOM 3662 C C . TRP A 1 479 ? -20.859 11.859 9.984 1 96.44 479 TRP A C 1
ATOM 3664 O O . TRP A 1 479 ? -21.891 12.469 9.656 1 96.44 479 TRP A O 1
ATOM 3674 N N . GLN A 1 480 ? -20.797 10.555 10.18 1 97.62 480 GLN A N 1
ATOM 3675 C CA . GLN A 1 480 ? -22.016 9.766 10.133 1 97.62 480 GLN A CA 1
ATOM 3676 C C . GLN A 1 480 ? -22.984 10.195 11.234 1 97.62 480 GLN A C 1
ATOM 3678 O O . GLN A 1 480 ? -24.203 10.258 11.016 1 97.62 480 GLN A O 1
ATOM 3683 N N . GLU A 1 481 ? -22.453 10.484 12.398 1 96.69 481 GLU A N 1
ATOM 3684 C CA . GLU A 1 481 ? -23.25 10.945 13.531 1 96.69 481 GLU A CA 1
ATOM 3685 C C . GLU A 1 481 ? -23.938 12.266 13.211 1 96.69 481 GLU A C 1
ATOM 3687 O O . GLU A 1 481 ? -25.141 12.414 13.453 1 96.69 481 GLU A O 1
ATOM 3692 N N . LEU A 1 482 ? -23.203 13.18 12.656 1 95.31 482 LEU A N 1
ATOM 3693 C CA . LEU A 1 482 ? -23.672 14.547 12.484 1 95.31 482 LEU A CA 1
ATOM 3694 C C . LEU A 1 482 ? -24.578 14.664 11.25 1 95.31 482 LEU A C 1
ATOM 3696 O O . LEU A 1 482 ? -25.531 15.445 11.242 1 95.31 482 LEU A O 1
ATOM 3700 N N . PHE A 1 483 ? -24.312 13.789 10.211 1 94.44 483 PHE A N 1
ATOM 3701 C CA . PHE A 1 483 ? -24.922 14.125 8.93 1 94.44 483 PHE A CA 1
ATOM 3702 C C . PHE A 1 483 ? -25.656 12.922 8.352 1 94.44 483 PHE A C 1
ATOM 3704 O O . PHE A 1 483 ? -26.297 13.016 7.297 1 94.44 483 PHE A O 1
ATOM 3711 N N . HIS A 1 484 ? -25.609 11.766 9 1 96.25 484 HIS A N 1
ATOM 3712 C CA . HIS A 1 484 ? -26.281 10.57 8.492 1 96.25 484 HIS A CA 1
ATOM 3713 C C . HIS A 1 484 ? -27.062 9.867 9.594 1 96.25 484 HIS A C 1
ATOM 3715 O O . HIS A 1 484 ? -27.047 8.633 9.68 1 96.25 484 HIS A O 1
ATOM 3721 N N . ASN A 1 485 ? -27.672 10.578 10.484 1 96.69 485 ASN A N 1
ATOM 3722 C CA . ASN A 1 485 ? -28.609 10.102 11.5 1 96.69 485 ASN A CA 1
ATOM 3723 C C . ASN A 1 485 ? -28 8.984 12.344 1 96.69 485 ASN A C 1
ATOM 3725 O O . ASN A 1 485 ? -28.641 7.977 12.609 1 96.69 485 ASN A O 1
ATOM 3729 N N . ARG A 1 486 ? -26.688 9.094 12.617 1 96.31 486 ARG A N 1
ATOM 3730 C CA . ARG A 1 486 ? -25.969 8.156 13.477 1 96.31 486 ARG A CA 1
ATOM 3731 C C . ARG A 1 486 ? -25.969 6.754 12.883 1 96.31 486 ARG A C 1
ATOM 3733 O O . ARG A 1 486 ? -25.922 5.766 13.609 1 96.31 486 ARG A O 1
ATOM 3740 N N . ARG A 1 487 ? -26.172 6.664 11.516 1 97.31 487 ARG A N 1
ATOM 3741 C CA . ARG A 1 487 ? -26.016 5.387 10.828 1 97.31 487 ARG A CA 1
ATOM 3742 C C . ARG A 1 487 ? -24.531 5.051 10.641 1 97.31 487 ARG A C 1
ATOM 3744 O O . ARG A 1 487 ? -23.953 5.371 9.609 1 97.31 487 ARG A O 1
ATOM 3751 N N . TYR A 1 488 ? -23.969 4.375 11.617 1 97.56 488 TYR A N 1
ATOM 3752 C CA . TYR A 1 488 ? -22.547 4.043 11.633 1 97.56 488 TYR A CA 1
ATOM 3753 C C . TYR A 1 488 ? -22.25 2.875 10.695 1 97.56 488 TYR A C 1
ATOM 3755 O O . TYR A 1 488 ? -22.062 1.743 11.148 1 97.56 488 TYR A O 1
ATOM 3763 N N . SER A 1 489 ? -22.156 3.156 9.398 1 98 489 SER A N 1
ATOM 3764 C CA . SER A 1 489 ? -21.922 2.168 8.344 1 98 489 SER A CA 1
ATOM 3765 C C . SER A 1 489 ? -20.438 1.842 8.219 1 98 489 SER A C 1
ATOM 3767 O O . SER A 1 489 ? -19.672 2.658 7.719 1 98 489 SER A O 1
ATOM 3769 N N . ALA A 1 490 ? -19.984 0.635 8.664 1 97.94 490 ALA A N 1
ATOM 3770 C CA . ALA A 1 490 ? -18.641 0.087 8.477 1 97.94 490 ALA A CA 1
ATOM 3771 C C . ALA A 1 490 ? -17.594 0.958 9.164 1 97.94 490 ALA A C 1
ATOM 3773 O O . ALA A 1 490 ? -16.531 1.207 8.609 1 97.94 490 ALA A O 1
ATOM 3774 N N . THR A 1 491 ? -17.859 1.489 10.375 1 98.06 491 THR A N 1
ATOM 3775 C CA . THR A 1 491 ? -16.906 2.322 11.086 1 98.06 491 THR A CA 1
ATOM 3776 C C . THR A 1 491 ? -16.625 1.764 12.477 1 98.06 491 THR A C 1
ATOM 3778 O O . THR A 1 491 ? -15.672 2.18 13.141 1 98.06 491 THR A O 1
ATOM 3781 N N . CYS A 1 492 ? -17.422 0.79 12.922 1 97.75 492 CYS A N 1
ATOM 3782 C CA . CYS A 1 492 ? -17.234 0.183 14.234 1 97.75 492 CYS A CA 1
ATOM 3783 C C . CYS A 1 492 ? -16.156 -0.901 14.18 1 97.75 492 CYS A C 1
ATOM 3785 O O . CYS A 1 492 ? -16.281 -1.857 13.414 1 97.75 492 CYS A O 1
ATOM 3787 N N . ILE A 1 493 ? -15.102 -0.78 14.969 1 97.69 493 ILE A N 1
ATOM 3788 C CA . ILE A 1 493 ? -14.039 -1.78 15.039 1 97.69 493 ILE A CA 1
ATOM 3789 C C . ILE A 1 493 ? -13.758 -2.133 16.5 1 97.69 493 ILE A C 1
ATOM 3791 O O . ILE A 1 493 ? -12.609 -2.354 16.875 1 97.69 493 ILE A O 1
ATOM 3795 N N . GLN A 1 494 ? -14.734 -2.08 17.312 1 96.19 494 GLN A N 1
ATOM 3796 C CA . GLN A 1 494 ? -14.609 -2.387 18.734 1 96.19 494 GLN A CA 1
ATOM 3797 C C . GLN A 1 494 ? -14.102 -3.809 18.953 1 96.19 494 GLN A C 1
ATOM 3799 O O . GLN A 1 494 ? -14.484 -4.727 18.234 1 96.19 494 GLN A O 1
ATOM 3804 N N . ASN A 1 495 ? -13.25 -4 19.891 1 91.31 495 ASN A N 1
ATOM 3805 C CA . ASN A 1 495 ? -12.711 -5.289 20.312 1 91.31 495 ASN A CA 1
ATOM 3806 C C . ASN A 1 495 ? -11.969 -5.992 19.188 1 91.31 495 ASN A C 1
ATOM 3808 O O . ASN A 1 495 ? -11.961 -7.223 19.109 1 91.31 495 ASN A O 1
ATOM 3812 N N . SER A 1 496 ? -11.445 -5.164 18.312 1 92.38 496 SER A N 1
ATOM 3813 C CA . SER A 1 496 ? -10.781 -5.75 17.156 1 92.38 496 SER A CA 1
ATOM 3814 C C . SER A 1 496 ? -9.398 -6.281 17.531 1 92.38 496 SER A C 1
ATOM 3816 O O . SER A 1 496 ? -8.859 -7.16 16.844 1 92.38 496 SER A O 1
ATOM 3818 N N . VAL A 1 497 ? -8.734 -5.727 18.516 1 97.69 497 VAL A N 1
ATOM 3819 C CA . VAL A 1 497 ? -7.367 -6.105 18.859 1 97.69 497 VAL A CA 1
ATOM 3820 C C . VAL A 1 497 ? -7.074 -5.73 20.312 1 97.69 497 VAL A C 1
ATOM 3822 O O . VAL A 1 497 ? -7.535 -4.695 20.797 1 97.69 497 VAL A O 1
ATOM 3825 N N . ASP A 1 498 ? -6.461 -6.582 21.031 1 98.69 498 ASP A N 1
ATOM 3826 C CA . ASP A 1 498 ? -5.828 -6.234 22.297 1 98.69 498 ASP A CA 1
ATOM 3827 C C . ASP A 1 498 ? -4.441 -5.637 22.078 1 98.69 498 ASP A C 1
ATOM 3829 O O . ASP A 1 498 ? -3.463 -6.367 21.906 1 98.69 498 ASP A O 1
ATOM 3833 N N . PHE A 1 499 ? -4.375 -4.34 22.203 1 98.81 499 PHE A N 1
ATOM 3834 C CA . PHE A 1 499 ? -3.16 -3.639 21.812 1 98.81 499 PHE A CA 1
ATOM 3835 C C . PHE A 1 499 ? -2.006 -3.975 22.75 1 98.81 499 PHE A C 1
ATOM 3837 O O . PHE A 1 499 ? -0.841 -3.934 22.344 1 98.81 499 PHE A O 1
ATOM 3844 N N . VAL A 1 500 ? -2.275 -4.258 24.016 1 98.81 500 VAL A N 1
ATOM 3845 C CA . VAL A 1 500 ? -1.226 -4.66 24.953 1 98.81 500 VAL A CA 1
ATOM 3846 C C . VAL A 1 500 ? -0.617 -5.988 24.5 1 98.81 500 VAL A C 1
ATOM 3848 O O . VAL A 1 500 ? 0.605 -6.113 24.406 1 98.81 500 VAL A O 1
ATOM 3851 N N . LYS A 1 501 ? -1.477 -6.984 24.188 1 98.69 501 LYS A N 1
ATOM 3852 C CA . LYS A 1 501 ? -1.011 -8.281 23.703 1 98.69 501 LYS A CA 1
ATOM 3853 C C . LYS A 1 501 ? -0.271 -8.133 22.375 1 98.69 501 LYS A C 1
ATOM 3855 O O . LYS A 1 501 ? 0.701 -8.844 22.125 1 98.69 501 LYS A O 1
ATOM 3860 N N . LEU A 1 502 ? -0.787 -7.258 21.594 1 98.81 502 LEU A N 1
ATOM 3861 C CA . LEU A 1 502 ? -0.132 -7 20.312 1 98.81 502 LEU A CA 1
ATOM 3862 C C . LEU A 1 502 ? 1.298 -6.512 20.516 1 98.81 502 LEU A C 1
ATOM 3864 O O . LEU A 1 502 ? 2.227 -7.004 19.875 1 98.81 502 LEU A O 1
ATOM 3868 N N . ALA A 1 503 ? 1.459 -5.48 21.391 1 98.88 503 ALA A N 1
ATOM 3869 C CA . ALA A 1 503 ? 2.795 -4.977 21.703 1 98.88 503 ALA A CA 1
ATOM 3870 C C . ALA A 1 503 ? 3.703 -6.098 22.188 1 98.88 503 ALA A C 1
ATOM 3872 O O . ALA A 1 503 ? 4.84 -6.234 21.734 1 98.88 503 ALA A O 1
ATOM 3873 N N . GLU A 1 504 ? 3.189 -6.906 23 1 98.69 504 GLU A N 1
ATOM 3874 C CA . GLU A 1 504 ? 3.963 -7.988 23.609 1 98.69 504 GLU A CA 1
ATOM 3875 C C . GLU A 1 504 ? 4.352 -9.039 22.562 1 98.69 504 GLU A C 1
ATOM 3877 O O . GLU A 1 504 ? 5.426 -9.633 22.656 1 98.69 504 GLU A O 1
ATOM 3882 N N . ALA A 1 505 ? 3.457 -9.258 21.625 1 98.81 505 ALA A N 1
ATOM 3883 C CA . ALA A 1 505 ? 3.738 -10.227 20.562 1 98.81 505 ALA A CA 1
ATOM 3884 C C . ALA A 1 505 ? 5.004 -9.844 19.797 1 98.81 505 ALA A C 1
ATOM 3886 O O . ALA A 1 505 ? 5.727 -10.719 19.312 1 98.81 505 ALA A O 1
ATOM 3887 N N . TYR A 1 506 ? 5.305 -8.586 19.766 1 98.69 506 TYR A N 1
ATOM 3888 C CA . TYR A 1 506 ? 6.465 -8.117 19.031 1 98.69 506 TYR A CA 1
ATOM 3889 C C . TYR A 1 506 ? 7.637 -7.832 19.953 1 98.69 506 TYR A C 1
ATOM 3891 O O . TYR A 1 506 ? 8.727 -7.465 19.5 1 98.69 506 TYR A O 1
ATOM 3899 N N . GLY A 1 507 ? 7.465 -7.91 21.234 1 98.5 507 GLY A N 1
ATOM 3900 C CA . GLY A 1 507 ? 8.531 -7.676 22.188 1 98.5 507 GLY A CA 1
ATOM 3901 C C . GLY A 1 507 ? 8.562 -6.246 22.703 1 98.5 507 GLY A C 1
ATOM 3902 O O . GLY A 1 507 ? 9.516 -5.848 23.375 1 98.5 507 GLY A O 1
ATOM 3903 N N . ALA A 1 508 ? 7.57 -5.457 22.406 1 98.81 508 ALA A N 1
ATOM 3904 C CA . ALA A 1 508 ? 7.449 -4.09 22.906 1 98.81 508 ALA A CA 1
ATOM 3905 C C . ALA A 1 508 ? 6.746 -4.062 24.266 1 98.81 508 ALA A C 1
ATOM 3907 O O . ALA A 1 508 ? 6.176 -5.066 24.688 1 98.81 508 ALA A O 1
ATOM 3908 N N . LEU A 1 509 ? 6.844 -2.924 24.922 1 98.88 509 LEU A N 1
ATOM 3909 C CA . LEU A 1 509 ? 6.113 -2.711 26.172 1 98.88 509 LEU A CA 1
ATOM 3910 C C . LEU A 1 509 ? 4.664 -2.336 25.891 1 98.88 509 LEU A C 1
ATOM 3912 O O . LEU A 1 509 ? 4.391 -1.432 25.094 1 98.88 509 LEU A O 1
ATOM 3916 N N . GLY A 1 510 ? 3.754 -3.115 26.438 1 98.88 510 GLY A N 1
ATOM 3917 C CA . GLY A 1 510 ? 2.336 -2.805 26.359 1 98.88 510 GLY A CA 1
ATOM 3918 C C . GLY A 1 510 ? 1.764 -2.256 27.656 1 98.88 510 GLY A C 1
ATOM 3919 O O . GLY A 1 510 ? 1.974 -2.828 28.719 1 98.88 510 GLY A O 1
ATOM 3920 N N . LEU A 1 511 ? 1.144 -1.103 27.594 1 98.94 511 LEU A N 1
ATOM 3921 C CA . LEU A 1 511 ? 0.483 -0.461 28.719 1 98.94 511 LEU A CA 1
ATOM 3922 C C . LEU A 1 511 ? -0.967 -0.129 28.391 1 98.94 511 LEU A C 1
ATOM 3924 O O . LEU A 1 511 ? -1.338 -0.058 27.219 1 98.94 511 LEU A O 1
ATOM 3928 N N . ARG A 1 512 ? -1.852 0.007 29.453 1 98.75 512 ARG A N 1
ATOM 3929 C CA . ARG A 1 512 ? -3.254 0.356 29.25 1 98.75 512 ARG A CA 1
ATOM 3930 C C . ARG A 1 512 ? -3.738 1.316 30.328 1 98.75 512 ARG A C 1
ATOM 3932 O O . ARG A 1 512 ? -3.357 1.189 31.5 1 98.75 512 ARG A O 1
ATOM 3939 N N . ALA A 1 513 ? -4.434 2.322 29.906 1 98.81 513 ALA A N 1
ATOM 3940 C CA . ALA A 1 513 ? -5.18 3.201 30.812 1 98.81 513 ALA A CA 1
ATOM 3941 C C . ALA A 1 513 ? -6.668 3.193 30.469 1 98.81 513 ALA A C 1
ATOM 3943 O O . ALA A 1 513 ? -7.055 3.395 29.312 1 98.81 513 ALA A O 1
ATOM 3944 N N . THR A 1 514 ? -7.488 2.951 31.5 1 97.69 514 THR A N 1
ATOM 3945 C CA . THR A 1 514 ? -8.93 2.9 31.281 1 97.69 514 THR A CA 1
ATOM 3946 C C . THR A 1 514 ? -9.633 4.012 32.062 1 97.69 514 THR A C 1
ATOM 3948 O O . THR A 1 514 ? -10.812 4.281 31.844 1 97.69 514 THR A O 1
ATOM 3951 N N . LYS A 1 515 ? -8.852 4.617 33 1 96.94 515 LYS A N 1
ATOM 3952 C CA . LYS A 1 515 ? -9.375 5.711 33.812 1 96.94 515 LYS A CA 1
ATOM 3953 C C . LYS A 1 515 ? -8.414 6.895 33.812 1 96.94 515 LYS A C 1
ATOM 3955 O O . LYS A 1 515 ? -7.211 6.727 33.656 1 96.94 515 LYS A O 1
ATOM 3960 N N . ARG A 1 516 ? -8.992 7.988 34.125 1 96.56 516 ARG A N 1
ATOM 3961 C CA . ARG A 1 516 ? -8.297 9.266 34.062 1 96.56 516 ARG A CA 1
ATOM 3962 C C . ARG A 1 516 ? -7.023 9.25 34.906 1 96.56 516 ARG A C 1
ATOM 3964 O O . ARG A 1 516 ? -5.984 9.766 34.5 1 96.56 516 ARG A O 1
ATOM 3971 N N . ASP A 1 517 ? -7.012 8.648 36.094 1 97.06 517 ASP A N 1
ATOM 3972 C CA . ASP A 1 517 ? -5.891 8.703 37.031 1 97.06 517 ASP A CA 1
ATOM 3973 C C . ASP A 1 517 ? -4.754 7.793 36.562 1 97.06 517 ASP A C 1
ATOM 3975 O O . ASP A 1 517 ? -3.635 7.887 37.094 1 97.06 517 ASP A O 1
ATOM 3979 N N . GLU A 1 518 ? -5.012 6.961 35.562 1 98.56 518 GLU A N 1
ATOM 3980 C CA . GLU A 1 518 ? -4 6.047 35.031 1 98.56 518 GLU A CA 1
ATOM 3981 C C . GLU A 1 518 ? -3.211 6.691 33.875 1 98.56 518 GLU A C 1
ATOM 3983 O O . GLU A 1 518 ? -2.139 6.207 33.531 1 98.56 518 GLU A O 1
ATOM 3988 N N . VAL A 1 519 ? -3.668 7.812 33.406 1 98.69 519 VAL A N 1
ATOM 3989 C CA . VAL A 1 519 ? -3.139 8.398 32.188 1 98.69 519 VAL A CA 1
ATOM 3990 C C . VAL A 1 519 ? -1.703 8.867 32.406 1 98.69 519 VAL A C 1
ATOM 3992 O O . VAL A 1 519 ? -0.786 8.438 31.703 1 98.69 519 VAL A O 1
ATOM 3995 N N . ARG A 1 520 ? -1.433 9.75 33.375 1 98.56 520 ARG A N 1
ATOM 3996 C CA . ARG A 1 520 ? -0.108 10.312 33.625 1 98.56 520 ARG A CA 1
ATOM 3997 C C . ARG A 1 520 ? 0.894 9.219 33.969 1 98.56 520 ARG A C 1
ATOM 3999 O O . ARG A 1 520 ? 1.991 9.164 33.438 1 98.56 520 ARG A O 1
ATOM 4006 N N . PRO A 1 521 ? 0.552 8.234 34.844 1 98.75 521 PRO A N 1
ATOM 4007 C CA . PRO A 1 521 ? 1.5 7.184 35.219 1 98.75 521 PRO A CA 1
ATOM 4008 C C . PRO A 1 521 ? 1.963 6.355 34 1 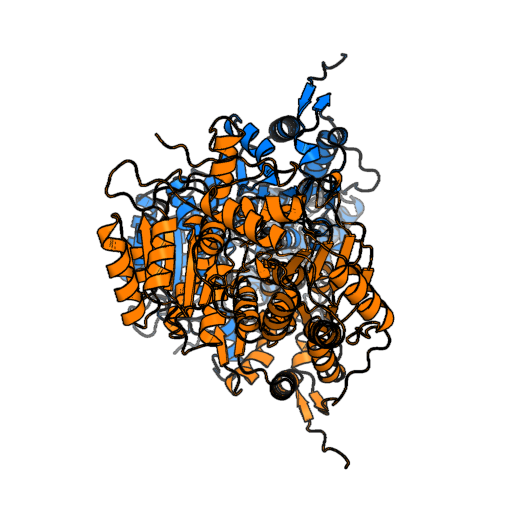98.75 521 PRO A C 1
ATOM 4010 O O . PRO A 1 521 ? 3.152 6.055 33.875 1 98.75 521 PRO A O 1
ATOM 4013 N N . VAL A 1 522 ? 1.077 5.992 33.094 1 98.88 522 VAL A N 1
ATOM 4014 C CA . VAL A 1 522 ? 1.474 5.148 31.969 1 98.88 522 VAL A CA 1
ATOM 4015 C C . VAL A 1 522 ? 2.344 5.949 31 1 98.88 522 VAL A C 1
ATOM 4017 O O . VAL A 1 522 ? 3.238 5.395 30.359 1 98.88 522 VAL A O 1
ATOM 4020 N N . ILE A 1 523 ? 2.059 7.215 30.859 1 98.88 523 ILE A N 1
ATOM 4021 C CA . ILE A 1 523 ? 2.881 8.078 30.031 1 98.88 523 ILE A CA 1
ATOM 4022 C C . ILE A 1 523 ? 4.301 8.141 30.578 1 98.88 523 ILE A C 1
ATOM 4024 O O . ILE A 1 523 ? 5.273 7.969 29.844 1 98.88 523 ILE A O 1
ATOM 4028 N N . GLU A 1 524 ? 4.414 8.391 31.891 1 98.81 524 GLU A N 1
ATOM 4029 C CA . GLU A 1 524 ? 5.719 8.508 32.531 1 98.81 524 GLU A CA 1
ATOM 4030 C C . GLU A 1 524 ? 6.48 7.184 32.5 1 98.81 524 GLU A C 1
ATOM 4032 O O . GLU A 1 524 ? 7.695 7.168 32.281 1 98.81 524 GLU A O 1
ATOM 4037 N N . GLU A 1 525 ? 5.746 6.125 32.656 1 98.81 525 GLU A N 1
ATOM 4038 C CA . GLU A 1 525 ? 6.371 4.809 32.562 1 98.81 525 GLU A CA 1
ATOM 4039 C C . GLU A 1 525 ? 6.93 4.566 31.156 1 98.81 525 GLU A C 1
ATOM 4041 O O . GLU A 1 525 ? 8.031 4.047 31 1 98.81 525 GLU A O 1
ATOM 4046 N N . ALA A 1 526 ? 6.176 4.914 30.125 1 98.88 526 ALA A N 1
ATOM 4047 C CA . ALA A 1 526 ? 6.609 4.742 28.75 1 98.88 526 ALA A CA 1
ATOM 4048 C C . ALA A 1 526 ? 7.879 5.543 28.469 1 98.88 526 ALA A C 1
ATOM 4050 O O . ALA A 1 526 ? 8.82 5.027 27.859 1 98.88 526 ALA A O 1
ATOM 4051 N N . ILE A 1 527 ? 7.922 6.773 28.906 1 98.69 527 ILE A N 1
ATOM 4052 C CA . ILE A 1 527 ? 9.07 7.648 28.703 1 98.69 527 ILE A CA 1
ATOM 4053 C C . ILE A 1 527 ? 10.297 7.078 29.406 1 98.69 527 ILE A C 1
ATOM 4055 O O . ILE A 1 527 ? 11.391 7.031 28.844 1 98.69 527 ILE A O 1
ATOM 4059 N N . ALA A 1 528 ? 10.094 6.605 30.594 1 98.38 528 ALA A N 1
ATOM 4060 C CA . ALA A 1 528 ? 11.195 6.141 31.438 1 98.38 528 ALA A CA 1
ATOM 4061 C C . ALA A 1 528 ? 11.734 4.801 30.953 1 98.38 528 ALA A C 1
ATOM 4063 O O . ALA A 1 528 ? 12.906 4.48 31.156 1 98.38 528 ALA A O 1
ATOM 4064 N N . SER A 1 529 ? 10.953 4.031 30.25 1 98.25 529 SER A N 1
ATOM 4065 C CA . SER A 1 529 ? 11.305 2.662 29.875 1 98.25 529 SER A CA 1
ATOM 4066 C C . SER A 1 529 ? 12.438 2.637 28.859 1 98.25 529 SER A C 1
ATOM 4068 O O . SER A 1 529 ? 13.242 1.706 28.844 1 98.25 529 SER A O 1
ATOM 4070 N N . GLY A 1 530 ? 12.445 3.598 27.938 1 97.62 530 GLY A N 1
ATOM 4071 C CA . GLY A 1 530 ? 13.422 3.604 26.859 1 97.62 530 GLY A CA 1
ATOM 4072 C C . GLY A 1 530 ? 13.219 2.473 25.875 1 97.62 530 GLY A C 1
ATOM 4073 O O . GLY A 1 530 ? 14.141 2.109 25.141 1 97.62 530 GLY A O 1
ATOM 4074 N N . ARG A 1 531 ? 12.078 1.859 25.812 1 98.31 531 ARG A N 1
ATOM 4075 C CA . ARG A 1 531 ? 11.719 0.77 24.906 1 98.31 531 ARG A CA 1
ATOM 4076 C C . ARG A 1 531 ? 10.578 1.18 23.984 1 98.31 531 ARG A C 1
ATOM 4078 O O . ARG A 1 531 ? 9.797 2.078 24.297 1 98.31 531 ARG A O 1
ATOM 4085 N N . PRO A 1 532 ? 10.562 0.511 22.766 1 98.81 532 PRO A N 1
ATOM 4086 C CA . PRO A 1 532 ? 9.312 0.703 22.031 1 98.81 532 PRO A CA 1
ATOM 4087 C C . PRO A 1 532 ? 8.078 0.369 22.875 1 98.81 532 PRO A C 1
ATOM 4089 O O . PRO A 1 532 ? 8.047 -0.668 23.547 1 98.81 532 PRO A O 1
ATOM 4092 N N . THR A 1 533 ? 7.07 1.264 22.922 1 98.94 533 THR A N 1
ATOM 4093 C CA . THR A 1 533 ? 5.938 1.108 23.828 1 98.94 533 THR A CA 1
ATOM 4094 C C . THR A 1 533 ? 4.629 1.429 23.109 1 98.94 533 THR A C 1
ATOM 4096 O O . THR A 1 533 ? 4.566 2.359 22.297 1 98.94 533 THR A O 1
ATOM 4099 N N . VAL A 1 534 ? 3.633 0.615 23.344 1 98.94 534 VAL A N 1
ATOM 4100 C CA . VAL A 1 534 ? 2.262 0.907 22.938 1 98.94 534 VAL A CA 1
ATOM 4101 C C . VAL A 1 534 ? 1.4 1.149 24.188 1 98.94 534 VAL A C 1
ATOM 4103 O O . VAL A 1 534 ? 1.326 0.297 25.062 1 98.94 534 VAL A O 1
ATOM 4106 N N . ILE A 1 535 ? 0.815 2.293 24.266 1 98.94 535 ILE A N 1
ATOM 4107 C CA . ILE A 1 535 ? -0.135 2.602 25.328 1 98.94 535 ILE A CA 1
ATOM 4108 C C . ILE A 1 535 ? -1.557 2.588 24.781 1 98.94 535 ILE A C 1
ATOM 4110 O O . ILE A 1 535 ? -1.889 3.375 23.891 1 98.94 535 ILE A O 1
ATOM 4114 N N . ASP A 1 536 ? -2.369 1.682 25.281 1 98.88 536 ASP A N 1
ATOM 4115 C CA . ASP A 1 536 ? -3.779 1.593 24.906 1 98.88 536 ASP A CA 1
ATOM 4116 C C . ASP A 1 536 ? -4.645 2.443 25.828 1 98.88 536 ASP A C 1
ATOM 4118 O O . ASP A 1 536 ? -5.008 2.006 26.922 1 98.88 536 ASP A O 1
ATOM 4122 N N . PHE A 1 537 ? -4.973 3.688 25.375 1 98.88 537 PHE A N 1
ATOM 4123 C CA . PHE A 1 537 ? -5.887 4.539 26.125 1 98.88 537 PHE A CA 1
ATOM 4124 C C . PHE A 1 537 ? -7.332 4.273 25.719 1 98.88 537 PHE A C 1
ATOM 4126 O O . PHE A 1 537 ? -7.738 4.586 24.609 1 98.88 537 PHE A O 1
ATOM 4133 N N . ILE A 1 538 ? -8.148 3.707 26.609 1 98.25 538 ILE A N 1
ATOM 4134 C CA . ILE A 1 538 ? -9.57 3.529 26.328 1 98.25 538 ILE A CA 1
ATOM 4135 C C . ILE A 1 538 ? -10.305 4.852 26.531 1 98.25 538 ILE A C 1
ATOM 4137 O O . ILE A 1 538 ? -10.656 5.207 27.672 1 98.25 538 ILE A O 1
ATOM 4141 N N . VAL A 1 539 ? -10.57 5.551 25.422 1 97.31 539 VAL A N 1
ATOM 4142 C CA . VAL A 1 539 ? -11.141 6.887 25.516 1 97.31 539 VAL A CA 1
ATOM 4143 C C . VAL A 1 539 ? -12.648 6.824 25.266 1 97.31 539 VAL A C 1
ATOM 4145 O O . VAL A 1 539 ? -13.172 5.781 24.891 1 97.31 539 VAL A O 1
ATOM 4148 N N . GLU A 1 540 ? -13.352 7.961 25.547 1 95.31 540 GLU A N 1
ATOM 4149 C CA . GLU A 1 540 ? -14.781 8.07 25.266 1 95.31 540 GLU A CA 1
ATOM 4150 C C . GLU A 1 540 ? -15.078 7.746 23.797 1 95.31 540 GLU A C 1
ATOM 4152 O O . GLU A 1 540 ? -14.422 8.266 22.906 1 95.31 540 GLU A O 1
ATOM 4157 N N . GLU A 1 541 ? -16.078 6.969 23.578 1 93.69 541 GLU A N 1
ATOM 4158 C CA . GLU A 1 541 ? -16.359 6.375 22.266 1 93.69 541 GLU A CA 1
ATOM 4159 C C . GLU A 1 541 ? -16.797 7.434 21.266 1 93.69 541 GLU A C 1
ATOM 4161 O O . GLU A 1 541 ? -16.406 7.398 20.094 1 93.69 541 GLU A O 1
ATOM 4166 N N . GLU A 1 542 ? -17.625 8.375 21.688 1 94.06 542 GLU A N 1
ATOM 4167 C CA . GLU A 1 542 ? -18.266 9.258 20.734 1 94.06 542 GLU A CA 1
ATOM 4168 C C . GLU A 1 542 ? -17.828 10.703 20.922 1 94.06 542 GLU A C 1
ATOM 4170 O O . GLU A 1 542 ? -18.609 11.633 20.75 1 94.06 542 GLU A O 1
ATOM 4175 N N . GLU A 1 543 ? -16.531 10.82 21.484 1 95.25 543 GLU A N 1
ATOM 4176 C CA . GLU A 1 543 ? -15.961 12.164 21.531 1 95.25 543 GLU A CA 1
ATOM 4177 C C . GLU A 1 543 ? -15.742 12.711 20.125 1 95.25 543 GLU A C 1
ATOM 4179 O O . GLU A 1 543 ? -15.266 12 19.234 1 95.25 543 GLU A O 1
ATOM 4184 N N . ASN A 1 544 ? -16.203 13.906 19.875 1 96.62 544 ASN A N 1
ATOM 4185 C CA . ASN A 1 544 ? -16.047 14.547 18.562 1 96.62 544 ASN A CA 1
ATOM 4186 C C . ASN A 1 544 ? -14.992 15.648 18.609 1 96.62 544 ASN A C 1
ATOM 4188 O O . ASN A 1 544 ? -14.711 16.203 19.672 1 96.62 544 ASN A O 1
ATOM 4192 N N . VAL A 1 545 ? -14.359 15.875 17.516 1 97.19 545 VAL A N 1
ATOM 4193 C CA . VAL A 1 545 ? -13.492 17.031 17.375 1 97.19 545 VAL A CA 1
ATOM 4194 C C . VAL A 1 545 ? -14.336 18.312 17.281 1 97.19 545 VAL A C 1
ATOM 4196 O O . VAL A 1 545 ? -15.219 18.406 16.438 1 97.19 545 VAL A O 1
ATOM 4199 N N . SER A 1 546 ? -14.117 19.203 18.156 1 95.75 546 SER A N 1
ATOM 4200 C CA . SER A 1 546 ? -14.812 20.484 18.234 1 95.75 546 SER A CA 1
ATOM 4201 C C . SER A 1 546 ? -13.828 21.641 18.406 1 95.75 546 SER A C 1
ATOM 4203 O O . SER A 1 546 ? -12.805 21.484 19.094 1 95.75 546 SER A O 1
ATOM 4205 N N . PRO A 1 547 ? -14.102 22.812 17.859 1 95.69 547 PRO A N 1
ATOM 4206 C CA . PRO A 1 547 ? -15.219 23.156 16.969 1 95.69 547 PRO A CA 1
ATOM 4207 C C . PRO A 1 547 ? -15.039 22.594 15.562 1 95.69 547 PRO A C 1
ATOM 4209 O O . PRO A 1 547 ? -13.984 22.031 15.25 1 95.69 547 PRO A O 1
ATOM 4212 N N . MET A 1 548 ? -16.125 22.625 14.781 1 95.94 548 MET A N 1
ATOM 4213 C CA . MET A 1 548 ? -16.078 22.125 13.414 1 95.94 548 MET A CA 1
ATOM 4214 C C . MET A 1 548 ? -16.859 23.031 12.469 1 95.94 548 MET A C 1
ATOM 4216 O O . MET A 1 548 ? -17.953 23.5 12.828 1 95.94 548 MET A O 1
ATOM 4220 N N . VAL A 1 549 ? -16.266 23.359 11.359 1 95.69 549 VAL A N 1
ATOM 4221 C CA . VAL A 1 549 ? -16.969 24.016 10.258 1 95.69 549 VAL A CA 1
ATOM 4222 C C . VAL A 1 549 ? -17.406 22.969 9.234 1 95.69 549 VAL A C 1
ATOM 4224 O O . VAL A 1 549 ? -16.594 22.172 8.758 1 95.69 549 VAL A O 1
ATOM 4227 N N . PRO A 1 550 ? -18.703 22.859 8.953 1 91.81 550 PRO A N 1
ATOM 4228 C CA . PRO A 1 550 ? -19.125 21.891 7.938 1 91.81 550 PRO A CA 1
ATOM 4229 C C . PRO A 1 550 ? -18.438 22.125 6.59 1 91.81 550 PRO A C 1
ATOM 4231 O O . PRO A 1 550 ? -18.125 23.266 6.234 1 91.81 550 PRO A O 1
ATOM 4234 N N . ALA A 1 551 ? -18.281 21.047 5.871 1 86.75 551 ALA A N 1
ATOM 4235 C CA . ALA A 1 551 ? -17.656 21.156 4.562 1 86.75 551 ALA A CA 1
ATOM 4236 C C . ALA A 1 551 ? -18.422 22.109 3.654 1 86.75 551 ALA A C 1
ATOM 4238 O O . ALA A 1 551 ? -19.641 22.031 3.547 1 86.75 551 ALA A O 1
ATOM 4239 N N . GLY A 1 552 ? -17.719 23.047 3.057 1 87.19 552 GLY A N 1
ATOM 4240 C CA . GLY A 1 552 ? -18.312 23.969 2.105 1 87.19 552 GLY A CA 1
ATOM 4241 C C . GLY A 1 552 ? -18.875 25.219 2.758 1 87.19 552 GLY A C 1
ATOM 4242 O O . GLY A 1 552 ? -19.266 26.172 2.068 1 87.19 552 GLY A O 1
ATOM 4243 N N . ALA A 1 553 ? -18.844 25.344 4.043 1 93.94 553 ALA A N 1
ATOM 4244 C CA . ALA A 1 553 ? -19.344 26.516 4.758 1 93.94 553 ALA A CA 1
ATOM 4245 C C . ALA A 1 553 ? -18.25 27.547 4.945 1 93.94 553 ALA A C 1
ATOM 4247 O O . ALA A 1 553 ? -17.062 27.25 4.777 1 93.94 553 ALA A O 1
ATOM 4248 N N . ALA A 1 554 ? -18.719 28.781 5.176 1 96.56 554 ALA A N 1
ATOM 4249 C CA . ALA A 1 554 ? -17.75 29.797 5.57 1 96.56 554 ALA A CA 1
ATOM 4250 C C . ALA A 1 554 ? -17.125 29.453 6.922 1 96.56 554 ALA A C 1
ATOM 4252 O O . ALA A 1 554 ? -17.781 28.906 7.801 1 96.56 554 ALA A O 1
ATOM 4253 N N . ILE A 1 555 ? -15.875 29.891 7.094 1 96.31 555 ILE A N 1
ATOM 4254 C CA . ILE A 1 555 ? -15.109 29.375 8.227 1 96.31 555 ILE A CA 1
ATOM 4255 C C . ILE A 1 555 ? -15.609 30.031 9.516 1 96.31 555 ILE A C 1
ATOM 4257 O O . ILE A 1 555 ? -15.25 29.609 10.617 1 96.31 555 ILE A O 1
ATOM 4261 N N . ASN A 1 556 ? -16.5 31.031 9.391 1 95.12 556 ASN A N 1
ATOM 4262 C CA . ASN A 1 556 ? -17.094 31.609 10.586 1 95.12 556 ASN A CA 1
ATOM 4263 C C . ASN A 1 556 ? -18.422 30.953 10.93 1 95.12 556 ASN A C 1
ATOM 4265 O O . ASN A 1 556 ? -19.047 31.281 11.945 1 95.12 556 ASN A O 1
ATOM 4269 N N . GLU A 1 557 ? -18.906 29.984 10.102 1 95.56 557 GLU A N 1
ATOM 4270 C CA . GLU A 1 557 ? -20.078 29.172 10.406 1 95.56 557 GLU A CA 1
ATOM 4271 C C . GLU A 1 557 ? -19.688 27.922 11.188 1 95.56 557 GLU A C 1
ATOM 4273 O O . GLU A 1 557 ? -19.719 26.812 10.648 1 95.56 557 GLU A O 1
ATOM 4278 N N . ILE A 1 558 ? -19.5 28.109 12.484 1 95.44 558 ILE A N 1
ATOM 4279 C CA . ILE A 1 558 ? -18.859 27.094 13.305 1 95.44 558 ILE A CA 1
ATOM 4280 C C . ILE A 1 558 ? -19.891 26.359 14.141 1 95.44 558 ILE A C 1
ATOM 4282 O O . ILE A 1 558 ? -20.797 26.984 14.727 1 95.44 558 ILE A O 1
ATOM 4286 N N . LEU A 1 559 ? -19.797 25.047 14.062 1 91.75 559 LEU A N 1
ATOM 4287 C CA . LEU A 1 559 ? -20.562 24.188 14.961 1 91.75 559 LEU A CA 1
ATOM 4288 C C . LEU A 1 559 ? -19.781 23.891 16.234 1 91.75 559 LEU A C 1
ATOM 4290 O O . LEU A 1 559 ? -18.641 23.438 16.172 1 91.75 559 LEU A O 1
ATOM 4294 N N . ASP A 1 560 ? -20.406 24.203 17.344 1 90.06 560 ASP A N 1
ATOM 4295 C CA . ASP A 1 560 ? -19.859 23.797 18.625 1 90.06 560 ASP A CA 1
ATOM 4296 C C . ASP A 1 560 ? -20.453 22.484 19.094 1 90.06 560 ASP A C 1
ATOM 4298 O O . ASP A 1 560 ? -21.609 22.438 19.547 1 90.06 560 ASP A O 1
ATOM 4302 N N . LEU A 1 561 ? -19.703 21.469 19 1 85.94 561 LEU A N 1
ATOM 4303 C CA . LEU A 1 561 ? -20.203 20.125 19.25 1 85.94 561 LEU A CA 1
ATOM 4304 C C . LEU A 1 561 ? -20.047 19.766 20.734 1 85.94 561 LEU A C 1
ATOM 4306 O O . LEU A 1 561 ? -20.547 18.719 21.172 1 85.94 561 LEU A O 1
ATOM 4310 N N . GLU A 1 562 ? -19.281 20.562 21.453 1 77 562 GLU A N 1
ATOM 4311 C CA . GLU A 1 562 ? -19.109 20.297 22.875 1 77 562 GLU A CA 1
ATOM 4312 C C . GLU A 1 562 ? -20.344 20.688 23.672 1 77 562 GLU A C 1
ATOM 4314 O O . GLU A 1 562 ? -20.828 21.812 23.562 1 77 562 GLU A O 1
ATOM 4319 N N . ARG A 1 563 ? -21.375 19.672 23.672 1 59.03 563 ARG A N 1
ATOM 4320 C CA . ARG A 1 563 ? -22.625 19.969 24.375 1 59.03 563 ARG A CA 1
ATOM 4321 C C . ARG A 1 563 ? -22.406 20.031 25.875 1 59.03 563 ARG A C 1
ATOM 4323 O O . ARG A 1 563 ? -21.688 19.203 26.453 1 59.03 563 ARG A O 1
ATOM 4330 N N . LYS A 1 564 ? -22.453 21.359 26.484 1 51.88 564 LYS A N 1
ATOM 4331 C CA . LYS A 1 564 ? -22.609 21.438 27.938 1 51.88 564 LYS A CA 1
ATOM 4332 C C . LYS A 1 564 ? -23.844 20.656 28.406 1 51.88 564 LYS A C 1
ATOM 4334 O O . LYS A 1 564 ? -24.875 20.656 27.734 1 51.88 564 LYS A O 1
ATOM 4339 N N . GLU A 1 565 ? -23.594 19.422 29.078 1 41.06 565 GLU A N 1
ATOM 4340 C CA . GLU A 1 565 ? -24.812 19.172 29.844 1 41.06 565 GLU A CA 1
ATOM 4341 C C . GLU A 1 565 ? -25.375 20.453 30.438 1 41.06 565 GLU A C 1
ATOM 4343 O O . GLU A 1 565 ? -24.625 21.344 30.828 1 41.06 565 GLU A O 1
ATOM 4348 N N . MET B 1 1 ? -42.406 -1.099 -23.625 1 28.98 1 MET B N 1
ATOM 4349 C CA . MET B 1 1 ? -42.625 -1.001 -22.188 1 28.98 1 MET B CA 1
ATOM 4350 C C . MET B 1 1 ? -41.844 0.17 -21.594 1 28.98 1 MET B C 1
ATOM 4352 O O . MET B 1 1 ? -40.625 0.252 -21.734 1 28.98 1 MET B O 1
ATOM 4356 N N . THR B 1 2 ? -42.312 1.28 -21.453 1 39.22 2 THR B N 1
ATOM 4357 C CA . THR B 1 2 ? -41.75 2.504 -20.906 1 39.22 2 THR B CA 1
ATOM 4358 C C . THR B 1 2 ? -41.156 2.25 -19.531 1 39.22 2 THR B C 1
ATOM 4360 O O . THR B 1 2 ? -41.875 2.002 -18.562 1 39.22 2 THR B O 1
ATOM 4363 N N . GLU B 1 3 ? -40.031 1.466 -19.406 1 44.91 3 GLU B N 1
ATOM 4364 C CA . GLU B 1 3 ? -39.469 0.984 -18.156 1 44.91 3 GLU B CA 1
ATOM 4365 C C . GLU B 1 3 ? -39.281 2.119 -17.156 1 44.91 3 GLU B C 1
ATOM 4367 O O . GLU B 1 3 ? -38.75 3.17 -17.484 1 44.91 3 GLU B O 1
ATOM 4372 N N . SER B 1 4 ? -40.25 2.277 -16.375 1 52.75 4 SER B N 1
ATOM 4373 C CA . SER B 1 4 ? -40.375 3.234 -15.281 1 52.75 4 SER B CA 1
ATOM 4374 C C . SER B 1 4 ? -39.031 3.555 -14.656 1 52.75 4 SER B C 1
ATOM 4376 O O . SER B 1 4 ? -38.344 2.656 -14.172 1 52.75 4 SER B O 1
ATOM 4378 N N . THR B 1 5 ? -38.438 4.652 -15.117 1 70.75 5 THR B N 1
ATOM 4379 C CA . THR B 1 5 ? -37.219 5.168 -14.539 1 70.75 5 THR B CA 1
ATOM 4380 C C . THR B 1 5 ? -37.438 5.684 -13.125 1 70.75 5 THR B C 1
ATOM 4382 O O . THR B 1 5 ? -38.5 6.293 -12.844 1 70.75 5 THR B O 1
ATOM 4385 N N . GLU B 1 6 ? -36.906 5.141 -12.094 1 88.12 6 GLU B N 1
ATOM 4386 C CA . GLU B 1 6 ? -36.938 5.566 -10.703 1 88.12 6 GLU B CA 1
ATOM 4387 C C . GLU B 1 6 ? -35.875 6.605 -10.406 1 88.12 6 GLU B C 1
ATOM 4389 O O . GLU B 1 6 ? -34.719 6.441 -10.812 1 88.12 6 GLU B O 1
ATOM 4394 N N . LYS B 1 7 ? -36.344 7.688 -9.898 1 95.69 7 LYS B N 1
ATOM 4395 C CA . LYS B 1 7 ? -35.406 8.719 -9.477 1 95.69 7 LYS B CA 1
ATOM 4396 C C . LYS B 1 7 ? -34.625 8.289 -8.234 1 95.69 7 LYS B C 1
ATOM 4398 O O . LYS B 1 7 ? -35.219 7.77 -7.281 1 95.69 7 LYS B O 1
ATOM 4403 N N . MET B 1 8 ? -33.344 8.391 -8.305 1 97.56 8 MET B N 1
ATOM 4404 C CA . MET B 1 8 ? -32.531 8.008 -7.16 1 97.56 8 MET B CA 1
ATOM 4405 C C . MET B 1 8 ? -31.156 8.688 -7.219 1 97.56 8 MET B C 1
ATOM 4407 O O . MET B 1 8 ? -30.781 9.25 -8.25 1 97.56 8 MET B O 1
ATOM 4411 N N . THR B 1 9 ? -30.391 8.758 -6.141 1 98.12 9 THR B N 1
ATOM 4412 C CA . THR B 1 9 ? -29.062 9.352 -6.086 1 98.12 9 THR B CA 1
ATOM 4413 C C . THR B 1 9 ? -28.047 8.453 -6.773 1 98.12 9 THR B C 1
ATOM 4415 O O . THR B 1 9 ? -28.297 7.266 -6.992 1 98.12 9 THR B O 1
ATOM 4418 N N . GLY B 1 10 ? -26.938 9 -7.184 1 98.5 10 GLY B N 1
ATOM 4419 C CA . GLY B 1 10 ? -25.844 8.203 -7.734 1 98.5 10 GLY B CA 1
ATOM 4420 C C . GLY B 1 10 ? -25.438 7.059 -6.828 1 98.5 10 GLY B C 1
ATOM 4421 O O . GLY B 1 10 ? -25.109 5.965 -7.309 1 98.5 10 GLY B O 1
ATOM 4422 N N . ALA B 1 11 ? -25.438 7.289 -5.535 1 98.62 11 ALA B N 1
ATOM 4423 C CA . ALA B 1 11 ? -25.078 6.258 -4.566 1 98.62 11 ALA B CA 1
ATOM 4424 C C . ALA B 1 11 ? -26.062 5.09 -4.617 1 98.62 11 ALA B C 1
ATOM 4426 O O . ALA B 1 11 ? -25.656 3.928 -4.629 1 98.62 11 ALA B O 1
ATOM 4427 N N . ARG B 1 12 ? -27.312 5.395 -4.582 1 98.25 12 ARG B N 1
ATOM 4428 C CA . ARG B 1 12 ? -28.344 4.359 -4.68 1 98.25 12 ARG B CA 1
ATOM 4429 C C . ARG B 1 12 ? -28.25 3.631 -6.016 1 98.25 12 ARG B C 1
ATOM 4431 O O . ARG B 1 12 ? -28.422 2.41 -6.074 1 98.25 12 ARG B O 1
ATOM 4438 N N . ALA B 1 13 ? -28.031 4.371 -7.078 1 98.5 13 ALA B N 1
ATOM 4439 C CA . ALA B 1 13 ? -27.875 3.785 -8.406 1 98.5 13 ALA B CA 1
ATOM 4440 C C . ALA B 1 13 ? -26.719 2.779 -8.438 1 98.5 13 ALA B C 1
ATOM 4442 O O . ALA B 1 13 ? -26.828 1.729 -9.078 1 98.5 13 ALA B O 1
ATOM 4443 N N . LEU B 1 14 ? -25.594 3.109 -7.812 1 98.62 14 LEU B N 1
ATOM 4444 C CA . LEU B 1 14 ? -24.469 2.186 -7.742 1 98.62 14 LEU B CA 1
ATOM 4445 C C . LEU B 1 14 ? -24.906 0.855 -7.129 1 98.62 14 LEU B C 1
ATOM 4447 O O . LEU B 1 14 ? -24.578 -0.21 -7.66 1 98.62 14 LEU B O 1
ATOM 4451 N N . ILE B 1 15 ? -25.641 0.886 -6.012 1 98.62 15 ILE B N 1
ATOM 4452 C CA . ILE B 1 15 ? -26.078 -0.322 -5.324 1 98.62 15 ILE B CA 1
ATOM 4453 C C . ILE B 1 15 ? -26.984 -1.135 -6.242 1 98.62 15 ILE B C 1
ATOM 4455 O O . ILE B 1 15 ? -26.844 -2.355 -6.344 1 98.62 15 ILE B O 1
ATOM 4459 N N . GLU B 1 16 ? -27.891 -0.437 -6.945 1 98.12 16 GLU B N 1
ATOM 4460 C CA . GLU B 1 16 ? -28.781 -1.119 -7.875 1 98.12 16 GLU B CA 1
ATOM 4461 C C . GLU B 1 16 ? -28 -1.796 -8.992 1 98.12 16 GLU B C 1
ATOM 4463 O O . GLU B 1 16 ? -28.344 -2.902 -9.422 1 98.12 16 GLU B O 1
ATOM 4468 N N . CYS B 1 17 ? -27.016 -1.073 -9.523 1 98.44 17 CYS B N 1
ATOM 4469 C CA . CYS B 1 17 ? -26.156 -1.651 -10.555 1 98.44 17 CYS B CA 1
ATOM 4470 C C . CYS B 1 17 ? -25.469 -2.912 -10.055 1 98.44 17 CYS B C 1
ATOM 4472 O O . CYS B 1 17 ? -25.375 -3.908 -10.773 1 98.44 17 CYS B O 1
ATOM 4474 N N . LEU B 1 18 ? -24.938 -2.891 -8.836 1 98.69 18 LEU B N 1
ATOM 4475 C CA . LEU B 1 18 ? -24.234 -4.031 -8.258 1 98.69 18 LEU B CA 1
ATOM 4476 C C . LEU B 1 18 ? -25.172 -5.223 -8.102 1 98.69 18 LEU B C 1
ATOM 4478 O O . LEU B 1 18 ? -24.781 -6.367 -8.344 1 98.69 18 LEU B O 1
ATOM 4482 N N . TYR B 1 19 ? -26.469 -4.961 -7.703 1 98.19 19 TYR B N 1
ATOM 4483 C CA . TYR B 1 19 ? -27.469 -6.023 -7.645 1 98.19 19 TYR B CA 1
ATOM 4484 C C . TYR B 1 19 ? -27.656 -6.676 -9.008 1 98.19 19 TYR B C 1
ATOM 4486 O O . TYR B 1 19 ? -27.703 -7.902 -9.117 1 98.19 19 TYR B O 1
ATOM 4494 N N . ARG B 1 20 ? -27.734 -5.824 -10 1 97.31 20 ARG B N 1
ATOM 4495 C CA . ARG B 1 20 ? -27.984 -6.309 -11.359 1 97.31 20 ARG B CA 1
ATOM 4496 C C . ARG B 1 20 ? -26.797 -7.137 -11.859 1 97.31 20 ARG B C 1
ATOM 4498 O O . ARG B 1 20 ? -26.969 -7.996 -12.727 1 97.31 20 ARG B O 1
ATOM 4505 N N . GLU B 1 21 ? -25.625 -6.855 -11.367 1 98 21 GLU B N 1
ATOM 4506 C CA . GLU B 1 21 ? -24.422 -7.59 -11.766 1 98 21 GLU B CA 1
ATOM 4507 C C . GLU B 1 21 ? -24.219 -8.82 -10.883 1 98 21 GLU B C 1
ATOM 4509 O O . GLU B 1 21 ? -23.234 -9.547 -11.055 1 98 21 GLU B O 1
ATOM 4514 N N . GLY B 1 22 ? -25.047 -9.031 -9.906 1 97.75 22 GLY B N 1
ATOM 4515 C CA . GLY B 1 22 ? -25.016 -10.227 -9.07 1 97.75 22 GLY B CA 1
ATOM 4516 C C . GLY B 1 22 ? -23.953 -10.148 -7.98 1 97.75 22 GLY B C 1
ATOM 4517 O O . GLY B 1 22 ? -23.484 -11.18 -7.488 1 97.75 22 GLY B O 1
ATOM 4518 N N . VAL B 1 23 ? -23.562 -8.945 -7.609 1 98.62 23 VAL B N 1
ATOM 4519 C CA . VAL B 1 23 ? -22.547 -8.773 -6.566 1 98.62 23 VAL B CA 1
ATOM 4520 C C . VAL B 1 23 ? -23.172 -9.055 -5.199 1 98.62 23 VAL B C 1
ATOM 4522 O O . VAL B 1 23 ? -24.188 -8.469 -4.84 1 98.62 23 VAL B O 1
ATOM 4525 N N . ASP B 1 24 ? -22.578 -9.898 -4.441 1 98.12 24 ASP B N 1
ATOM 4526 C CA . ASP B 1 24 ? -23.125 -10.25 -3.129 1 98.12 24 ASP B CA 1
ATOM 4527 C C . ASP B 1 24 ? -22.156 -9.844 -2.016 1 98.12 24 ASP B C 1
ATOM 4529 O O . ASP B 1 24 ? -22.547 -9.773 -0.848 1 98.12 24 ASP B O 1
ATOM 4533 N N . THR B 1 25 ? -20.922 -9.625 -2.346 1 98.62 25 THR B N 1
ATOM 4534 C CA . THR B 1 25 ? -19.891 -9.305 -1.362 1 98.62 25 THR B CA 1
ATOM 4535 C C . THR B 1 25 ? -19 -8.188 -1.869 1 98.62 25 THR B C 1
ATOM 4537 O O . THR B 1 25 ? -18.594 -8.188 -3.033 1 98.62 25 THR B O 1
ATOM 4540 N N . ILE B 1 26 ? -18.75 -7.23 -1.043 1 98.81 26 ILE B N 1
ATOM 4541 C CA . ILE B 1 26 ? -17.797 -6.156 -1.321 1 98.81 26 ILE B CA 1
ATOM 4542 C C . ILE B 1 26 ? -16.766 -6.074 -0.195 1 98.81 26 ILE B C 1
ATOM 4544 O O . ILE B 1 26 ? -17.109 -6.207 0.981 1 98.81 26 ILE B O 1
ATOM 4548 N N . PHE B 1 27 ? -15.516 -5.984 -0.53 1 98.94 27 PHE B N 1
ATOM 4549 C CA . PHE B 1 27 ? -14.445 -5.742 0.429 1 98.94 27 PHE B CA 1
ATOM 4550 C C . PHE B 1 27 ? -14.039 -4.273 0.428 1 98.94 27 PHE B C 1
ATOM 4552 O O . PHE B 1 27 ? -13.758 -3.701 -0.628 1 98.94 27 PHE B O 1
ATOM 4559 N N . GLY B 1 28 ? -14.047 -3.635 1.561 1 98.69 28 GLY B N 1
ATOM 4560 C CA . GLY B 1 28 ? -13.781 -2.211 1.431 1 98.69 28 GLY B CA 1
ATOM 4561 C C . GLY B 1 28 ? -13.414 -1.551 2.746 1 98.69 28 GLY B C 1
ATOM 4562 O O . GLY B 1 28 ? -13.32 -2.219 3.777 1 98.69 28 GLY B O 1
ATOM 4563 N N . TYR B 1 29 ? -13.086 -0.303 2.688 1 98.69 29 TYR B N 1
ATOM 4564 C CA . TYR B 1 29 ? -12.742 0.621 3.76 1 98.69 29 TYR B CA 1
ATOM 4565 C C . TYR B 1 29 ? -13.375 1.988 3.527 1 98.69 29 TYR B C 1
ATOM 4567 O O . TYR B 1 29 ? -13.195 2.588 2.465 1 98.69 29 TYR B O 1
ATOM 4575 N N . PRO B 1 30 ? -14.102 2.523 4.504 1 98.31 30 PRO B N 1
ATOM 4576 C CA . PRO B 1 30 ? -14.875 3.75 4.293 1 98.31 30 PRO B CA 1
ATOM 4577 C C . PRO B 1 30 ? -14.008 5.004 4.305 1 98.31 30 PRO B C 1
ATOM 4579 O O . PRO B 1 30 ? -12.797 4.922 4.551 1 98.31 30 PRO B O 1
ATOM 4582 N N . GLY B 1 31 ? -14.555 6.105 4.043 1 97.38 31 GLY B N 1
ATOM 4583 C CA . GLY B 1 31 ? -13.953 7.43 4.059 1 97.38 31 GLY B CA 1
ATOM 4584 C C . GLY B 1 31 ? -14.953 8.539 3.801 1 97.38 31 GLY B C 1
ATOM 4585 O O . GLY B 1 31 ? -16.094 8.281 3.414 1 97.38 31 GLY B O 1
ATOM 4586 N N . GLY B 1 32 ? -14.539 9.742 4.031 1 95.06 32 GLY B N 1
ATOM 4587 C CA . GLY B 1 32 ? -15.414 10.898 4.004 1 95.06 32 GLY B CA 1
ATOM 4588 C C . GLY B 1 32 ? -16.172 11.047 2.695 1 95.06 32 GLY B C 1
ATOM 4589 O O . GLY B 1 32 ? -17.391 11.234 2.689 1 95.06 32 GLY B O 1
ATOM 4590 N N . VAL B 1 33 ? -15.484 10.883 1.589 1 96.38 33 VAL B N 1
ATOM 4591 C CA . VAL B 1 33 ? -16.094 11.172 0.294 1 96.38 33 VAL B CA 1
ATOM 4592 C C . VAL B 1 33 ? -17.031 10.023 -0.097 1 96.38 33 VAL B C 1
ATOM 4594 O O . VAL B 1 33 ? -17.859 10.18 -0.997 1 96.38 33 VAL B O 1
ATOM 4597 N N . LEU B 1 34 ? -16.969 8.891 0.581 1 98.06 34 LEU B N 1
ATOM 4598 C CA . LEU B 1 34 ? -17.766 7.723 0.243 1 98.06 34 LEU B CA 1
ATOM 4599 C C . LEU B 1 34 ? -19.016 7.645 1.122 1 98.06 34 LEU B C 1
ATOM 4601 O O . LEU B 1 34 ? -19.812 6.723 0.984 1 98.06 34 LEU B O 1
ATOM 4605 N N . LEU B 1 35 ? -19.25 8.57 2.016 1 97.88 35 LEU B N 1
ATOM 4606 C CA . LEU B 1 35 ? -20.297 8.484 3.029 1 97.88 35 LEU B CA 1
ATOM 4607 C C . LEU B 1 35 ? -21.656 8.258 2.389 1 97.88 35 LEU B C 1
ATOM 4609 O O . LEU B 1 35 ? -22.453 7.457 2.885 1 97.88 35 LEU B O 1
ATOM 4613 N N . PRO B 1 36 ? -22 8.922 1.232 1 98.12 36 PRO B N 1
ATOM 4614 C CA . PRO B 1 36 ? -23.297 8.625 0.607 1 98.12 36 PRO B CA 1
ATOM 4615 C C . PRO B 1 36 ? -23.422 7.164 0.187 1 98.12 36 PRO B C 1
ATOM 4617 O O . PRO B 1 36 ? -24.5 6.57 0.336 1 98.12 36 PRO B O 1
ATOM 4620 N N . ILE B 1 37 ? -22.359 6.586 -0.332 1 98.69 37 ILE B N 1
ATOM 4621 C CA . ILE B 1 37 ? -22.375 5.191 -0.758 1 98.69 37 ILE B CA 1
ATOM 4622 C C . ILE B 1 37 ? -22.5 4.281 0.461 1 98.69 37 ILE B C 1
ATOM 4624 O O . ILE B 1 37 ? -23.297 3.336 0.456 1 98.69 37 ILE B O 1
ATOM 4628 N N . TYR B 1 38 ? -21.766 4.531 1.506 1 98.62 38 TYR B N 1
ATOM 4629 C CA . TYR B 1 38 ? -21.797 3.691 2.697 1 98.62 38 TYR B CA 1
ATOM 4630 C C . TYR B 1 38 ? -23.125 3.83 3.428 1 98.62 38 TYR B C 1
ATOM 4632 O O . TYR B 1 38 ? -23.562 2.896 4.102 1 98.62 38 TYR B O 1
ATOM 4640 N N . ASP B 1 39 ? -23.734 5.031 3.305 1 98.56 39 ASP B N 1
ATOM 4641 C CA . ASP B 1 39 ? -25.078 5.16 3.854 1 98.56 39 ASP B CA 1
ATOM 4642 C C . ASP B 1 39 ? -26.047 4.207 3.158 1 98.56 39 ASP B C 1
ATOM 4644 O O . ASP B 1 39 ? -26.891 3.59 3.809 1 98.56 39 ASP B O 1
ATOM 4648 N N . GLU B 1 40 ? -25.922 4.109 1.832 1 98.25 40 GLU B N 1
ATOM 4649 C CA . GLU B 1 40 ? -26.75 3.182 1.063 1 98.25 40 GLU B CA 1
ATOM 4650 C C . GLU B 1 40 ? -26.391 1.732 1.378 1 98.25 40 GLU B C 1
ATOM 4652 O O . GLU B 1 40 ? -27.266 0.861 1.398 1 98.25 40 GLU B O 1
ATOM 4657 N N . LEU B 1 41 ? -25.109 1.443 1.59 1 98.19 41 LEU B N 1
ATOM 4658 C CA . LEU B 1 41 ? -24.656 0.092 1.897 1 98.19 41 LEU B CA 1
ATOM 4659 C C . LEU B 1 41 ? -25.219 -0.384 3.23 1 98.19 41 LEU B C 1
ATOM 4661 O O . LEU B 1 41 ? -25.406 -1.586 3.438 1 98.19 41 LEU B O 1
ATOM 4665 N N . TYR B 1 42 ? -25.453 0.619 4.141 1 97.56 42 TYR B N 1
ATOM 4666 C CA . TYR B 1 42 ? -25.984 0.32 5.465 1 97.56 42 TYR B CA 1
ATOM 4667 C C . TYR B 1 42 ? -27.25 -0.511 5.371 1 97.56 42 TYR B C 1
ATOM 4669 O O . TYR B 1 42 ? -27.484 -1.409 6.184 1 97.56 42 TYR B O 1
ATOM 4677 N N . ASP B 1 43 ? -28.094 -0.272 4.301 1 96.69 43 ASP B N 1
ATOM 4678 C CA . ASP B 1 43 ? -29.375 -0.947 4.133 1 96.69 43 ASP B CA 1
ATOM 4679 C C . ASP B 1 43 ? -29.297 -1.998 3.027 1 96.69 43 ASP B C 1
ATOM 4681 O O . ASP B 1 43 ? -30.266 -2.727 2.791 1 96.69 43 ASP B O 1
ATOM 4685 N N . ALA B 1 44 ? -28.219 -2.119 2.354 1 97.69 44 ALA B N 1
ATOM 4686 C CA . ALA B 1 44 ? -28.125 -2.957 1.161 1 97.69 44 ALA B CA 1
ATOM 4687 C C . ALA B 1 44 ? -28 -4.43 1.535 1 97.69 44 ALA B C 1
ATOM 4689 O O . ALA B 1 44 ? -27.484 -4.766 2.602 1 97.69 44 ALA B O 1
ATOM 4690 N N . ASP B 1 45 ? -28.5 -5.297 0.648 1 97.5 45 ASP B N 1
ATOM 4691 C CA . ASP B 1 45 ? -28.312 -6.738 0.782 1 97.5 45 ASP B CA 1
ATOM 4692 C C . ASP B 1 45 ? -27 -7.188 0.138 1 97.5 45 ASP B C 1
ATOM 4694 O O . ASP B 1 45 ? -27 -8.078 -0.715 1 97.5 45 ASP B O 1
ATOM 4698 N N . ILE B 1 46 ? -25.969 -6.527 0.31 1 98.06 46 ILE B N 1
ATOM 4699 C CA . ILE B 1 46 ? -24.609 -6.836 -0.077 1 98.06 46 ILE B CA 1
ATOM 4700 C C . ILE B 1 46 ? -23.734 -6.945 1.169 1 98.06 46 ILE B C 1
ATOM 4702 O O . ILE B 1 46 ? -23.719 -6.043 2.01 1 98.06 46 ILE B O 1
ATOM 4706 N N . ARG B 1 47 ? -23.109 -8.039 1.36 1 97.94 47 ARG B N 1
ATOM 4707 C CA . ARG B 1 47 ? -22.203 -8.211 2.496 1 97.94 47 ARG B CA 1
ATOM 4708 C C . ARG B 1 47 ? -20.969 -7.336 2.348 1 97.94 47 ARG B C 1
ATOM 4710 O O . ARG B 1 47 ? -20.234 -7.461 1.37 1 97.94 47 ARG B O 1
ATOM 4717 N N . HIS B 1 48 ? -20.844 -6.398 3.225 1 98.44 48 HIS B N 1
ATOM 4718 C CA . HIS B 1 48 ? -19.641 -5.57 3.258 1 98.44 48 HIS B CA 1
ATOM 4719 C C . HIS B 1 48 ? -18.625 -6.105 4.27 1 98.44 48 HIS B C 1
ATOM 4721 O O . HIS B 1 48 ? -18.969 -6.32 5.438 1 98.44 48 HIS B O 1
ATOM 4727 N N . ILE B 1 49 ? -17.406 -6.406 3.871 1 98.81 49 ILE B N 1
ATOM 4728 C CA . ILE B 1 49 ? -16.312 -6.852 4.734 1 98.81 49 ILE B CA 1
ATOM 4729 C C . ILE B 1 49 ? -15.375 -5.684 5.016 1 98.81 49 ILE B C 1
ATOM 4731 O O . ILE B 1 49 ? -14.695 -5.191 4.109 1 98.81 49 ILE B O 1
ATOM 4735 N N . LEU B 1 50 ? -15.336 -5.203 6.242 1 98.69 50 LEU B N 1
ATOM 4736 C CA . LEU B 1 50 ? -14.461 -4.113 6.648 1 98.69 50 LEU B CA 1
ATOM 4737 C C . LEU B 1 50 ? -13.047 -4.621 6.898 1 98.69 50 LEU B C 1
ATOM 4739 O O . LEU B 1 50 ? -12.781 -5.25 7.926 1 98.69 50 LEU B O 1
ATOM 4743 N N . VAL B 1 51 ? -12.219 -4.375 5.984 1 98.75 51 VAL B N 1
ATOM 4744 C CA . VAL B 1 51 ? -10.812 -4.754 6.117 1 98.75 51 VAL B CA 1
ATOM 4745 C C . VAL B 1 51 ? -10.102 -3.768 7.039 1 98.75 51 VAL B C 1
ATOM 4747 O O . VAL B 1 51 ? -10.703 -2.805 7.516 1 98.75 51 VAL B O 1
ATOM 4750 N N . ARG B 1 52 ? -8.844 -4.023 7.344 1 98.62 52 ARG B N 1
ATOM 4751 C CA . ARG B 1 52 ? -8.07 -3.145 8.219 1 98.62 52 ARG B CA 1
ATOM 4752 C C . ARG B 1 52 ? -7.07 -2.322 7.414 1 98.62 52 ARG B C 1
ATOM 4754 O O . ARG B 1 52 ? -6.484 -1.371 7.938 1 98.62 52 ARG B O 1
ATOM 4761 N N . HIS B 1 53 ? -6.883 -2.625 6.164 1 98.75 53 HIS B N 1
ATOM 4762 C CA . HIS B 1 53 ? -6.09 -1.887 5.188 1 98.75 53 HIS B CA 1
ATOM 4763 C C . HIS B 1 53 ? -6.637 -2.078 3.777 1 98.75 53 HIS B C 1
ATOM 4765 O O . HIS B 1 53 ? -6.957 -3.201 3.379 1 98.75 53 HIS B O 1
ATOM 4771 N N . GLU B 1 54 ? -6.73 -1.076 2.988 1 98.88 54 GLU B N 1
ATOM 4772 C CA . GLU B 1 54 ? -7.359 -1.14 1.673 1 98.88 54 GLU B CA 1
ATOM 4773 C C . GLU B 1 54 ? -6.629 -2.123 0.76 1 98.88 54 GLU B C 1
ATOM 4775 O O . GLU B 1 54 ? -7.242 -2.742 -0.11 1 98.88 54 GLU B O 1
ATOM 4780 N N . GLN B 1 55 ? -5.289 -2.285 0.917 1 98.88 55 GLN B N 1
ATOM 4781 C CA . GLN B 1 55 ? -4.566 -3.289 0.144 1 98.88 55 GLN B CA 1
ATOM 4782 C C . GLN B 1 55 ? -5.195 -4.668 0.309 1 98.88 55 GLN B C 1
ATOM 4784 O O . GLN B 1 55 ? -5.285 -5.438 -0.652 1 98.88 55 GLN B O 1
ATOM 4789 N N . ALA B 1 56 ? -5.629 -5.016 1.54 1 98.88 56 ALA B N 1
ATOM 4790 C CA . ALA B 1 56 ? -6.25 -6.305 1.828 1 98.88 56 ALA B CA 1
ATOM 4791 C C . ALA B 1 56 ? -7.594 -6.438 1.123 1 98.88 56 ALA B C 1
ATOM 4793 O O . ALA B 1 56 ? -8.008 -7.543 0.76 1 98.88 56 ALA B O 1
ATOM 4794 N N . ALA B 1 57 ? -8.289 -5.281 0.897 1 98.94 57 ALA B N 1
ATOM 4795 C CA . ALA B 1 57 ? -9.562 -5.32 0.174 1 98.94 57 ALA B CA 1
ATOM 4796 C C . ALA B 1 57 ? -9.367 -5.84 -1.247 1 98.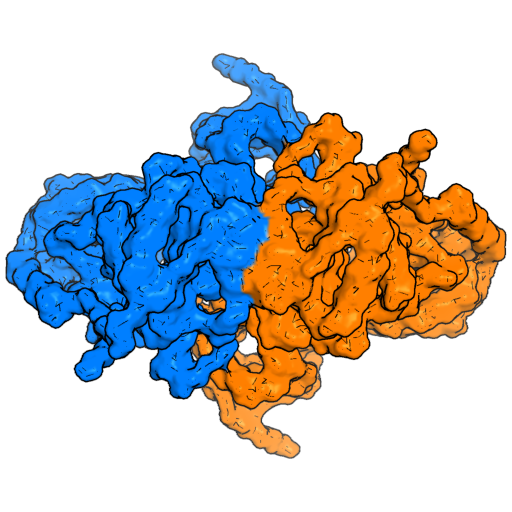94 57 ALA B C 1
ATOM 4798 O O . ALA B 1 57 ? -10.117 -6.695 -1.712 1 98.94 57 ALA B O 1
ATOM 4799 N N . ALA B 1 58 ? -8.359 -5.332 -1.895 1 98.94 58 ALA B N 1
ATOM 4800 C CA . ALA B 1 58 ? -8.078 -5.758 -3.264 1 98.94 58 ALA B CA 1
ATOM 4801 C C . ALA B 1 58 ? -7.668 -7.227 -3.311 1 98.94 58 ALA B C 1
ATOM 4803 O O . ALA B 1 58 ? -8.148 -7.984 -4.156 1 98.94 58 ALA B O 1
ATOM 4804 N N . HIS B 1 59 ? -6.766 -7.664 -2.402 1 98.94 59 HIS B N 1
ATOM 4805 C CA . HIS B 1 59 ? -6.309 -9.047 -2.383 1 98.94 59 HIS B CA 1
ATOM 4806 C C . HIS B 1 59 ? -7.457 -10 -2.055 1 98.94 59 HIS B C 1
ATOM 4808 O O . HIS B 1 59 ? -7.547 -11.094 -2.625 1 98.94 59 HIS B O 1
ATOM 4814 N N . ALA B 1 60 ? -8.32 -9.594 -1.112 1 99 60 ALA B N 1
ATOM 4815 C CA . ALA B 1 60 ? -9.477 -10.422 -0.764 1 99 60 ALA B CA 1
ATOM 4816 C C . ALA B 1 60 ? -10.43 -10.555 -1.944 1 99 60 ALA B C 1
ATOM 4818 O O . ALA B 1 60 ? -10.969 -11.633 -2.197 1 99 60 ALA B O 1
ATOM 4819 N N . ALA B 1 61 ? -10.641 -9.445 -2.662 1 98.94 61 ALA B N 1
ATOM 4820 C CA . ALA B 1 61 ? -11.469 -9.492 -3.861 1 98.94 61 ALA B CA 1
ATOM 4821 C C . ALA B 1 61 ? -10.898 -10.453 -4.895 1 98.94 61 ALA B C 1
ATOM 4823 O O . ALA B 1 61 ? -11.641 -11.164 -5.57 1 98.94 61 ALA B O 1
ATOM 4824 N N . GLU B 1 62 ? -9.617 -10.5 -5.031 1 98.88 62 GLU B N 1
ATOM 4825 C CA . GLU B 1 62 ? -8.961 -11.43 -5.945 1 98.88 62 GLU B CA 1
ATOM 4826 C C . GLU B 1 62 ? -9.18 -12.875 -5.504 1 98.88 62 GLU B C 1
ATOM 4828 O O . GLU B 1 62 ? -9.461 -13.742 -6.332 1 98.88 62 GLU B O 1
ATOM 4833 N N . GLY B 1 63 ? -8.938 -13.102 -4.133 1 98.94 63 GLY B N 1
ATOM 4834 C CA . GLY B 1 63 ? -9.188 -14.445 -3.625 1 98.94 63 GLY B CA 1
ATOM 4835 C C . GLY B 1 63 ? -10.602 -14.93 -3.896 1 98.94 63 GLY B C 1
ATOM 4836 O O . GLY B 1 63 ? -10.797 -16.078 -4.285 1 98.94 63 GLY B O 1
ATOM 4837 N N . TYR B 1 64 ? -11.562 -14.023 -3.719 1 98.94 64 TYR B N 1
ATOM 4838 C CA . TYR B 1 64 ? -12.961 -14.32 -4.004 1 98.94 64 TYR B CA 1
ATOM 4839 C C . TYR B 1 64 ? -13.156 -14.68 -5.469 1 98.94 64 TYR B C 1
ATOM 4841 O O . TYR B 1 64 ? -13.805 -15.68 -5.789 1 98.94 64 TYR B O 1
ATOM 4849 N N . ALA B 1 65 ? -12.594 -13.891 -6.34 1 98.88 65 ALA B N 1
ATOM 4850 C CA . ALA B 1 65 ? -12.719 -14.086 -7.781 1 98.88 65 ALA B CA 1
ATOM 4851 C C . ALA B 1 65 ? -12.094 -15.414 -8.211 1 98.88 65 ALA B C 1
ATOM 4853 O O . ALA B 1 65 ? -12.68 -16.156 -9 1 98.88 65 ALA B O 1
ATOM 4854 N N . ARG B 1 66 ? -10.93 -15.75 -7.711 1 98.75 66 ARG B N 1
ATOM 4855 C CA . ARG B 1 66 ? -10.211 -16.953 -8.094 1 98.75 66 ARG B CA 1
ATOM 4856 C C . ARG B 1 66 ? -10.93 -18.203 -7.602 1 98.75 66 ARG B C 1
ATOM 4858 O O . ARG B 1 66 ? -10.906 -19.25 -8.266 1 98.75 66 ARG B O 1
ATOM 4865 N N . ALA B 1 67 ? -11.57 -18.078 -6.43 1 98.62 67 ALA B N 1
ATOM 4866 C CA . ALA B 1 67 ? -12.25 -19.234 -5.84 1 98.62 67 ALA B CA 1
ATOM 4867 C C . ALA B 1 67 ? -13.586 -19.484 -6.531 1 98.62 67 ALA B C 1
ATOM 4869 O O . ALA B 1 67 ? -14.039 -20.641 -6.617 1 98.62 67 ALA B O 1
ATOM 4870 N N . THR B 1 68 ? -14.203 -18.422 -7.133 1 98.06 68 THR B N 1
ATOM 4871 C CA . THR B 1 68 ? -15.57 -18.562 -7.625 1 98.06 68 THR B CA 1
ATOM 4872 C C . THR B 1 68 ? -15.602 -18.516 -9.148 1 98.06 68 THR B C 1
ATOM 4874 O O . THR B 1 68 ? -16.516 -19.047 -9.773 1 98.06 68 THR B O 1
ATOM 4877 N N . GLY B 1 69 ? -14.672 -17.766 -9.727 1 97.38 69 GLY B N 1
ATOM 4878 C CA . GLY B 1 69 ? -14.75 -17.453 -11.148 1 97.38 69 GLY B CA 1
ATOM 4879 C C . GLY B 1 69 ? -15.539 -16.203 -11.445 1 97.38 69 GLY B C 1
ATOM 4880 O O . GLY B 1 69 ? -15.578 -15.734 -12.586 1 97.38 69 GLY B O 1
ATOM 4881 N N . LYS B 1 70 ? -16.125 -15.633 -10.391 1 98 70 LYS B N 1
ATOM 4882 C CA . LYS B 1 70 ? -16.875 -14.383 -10.531 1 98 70 LYS B CA 1
ATOM 4883 C C . LYS B 1 70 ? -15.953 -13.172 -10.438 1 98 70 LYS B C 1
ATOM 4885 O O . LYS B 1 70 ? -14.766 -13.312 -10.117 1 98 70 LYS B O 1
ATOM 4890 N N . THR B 1 71 ? -16.531 -12.008 -10.766 1 98.81 71 THR B N 1
ATOM 4891 C CA . THR B 1 71 ? -15.773 -10.766 -10.641 1 98.81 71 THR B CA 1
ATOM 4892 C C . THR B 1 71 ? -15.703 -10.312 -9.188 1 98.81 71 THR B C 1
ATOM 4894 O O . THR B 1 71 ? -16.734 -10.195 -8.516 1 98.81 71 THR B O 1
ATOM 4897 N N . GLY B 1 72 ? -14.445 -10.156 -8.656 1 98.88 72 GLY B N 1
ATOM 4898 C CA . GLY B 1 72 ? -14.289 -9.586 -7.328 1 98.88 72 GLY B CA 1
ATOM 4899 C C . GLY B 1 72 ? -14.57 -8.094 -7.285 1 98.88 72 GLY B C 1
ATOM 4900 O O . GLY B 1 72 ? -14.391 -7.395 -8.281 1 98.88 72 GLY B O 1
ATOM 4901 N N . VAL B 1 73 ? -15.039 -7.559 -6.148 1 98.94 73 VAL B N 1
ATOM 4902 C CA . VAL B 1 73 ? -15.367 -6.145 -6.02 1 98.94 73 VAL B CA 1
ATOM 4903 C C . VAL B 1 73 ? -14.742 -5.586 -4.738 1 98.94 73 VAL B C 1
ATOM 4905 O O . VAL B 1 73 ? -14.852 -6.199 -3.674 1 98.94 73 VAL B O 1
ATOM 4908 N N . CYS B 1 74 ? -14.016 -4.48 -4.812 1 98.88 74 CYS B N 1
ATOM 4909 C CA . CYS B 1 74 ? -13.539 -3.764 -3.637 1 98.88 74 CYS B CA 1
ATOM 4910 C C . CYS B 1 74 ? -13.781 -2.266 -3.773 1 98.88 74 CYS B C 1
ATOM 4912 O O . CYS B 1 74 ? -14.047 -1.772 -4.871 1 98.88 74 CYS B O 1
ATOM 4914 N N . ILE B 1 75 ? -13.844 -1.544 -2.627 1 98.94 75 ILE B N 1
ATOM 4915 C CA . ILE B 1 75 ? -14.148 -0.117 -2.598 1 98.94 75 ILE B CA 1
ATOM 4916 C C . ILE B 1 75 ? -13.258 0.576 -1.563 1 98.94 75 ILE B C 1
ATOM 4918 O O . ILE B 1 75 ? -13.008 0.029 -0.488 1 98.94 75 ILE B O 1
ATOM 4922 N N . ALA B 1 76 ? -12.68 1.684 -1.897 1 98.81 76 ALA B N 1
ATOM 4923 C CA . ALA B 1 76 ? -11.859 2.486 -0.993 1 98.81 76 ALA B CA 1
ATOM 4924 C C . ALA B 1 76 ? -12.07 3.979 -1.242 1 98.81 76 ALA B C 1
ATOM 4926 O O . ALA B 1 76 ? -12.477 4.379 -2.336 1 98.81 76 ALA B O 1
ATOM 4927 N N . THR B 1 77 ? -11.82 4.805 -0.256 1 98.38 77 THR B N 1
ATOM 4928 C CA . THR B 1 77 ? -12 6.25 -0.342 1 98.38 77 THR B CA 1
ATOM 4929 C C . THR B 1 77 ? -10.922 6.875 -1.221 1 98.38 77 THR B C 1
ATOM 4931 O O . THR B 1 77 ? -10.109 6.164 -1.818 1 98.38 77 THR B O 1
ATOM 4934 N N . SER B 1 78 ? -10.969 8.203 -1.42 1 97.94 78 SER B N 1
ATOM 4935 C CA . SER B 1 78 ? -10.047 8.953 -2.27 1 97.94 78 SER B CA 1
ATOM 4936 C C . SER B 1 78 ? -8.656 9.023 -1.65 1 97.94 78 SER B C 1
ATOM 4938 O O . SER B 1 78 ? -8.461 8.617 -0.503 1 97.94 78 SER B O 1
ATOM 4940 N N . GLY B 1 79 ? -7.688 9.547 -2.395 1 98.06 79 GLY B N 1
ATOM 4941 C CA . GLY B 1 79 ? -6.355 9.805 -1.869 1 98.06 79 GLY B CA 1
ATOM 4942 C C . GLY B 1 79 ? -5.625 8.547 -1.44 1 98.06 79 GLY B C 1
ATOM 4943 O O . GLY B 1 79 ? -5.375 7.664 -2.26 1 98.06 79 GLY B O 1
ATOM 4944 N N . PRO B 1 80 ? -5.355 8.461 -0.13 1 98.56 80 PRO B N 1
ATOM 4945 C CA . PRO B 1 80 ? -4.566 7.32 0.347 1 98.56 80 PRO B CA 1
ATOM 4946 C C . PRO B 1 80 ? -5.316 5.992 0.238 1 98.56 80 PRO B C 1
ATOM 4948 O O . PRO B 1 80 ? -4.699 4.949 0.012 1 98.56 80 PRO B O 1
ATOM 4951 N N . GLY B 1 81 ? -6.664 6 0.462 1 98.69 81 GLY B N 1
ATOM 4952 C CA . GLY B 1 81 ? -7.418 4.773 0.258 1 98.69 81 GLY B CA 1
ATOM 4953 C C . GLY B 1 81 ? -7.258 4.203 -1.139 1 98.69 81 GLY B C 1
ATOM 4954 O O . GLY B 1 81 ? -7.031 3.002 -1.301 1 98.69 81 GLY B O 1
ATOM 4955 N N . ALA B 1 82 ? -7.391 5.082 -2.125 1 98.81 82 ALA B N 1
ATOM 4956 C CA . ALA B 1 82 ? -7.266 4.676 -3.523 1 98.81 82 ALA B CA 1
ATOM 4957 C C . ALA B 1 82 ? -5.848 4.195 -3.828 1 98.81 82 ALA B C 1
ATOM 4959 O O . ALA B 1 82 ? -5.66 3.154 -4.461 1 98.81 82 ALA B O 1
ATOM 4960 N N . THR B 1 83 ? -4.844 4.934 -3.375 1 98.88 83 THR B N 1
ATOM 4961 C CA . THR B 1 83 ? -3.465 4.578 -3.688 1 98.88 83 THR B CA 1
ATOM 4962 C C . THR B 1 83 ? -3.066 3.283 -2.988 1 98.88 83 THR B C 1
ATOM 4964 O O . THR B 1 83 ? -2.211 2.543 -3.479 1 98.88 83 THR B O 1
ATOM 4967 N N . ASN B 1 84 ? -3.695 2.943 -1.87 1 98.88 84 ASN B N 1
ATOM 4968 C CA . ASN B 1 84 ? -3.42 1.703 -1.151 1 98.88 84 ASN B CA 1
ATOM 4969 C C . ASN B 1 84 ? -3.908 0.484 -1.93 1 98.88 84 ASN B C 1
ATOM 4971 O O . ASN B 1 84 ? -3.531 -0.647 -1.618 1 98.88 84 ASN B O 1
ATOM 4975 N N . LEU B 1 85 ? -4.734 0.687 -2.967 1 98.88 85 LEU B N 1
ATOM 4976 C CA . LEU B 1 85 ? -5.254 -0.417 -3.766 1 98.88 85 LEU B CA 1
ATOM 4977 C C . LEU B 1 85 ? -4.289 -0.776 -4.891 1 98.88 85 LEU B C 1
ATOM 4979 O O . LEU B 1 85 ? -4.414 -1.834 -5.512 1 98.88 85 LEU B O 1
ATOM 4983 N N . VAL B 1 86 ? -3.254 0.008 -5.125 1 98.94 86 VAL B N 1
ATOM 4984 C CA . VAL B 1 86 ? -2.461 -0.02 -6.352 1 98.94 86 VAL B CA 1
ATOM 4985 C C . VAL B 1 86 ? -1.78 -1.379 -6.496 1 98.94 86 VAL B C 1
ATOM 4987 O O . VAL B 1 86 ? -1.794 -1.976 -7.574 1 98.94 86 VAL B O 1
ATOM 4990 N N . THR B 1 87 ? -1.177 -1.904 -5.434 1 98.94 87 THR B N 1
ATOM 4991 C CA . THR B 1 87 ? -0.487 -3.188 -5.512 1 98.94 87 THR B CA 1
ATOM 4992 C C . THR B 1 87 ? -1.468 -4.309 -5.84 1 98.94 87 THR B C 1
ATOM 4994 O O . THR B 1 87 ? -1.164 -5.191 -6.645 1 98.94 87 THR B O 1
ATOM 4997 N N . GLY B 1 88 ? -2.682 -4.305 -5.156 1 98.94 88 GLY B N 1
ATOM 4998 C CA . GLY B 1 88 ? -3.695 -5.305 -5.453 1 98.94 88 GLY B CA 1
ATOM 4999 C C . GLY B 1 88 ? -4.203 -5.234 -6.879 1 98.94 88 GLY B C 1
ATOM 5000 O O . GLY B 1 88 ? -4.426 -6.266 -7.516 1 98.94 88 GLY B O 1
ATOM 5001 N N . ILE B 1 89 ? -4.391 -3.988 -7.402 1 98.94 89 ILE B N 1
ATOM 5002 C CA . ILE B 1 89 ? -4.828 -3.787 -8.781 1 98.94 89 ILE B CA 1
ATOM 5003 C C . ILE B 1 89 ? -3.768 -4.324 -9.742 1 98.94 89 ILE B C 1
ATOM 5005 O O . ILE B 1 89 ? -4.09 -5.039 -10.695 1 98.94 89 ILE B O 1
ATOM 5009 N N . ALA B 1 90 ? -2.496 -4.031 -9.461 1 98.94 90 ALA B N 1
ATOM 5010 C CA . ALA B 1 90 ? -1.397 -4.5 -10.305 1 98.94 90 ALA B CA 1
ATOM 5011 C C . ALA B 1 90 ? -1.322 -6.023 -10.312 1 98.94 90 ALA B C 1
ATOM 5013 O O . ALA B 1 90 ? -1.062 -6.633 -11.352 1 98.94 90 ALA B O 1
ATOM 5014 N N . ASN B 1 91 ? -1.527 -6.617 -9.148 1 98.88 91 ASN B N 1
ATOM 5015 C CA . ASN B 1 91 ? -1.494 -8.07 -9.055 1 98.88 91 ASN B CA 1
ATOM 5016 C C . ASN B 1 91 ? -2.602 -8.719 -9.883 1 98.88 91 ASN B C 1
ATOM 5018 O O . ASN B 1 91 ? -2.359 -9.688 -10.602 1 98.88 91 ASN B O 1
ATOM 5022 N N . ALA B 1 92 ? -3.803 -8.172 -9.766 1 98.88 92 ALA B N 1
ATOM 5023 C CA . ALA B 1 92 ? -4.934 -8.68 -10.539 1 98.88 92 ALA B CA 1
ATOM 5024 C C . ALA B 1 92 ? -4.684 -8.539 -12.039 1 98.88 92 ALA B C 1
ATOM 5026 O O . ALA B 1 92 ? -5.055 -9.422 -12.82 1 98.88 92 ALA B O 1
ATOM 5027 N N . TYR B 1 93 ? -4.078 -7.441 -12.406 1 98.69 93 TYR B N 1
ATOM 5028 C CA . TYR B 1 93 ? -3.777 -7.168 -13.805 1 98.69 93 TYR B CA 1
ATOM 5029 C C . TYR B 1 93 ? -2.785 -8.188 -14.359 1 98.69 93 TYR B C 1
ATOM 5031 O O . TYR B 1 93 ? -3.008 -8.766 -15.422 1 98.69 93 TYR B O 1
ATOM 5039 N N . MET B 1 94 ? -1.755 -8.469 -13.625 1 97.94 94 MET B N 1
ATOM 5040 C CA . MET B 1 94 ? -0.697 -9.367 -14.07 1 97.94 94 MET B CA 1
ATOM 5041 C C . MET B 1 94 ? -1.203 -10.805 -14.148 1 97.94 94 MET B C 1
ATOM 5043 O O . MET B 1 94 ? -0.778 -11.57 -15.016 1 97.94 94 MET B O 1
ATOM 5047 N N . ASP B 1 95 ? -2.131 -11.18 -13.273 1 98.06 95 ASP B N 1
ATOM 5048 C CA . ASP B 1 95 ? -2.584 -12.562 -13.195 1 98.06 95 ASP B CA 1
ATOM 5049 C C . ASP B 1 95 ? -3.914 -12.75 -13.922 1 98.06 95 ASP B C 1
ATOM 5051 O O . ASP B 1 95 ? -4.516 -13.82 -13.859 1 98.06 95 ASP B O 1
ATOM 5055 N N . SER B 1 96 ? -4.41 -11.719 -14.586 1 98.25 96 SER B N 1
ATOM 5056 C CA . SER B 1 96 ? -5.645 -11.797 -15.359 1 98.25 96 SER B CA 1
ATOM 5057 C C . SER B 1 96 ? -6.828 -12.18 -14.477 1 98.25 96 SER B C 1
ATOM 5059 O O . SER B 1 96 ? -7.566 -13.117 -14.789 1 98.25 96 SER B O 1
ATOM 5061 N N . ILE B 1 97 ? -7.02 -11.453 -13.375 1 98.81 97 ILE B N 1
ATOM 5062 C CA . ILE B 1 97 ? -8.117 -11.719 -12.445 1 98.81 97 ILE B CA 1
ATOM 5063 C C . ILE B 1 97 ? -9.211 -10.672 -12.625 1 98.81 97 ILE B C 1
ATOM 5065 O O . ILE B 1 97 ? -8.945 -9.469 -12.547 1 98.81 97 ILE B O 1
ATOM 5069 N N . PRO B 1 98 ? -10.43 -11.047 -12.922 1 98.88 98 PRO B N 1
ATOM 5070 C CA . PRO B 1 98 ? -11.516 -10.07 -13.062 1 98.88 98 PRO B CA 1
ATOM 5071 C C . PRO B 1 98 ? -11.844 -9.367 -11.742 1 98.88 98 PRO B C 1
ATOM 5073 O O . PRO B 1 98 ? -12.156 -10.031 -10.75 1 98.88 98 PRO B O 1
ATOM 5076 N N . MET B 1 99 ? -11.781 -8.086 -11.727 1 98.88 99 MET B N 1
ATOM 5077 C CA . MET B 1 99 ? -12.031 -7.277 -10.531 1 98.88 99 MET B CA 1
ATOM 5078 C C . MET B 1 99 ? -12.531 -5.891 -10.914 1 98.88 99 MET B C 1
ATOM 5080 O O . MET B 1 99 ? -12.039 -5.285 -11.867 1 98.88 99 MET B O 1
ATOM 5084 N N . VAL B 1 100 ? -13.555 -5.406 -10.258 1 98.94 100 VAL B N 1
ATOM 5085 C CA . VAL B 1 100 ? -13.992 -4.02 -10.383 1 98.94 100 VAL B CA 1
ATOM 5086 C C . VAL B 1 100 ? -13.695 -3.27 -9.086 1 98.94 100 VAL B C 1
ATOM 5088 O O . VAL B 1 100 ? -14.109 -3.697 -8 1 98.94 100 VAL B O 1
ATOM 5091 N N . VAL B 1 101 ? -12.977 -2.205 -9.242 1 98.94 101 VAL B N 1
ATOM 5092 C CA . VAL B 1 101 ? -12.5 -1.405 -8.117 1 98.94 101 VAL B CA 1
ATOM 5093 C C . VAL B 1 101 ? -13.211 -0.055 -8.102 1 98.94 101 VAL B C 1
ATOM 5095 O O . VAL B 1 101 ? -13.148 0.698 -9.078 1 98.94 101 VAL B O 1
ATOM 5098 N N . PHE B 1 102 ? -13.898 0.221 -6.992 1 98.94 102 PHE B N 1
ATOM 5099 C CA . PHE B 1 102 ? -14.508 1.531 -6.816 1 98.94 102 PHE B CA 1
ATOM 5100 C C . PHE B 1 102 ? -13.68 2.398 -5.879 1 98.94 102 PHE B C 1
ATOM 5102 O O . PHE B 1 102 ? -13.312 1.963 -4.785 1 98.94 102 PHE B O 1
ATOM 5109 N N . THR B 1 103 ? -13.352 3.586 -6.281 1 98.88 103 THR B N 1
ATOM 5110 C CA . THR B 1 103 ? -12.68 4.555 -5.422 1 98.88 103 THR B CA 1
ATOM 5111 C C . THR B 1 103 ? -13.5 5.84 -5.312 1 98.88 103 THR B C 1
ATOM 5113 O O . THR B 1 103 ? -14.258 6.176 -6.219 1 98.88 103 THR B O 1
ATOM 5116 N N . GLY B 1 104 ? -13.391 6.484 -4.16 1 98.56 104 GLY B N 1
ATOM 5117 C CA . GLY B 1 104 ? -13.922 7.832 -4.027 1 98.56 104 GLY B CA 1
ATOM 5118 C C . GLY B 1 104 ? -13 8.891 -4.613 1 98.56 104 GLY B C 1
ATOM 5119 O O . GLY B 1 104 ? -11.828 8.633 -4.875 1 98.56 104 GLY B O 1
ATOM 5120 N N . GLN B 1 105 ? -13.547 10.039 -4.805 1 97.88 105 GLN B N 1
ATOM 5121 C CA . GLN B 1 105 ? -12.805 11.203 -5.281 1 97.88 105 GLN B CA 1
ATOM 5122 C C . GLN B 1 105 ? -13.367 12.492 -4.691 1 97.88 105 GLN B C 1
ATOM 5124 O O . GLN B 1 105 ? -14.523 12.539 -4.266 1 97.88 105 GLN B O 1
ATOM 5129 N N . VAL B 1 106 ? -12.547 13.508 -4.555 1 96.56 106 VAL B N 1
ATOM 5130 C CA . VAL B 1 106 ? -13.023 14.828 -4.148 1 96.56 106 VAL B CA 1
ATOM 5131 C C . VAL B 1 106 ? -14.078 15.328 -5.137 1 96.56 106 VAL B C 1
ATOM 5133 O O . VAL B 1 106 ? -14.156 14.836 -6.27 1 96.56 106 VAL B O 1
ATOM 5136 N N . PRO B 1 107 ? -14.883 16.25 -4.68 1 95.5 107 PRO B N 1
ATOM 5137 C CA . PRO B 1 107 ? -15.859 16.812 -5.621 1 95.5 107 PRO B CA 1
ATOM 5138 C C . PRO B 1 107 ? -15.211 17.297 -6.918 1 95.5 107 PRO B C 1
ATOM 5140 O O . PRO B 1 107 ? -14.102 17.828 -6.895 1 95.5 107 PRO B O 1
ATOM 5143 N N . SER B 1 108 ? -15.914 17.172 -8 1 95.69 108 SER B N 1
ATOM 5144 C CA . SER B 1 108 ? -15.383 17.469 -9.32 1 95.69 108 SER B CA 1
ATOM 5145 C C . SER B 1 108 ? -14.844 18.906 -9.383 1 95.69 108 SER B C 1
ATOM 5147 O O . SER B 1 108 ? -13.852 19.172 -10.07 1 95.69 108 SER B O 1
ATOM 5149 N N . SER B 1 109 ? -15.438 19.812 -8.672 1 92.12 109 SER B N 1
ATOM 5150 C CA . SER B 1 109 ? -15.055 21.219 -8.695 1 92.12 109 SER B CA 1
ATOM 5151 C C . SER B 1 109 ? -13.703 21.438 -8.023 1 92.12 109 SER B C 1
ATOM 5153 O O . SER B 1 109 ? -13.055 22.469 -8.219 1 92.12 109 SER B O 1
ATOM 5155 N N . LEU B 1 110 ? -13.234 20.469 -7.258 1 93.06 110 LEU B N 1
ATOM 5156 C CA . LEU B 1 110 ? -12 20.625 -6.5 1 93.06 110 LEU B CA 1
ATOM 5157 C C . LEU B 1 110 ? -10.852 19.891 -7.188 1 93.06 110 LEU B C 1
ATOM 5159 O O . LEU B 1 110 ? -9.695 20.016 -6.766 1 93.06 110 LEU B O 1
ATOM 5163 N N . LEU B 1 111 ? -11.141 19.141 -8.234 1 92.56 111 LEU B N 1
ATOM 5164 C CA . LEU B 1 111 ? -10.094 18.422 -8.945 1 92.56 111 LEU B CA 1
ATOM 5165 C C . LEU B 1 111 ? -9.031 19.375 -9.469 1 92.56 111 LEU B C 1
ATOM 5167 O O . LEU B 1 111 ? -9.359 20.375 -10.117 1 92.56 111 LEU B O 1
ATOM 5171 N N . GLY B 1 112 ? -7.777 19.172 -9.141 1 89 112 GLY B N 1
ATOM 5172 C CA . GLY B 1 112 ? -6.668 19.984 -9.602 1 89 112 GLY B CA 1
ATOM 5173 C C . GLY B 1 112 ? -6.289 21.094 -8.633 1 89 112 GLY B C 1
ATOM 5174 O O . GLY B 1 112 ? -5.312 21.812 -8.844 1 89 112 GLY B O 1
ATOM 5175 N N . ASN B 1 113 ? -6.969 21.156 -7.477 1 89.94 113 ASN B N 1
ATOM 5176 C CA . ASN B 1 113 ? -6.75 22.234 -6.52 1 89.94 113 ASN B CA 1
ATOM 5177 C C . ASN B 1 113 ? -5.934 21.766 -5.32 1 89.94 113 ASN B C 1
ATOM 5179 O O . ASN B 1 113 ? -5.816 22.484 -4.324 1 89.94 113 ASN B O 1
ATOM 5183 N N . ASP B 1 114 ? -5.441 20.531 -5.414 1 90 114 ASP B N 1
ATOM 5184 C CA . ASP B 1 114 ? -4.715 19.953 -4.289 1 90 114 ASP B CA 1
ATOM 5185 C C . ASP B 1 114 ? -5.59 19.891 -3.039 1 90 114 ASP B C 1
ATOM 5187 O O . ASP B 1 114 ? -5.148 20.266 -1.951 1 90 114 ASP B O 1
ATOM 5191 N N . ALA B 1 115 ? -6.82 19.5 -3.289 1 92.69 115 ALA B N 1
ATOM 5192 C CA . ALA B 1 115 ? -7.766 19.328 -2.188 1 92.69 115 ALA B CA 1
ATOM 5193 C C . ALA B 1 115 ? -7.344 18.188 -1.271 1 92.69 115 ALA B C 1
ATOM 5195 O O . ALA B 1 115 ? -6.551 17.328 -1.667 1 92.69 115 ALA B O 1
ATOM 5196 N N . PHE B 1 116 ? -7.863 18.297 -0.06 1 93.88 116 PHE B N 1
ATOM 5197 C CA . PHE B 1 116 ? -7.605 17.219 0.9 1 93.88 116 PHE B CA 1
ATOM 5198 C C . PHE B 1 116 ? -8 15.867 0.322 1 93.88 116 PHE B C 1
ATOM 5200 O O . PHE B 1 116 ? -9.117 15.703 -0.175 1 93.88 116 PHE B O 1
ATOM 5207 N N . GLN B 1 117 ? -7.055 14.836 0.249 1 95.12 117 GLN B N 1
ATOM 5208 C CA . GLN B 1 117 ? -7.203 13.453 -0.174 1 95.12 117 GLN B CA 1
ATOM 5209 C C . GLN B 1 117 ? -7.43 13.352 -1.681 1 95.12 117 GLN B C 1
ATOM 5211 O O . GLN B 1 117 ? -8.031 12.398 -2.164 1 95.12 117 GLN B O 1
ATOM 5216 N N . GLU B 1 118 ? -7.062 14.43 -2.42 1 95.44 118 GLU B N 1
ATOM 5217 C CA . GLU B 1 118 ? -7.074 14.32 -3.877 1 95.44 118 GLU B CA 1
ATOM 5218 C C . GLU B 1 118 ? -5.918 13.461 -4.375 1 95.44 118 GLU B C 1
ATOM 5220 O O . GLU B 1 118 ? -4.797 13.57 -3.877 1 95.44 118 GLU B O 1
ATOM 5225 N N . ALA B 1 119 ? -6.156 12.578 -5.262 1 97.19 119 ALA B N 1
ATOM 5226 C CA . ALA B 1 119 ? -5.141 11.82 -5.984 1 97.19 119 ALA B CA 1
ATOM 5227 C C . ALA B 1 119 ? -5.605 11.484 -7.398 1 97.19 119 ALA B C 1
ATOM 5229 O O . ALA B 1 119 ? -6.766 11.117 -7.605 1 97.19 119 ALA B O 1
ATOM 5230 N N . ASN B 1 120 ? -4.73 11.672 -8.359 1 98.12 120 ASN B N 1
ATOM 5231 C CA . ASN B 1 120 ? -5.023 11.266 -9.727 1 98.12 120 ASN B CA 1
ATOM 5232 C C . ASN B 1 120 ? -4.941 9.75 -9.898 1 98.12 120 ASN B C 1
ATOM 5234 O O . ASN B 1 120 ? -4.062 9.242 -10.602 1 98.12 120 ASN B O 1
ATOM 5238 N N . ILE B 1 121 ? -5.934 9.07 -9.344 1 98.75 121 ILE B N 1
ATOM 5239 C CA . ILE B 1 121 ? -5.871 7.617 -9.258 1 98.75 121 ILE B CA 1
ATOM 5240 C C . ILE B 1 121 ? -6.02 7.012 -10.656 1 98.75 121 ILE B C 1
ATOM 5242 O O . ILE B 1 121 ? -5.441 5.961 -10.945 1 98.75 121 ILE B O 1
ATOM 5246 N N . THR B 1 122 ? -6.77 7.629 -11.57 1 98.44 122 THR B N 1
ATOM 5247 C CA . THR B 1 122 ? -6.875 7.121 -12.93 1 98.44 122 THR B CA 1
ATOM 5248 C C . THR B 1 122 ? -5.523 7.168 -13.633 1 98.44 122 THR B C 1
ATOM 5250 O O . THR B 1 122 ? -5.152 6.227 -14.336 1 98.44 122 THR B O 1
ATOM 5253 N N . GLY B 1 123 ? -4.754 8.273 -13.422 1 98.5 123 GLY B N 1
ATOM 5254 C CA . GLY B 1 123 ? -3.402 8.352 -13.961 1 98.5 123 GLY B CA 1
ATOM 5255 C C . GLY B 1 123 ? -2.461 7.328 -13.352 1 98.5 123 GLY B C 1
ATOM 5256 O O . GLY B 1 123 ? -1.677 6.699 -14.062 1 98.5 123 GLY B O 1
ATOM 5257 N N . ILE B 1 124 ? -2.57 7.145 -12.062 1 98.81 124 ILE B N 1
ATOM 5258 C CA . ILE B 1 124 ? -1.703 6.242 -11.32 1 98.81 124 ILE B CA 1
ATOM 5259 C C . ILE B 1 124 ? -1.935 4.805 -11.781 1 98.81 124 ILE B C 1
ATOM 5261 O O . ILE B 1 124 ? -0.986 4.023 -11.906 1 98.81 124 ILE B O 1
ATOM 5265 N N . THR B 1 125 ? -3.211 4.441 -12.078 1 98.81 125 THR B N 1
ATOM 5266 C CA . THR B 1 125 ? -3.518 3.035 -12.32 1 98.81 125 THR B CA 1
ATOM 5267 C C . THR B 1 125 ? -3.602 2.754 -13.82 1 98.81 125 THR B C 1
ATOM 5269 O O . THR B 1 125 ? -3.893 1.627 -14.227 1 98.81 125 THR B O 1
ATOM 5272 N N . MET B 1 126 ? -3.338 3.711 -14.641 1 98.56 126 MET B N 1
ATOM 5273 C CA . MET B 1 126 ? -3.473 3.566 -16.094 1 98.56 126 MET B CA 1
ATOM 5274 C C . MET B 1 126 ? -2.652 2.387 -16.594 1 98.56 126 MET B C 1
ATOM 5276 O O . MET B 1 126 ? -3.143 1.582 -17.391 1 98.56 126 MET B O 1
ATOM 5280 N N . PRO B 1 127 ? -1.434 2.168 -16.125 1 98.19 127 PRO B N 1
ATOM 5281 C CA . PRO B 1 127 ? -0.613 1.087 -16.672 1 98.19 127 PRO B CA 1
ATOM 5282 C C . PRO B 1 127 ? -1.018 -0.288 -16.141 1 98.19 127 PRO B C 1
ATOM 5284 O O . PRO B 1 127 ? -0.511 -1.308 -16.625 1 98.19 127 PRO B O 1
ATOM 5287 N N . ILE B 1 128 ? -1.939 -0.333 -15.164 1 98.62 128 ILE B N 1
ATOM 5288 C CA . ILE B 1 128 ? -2.143 -1.606 -14.484 1 98.62 128 ILE B CA 1
ATOM 5289 C C . ILE B 1 128 ? -3.633 -1.937 -14.438 1 98.62 128 ILE B C 1
ATOM 5291 O O . ILE B 1 128 ? -4.086 -2.662 -13.547 1 98.62 128 ILE B O 1
ATOM 5295 N N . THR B 1 129 ? -4.438 -1.324 -15.227 1 98.75 129 THR B N 1
ATOM 5296 C CA . THR B 1 129 ? -5.848 -1.653 -15.414 1 98.75 129 THR B CA 1
ATOM 5297 C C . THR B 1 129 ? -6.148 -1.951 -16.875 1 98.75 129 THR B C 1
ATOM 5299 O O . THR B 1 129 ? -5.445 -1.477 -17.766 1 98.75 129 THR B O 1
ATOM 5302 N N . LYS B 1 130 ? -7.188 -2.828 -17.109 1 98.12 130 LYS B N 1
ATOM 5303 C CA . LYS B 1 130 ? -7.699 -2.963 -18.469 1 98.12 130 LYS B CA 1
ATOM 5304 C C . LYS B 1 130 ? -8.328 -1.659 -18.953 1 98.12 130 LYS B C 1
ATOM 5306 O O . LYS B 1 130 ? -8.25 -1.328 -20.141 1 98.12 130 LYS B O 1
ATOM 5311 N N . HIS B 1 131 ? -8.945 -1.061 -17.953 1 98.12 131 HIS B N 1
ATOM 5312 C CA . HIS B 1 131 ? -9.57 0.24 -18.172 1 98.12 131 HIS B CA 1
ATOM 5313 C C . HIS B 1 131 ? -9.844 0.948 -16.859 1 98.12 131 HIS B C 1
ATOM 5315 O O . HIS B 1 131 ? -9.898 0.308 -15.805 1 98.12 131 HIS B O 1
ATOM 5321 N N . ASN B 1 132 ? -9.898 2.225 -16.859 1 98.56 132 ASN B N 1
ATOM 5322 C CA . ASN B 1 132 ? -10.352 2.963 -15.68 1 98.56 132 ASN B CA 1
ATOM 5323 C C . ASN B 1 132 ? -11.203 4.164 -16.062 1 98.56 132 ASN B C 1
ATOM 5325 O O . ASN B 1 132 ? -11.133 4.645 -17.203 1 98.56 132 ASN B O 1
ATOM 5329 N N . TYR B 1 133 ? -12.117 4.551 -15.227 1 98.5 133 TYR B N 1
ATOM 5330 C CA . TYR B 1 133 ? -13.086 5.617 -15.445 1 98.5 133 TYR B CA 1
ATOM 5331 C C . TYR B 1 133 ? -12.984 6.68 -14.359 1 98.5 133 TYR B C 1
ATOM 5333 O O . TYR B 1 133 ? -12.789 6.355 -13.188 1 98.5 133 TYR B O 1
ATOM 5341 N N . LEU B 1 134 ? -12.977 7.863 -14.734 1 98.38 134 LEU B N 1
ATOM 5342 C CA . LEU B 1 134 ? -13.391 8.969 -13.875 1 98.38 134 LEU B CA 1
ATOM 5343 C C . LEU B 1 134 ? 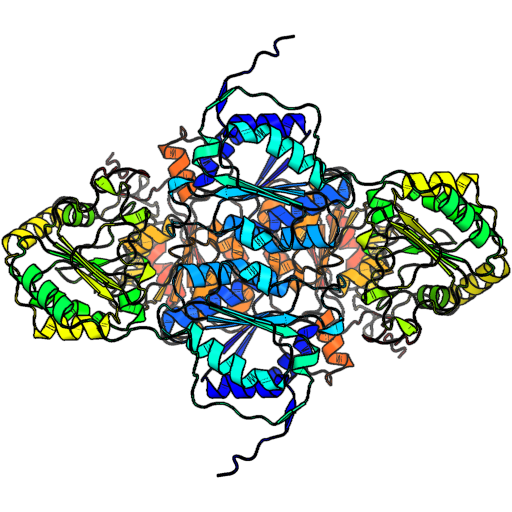-14.805 9.43 -14.219 1 98.38 134 LEU B C 1
ATOM 5345 O O . LEU B 1 134 ? -15.016 10.062 -15.258 1 98.38 134 LEU B O 1
ATOM 5349 N N . VAL B 1 135 ? -15.82 9.102 -13.383 1 98.25 135 VAL B N 1
ATOM 5350 C CA . VAL B 1 135 ? -17.219 9.406 -13.695 1 98.25 135 VAL B CA 1
ATOM 5351 C C . VAL B 1 135 ? -17.5 10.875 -13.383 1 98.25 135 VAL B C 1
ATOM 5353 O O . VAL B 1 135 ? -17.391 11.305 -12.234 1 98.25 135 VAL B O 1
ATOM 5356 N N . GLN B 1 136 ? -17.938 11.617 -14.297 1 95.69 136 GLN B N 1
ATOM 5357 C CA . GLN B 1 136 ? -18.125 13.047 -14.102 1 95.69 136 GLN B CA 1
ATOM 5358 C C . GLN B 1 136 ? -19.609 13.414 -14.086 1 95.69 136 GLN B C 1
ATOM 5360 O O . GLN B 1 136 ? -19.984 14.523 -13.688 1 95.69 136 GLN B O 1
ATOM 5365 N N . ASP B 1 137 ? -20.453 12.539 -14.57 1 97.25 137 ASP B N 1
ATOM 5366 C CA . ASP B 1 137 ? -21.906 12.703 -14.586 1 97.25 137 ASP B CA 1
ATOM 5367 C C . ASP B 1 137 ? -22.609 11.445 -14.086 1 97.25 137 ASP B C 1
ATOM 5369 O O . ASP B 1 137 ? -22.438 10.367 -14.656 1 97.25 137 ASP B O 1
ATOM 5373 N N . ALA B 1 138 ? -23.422 11.578 -13.07 1 97.44 138 ALA B N 1
ATOM 5374 C CA . ALA B 1 138 ? -24.094 10.438 -12.461 1 97.44 138 ALA B CA 1
ATOM 5375 C C . ALA B 1 138 ? -24.984 9.719 -13.477 1 97.44 138 ALA B C 1
ATOM 5377 O O . ALA B 1 138 ? -25.234 8.516 -13.359 1 97.44 138 ALA B O 1
ATOM 5378 N N . ASN B 1 139 ? -25.438 10.43 -14.477 1 97.06 139 ASN B N 1
ATOM 5379 C CA . ASN B 1 139 ? -26.297 9.828 -15.5 1 97.06 139 ASN B CA 1
ATOM 5380 C C . ASN B 1 139 ? -25.547 8.75 -16.281 1 97.06 139 ASN B C 1
ATOM 5382 O O . ASN B 1 139 ? -26.172 7.871 -16.875 1 97.06 139 ASN B O 1
ATOM 5386 N N . GLU B 1 140 ? -24.25 8.781 -16.266 1 96.88 140 GLU B N 1
ATOM 5387 C CA . GLU B 1 140 ? -23.438 7.82 -17 1 96.88 140 GLU B CA 1
ATOM 5388 C C . GLU B 1 140 ? -23.109 6.605 -16.141 1 96.88 140 GLU B C 1
ATOM 5390 O O . GLU B 1 140 ? -22.672 5.574 -16.641 1 96.88 140 GLU B O 1
ATOM 5395 N N . LEU B 1 141 ? -23.406 6.684 -14.891 1 97.75 141 LEU B N 1
ATOM 5396 C CA . LEU B 1 141 ? -22.938 5.715 -13.906 1 97.75 141 LEU B CA 1
ATOM 5397 C C . LEU B 1 141 ? -23.422 4.312 -14.25 1 97.75 141 LEU B C 1
ATOM 5399 O O . LEU B 1 141 ? -22.641 3.361 -14.273 1 97.75 141 LEU B O 1
ATOM 5403 N N . PRO B 1 142 ? -24.766 4.082 -14.555 1 97.69 142 PRO B N 1
ATOM 5404 C CA . PRO B 1 142 ? -25.219 2.73 -14.883 1 97.69 142 PRO B CA 1
ATOM 5405 C C . PRO B 1 142 ? -24.5 2.141 -16.094 1 97.69 142 PRO B C 1
ATOM 5407 O O . PRO B 1 142 ? -24.125 0.964 -16.078 1 97.69 142 PRO B O 1
ATOM 5410 N N . GLN B 1 143 ? -24.281 2.934 -17.109 1 97.19 143 GLN B N 1
ATOM 5411 C CA . GLN B 1 143 ? -23.578 2.48 -18.297 1 97.19 143 GLN B CA 1
ATOM 5412 C C . GLN B 1 143 ? -22.125 2.137 -17.969 1 97.19 143 GLN B C 1
ATOM 5414 O O . GLN B 1 143 ? -21.609 1.109 -18.422 1 97.19 143 GLN B O 1
ATOM 5419 N N . VAL B 1 144 ? -21.484 2.992 -17.188 1 98.25 144 VAL B N 1
ATOM 5420 C CA . VAL B 1 144 ? -20.078 2.799 -16.812 1 98.25 144 VAL B CA 1
ATOM 5421 C C . VAL B 1 144 ? -19.938 1.495 -16.031 1 98.25 144 VAL B C 1
ATOM 5423 O O . VAL B 1 144 ? -19 0.729 -16.25 1 98.25 144 VAL B O 1
ATOM 5426 N N . ILE B 1 145 ? -20.875 1.261 -15.133 1 98.56 145 ILE B N 1
ATOM 5427 C CA . ILE B 1 145 ? -20.812 0.059 -14.305 1 98.56 145 ILE B CA 1
ATOM 5428 C C . ILE B 1 145 ? -21 -1.179 -15.18 1 98.56 145 ILE B C 1
ATOM 5430 O O . ILE B 1 145 ? -20.266 -2.164 -15.039 1 98.56 145 ILE B O 1
ATOM 5434 N N . LYS B 1 146 ? -21.969 -1.164 -16.078 1 98.19 146 LYS B N 1
ATOM 5435 C CA . LYS B 1 146 ? -22.188 -2.27 -17.016 1 98.19 146 LYS B CA 1
ATOM 5436 C C . LYS B 1 146 ? -20.938 -2.557 -17.828 1 98.19 146 LYS B C 1
ATOM 5438 O O . LYS B 1 146 ? -20.531 -3.713 -17.969 1 98.19 146 LYS B O 1
ATOM 5443 N N . GLU B 1 147 ? -20.344 -1.528 -18.328 1 98.12 147 GLU B N 1
ATOM 5444 C CA . GLU B 1 147 ? -19.109 -1.656 -19.109 1 98.12 147 GLU B CA 1
ATOM 5445 C C . GLU B 1 147 ? -17.969 -2.203 -18.266 1 98.12 147 GLU B C 1
ATOM 5447 O O . GLU B 1 147 ? -17.203 -3.057 -18.719 1 98.12 147 GLU B O 1
ATOM 5452 N N . ALA B 1 148 ? -17.828 -1.667 -17.047 1 98.69 148 ALA B N 1
ATOM 5453 C CA . ALA B 1 148 ? -16.734 -2.066 -16.156 1 98.69 148 ALA B CA 1
ATOM 5454 C C . ALA B 1 148 ? -16.766 -3.568 -15.898 1 98.69 148 ALA B C 1
ATOM 5456 O O . ALA B 1 148 ? -15.734 -4.242 -15.984 1 98.69 148 ALA B O 1
ATOM 5457 N N . PHE B 1 149 ? -17.922 -4.082 -15.609 1 98.62 149 PHE B N 1
ATOM 5458 C CA . PHE B 1 149 ? -18.047 -5.508 -15.328 1 98.62 149 PHE B CA 1
ATOM 5459 C C . PHE B 1 149 ? -17.812 -6.328 -16.594 1 98.62 149 PHE B C 1
ATOM 5461 O O . PHE B 1 149 ? -17.188 -7.395 -16.547 1 98.62 149 PHE B O 1
ATOM 5468 N N . HIS B 1 150 ? -18.312 -5.859 -17.719 1 97.94 150 HIS B N 1
ATOM 5469 C CA . HIS B 1 150 ? -18.094 -6.539 -18.984 1 97.94 150 HIS B CA 1
ATOM 5470 C C . HIS B 1 150 ? -16.609 -6.598 -19.328 1 97.94 150 HIS B C 1
ATOM 5472 O O . HIS B 1 150 ? -16.078 -7.668 -19.641 1 97.94 150 HIS B O 1
ATOM 5478 N N . ILE B 1 151 ? -15.914 -5.469 -19.234 1 98.19 151 ILE B N 1
ATOM 5479 C CA . ILE B 1 151 ? -14.5 -5.383 -19.578 1 98.19 151 ILE B CA 1
ATOM 5480 C C . ILE B 1 151 ? -13.688 -6.238 -18.609 1 98.19 151 ILE B C 1
ATOM 5482 O O . ILE B 1 151 ? -12.773 -6.957 -19.031 1 98.19 151 ILE B O 1
ATOM 5486 N N . ALA B 1 152 ? -14.016 -6.207 -17.344 1 98.75 152 ALA B N 1
ATOM 5487 C CA . ALA B 1 152 ? -13.258 -6.926 -16.328 1 98.75 152 ALA B CA 1
ATOM 5488 C C . ALA B 1 152 ? -13.336 -8.438 -16.547 1 98.75 152 ALA B C 1
ATOM 5490 O O . ALA B 1 152 ? -12.367 -9.156 -16.297 1 98.75 152 ALA B O 1
ATOM 5491 N N . SER B 1 153 ? -14.438 -8.969 -17.109 1 97.81 153 SER B N 1
ATOM 5492 C CA . SER B 1 153 ? -14.695 -10.398 -17.047 1 97.81 153 SER B CA 1
ATOM 5493 C C . SER B 1 153 ? -14.555 -11.055 -18.406 1 97.81 153 SER B C 1
ATOM 5495 O O . SER B 1 153 ? -14.555 -12.281 -18.531 1 97.81 153 SER B O 1
ATOM 5497 N N . THR B 1 154 ? -14.391 -10.266 -19.516 1 96.81 154 THR B N 1
ATOM 5498 C CA . THR B 1 154 ? -14.375 -10.852 -20.844 1 96.81 154 THR B CA 1
ATOM 5499 C C . THR B 1 154 ? -12.992 -10.719 -21.484 1 96.81 154 THR B C 1
ATOM 5501 O O . THR B 1 154 ? -12.148 -9.977 -20.984 1 96.81 154 THR B O 1
ATOM 5504 N N . GLY B 1 155 ? -12.734 -11.531 -22.547 1 97 155 GLY B N 1
ATOM 5505 C CA . GLY B 1 155 ? -11.375 -11.602 -23.047 1 97 155 GLY B CA 1
ATOM 5506 C C . GLY B 1 155 ? -10.367 -12.078 -22.016 1 97 155 GLY B C 1
ATOM 5507 O O . GLY B 1 155 ? -10.641 -13.016 -21.266 1 97 155 GLY B O 1
ATOM 5508 N N . ARG B 1 156 ? -9.219 -11.531 -22.078 1 97.19 156 ARG B N 1
ATOM 5509 C CA . ARG B 1 156 ? -8.359 -11.703 -20.922 1 97.19 156 ARG B CA 1
ATOM 5510 C C . ARG B 1 156 ? -8.883 -10.906 -19.719 1 97.19 156 ARG B C 1
ATOM 5512 O O . ARG B 1 156 ? -8.898 -9.672 -19.75 1 97.19 156 ARG B O 1
ATOM 5519 N N . PRO B 1 157 ? -9.367 -11.562 -18.766 1 98.38 157 PRO B N 1
ATOM 5520 C CA . PRO B 1 157 ? -9.914 -10.805 -17.625 1 98.38 157 PRO B CA 1
ATOM 5521 C C . PRO B 1 157 ? -8.875 -9.922 -16.953 1 98.38 157 PRO B C 1
ATOM 5523 O O . PRO B 1 157 ? -7.672 -10.125 -17.141 1 98.38 157 PRO B O 1
ATOM 5526 N N . GLY B 1 158 ? -9.336 -8.914 -16.172 1 98.69 158 GLY B N 1
ATOM 5527 C CA . GLY B 1 158 ? -8.453 -8.008 -15.461 1 98.69 158 GLY B CA 1
ATOM 5528 C C . GLY B 1 158 ? -9.203 -6.91 -14.727 1 98.69 158 GLY B C 1
ATOM 5529 O O . GLY B 1 158 ? -10.43 -6.832 -14.797 1 98.69 158 GLY B O 1
ATOM 5530 N N . PRO B 1 159 ? -8.508 -6.113 -14.031 1 98.94 159 PRO B N 1
ATOM 5531 C CA . PRO B 1 159 ? -9.148 -5.102 -13.188 1 98.94 159 PRO B CA 1
ATOM 5532 C C . PRO B 1 159 ? -9.609 -3.879 -13.977 1 98.94 159 PRO B C 1
ATOM 5534 O O . PRO B 1 159 ? -8.945 -3.465 -14.922 1 98.94 159 PRO B O 1
ATOM 5537 N N . VAL B 1 160 ? -10.734 -3.348 -13.578 1 98.94 160 VAL B N 1
ATOM 5538 C CA . VAL B 1 160 ? -11.25 -2.062 -14.039 1 98.94 160 VAL B CA 1
ATOM 5539 C C . VAL B 1 160 ? -11.539 -1.164 -12.836 1 98.94 160 VAL B C 1
ATOM 5541 O O . VAL B 1 160 ? -12.148 -1.603 -11.859 1 98.94 160 VAL B O 1
ATOM 5544 N N . LEU B 1 161 ? -11.047 0.041 -12.906 1 98.94 161 LEU B N 1
ATOM 5545 C CA . LEU B 1 161 ? -11.258 0.986 -11.812 1 98.94 161 LEU B CA 1
ATOM 5546 C C . LEU B 1 161 ? -12.297 2.033 -12.203 1 98.94 161 LEU B C 1
ATOM 5548 O O . LEU B 1 161 ? -12.273 2.555 -13.32 1 98.94 161 LEU B O 1
ATOM 5552 N N . VAL B 1 162 ? -13.258 2.271 -11.305 1 98.94 162 VAL B N 1
ATOM 5553 C CA . VAL B 1 162 ? -14.258 3.326 -11.453 1 98.94 162 VAL B CA 1
ATOM 5554 C C . VAL B 1 162 ? -14.109 4.344 -10.328 1 98.94 162 VAL B C 1
ATOM 5556 O O . VAL B 1 162 ? -14.43 4.051 -9.172 1 98.94 162 VAL B O 1
ATOM 5559 N N . ASP B 1 163 ? -13.633 5.488 -10.672 1 98.81 163 ASP B N 1
ATOM 5560 C CA . ASP B 1 163 ? -13.422 6.574 -9.719 1 98.81 163 ASP B CA 1
ATOM 5561 C C . ASP B 1 163 ? -14.656 7.473 -9.633 1 98.81 163 ASP B C 1
ATOM 5563 O O . ASP B 1 163 ? -15.156 7.953 -10.648 1 98.81 163 ASP B O 1
ATOM 5567 N N . LEU B 1 164 ? -15.156 7.688 -8.398 1 98.75 164 LEU B N 1
ATOM 5568 C CA . LEU B 1 164 ? -16.438 8.336 -8.188 1 98.75 164 LEU B CA 1
ATOM 5569 C C . LEU B 1 164 ? -16.281 9.609 -7.375 1 98.75 164 LEU B C 1
ATOM 5571 O O . LEU B 1 164 ? -16.25 9.57 -6.141 1 98.75 164 LEU B O 1
ATOM 5575 N N . PRO B 1 165 ? -16.266 10.781 -8.039 1 98.25 165 PRO B N 1
ATOM 5576 C CA . PRO B 1 165 ? -16.328 12.031 -7.273 1 98.25 165 PRO B CA 1
ATOM 5577 C C . PRO B 1 165 ? -17.562 12.125 -6.371 1 98.25 165 PRO B C 1
ATOM 5579 O O . PRO B 1 165 ? -18.625 11.648 -6.742 1 98.25 165 PRO B O 1
ATOM 5582 N N . LYS B 1 166 ? -17.406 12.805 -5.281 1 97.25 166 LYS B N 1
ATOM 5583 C CA . LYS B 1 166 ? -18.453 12.875 -4.262 1 97.25 166 LYS B CA 1
ATOM 5584 C C . LYS B 1 166 ? -19.75 13.43 -4.84 1 97.25 166 LYS B C 1
ATOM 5586 O O . LYS B 1 166 ? -20.844 12.945 -4.516 1 97.25 166 LYS B O 1
ATOM 5591 N N . ASP B 1 167 ? -19.688 14.438 -5.695 1 96.94 167 ASP B N 1
ATOM 5592 C CA . ASP B 1 167 ? -20.875 15.086 -6.238 1 96.94 167 ASP B CA 1
ATOM 5593 C C . ASP B 1 167 ? -21.672 14.141 -7.141 1 96.94 167 ASP B C 1
ATOM 5595 O O . ASP B 1 167 ? -22.891 14.242 -7.242 1 96.94 167 ASP B O 1
ATOM 5599 N N . VAL B 1 168 ? -20.984 13.141 -7.77 1 98 168 VAL B N 1
ATOM 5600 C CA . VAL B 1 168 ? -21.641 12.133 -8.602 1 98 168 VAL B CA 1
ATOM 5601 C C . VAL B 1 168 ? -22.516 11.227 -7.742 1 98 168 VAL B C 1
ATOM 5603 O O . VAL B 1 168 ? -23.594 10.805 -8.164 1 98 168 VAL B O 1
ATOM 5606 N N . THR B 1 169 ? -22.141 10.93 -6.559 1 98.06 169 THR B N 1
ATOM 5607 C CA . THR B 1 169 ? -22.828 9.984 -5.688 1 98.06 169 THR B CA 1
ATOM 5608 C C . THR B 1 169 ? -24.078 10.617 -5.086 1 98.06 169 THR B C 1
ATOM 5610 O O . THR B 1 169 ? -25.016 9.914 -4.691 1 98.06 169 THR B O 1
ATOM 5613 N N . VAL B 1 170 ? -24.203 11.977 -5.023 1 97.38 170 VAL B N 1
ATOM 5614 C CA . VAL B 1 170 ? -25.344 12.625 -4.387 1 97.38 170 VAL B CA 1
ATOM 5615 C C . VAL B 1 170 ? -26.266 13.188 -5.453 1 97.38 170 VAL B C 1
ATOM 5617 O O . VAL B 1 170 ? -27.422 13.516 -5.168 1 97.38 170 VAL B O 1
ATOM 5620 N N . GLN B 1 171 ? -25.797 13.234 -6.688 1 97.69 171 GLN B N 1
ATOM 5621 C CA . GLN B 1 171 ? -26.625 13.711 -7.793 1 97.69 171 GLN B CA 1
ATOM 5622 C C . GLN B 1 171 ? -27.797 12.766 -8.055 1 97.69 171 GLN B C 1
ATOM 5624 O O . GLN B 1 171 ? -27.625 11.539 -8.016 1 97.69 171 GLN B O 1
ATOM 5629 N N . GLU B 1 172 ? -28.969 13.336 -8.344 1 97.88 172 GLU B N 1
ATOM 5630 C CA . GLU B 1 172 ? -30.141 12.523 -8.672 1 97.88 172 GLU B CA 1
ATOM 5631 C C . GLU B 1 172 ? -30.203 12.219 -10.164 1 97.88 172 GLU B C 1
ATOM 5633 O O . GLU B 1 172 ? -29.906 13.086 -10.992 1 97.88 172 GLU B O 1
ATOM 5638 N N . ILE B 1 173 ? -30.594 10.93 -10.453 1 97.56 173 ILE B N 1
ATOM 5639 C CA . ILE B 1 173 ? -30.703 10.523 -11.852 1 97.56 173 ILE B CA 1
ATOM 5640 C C . ILE B 1 173 ? -31.984 9.719 -12.047 1 97.56 173 ILE B C 1
ATOM 5642 O O . ILE B 1 173 ? -32.562 9.211 -11.086 1 97.56 173 ILE B O 1
ATOM 5646 N N . ASP B 1 174 ? -32.438 9.727 -13.297 1 96.94 174 ASP B N 1
ATOM 5647 C CA . ASP B 1 174 ? -33.406 8.727 -13.695 1 96.94 174 ASP B CA 1
ATOM 5648 C C . ASP B 1 174 ? -32.75 7.398 -14.039 1 96.94 174 ASP B C 1
ATOM 5650 O O . ASP B 1 174 ? -32.125 7.266 -15.102 1 96.94 174 ASP B O 1
ATOM 5654 N N . PHE B 1 175 ? -32.938 6.395 -13.203 1 96.69 175 PHE B N 1
ATOM 5655 C CA . PHE B 1 175 ? -32.156 5.172 -13.258 1 96.69 175 PHE B CA 1
ATOM 5656 C C . PHE B 1 175 ? -32.625 4.266 -14.391 1 96.69 175 PHE B C 1
ATOM 5658 O O . PHE B 1 175 ? -33.812 4.004 -14.523 1 96.69 175 PHE B O 1
ATOM 5665 N N . TYR B 1 176 ? -31.719 3.85 -15.164 1 94.81 176 TYR B N 1
ATOM 5666 C CA . TYR B 1 176 ? -31.859 2.822 -16.188 1 94.81 176 TYR B CA 1
ATOM 5667 C C . TYR B 1 176 ? -30.578 2.012 -16.328 1 94.81 176 TYR B C 1
ATOM 5669 O O . TYR B 1 176 ? -29.484 2.576 -16.469 1 94.81 176 TYR B O 1
ATOM 5677 N N . TYR B 1 177 ? -30.766 0.674 -16.25 1 95 177 TYR B N 1
ATOM 5678 C CA . TYR B 1 177 ? -29.594 -0.188 -16.406 1 95 177 TYR B CA 1
ATOM 5679 C C . TYR B 1 177 ? -29.594 -0.88 -17.766 1 95 177 TYR B C 1
ATOM 5681 O O . TYR B 1 177 ? -30.516 -1.617 -18.094 1 95 177 TYR B O 1
ATOM 5689 N N . PRO B 1 178 ? -28.562 -0.671 -18.5 1 94 178 PRO B N 1
ATOM 5690 C CA . PRO B 1 178 ? -28.531 -1.257 -19.844 1 94 178 PRO B CA 1
ATOM 5691 C C . PRO B 1 178 ? -28.469 -2.781 -19.828 1 94 178 PRO B C 1
ATOM 5693 O O . PRO B 1 178 ? -27.812 -3.361 -18.953 1 94 178 PRO B O 1
ATOM 5696 N N . GLU B 1 179 ? -29.016 -3.377 -20.75 1 90.25 179 GLU B N 1
ATOM 5697 C CA . GLU B 1 179 ? -28.984 -4.832 -20.859 1 90.25 179 GLU B CA 1
ATOM 5698 C C . GLU B 1 179 ? -27.688 -5.312 -21.5 1 90.25 179 GLU B C 1
ATOM 5700 O O . GLU B 1 179 ? -27.156 -6.359 -21.141 1 90.25 179 GLU B O 1
ATOM 5705 N N . LYS B 1 180 ? -27.25 -4.523 -22.484 1 88.19 180 LYS B N 1
ATOM 5706 C CA . LYS B 1 180 ? -26.062 -4.926 -23.234 1 88.19 180 LYS B CA 1
ATOM 5707 C C . LYS B 1 180 ? -25.047 -3.783 -23.312 1 88.19 180 LYS B C 1
ATOM 5709 O O . LYS B 1 180 ? -25.406 -2.623 -23.078 1 88.19 180 LYS B O 1
ATOM 5714 N N . VAL B 1 181 ? -23.828 -4.293 -23.391 1 87.94 181 VAL B N 1
ATOM 5715 C CA . VAL B 1 181 ? -22.75 -3.348 -23.609 1 87.94 181 VAL B CA 1
ATOM 5716 C C . VAL B 1 181 ? -22.297 -3.428 -25.062 1 87.94 181 VAL B C 1
ATOM 5718 O O . VAL B 1 181 ? -22.172 -4.52 -25.625 1 87.94 181 VAL B O 1
ATOM 5721 N N . ASP B 1 182 ? -22.219 -2.275 -25.75 1 85.62 182 ASP B N 1
ATOM 5722 C CA . ASP B 1 182 ? -21.641 -2.219 -27.094 1 85.62 182 ASP B CA 1
ATOM 5723 C C . ASP B 1 182 ? -20.438 -1.28 -27.125 1 85.62 182 ASP B C 1
ATOM 5725 O O . ASP B 1 182 ? -20.594 -0.075 -27.344 1 85.62 182 ASP B O 1
ATOM 5729 N N . LEU B 1 183 ? -19.312 -1.94 -26.906 1 89.44 183 LEU B N 1
ATOM 5730 C CA . LEU B 1 183 ? -18.078 -1.176 -26.938 1 89.44 183 LEU B CA 1
ATOM 5731 C C . LEU B 1 183 ? -17.375 -1.348 -28.281 1 89.44 183 LEU B C 1
ATOM 5733 O O . LEU B 1 183 ? -16.953 -2.451 -28.641 1 89.44 183 LEU B O 1
ATOM 5737 N N . LYS B 1 184 ? -17.375 -0.373 -29.266 1 78.62 184 LYS B N 1
ATOM 5738 C CA . LYS B 1 184 ? -16.891 -0.409 -30.641 1 78.62 184 LYS B CA 1
ATOM 5739 C C . LYS B 1 184 ? -15.453 -0.937 -30.703 1 78.62 184 LYS B C 1
ATOM 5741 O O . LYS B 1 184 ? -15.102 -1.707 -31.594 1 78.62 184 LYS B O 1
ATOM 5746 N N . GLY B 1 185 ? -14.625 -0.793 -29.734 1 87.06 185 GLY B N 1
ATOM 5747 C CA . GLY B 1 185 ? -13.219 -1.153 -29.828 1 87.06 185 GLY B CA 1
ATOM 5748 C C . GLY B 1 185 ? -12.844 -2.33 -28.938 1 87.06 185 GLY B C 1
ATOM 5749 O O . GLY B 1 185 ? -11.672 -2.699 -28.859 1 87.06 185 GLY B O 1
ATOM 5750 N N . TYR B 1 186 ? -13.75 -3.051 -28.469 1 91.94 186 TYR B N 1
ATOM 5751 C CA . TYR B 1 186 ? -13.477 -4.172 -27.578 1 91.94 186 TYR B CA 1
ATOM 5752 C C . TYR B 1 186 ? -14.344 -5.375 -27.938 1 91.94 186 TYR B C 1
ATOM 5754 O O . TYR B 1 186 ? -15.453 -5.52 -27.422 1 91.94 186 TYR B O 1
ATOM 5762 N N . LYS B 1 187 ? -13.859 -6.281 -28.828 1 91.94 187 LYS B N 1
ATOM 5763 C CA . LYS B 1 187 ? -14.547 -7.48 -29.297 1 91.94 187 LYS B CA 1
ATOM 5764 C C . LYS B 1 187 ? -13.648 -8.703 -29.219 1 91.94 187 LY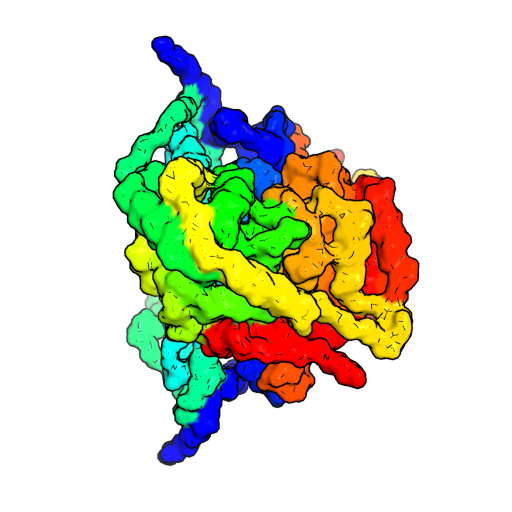S B C 1
ATOM 5766 O O . LYS B 1 187 ? -13.141 -9.188 -30.234 1 91.94 187 LYS B O 1
ATOM 5771 N N . PRO B 1 188 ? -13.547 -9.297 -28.016 1 92.44 188 PRO B N 1
ATOM 5772 C CA . PRO B 1 188 ? -12.695 -10.484 -27.859 1 92.44 188 PRO B CA 1
ATOM 5773 C C . PRO B 1 188 ? -13.148 -11.656 -28.719 1 92.44 188 PRO B C 1
ATOM 5775 O O . PRO B 1 188 ? -14.352 -11.867 -28.891 1 92.44 188 PRO B O 1
ATOM 5778 N N . THR B 1 189 ? -12.18 -12.391 -29.203 1 92.94 189 THR B N 1
ATOM 5779 C CA . THR B 1 189 ? -12.438 -13.586 -30 1 92.94 189 THR B CA 1
ATOM 5780 C C . THR B 1 189 ? -12.57 -14.812 -29.094 1 92.94 189 THR B C 1
ATOM 5782 O O . THR B 1 189 ? -11.641 -15.156 -28.375 1 92.94 189 THR B O 1
ATOM 5785 N N . TYR B 1 190 ? -13.656 -15.531 -29.203 1 95.25 190 TYR B N 1
ATOM 5786 C CA . TYR B 1 190 ? -13.867 -16.719 -28.375 1 95.25 190 TYR B CA 1
ATOM 5787 C C . TYR B 1 190 ? -13.812 -17.984 -29.203 1 95.25 190 TYR B C 1
ATOM 5789 O O . TYR B 1 190 ? -13.242 -18.984 -28.781 1 95.25 190 TYR B O 1
ATOM 5797 N N . GLN B 1 191 ? -14.281 -17.875 -30.391 1 96.25 191 GLN B N 1
ATOM 5798 C CA . GLN B 1 191 ? -14.234 -19.016 -31.281 1 96.25 191 GLN B CA 1
ATOM 5799 C C . GLN B 1 191 ? -12.953 -19.016 -32.125 1 96.25 191 GLN B C 1
ATOM 5801 O O . GLN B 1 191 ? -12.719 -18.109 -32.906 1 96.25 191 GLN B O 1
ATOM 5806 N N . GLY B 1 192 ? -12.117 -19.984 -31.969 1 95.38 192 GLY B N 1
ATOM 5807 C CA . GLY B 1 192 ? -10.875 -20.109 -32.719 1 95.38 192 GLY B CA 1
ATOM 5808 C C . GLY B 1 192 ? -11.094 -20.453 -34.188 1 95.38 192 GLY B C 1
ATOM 5809 O O . GLY B 1 192 ? -12.172 -20.906 -34.562 1 95.38 192 GLY B O 1
ATOM 5810 N N . ASN B 1 193 ? -10.07 -20.188 -34.938 1 97.44 193 ASN B N 1
ATOM 5811 C CA . ASN B 1 193 ? -10.086 -20.547 -36.344 1 97.44 193 ASN B CA 1
ATOM 5812 C C . ASN B 1 193 ? -10.039 -22.062 -36.531 1 97.44 193 ASN B C 1
ATOM 5814 O O . ASN B 1 193 ? -9.078 -22.719 -36.125 1 97.44 193 ASN B O 1
ATOM 5818 N N . LEU B 1 194 ? -11.016 -22.594 -37.25 1 97.69 194 LEU B N 1
ATOM 5819 C CA . LEU B 1 194 ? -11.148 -24.047 -37.406 1 97.69 194 LEU B CA 1
ATOM 5820 C C . LEU B 1 194 ? -10 -24.609 -38.219 1 97.69 194 LEU B C 1
ATOM 5822 O O . LEU B 1 194 ? -9.562 -25.75 -37.969 1 97.69 194 LEU B O 1
ATOM 5826 N N . GLN B 1 195 ? -9.508 -23.891 -39.188 1 98.19 195 GLN B N 1
ATOM 5827 C CA . GLN B 1 195 ? -8.383 -24.359 -39.969 1 98.19 195 GLN B CA 1
ATOM 5828 C C . GLN B 1 195 ? -7.133 -24.516 -39.125 1 98.19 195 GLN B C 1
ATOM 5830 O O . GLN B 1 195 ? -6.363 -25.469 -39.281 1 98.19 195 GLN B O 1
ATOM 5835 N N . GLN B 1 196 ? -6.965 -23.562 -38.219 1 98.25 196 GLN B N 1
ATOM 5836 C CA . GLN B 1 196 ? -5.84 -23.672 -37.312 1 98.25 196 GLN B CA 1
ATOM 5837 C C . GLN B 1 196 ? -6.016 -24.859 -36.344 1 98.25 196 GLN B C 1
ATOM 5839 O O . GLN B 1 196 ? -5.043 -25.531 -36 1 98.25 196 GLN B O 1
ATOM 5844 N N . VAL B 1 197 ? -7.27 -25.094 -35.969 1 98.62 197 VAL B N 1
ATOM 5845 C CA . VAL B 1 197 ? -7.57 -26.234 -35.125 1 98.62 197 VAL B CA 1
ATOM 5846 C C . VAL B 1 197 ? -7.227 -27.531 -35.844 1 98.62 197 VAL B C 1
ATOM 5848 O O . VAL B 1 197 ? -6.641 -28.438 -35.281 1 98.62 197 VAL B O 1
ATOM 5851 N N . LYS B 1 198 ? -7.535 -27.625 -37.094 1 98.44 198 LYS B N 1
ATOM 5852 C CA . LYS B 1 198 ? -7.238 -28.812 -37.875 1 98.44 198 LYS B CA 1
ATOM 5853 C C . LYS B 1 198 ? -5.734 -28.969 -38.094 1 98.44 198 LYS B C 1
ATOM 5855 O O . LYS B 1 198 ? -5.215 -30.078 -38.094 1 98.44 198 LYS B O 1
ATOM 5860 N N . ARG B 1 199 ? -5.113 -27.891 -38.312 1 98.62 199 ARG B N 1
ATOM 5861 C CA . ARG B 1 199 ? -3.656 -27.922 -38.438 1 98.62 199 ARG B CA 1
ATOM 5862 C C . ARG B 1 199 ? -3.025 -28.438 -37.125 1 98.62 199 ARG B C 1
ATOM 5864 O O . ARG B 1 199 ? -2.072 -29.219 -37.188 1 98.62 199 ARG B O 1
ATOM 5871 N N . ALA B 1 200 ? -3.549 -27.953 -36.062 1 98.81 200 ALA B N 1
ATOM 5872 C CA . ALA B 1 200 ? -3.084 -28.422 -34.781 1 98.81 200 ALA B CA 1
ATOM 5873 C C . ALA B 1 200 ? -3.328 -29.922 -34.625 1 98.81 200 ALA B C 1
ATOM 5875 O O . ALA B 1 200 ? -2.457 -30.656 -34.156 1 98.81 200 ALA B O 1
ATOM 5876 N N . ALA B 1 201 ? -4.496 -30.359 -35 1 98.62 201 ALA B N 1
ATOM 5877 C CA . ALA B 1 201 ? -4.836 -31.781 -34.938 1 98.62 201 ALA B CA 1
ATOM 5878 C C . ALA B 1 201 ? -3.869 -32.625 -35.75 1 98.62 201 ALA B C 1
ATOM 5880 O O . ALA B 1 201 ? -3.463 -33.719 -35.344 1 98.62 201 ALA B O 1
ATOM 5881 N N . SER B 1 202 ? -3.535 -32.156 -36.938 1 98.44 202 SER B N 1
ATOM 5882 C CA . SER B 1 202 ? -2.584 -32.844 -37.781 1 98.44 202 SER B CA 1
ATOM 5883 C C . SER B 1 202 ? -1.208 -32.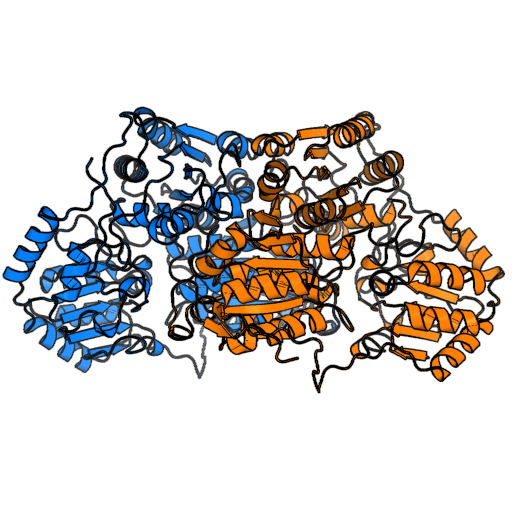938 -37.125 1 98.44 202 SER B C 1
ATOM 5885 O O . SER B 1 202 ? -0.559 -33.969 -37.188 1 98.44 202 SER B O 1
ATOM 5887 N N . ALA B 1 203 ? -0.789 -31.844 -36.562 1 98.56 203 ALA B N 1
ATOM 5888 C CA . ALA B 1 203 ? 0.498 -31.828 -35.875 1 98.56 203 ALA B CA 1
ATOM 5889 C C . ALA B 1 203 ? 0.513 -32.812 -34.719 1 98.56 203 ALA B C 1
ATOM 5891 O O . ALA B 1 203 ? 1.525 -33.469 -34.469 1 98.56 203 ALA B O 1
ATOM 5892 N N . ILE B 1 204 ? -0.565 -32.938 -34 1 98.62 204 ILE B N 1
ATOM 5893 C CA . ILE B 1 204 ? -0.693 -33.844 -32.875 1 98.62 204 ILE B CA 1
ATOM 5894 C C . ILE B 1 204 ? -0.556 -35.281 -33.375 1 98.62 204 ILE B C 1
ATOM 5896 O O . ILE B 1 204 ? 0.198 -36.062 -32.781 1 98.62 204 ILE B O 1
ATOM 5900 N N . LYS B 1 205 ? -1.183 -35.625 -34.438 1 98.06 205 LYS B N 1
ATOM 5901 C CA . LYS B 1 205 ? -1.189 -36.969 -34.969 1 98.06 205 LYS B CA 1
ATOM 5902 C C . LYS B 1 205 ? 0.22 -37.406 -35.344 1 98.06 205 LYS B C 1
ATOM 5904 O O . LYS B 1 205 ? 0.575 -38.562 -35.188 1 98.06 205 LYS B O 1
ATOM 5909 N N . GLU B 1 206 ? 0.99 -36.5 -35.781 1 97.44 206 GLU B N 1
ATOM 5910 C CA . GLU B 1 206 ? 2.316 -36.781 -36.312 1 97.44 206 GLU B CA 1
ATOM 5911 C C . GLU B 1 206 ? 3.365 -36.781 -35.188 1 97.44 206 GLU B C 1
ATOM 5913 O O . GLU B 1 206 ? 4.48 -37.281 -35.406 1 97.44 206 GLU B O 1
ATOM 5918 N N . SER B 1 207 ? 3 -36.312 -34.062 1 98.25 207 SER B N 1
ATOM 5919 C CA . SER B 1 207 ? 3.977 -36.094 -33 1 98.25 207 SER B CA 1
ATOM 5920 C C . SER B 1 207 ? 4.332 -37.406 -32.312 1 98.25 207 SER B C 1
ATOM 5922 O O . SER B 1 207 ? 3.479 -38.281 -32.125 1 98.25 207 SER B O 1
ATOM 5924 N N . LYS B 1 208 ? 5.59 -37.531 -31.875 1 98.38 208 LYS B N 1
ATOM 5925 C CA . LYS B 1 208 ? 6.082 -38.656 -31.109 1 98.38 208 LYS B CA 1
ATOM 5926 C C . LYS B 1 208 ? 6.316 -38.312 -29.656 1 98.38 208 LYS B C 1
ATOM 5928 O O . LYS B 1 208 ? 6.289 -39.156 -28.781 1 98.38 208 LYS B O 1
ATOM 5933 N N . ASN B 1 209 ? 6.617 -37 -29.422 1 98.62 209 ASN B N 1
ATOM 5934 C CA . ASN B 1 209 ? 6.91 -36.531 -28.078 1 98.62 209 ASN B CA 1
ATOM 5935 C C . ASN B 1 209 ? 6.09 -35.312 -27.734 1 98.62 209 ASN B C 1
ATOM 5937 O O . ASN B 1 209 ? 6.645 -34.281 -27.344 1 98.62 209 ASN B O 1
ATOM 5941 N N . PRO B 1 210 ? 4.77 -35.375 -27.75 1 98.75 210 PRO B N 1
ATOM 5942 C CA . PRO B 1 210 ? 3.947 -34.219 -27.422 1 98.75 210 PRO B CA 1
ATOM 5943 C C . PRO B 1 210 ? 3.963 -33.906 -25.922 1 98.75 210 PRO B C 1
ATOM 5945 O O . PRO B 1 210 ? 4.078 -34.812 -25.094 1 98.75 210 PRO B O 1
ATOM 5948 N N . VAL B 1 211 ? 3.912 -32.656 -25.594 1 98.81 211 VAL B N 1
ATOM 5949 C CA . VAL B 1 211 ? 3.711 -32.188 -24.219 1 98.81 211 VAL B CA 1
ATOM 5950 C C . VAL B 1 211 ? 2.666 -31.062 -24.219 1 98.81 211 VAL B C 1
ATOM 5952 O O . VAL B 1 211 ? 2.703 -30.172 -25.062 1 98.81 211 VAL B O 1
ATOM 5955 N N . ILE B 1 212 ? 1.68 -31.141 -23.359 1 98.88 212 ILE B N 1
ATOM 5956 C CA . ILE B 1 212 ? 0.731 -30.062 -23.141 1 98.88 212 ILE B CA 1
ATOM 5957 C C . ILE B 1 212 ? 1.233 -29.156 -22.016 1 98.88 212 ILE B C 1
ATOM 5959 O O . ILE B 1 212 ? 1.627 -29.625 -20.953 1 98.88 212 ILE B O 1
ATOM 5963 N N . TYR B 1 213 ? 1.338 -27.875 -22.281 1 98.62 213 TYR B N 1
ATOM 5964 C CA . TYR B 1 213 ? 1.69 -26.812 -21.344 1 98.62 213 TYR B CA 1
ATOM 5965 C C . TYR B 1 213 ? 0.474 -25.953 -21 1 98.62 213 TYR B C 1
ATOM 5967 O O . TYR B 1 213 ? 0.131 -25.031 -21.734 1 98.62 213 TYR B O 1
ATOM 5975 N N . ALA B 1 214 ? -0.179 -26.297 -19.859 1 98.62 214 ALA B N 1
ATOM 5976 C CA . ALA B 1 214 ? -1.472 -25.734 -19.5 1 98.62 214 ALA B CA 1
ATOM 5977 C C . ALA B 1 214 ? -1.304 -24.594 -18.484 1 98.62 214 ALA B C 1
ATOM 5979 O O . ALA B 1 214 ? -0.648 -24.766 -17.453 1 98.62 214 ALA B O 1
ATOM 5980 N N . GLY B 1 215 ? -1.896 -23.422 -18.766 1 98.25 215 GLY B N 1
ATOM 5981 C CA . GLY B 1 215 ? -1.756 -22.266 -17.891 1 98.25 215 GLY B CA 1
ATOM 5982 C C . GLY B 1 215 ? -3.045 -21.891 -17.188 1 98.25 215 GLY B C 1
ATOM 5983 O O . GLY B 1 215 ? -3.986 -22.672 -17.141 1 98.25 215 GLY B O 1
ATOM 5984 N N . GLY B 1 216 ? -3.002 -20.672 -16.562 1 97.75 216 GLY B N 1
ATOM 5985 C CA . GLY B 1 216 ? -4.152 -20.172 -15.828 1 97.75 216 GLY B CA 1
ATOM 5986 C C . GLY B 1 216 ? -5.375 -19.969 -16.703 1 97.75 216 GLY B C 1
ATOM 5987 O O . GLY B 1 216 ? -6.504 -19.953 -16.203 1 97.75 216 GLY B O 1
ATOM 5988 N N . GLY B 1 217 ? -5.172 -19.875 -17.984 1 98.19 217 GLY B N 1
ATOM 5989 C CA . GLY B 1 217 ? -6.289 -19.719 -18.906 1 98.19 217 GLY B CA 1
ATOM 5990 C C . GLY B 1 217 ? -7.234 -20.906 -18.906 1 98.19 217 GLY B C 1
ATOM 5991 O O . GLY B 1 217 ? -8.422 -20.75 -19.188 1 98.19 217 GLY B O 1
ATOM 5992 N N . VAL B 1 218 ? -6.707 -22.109 -18.641 1 98.56 218 VAL B N 1
ATOM 5993 C CA . VAL B 1 218 ? -7.531 -23.312 -18.547 1 98.56 218 VAL B CA 1
ATOM 5994 C C . VAL B 1 218 ? -8.523 -23.172 -17.406 1 98.56 218 VAL B C 1
ATOM 5996 O O . VAL B 1 218 ? -9.695 -23.531 -17.531 1 98.56 218 VAL B O 1
ATOM 5999 N N . ILE B 1 219 ? -8.023 -22.641 -16.266 1 98.19 219 ILE B N 1
ATOM 6000 C CA . ILE B 1 219 ? -8.867 -22.438 -15.094 1 98.19 219 ILE B CA 1
ATOM 6001 C C . ILE B 1 219 ? -9.898 -21.344 -15.375 1 98.19 219 ILE B C 1
ATOM 6003 O O . ILE B 1 219 ? -11.094 -21.531 -15.117 1 98.19 219 ILE B O 1
ATOM 6007 N N . SER B 1 220 ? -9.422 -20.266 -15.969 1 97.75 220 SER B N 1
ATOM 6008 C CA . SER B 1 220 ? -10.289 -19.125 -16.25 1 97.75 220 SER B CA 1
ATOM 6009 C C . SER B 1 220 ? -11.414 -19.5 -17.203 1 97.75 220 SER B C 1
ATOM 6011 O O . SER B 1 220 ? -12.523 -18.984 -17.094 1 97.75 220 SER B O 1
ATOM 6013 N N . SER B 1 221 ? -11.133 -20.406 -18.109 1 98.06 221 SER B N 1
ATOM 6014 C CA . SER B 1 221 ? -12.086 -20.828 -19.141 1 98.06 221 SER B CA 1
ATOM 6015 C C . SER B 1 221 ? -12.945 -21.984 -18.656 1 98.06 221 SER B C 1
ATOM 6017 O O . SER B 1 221 ? -13.828 -22.453 -19.375 1 98.06 221 SER B O 1
ATOM 6019 N N . ASN B 1 222 ? -12.688 -22.5 -17.438 1 98.06 222 ASN B N 1
ATOM 6020 C CA . ASN B 1 222 ? -13.344 -23.703 -16.953 1 98.06 222 ASN B CA 1
ATOM 6021 C C . ASN B 1 222 ? -13.164 -24.875 -17.922 1 98.06 222 ASN B C 1
ATOM 6023 O O . ASN B 1 222 ? -14.125 -25.562 -18.25 1 98.06 222 ASN B O 1
ATOM 6027 N N . ALA B 1 223 ? -11.945 -25.047 -18.344 1 98.56 223 ALA B N 1
ATOM 6028 C CA . ALA B 1 223 ? -11.68 -26 -19.422 1 98.56 223 ALA B CA 1
ATOM 6029 C C . ALA B 1 223 ? -10.945 -27.234 -18.891 1 98.56 223 ALA B C 1
ATOM 6031 O O . ALA B 1 223 ? -10.383 -28 -19.672 1 98.56 223 ALA B O 1
ATOM 6032 N N . SER B 1 224 ? -10.898 -27.469 -17.609 1 98.56 224 SER B N 1
ATOM 6033 C CA . SER B 1 224 ? -10.117 -28.547 -17 1 98.56 224 SER B CA 1
ATOM 6034 C C . SER B 1 224 ? -10.594 -29.922 -17.484 1 98.56 224 SER B C 1
ATOM 6036 O O . SER B 1 224 ? -9.773 -30.812 -17.734 1 98.56 224 SER B O 1
ATOM 6038 N N . LYS B 1 225 ? -11.898 -30.125 -17.609 1 98.44 225 LYS B N 1
ATOM 6039 C CA . LYS B 1 225 ? -12.438 -31.391 -18.078 1 98.44 225 LYS B CA 1
ATOM 6040 C C . LYS B 1 225 ? -11.992 -31.688 -19.5 1 98.44 225 LYS B C 1
ATOM 6042 O O . LYS B 1 225 ? -11.562 -32.812 -19.812 1 98.44 225 LYS B O 1
ATOM 6047 N N . GLU B 1 226 ? -12.102 -30.688 -20.344 1 98.75 226 GLU B N 1
ATOM 6048 C CA . GLU B 1 226 ? -11.688 -30.828 -21.75 1 98.75 226 GLU B CA 1
ATOM 6049 C C . GLU B 1 226 ? -10.188 -31.094 -21.859 1 98.75 226 GLU B C 1
ATOM 6051 O O . GLU B 1 226 ? -9.75 -31.859 -22.719 1 98.75 226 GLU B O 1
ATOM 6056 N N . LEU B 1 227 ? -9.43 -30.422 -21.016 1 98.81 227 LEU B N 1
ATOM 6057 C CA . LEU B 1 227 ? -7.984 -30.641 -21 1 98.81 227 LEU B CA 1
ATOM 6058 C C . LEU B 1 227 ? -7.656 -32.094 -20.672 1 98.81 227 LEU B C 1
ATOM 6060 O O . LEU B 1 227 ? -6.809 -32.719 -21.328 1 98.81 227 LEU B O 1
ATOM 6064 N N . LEU B 1 228 ? -8.289 -32.625 -19.625 1 98.69 228 LEU B N 1
ATOM 6065 C CA . LEU B 1 228 ? -8.078 -34 -19.203 1 98.69 228 LEU B CA 1
ATOM 6066 C C . LEU B 1 228 ? -8.422 -34.969 -20.328 1 98.69 228 LEU B C 1
ATOM 6068 O O . LEU B 1 228 ? -7.637 -35.875 -20.641 1 98.69 228 LEU B O 1
ATOM 6072 N N . GLU B 1 229 ? -9.594 -34.781 -20.953 1 98.75 229 GLU B N 1
ATOM 6073 C CA . GLU B 1 229 ? -10.047 -35.625 -22.031 1 98.75 229 GLU B CA 1
ATOM 6074 C C . GLU B 1 229 ? -9.094 -35.594 -23.219 1 98.75 229 GLU B C 1
ATOM 6076 O O . GLU B 1 229 ? -8.789 -36.625 -23.828 1 98.75 229 GLU B O 1
ATOM 6081 N N . LEU B 1 230 ? -8.648 -34.406 -23.516 1 98.81 230 LEU B N 1
ATOM 6082 C CA . LEU B 1 230 ? -7.738 -34.281 -24.656 1 98.81 230 LEU B CA 1
ATOM 6083 C C . LEU B 1 230 ? -6.414 -34.969 -24.375 1 98.81 230 LEU B C 1
ATOM 6085 O O . LEU B 1 230 ? -5.883 -35.656 -25.234 1 98.81 230 LEU B O 1
ATOM 6089 N N . ALA B 1 231 ? -5.859 -34.719 -23.219 1 98.81 231 ALA B N 1
ATOM 6090 C CA . ALA B 1 231 ? -4.586 -35.312 -22.859 1 98.81 231 ALA B CA 1
ATOM 6091 C C . ALA B 1 231 ? -4.66 -36.844 -22.969 1 98.81 231 ALA B C 1
ATOM 6093 O O . ALA B 1 231 ? -3.744 -37.469 -23.5 1 98.81 231 ALA B O 1
ATOM 6094 N N . GLU B 1 232 ? -5.734 -37.438 -22.484 1 98.44 232 GLU B N 1
ATOM 6095 C CA . GLU B 1 232 ? -5.934 -38.906 -22.531 1 98.44 232 GLU B CA 1
ATOM 6096 C C . GLU B 1 232 ? -6.086 -39.375 -23.969 1 98.44 232 GLU B C 1
ATOM 6098 O O . GLU B 1 232 ? -5.5 -40.406 -24.344 1 98.44 232 GLU B O 1
ATOM 6103 N N . LYS B 1 233 ? -6.84 -38.625 -24.688 1 98.44 233 LYS B N 1
ATOM 6104 C CA . LYS B 1 233 ? -7.113 -39.031 -26.062 1 98.44 233 LYS B CA 1
ATOM 6105 C C . LYS B 1 233 ? -5.836 -39.031 -26.906 1 98.44 233 LYS B C 1
ATOM 6107 O O . LYS B 1 233 ? -5.586 -39.969 -27.656 1 98.44 233 LYS B O 1
ATOM 6112 N N . ILE B 1 234 ? -5.062 -38 -26.766 1 98.31 234 ILE B N 1
ATOM 6113 C CA . ILE B 1 234 ? -3.914 -37.875 -27.656 1 98.31 234 ILE B CA 1
ATOM 6114 C C . ILE B 1 234 ? -2.672 -38.469 -26.984 1 98.31 234 ILE B C 1
ATOM 6116 O O . ILE B 1 234 ? -1.587 -38.469 -27.578 1 98.31 234 ILE B O 1
ATOM 6120 N N . LYS B 1 235 ? -2.793 -38.938 -25.766 1 97.5 235 LYS B N 1
ATOM 6121 C CA . LYS B 1 235 ? -1.721 -39.562 -25 1 97.5 235 LYS B CA 1
ATOM 6122 C C . LYS B 1 235 ? -0.526 -38.625 -24.844 1 97.5 235 LYS B C 1
ATOM 6124 O O . LYS B 1 235 ? 0.604 -39 -25.188 1 97.5 235 LYS B O 1
ATOM 6129 N N . ALA B 1 236 ? -0.805 -37.5 -24.406 1 98.62 236 ALA B N 1
ATOM 6130 C CA . ALA B 1 236 ? 0.228 -36.469 -24.203 1 98.62 236 ALA B CA 1
ATOM 6131 C C . ALA B 1 236 ? 0.346 -36.125 -22.719 1 98.62 236 ALA B C 1
ATOM 6133 O O . ALA B 1 236 ? -0.663 -35.906 -22.047 1 98.62 236 ALA B O 1
ATOM 6134 N N . PRO B 1 237 ? 1.576 -36.125 -22.125 1 98.5 237 PRO B N 1
ATOM 6135 C CA . PRO B 1 237 ? 1.747 -35.656 -20.75 1 98.5 237 PRO B CA 1
ATOM 6136 C C . PRO B 1 237 ? 1.425 -34.156 -20.609 1 98.5 237 PRO B C 1
ATOM 6138 O O . PRO B 1 237 ? 1.477 -33.406 -21.578 1 98.5 237 PRO B O 1
ATOM 6141 N N . VAL B 1 238 ? 1.063 -33.781 -19.359 1 98.69 238 VAL B N 1
ATOM 6142 C CA . VAL B 1 238 ? 0.593 -32.406 -19.109 1 98.69 238 VAL B CA 1
ATOM 6143 C C . VAL B 1 238 ? 1.438 -31.766 -18.016 1 98.69 238 VAL B C 1
ATOM 6145 O O . VAL B 1 238 ? 1.586 -32.312 -16.922 1 98.69 238 VAL B O 1
ATOM 6148 N N . THR B 1 239 ? 2.055 -30.672 -18.328 1 98.06 239 THR B N 1
ATOM 6149 C CA . THR B 1 239 ? 2.629 -29.781 -17.328 1 98.06 239 THR B CA 1
ATOM 6150 C C . THR B 1 239 ? 1.761 -28.531 -17.141 1 98.06 239 THR B C 1
ATOM 6152 O O . THR B 1 239 ? 0.978 -28.188 -18.031 1 98.06 239 THR B O 1
ATOM 6155 N N . THR B 1 240 ? 1.856 -27.891 -15.992 1 97.62 240 THR B N 1
ATOM 6156 C CA . THR B 1 240 ? 1.056 -26.688 -15.734 1 97.62 240 THR B CA 1
ATOM 6157 C C . THR B 1 240 ? 1.938 -25.547 -15.258 1 97.62 240 THR B C 1
ATOM 6159 O O . THR B 1 240 ? 2.965 -25.766 -14.609 1 97.62 240 THR B O 1
ATOM 6162 N N . THR B 1 241 ? 1.534 -24.344 -15.664 1 97.19 241 THR B N 1
ATOM 6163 C CA . THR B 1 241 ? 2.115 -23.172 -15 1 97.19 241 THR B CA 1
ATOM 6164 C C . THR B 1 241 ? 1.703 -23.141 -13.531 1 97.19 241 THR B C 1
ATOM 6166 O O . THR B 1 241 ? 0.857 -23.922 -13.094 1 97.19 241 THR B O 1
ATOM 6169 N N . LEU B 1 242 ? 2.314 -22.234 -12.773 1 97.44 242 LEU B N 1
ATOM 6170 C CA . LEU B 1 242 ? 1.961 -22.047 -11.367 1 97.44 242 LEU B CA 1
ATOM 6171 C C . LEU B 1 242 ? 0.481 -21.703 -11.219 1 97.44 242 LEU B C 1
ATOM 6173 O O . LEU B 1 242 ? -0.212 -22.297 -10.383 1 97.44 242 LEU B O 1
ATOM 6177 N N . THR B 1 243 ? -0.024 -20.781 -12.062 1 96.56 243 THR B N 1
ATOM 6178 C CA . THR B 1 243 ? -1.4 -20.312 -11.938 1 96.56 243 THR B CA 1
ATOM 6179 C C . THR B 1 243 ? -2.367 -21.312 -12.578 1 96.56 243 THR B C 1
ATOM 6181 O O . THR B 1 243 ? -3.582 -21.203 -12.398 1 96.56 243 THR B O 1
ATOM 6184 N N . GLY B 1 244 ? -1.858 -22.328 -13.273 1 97.31 244 GLY B N 1
ATOM 6185 C CA . GLY B 1 244 ? -2.678 -23.359 -13.867 1 97.31 244 GLY B CA 1
ATOM 6186 C C . GLY B 1 244 ? -2.816 -24.594 -12.984 1 97.31 244 GLY B C 1
ATOM 6187 O O . GLY B 1 244 ? -3.557 -25.516 -13.312 1 97.31 244 GLY B O 1
ATOM 6188 N N . MET B 1 245 ? -2.119 -24.531 -11.82 1 96.62 245 MET B N 1
ATOM 6189 C CA . MET B 1 245 ? -2.168 -25.672 -10.906 1 96.62 245 MET B CA 1
ATOM 6190 C C . MET B 1 245 ? -3.602 -25.969 -10.469 1 96.62 245 MET B C 1
ATOM 6192 O O . MET B 1 245 ? -4.355 -25.031 -10.164 1 96.62 245 MET B O 1
ATOM 6196 N N . GLY B 1 246 ? -3.961 -27.25 -10.414 1 96.19 246 GLY B N 1
ATOM 6197 C CA . GLY B 1 246 ? -5.32 -27.672 -10.117 1 96.19 246 GLY B CA 1
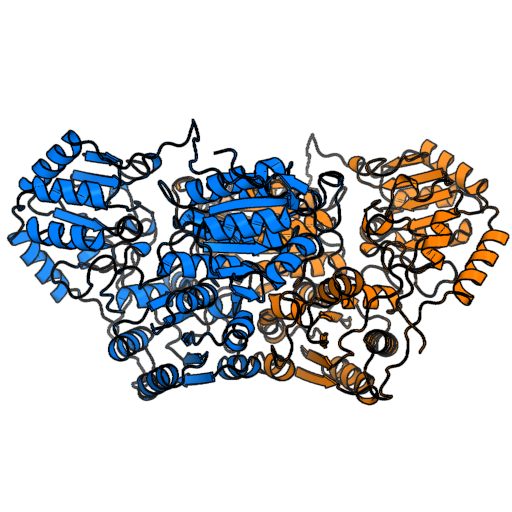ATOM 6198 C C . GLY B 1 246 ? -6.168 -27.891 -11.352 1 96.19 246 GLY B C 1
ATOM 6199 O O . GLY B 1 246 ? -7.223 -28.516 -11.289 1 96.19 246 GLY B O 1
ATOM 6200 N N . GLY B 1 247 ? -5.688 -27.359 -12.531 1 97.44 247 GLY B N 1
ATOM 6201 C CA . GLY B 1 247 ? -6.41 -27.531 -13.781 1 97.44 247 GLY B CA 1
ATOM 6202 C C . GLY B 1 247 ? -6.316 -28.938 -14.336 1 97.44 247 GLY B C 1
ATOM 6203 O O . GLY B 1 247 ? -7.094 -29.312 -15.219 1 97.44 247 GLY B O 1
ATOM 6204 N N . PHE B 1 248 ? -5.391 -29.672 -13.898 1 98 248 PHE B N 1
ATOM 6205 C CA . PHE B 1 248 ? -5.152 -31.078 -14.195 1 98 248 PHE B CA 1
ATOM 6206 C C . PHE B 1 248 ? -4.828 -31.859 -12.93 1 98 248 PHE B C 1
ATOM 6208 O O . PHE B 1 248 ? -4.078 -31.375 -12.07 1 98 248 PHE B O 1
ATOM 6215 N N . PRO B 1 249 ? -5.395 -33 -12.711 1 96.69 249 PRO B N 1
ATOM 6216 C CA . PRO B 1 249 ? -5.18 -33.719 -11.445 1 96.69 249 PRO B CA 1
ATOM 6217 C C . PRO B 1 249 ? -3.729 -34.156 -11.258 1 96.69 249 PRO B C 1
ATOM 6219 O O . PRO B 1 249 ? -3.174 -34.844 -12.117 1 96.69 249 PRO B O 1
ATOM 6222 N N . VAL B 1 250 ? -3.205 -33.875 -10.117 1 94 250 VAL B N 1
ATOM 6223 C CA . VAL B 1 250 ? -1.785 -34.062 -9.844 1 94 250 VAL B CA 1
ATOM 6224 C C . VAL B 1 250 ? -1.479 -35.562 -9.789 1 94 250 VAL B C 1
ATOM 6226 O O . VAL B 1 250 ? -0.377 -36 -10.141 1 94 250 VAL B O 1
ATOM 6229 N N . GLU B 1 251 ? -2.426 -36.344 -9.453 1 94.31 251 GLU B N 1
ATOM 6230 C CA . GLU B 1 251 ? -2.176 -37.781 -9.266 1 94.31 251 GLU B CA 1
ATOM 6231 C C . GLU B 1 251 ? -2.359 -38.562 -10.578 1 94.31 251 GLU B C 1
ATOM 6233 O O . GLU B 1 251 ? -2.094 -39.75 -10.641 1 94.31 251 GLU B O 1
ATOM 6238 N N . HIS B 1 252 ? -2.84 -37.906 -11.617 1 96.75 252 HIS B N 1
ATOM 6239 C CA . HIS B 1 252 ? -2.992 -38.531 -12.922 1 96.75 252 HIS B CA 1
ATOM 6240 C C . HIS B 1 252 ? -1.638 -38.938 -13.492 1 96.75 252 HIS B C 1
ATOM 6242 O O . HIS B 1 252 ? -0.656 -38.219 -13.359 1 96.75 252 HIS B O 1
ATOM 6248 N N . GLU B 1 253 ? -1.567 -40.031 -14.141 1 96.44 253 GLU B N 1
ATOM 6249 C CA . GLU B 1 253 ? -0.316 -40.594 -14.641 1 96.44 253 GLU B CA 1
ATOM 6250 C C . GLU B 1 253 ? 0.315 -39.656 -15.688 1 96.44 253 GLU B C 1
ATOM 6252 O O . GLU B 1 253 ? 1.54 -39.625 -15.812 1 96.44 253 GLU B O 1
ATOM 6257 N N . LEU B 1 254 ? -0.473 -38.844 -16.359 1 98.06 254 LEU B N 1
ATOM 6258 C CA . LEU B 1 254 ? 0.02 -38 -17.422 1 98.06 254 LEU B CA 1
ATOM 6259 C C . LEU B 1 254 ? 0.517 -36.656 -16.859 1 98.06 254 LEU B C 1
ATOM 6261 O O . LEU B 1 254 ? 1.095 -35.844 -17.578 1 98.06 254 LEU B O 1
ATOM 6265 N N . PHE B 1 255 ? 0.35 -36.469 -15.602 1 98 255 PHE B N 1
ATOM 6266 C CA . PHE B 1 255 ? 0.741 -35.188 -15.008 1 98 255 PHE B CA 1
ATOM 6267 C C . PHE B 1 255 ? 2.246 -35.125 -14.781 1 98 255 PHE B C 1
ATOM 6269 O O . PHE B 1 255 ? 2.826 -36.062 -14.227 1 98 255 PHE B O 1
ATOM 6276 N N . LEU B 1 256 ? 2.885 -34 -15.195 1 97.19 256 LEU B N 1
ATOM 6277 C CA . LEU B 1 256 ? 4.332 -33.844 -15.109 1 97.19 256 LEU B CA 1
ATOM 6278 C C . LEU B 1 256 ? 4.715 -32.875 -14 1 97.19 256 LEU B C 1
ATOM 6280 O O . LEU B 1 256 ? 5.895 -32.719 -13.68 1 97.19 256 LEU B O 1
ATOM 6284 N N . GLY B 1 257 ? 3.768 -32.188 -13.359 1 94.06 257 GLY B N 1
ATOM 6285 C CA . GLY B 1 257 ? 4.105 -31.125 -12.438 1 94.06 257 GLY B CA 1
ATOM 6286 C C . GLY B 1 257 ? 4.43 -29.828 -13.133 1 94.06 257 GLY B C 1
ATOM 6287 O O . GLY B 1 257 ? 4.219 -29.688 -14.344 1 94.06 257 GLY B O 1
ATOM 6288 N N . MET B 1 258 ? 4.922 -28.859 -12.375 1 95.38 258 MET B N 1
ATOM 6289 C CA . MET B 1 258 ? 5.297 -27.547 -12.898 1 95.38 258 MET B CA 1
ATOM 6290 C C . MET B 1 258 ? 6.688 -27.594 -13.523 1 95.38 258 MET B C 1
ATOM 6292 O O . MET B 1 258 ? 7.562 -28.312 -13.047 1 95.38 258 MET B O 1
ATOM 6296 N N . PRO B 1 259 ? 6.891 -26.906 -14.617 1 97.12 259 PRO B N 1
ATOM 6297 C CA . PRO B 1 259 ? 8.219 -26.734 -15.203 1 97.12 259 PRO B CA 1
ATOM 6298 C C . PRO B 1 259 ? 8.914 -25.453 -14.727 1 97.12 259 PRO B C 1
ATOM 6300 O O . PRO B 1 259 ? 8.359 -24.719 -13.914 1 97.12 259 PRO B O 1
ATOM 6303 N N . GLY B 1 260 ? 10.094 -25.25 -15.227 1 96.31 260 GLY B N 1
ATOM 6304 C CA . GLY B 1 260 ? 10.742 -23.953 -15.039 1 96.31 260 GLY B CA 1
ATOM 6305 C C . GLY B 1 260 ? 11.75 -23.953 -13.906 1 96.31 260 GLY B C 1
ATOM 6306 O O . GLY B 1 260 ? 12.344 -24.984 -13.594 1 96.31 260 GLY B O 1
ATOM 6307 N N . MET B 1 261 ? 11.922 -22.812 -13.305 1 95.94 261 MET B N 1
ATOM 6308 C CA . MET B 1 261 ? 12.992 -22.5 -12.359 1 95.94 261 MET B CA 1
ATOM 6309 C C . MET B 1 261 ? 12.922 -23.438 -11.148 1 95.94 261 MET B C 1
ATOM 6311 O O . MET B 1 261 ? 13.953 -23.906 -10.672 1 95.94 261 MET B O 1
ATOM 6315 N N . HIS B 1 262 ? 11.711 -23.641 -10.688 1 95.06 262 HIS B N 1
ATOM 6316 C CA . HIS B 1 262 ? 11.523 -24.484 -9.508 1 95.06 262 HIS B CA 1
ATOM 6317 C C . HIS B 1 262 ? 10.633 -25.672 -9.82 1 95.06 262 HIS B C 1
ATOM 6319 O O . HIS B 1 262 ? 9.977 -26.219 -8.922 1 95.06 262 HIS B O 1
ATOM 6325 N N . GLY B 1 263 ? 10.57 -26.078 -11.055 1 94.19 263 GLY B N 1
ATOM 6326 C CA . GLY B 1 263 ? 9.75 -27.203 -11.484 1 94.19 263 GLY B CA 1
ATOM 6327 C C . GLY B 1 263 ? 10.445 -28.531 -11.328 1 94.19 263 GLY B C 1
ATOM 6328 O O . GLY B 1 263 ? 11.602 -28.594 -10.906 1 94.19 263 GLY B O 1
ATOM 6329 N N . ALA B 1 264 ? 9.703 -29.562 -11.625 1 96 264 ALA B N 1
ATOM 6330 C CA . ALA B 1 264 ? 10.258 -30.922 -11.594 1 96 264 ALA B CA 1
ATOM 6331 C C . ALA B 1 264 ? 11.266 -31.125 -12.719 1 96 264 ALA B C 1
ATOM 6333 O O . ALA B 1 264 ? 11.07 -30.625 -13.836 1 96 264 ALA B O 1
ATOM 6334 N N . LYS B 1 265 ? 12.273 -31.906 -12.453 1 96.62 265 LYS B N 1
ATOM 6335 C CA . LYS B 1 265 ? 13.281 -32.188 -13.461 1 96.62 265 LYS B CA 1
ATOM 6336 C C . LYS B 1 265 ? 12.656 -32.844 -14.695 1 96.62 265 LYS B C 1
ATOM 6338 O O . LYS B 1 265 ? 12.945 -32.438 -15.828 1 96.62 265 LYS B O 1
ATOM 6343 N N . TYR B 1 266 ? 11.82 -33.844 -14.453 1 97.25 266 TYR B N 1
ATOM 6344 C CA . TYR B 1 266 ? 11.219 -34.594 -15.555 1 97.25 266 TYR B CA 1
ATOM 6345 C C . TYR B 1 266 ? 10.305 -33.688 -16.375 1 97.25 266 TYR B C 1
ATOM 6347 O O . TYR B 1 266 ? 10.133 -33.906 -17.578 1 97.25 266 TYR B O 1
ATOM 6355 N N . ALA B 1 267 ? 9.648 -32.688 -15.789 1 97.94 267 ALA B N 1
ATOM 6356 C CA . ALA B 1 267 ? 8.867 -31.719 -16.562 1 97.94 267 ALA B CA 1
ATOM 6357 C C . ALA B 1 267 ? 9.758 -30.891 -17.484 1 97.94 267 ALA B C 1
ATOM 6359 O O . ALA B 1 267 ? 9.422 -30.672 -18.641 1 97.94 267 ALA B O 1
ATOM 6360 N N . ASN B 1 268 ? 10.852 -30.406 -16.906 1 98.12 268 ASN B N 1
ATOM 6361 C CA . ASN B 1 268 ? 11.812 -29.641 -17.688 1 98.12 268 ASN B CA 1
ATOM 6362 C C . ASN B 1 268 ? 12.391 -30.469 -18.828 1 98.12 268 ASN B C 1
ATOM 6364 O O . ASN B 1 268 ? 12.492 -29.984 -19.969 1 98.12 268 ASN B O 1
ATOM 6368 N N . TYR B 1 269 ? 12.758 -31.719 -18.562 1 97.81 269 TYR B N 1
ATOM 6369 C CA . TYR B 1 269 ? 13.281 -32.594 -19.594 1 97.81 269 TYR B CA 1
ATOM 6370 C C . TYR B 1 269 ? 12.242 -32.875 -20.672 1 97.81 269 TYR B C 1
ATOM 6372 O O . TYR B 1 269 ? 12.562 -32.875 -21.859 1 97.81 269 TYR B O 1
ATOM 6380 N N . ALA B 1 270 ? 11.039 -33.062 -20.234 1 98.25 270 ALA B N 1
ATOM 6381 C CA . ALA B 1 270 ? 9.961 -33.344 -21.172 1 98.25 270 ALA B CA 1
ATOM 6382 C C . ALA B 1 270 ? 9.789 -32.188 -22.156 1 98.25 270 ALA B C 1
ATOM 6384 O O . ALA B 1 270 ? 9.648 -32.406 -23.359 1 98.25 270 ALA B O 1
ATOM 6385 N N . ILE B 1 271 ? 9.789 -30.984 -21.672 1 98.31 271 ILE B N 1
ATOM 6386 C CA . ILE B 1 271 ? 9.648 -29.828 -22.547 1 98.31 271 ILE B CA 1
ATOM 6387 C C . ILE B 1 271 ? 10.836 -29.75 -23.5 1 98.31 271 ILE B C 1
ATOM 6389 O O . ILE B 1 271 ? 10.664 -29.547 -24.703 1 98.31 271 ILE B O 1
ATOM 6393 N N . GLN B 1 272 ? 12.016 -29.969 -22.984 1 97.75 272 GLN B N 1
ATOM 6394 C CA . GLN B 1 272 ? 13.242 -29.812 -23.75 1 97.75 272 GLN B CA 1
ATOM 6395 C C . GLN B 1 272 ? 13.328 -30.844 -24.859 1 97.75 272 GLN B C 1
ATOM 6397 O O . GLN B 1 272 ? 13.883 -30.594 -25.938 1 97.75 272 GLN B O 1
ATOM 6402 N N . GLU B 1 273 ? 12.734 -32 -24.672 1 97.81 273 GLU B N 1
ATOM 6403 C CA . GLU B 1 273 ? 12.836 -33.094 -25.641 1 97.81 273 GLU B CA 1
ATOM 6404 C C . GLU B 1 273 ? 11.555 -33.25 -26.438 1 97.81 273 GLU B C 1
ATOM 6406 O O . GLU B 1 273 ? 11.43 -34.156 -27.266 1 97.81 273 GLU B O 1
ATOM 6411 N N . SER B 1 274 ? 10.641 -32.406 -26.234 1 98.38 274 SER B N 1
ATOM 6412 C CA . SER B 1 274 ? 9.375 -32.5 -26.953 1 98.38 274 SER B CA 1
ATOM 6413 C C . SER B 1 274 ? 9.555 -32.125 -28.422 1 98.38 274 SER B C 1
ATOM 6415 O O . SER B 1 274 ? 10.406 -31.328 -28.781 1 98.38 274 SER B O 1
ATOM 6417 N N . ASP B 1 275 ? 8.766 -32.781 -29.281 1 98.62 275 ASP B N 1
ATOM 6418 C CA . ASP B 1 275 ? 8.719 -32.406 -30.688 1 98.62 275 ASP B CA 1
ATOM 6419 C C . ASP B 1 275 ? 7.48 -31.562 -30.984 1 98.62 275 ASP B C 1
ATOM 6421 O O . ASP B 1 275 ? 7.383 -30.969 -32.062 1 98.62 275 ASP B O 1
ATOM 6425 N N . LEU B 1 276 ? 6.555 -31.5 -30.047 1 98.75 276 LEU B N 1
ATOM 6426 C CA . LEU B 1 276 ? 5.348 -30.688 -30.125 1 98.75 276 LEU B CA 1
ATOM 6427 C C . LEU B 1 276 ? 4.957 -30.156 -28.75 1 98.75 276 LEU B C 1
ATOM 6429 O O . LEU B 1 276 ? 4.77 -30.953 -27.812 1 98.75 276 LEU B O 1
ATOM 6433 N N . LEU B 1 277 ? 4.922 -28.891 -28.594 1 98.81 277 LEU B N 1
ATOM 6434 C CA . LEU B 1 277 ? 4.453 -28.25 -27.375 1 98.81 277 LEU B CA 1
ATOM 6435 C C . LEU B 1 277 ? 3.109 -27.562 -27.594 1 98.81 277 LEU B C 1
ATOM 6437 O O . LEU B 1 277 ? 2.994 -26.672 -28.453 1 98.81 277 LEU B O 1
ATOM 6441 N N . ILE B 1 278 ? 2.094 -28 -26.875 1 98.88 278 ILE B N 1
ATOM 6442 C CA . ILE B 1 278 ? 0.752 -27.422 -26.969 1 98.88 278 ILE B CA 1
ATOM 6443 C C . ILE B 1 278 ? 0.481 -26.531 -25.766 1 98.88 278 ILE B C 1
ATOM 6445 O O . ILE B 1 278 ? 0.097 -27.016 -24.703 1 98.88 278 ILE B O 1
ATOM 6449 N N . ALA B 1 279 ? 0.618 -25.266 -25.938 1 98.81 279 ALA B N 1
ATOM 6450 C CA . ALA B 1 279 ? 0.371 -24.297 -24.875 1 98.81 279 ALA B CA 1
ATOM 6451 C C . ALA B 1 279 ? -1.095 -23.875 -24.844 1 98.81 279 ALA B C 1
ATOM 6453 O O . ALA B 1 279 ? -1.627 -23.391 -25.844 1 98.81 279 ALA B O 1
ATOM 6454 N N . VAL B 1 280 ? -1.739 -24.078 -23.734 1 98.81 280 VAL B N 1
ATOM 6455 C CA . VAL B 1 280 ? -3.154 -23.766 -23.594 1 98.81 280 VAL B CA 1
ATOM 6456 C C . VAL B 1 280 ? -3.34 -22.734 -22.469 1 98.81 280 VAL B C 1
ATOM 6458 O O . VAL B 1 280 ? -3.213 -23.047 -21.297 1 98.81 280 VAL B O 1
ATOM 6461 N N . GLY B 1 281 ? -3.701 -21.5 -22.844 1 98.19 281 GLY B N 1
ATOM 6462 C CA . GLY B 1 281 ? -3.949 -20.453 -21.859 1 98.19 281 GLY B CA 1
ATOM 6463 C C . GLY B 1 281 ? -2.74 -20.156 -21 1 98.19 281 GLY B C 1
ATOM 6464 O O . GLY B 1 281 ? -2.867 -19.984 -19.781 1 98.19 281 GLY B O 1
ATOM 6465 N N . ALA B 1 282 ? -1.536 -20.172 -21.562 1 97 282 ALA B N 1
ATOM 6466 C CA . ALA B 1 282 ? -0.3 -19.953 -20.812 1 97 282 ALA B CA 1
ATOM 6467 C C . ALA B 1 282 ? 0.565 -18.891 -21.453 1 97 282 ALA B C 1
ATOM 6469 O O . ALA B 1 282 ? 0.563 -18.734 -22.688 1 97 282 ALA B O 1
ATOM 6470 N N . ARG B 1 283 ? 1.23 -18.203 -20.516 1 93.44 283 ARG B N 1
ATOM 6471 C CA . ARG B 1 283 ? 2.248 -17.266 -20.984 1 93.44 283 ARG B CA 1
ATOM 6472 C C . ARG B 1 283 ? 3.637 -17.891 -20.922 1 93.44 283 ARG B C 1
ATOM 6474 O O . ARG B 1 283 ? 3.879 -18.797 -20.125 1 93.44 283 ARG B O 1
ATOM 6481 N N . PHE B 1 284 ? 4.5 -17.609 -21.875 1 95.25 284 PHE B N 1
ATOM 6482 C CA . PHE B 1 284 ? 5.883 -18.078 -21.859 1 95.25 284 PHE B CA 1
ATOM 6483 C C . PHE B 1 284 ? 6.762 -17.141 -21.047 1 95.25 284 PHE B C 1
ATOM 6485 O O . PHE B 1 284 ? 7.672 -16.5 -21.594 1 95.25 284 PHE B O 1
ATOM 6492 N N . ASP B 1 285 ? 6.492 -17.125 -19.734 1 92.94 285 ASP B N 1
ATOM 6493 C CA . ASP B 1 285 ? 7.203 -16.188 -18.859 1 92.94 285 ASP B CA 1
ATOM 6494 C C . ASP B 1 285 ? 8.617 -16.688 -18.562 1 92.94 285 ASP B C 1
ATOM 6496 O O . ASP B 1 285 ? 8.914 -17.875 -18.719 1 92.94 285 ASP B O 1
ATOM 6500 N N . ASP B 1 286 ? 9.398 -15.82 -18.016 1 93.38 286 ASP B N 1
ATOM 6501 C CA . ASP B 1 286 ? 10.828 -16.047 -17.859 1 93.38 286 ASP B CA 1
ATOM 6502 C C . ASP B 1 286 ? 11.094 -17.078 -16.766 1 93.38 286 ASP B C 1
ATOM 6504 O O . ASP B 1 286 ? 12.133 -17.734 -16.766 1 93.38 286 ASP B O 1
ATOM 6508 N N . ARG B 1 287 ? 10.195 -17.266 -15.867 1 93.62 287 ARG B N 1
ATOM 6509 C CA . ARG B 1 287 ? 10.391 -18.25 -14.797 1 93.62 287 ARG B CA 1
ATOM 6510 C C . ARG B 1 287 ? 10.219 -19.672 -15.312 1 93.62 287 ARG B C 1
ATOM 6512 O O . ARG B 1 287 ? 10.672 -20.625 -14.68 1 93.62 287 ARG B O 1
ATOM 6519 N N . VAL B 1 288 ? 9.562 -19.828 -16.438 1 95 288 VAL B N 1
ATOM 6520 C CA . VAL B 1 288 ? 9.359 -21.141 -17.031 1 95 288 VAL B CA 1
ATOM 6521 C C . VAL B 1 288 ? 10.367 -21.344 -18.172 1 95 288 VAL B C 1
ATOM 6523 O O . VAL B 1 288 ? 10.977 -22.422 -18.266 1 95 288 VAL B O 1
ATOM 6526 N N . THR B 1 289 ? 10.578 -20.359 -18.969 1 95.19 289 THR B N 1
ATOM 6527 C CA . THR B 1 289 ? 11.32 -20.547 -20.219 1 95.19 289 THR B CA 1
ATOM 6528 C C . THR B 1 289 ? 12.82 -20.516 -19.969 1 95.19 289 THR B C 1
ATOM 6530 O O . THR B 1 289 ? 13.594 -21.141 -20.703 1 95.19 289 THR B O 1
ATOM 6533 N N . GLY B 1 290 ? 13.211 -19.719 -18.859 1 93.94 290 GLY B N 1
ATOM 6534 C CA . GLY B 1 290 ? 14.648 -19.516 -18.719 1 93.94 290 GLY B CA 1
ATOM 6535 C C . GLY B 1 290 ? 15.281 -18.875 -19.938 1 93.94 290 GLY B C 1
ATOM 6536 O O . GLY B 1 290 ? 14.828 -17.828 -20.391 1 93.94 290 GLY B O 1
ATOM 6537 N N . LYS B 1 291 ? 16.281 -19.578 -20.469 1 94.81 291 LYS B N 1
ATOM 6538 C CA . LYS B 1 291 ? 16.906 -19.109 -21.703 1 94.81 291 LYS B CA 1
ATOM 6539 C C . LYS B 1 291 ? 16 -19.391 -22.906 1 94.81 291 LYS B C 1
ATOM 6541 O O . LYS B 1 291 ? 15.883 -20.531 -23.344 1 94.81 291 LYS B O 1
ATOM 6546 N N . LEU B 1 292 ? 15.523 -18.406 -23.516 1 94.12 292 LEU B N 1
ATOM 6547 C CA . LEU B 1 292 ? 14.492 -18.516 -24.547 1 94.12 292 LEU B CA 1
ATOM 6548 C C . LEU B 1 292 ? 15.008 -19.312 -25.734 1 94.12 292 LEU B C 1
ATOM 6550 O O . LEU B 1 292 ? 14.289 -20.141 -26.281 1 94.12 292 LEU B O 1
ATOM 6554 N N . LYS B 1 293 ? 16.219 -19.078 -26.109 1 94.12 293 LYS B N 1
ATOM 6555 C CA . LYS B 1 293 ? 16.781 -19.719 -27.297 1 94.12 293 LYS B CA 1
ATOM 6556 C C . LYS B 1 293 ? 16.875 -21.234 -27.109 1 94.12 293 LYS B C 1
ATOM 6558 O O . LYS B 1 293 ? 16.812 -21.984 -28.078 1 94.12 293 LYS B O 1
ATOM 6563 N N . ALA B 1 294 ? 16.938 -21.625 -25.891 1 96.19 294 ALA B N 1
ATOM 6564 C CA . ALA B 1 294 ? 17.109 -23.047 -25.594 1 96.19 294 ALA B CA 1
ATOM 6565 C C . ALA B 1 294 ? 15.773 -23.703 -25.25 1 96.19 294 ALA B C 1
ATOM 6567 O O . ALA B 1 294 ? 15.68 -24.938 -25.188 1 96.19 294 ALA B O 1
ATOM 6568 N N . PHE B 1 295 ? 14.719 -22.938 -25.125 1 97.31 295 PHE B N 1
ATOM 6569 C CA . PHE B 1 295 ? 13.438 -23.453 -24.641 1 97.31 295 PHE B CA 1
ATOM 6570 C C . PHE B 1 295 ? 12.695 -24.203 -25.75 1 97.31 295 PHE B C 1
ATOM 6572 O O . PHE B 1 295 ? 12.391 -23.625 -26.797 1 97.31 295 PHE B O 1
ATOM 6579 N N . ALA B 1 296 ? 12.398 -25.5 -25.5 1 97.19 296 ALA B N 1
ATOM 6580 C CA . ALA B 1 296 ? 11.664 -26.344 -26.453 1 97.19 296 ALA B CA 1
ATOM 6581 C C . ALA B 1 296 ? 12.172 -26.125 -27.875 1 97.19 296 ALA B C 1
ATOM 6583 O O . ALA B 1 296 ? 11.375 -25.922 -28.797 1 97.19 296 ALA B O 1
ATOM 6584 N N . SER B 1 297 ? 13.422 -26.156 -28.031 1 95.62 297 SER B N 1
ATOM 6585 C CA . SER B 1 297 ? 14.078 -25.688 -29.25 1 95.62 297 SER B CA 1
ATOM 6586 C C . SER B 1 297 ? 13.758 -26.609 -30.438 1 95.62 297 SER B C 1
ATOM 6588 O O . SER B 1 297 ? 13.836 -26.203 -31.594 1 95.62 297 SER B O 1
ATOM 6590 N N . ASN B 1 298 ? 13.312 -27.797 -30.234 1 95.56 298 ASN B N 1
ATOM 6591 C CA . ASN B 1 298 ? 13.039 -28.734 -31.312 1 95.56 298 ASN B CA 1
ATOM 6592 C C . ASN B 1 298 ? 11.539 -28.938 -31.5 1 95.56 298 ASN B C 1
ATOM 6594 O O . ASN B 1 298 ? 11.125 -29.719 -32.375 1 95.56 298 ASN B O 1
ATOM 6598 N N . ALA B 1 299 ? 10.773 -28.25 -30.781 1 98.06 299 ALA B N 1
ATOM 6599 C CA . ALA B 1 299 ? 9.336 -28.516 -30.797 1 98.06 299 ALA B CA 1
ATOM 6600 C C . ALA B 1 299 ? 8.609 -27.562 -31.75 1 98.06 299 ALA B C 1
ATOM 6602 O O . ALA B 1 299 ? 8.953 -26.391 -31.844 1 98.06 299 ALA B O 1
ATOM 6603 N N . LYS B 1 300 ? 7.684 -28.125 -32.5 1 98.38 300 LYS B N 1
ATOM 6604 C CA . LYS B 1 300 ? 6.609 -27.281 -33 1 98.38 300 LYS B CA 1
ATOM 6605 C C . LYS B 1 300 ? 5.723 -26.781 -31.859 1 98.38 300 LYS B C 1
ATOM 6607 O O . LYS B 1 300 ? 5.391 -27.531 -30.938 1 98.38 300 LYS B O 1
ATOM 6612 N N . ILE B 1 301 ? 5.324 -25.516 -31.938 1 98.62 301 ILE B N 1
ATOM 6613 C CA . ILE B 1 301 ? 4.57 -24.953 -30.828 1 98.62 301 ILE B CA 1
ATOM 6614 C C . ILE B 1 301 ? 3.172 -24.562 -31.297 1 98.62 301 ILE B C 1
ATOM 6616 O O . ILE B 1 301 ? 3.025 -23.781 -32.25 1 98.62 301 ILE B O 1
ATOM 6620 N N . ILE B 1 302 ? 2.176 -25.125 -30.719 1 98.81 302 ILE B N 1
ATOM 6621 C CA . ILE B 1 302 ? 0.788 -24.688 -30.781 1 98.81 302 ILE B CA 1
ATOM 6622 C C . ILE B 1 302 ? 0.472 -23.781 -29.594 1 98.81 302 ILE B C 1
ATOM 6624 O O . ILE B 1 302 ? 0.758 -24.125 -28.453 1 98.81 302 ILE B O 1
ATOM 6628 N N . HIS B 1 303 ? -0.043 -22.625 -29.797 1 98.75 303 HIS B N 1
ATOM 6629 C CA . HIS B 1 303 ? -0.35 -21.688 -28.719 1 98.75 303 HIS B CA 1
ATOM 6630 C C . HIS B 1 303 ? -1.806 -21.234 -28.781 1 98.75 303 HIS B C 1
ATOM 6632 O O . HIS B 1 303 ? -2.217 -20.578 -29.734 1 98.75 303 HIS B O 1
ATOM 6638 N N . ILE B 1 304 ? -2.561 -21.688 -27.828 1 98.75 304 ILE B N 1
ATOM 6639 C CA . ILE B 1 304 ? -3.967 -21.328 -27.656 1 98.75 304 ILE B CA 1
ATOM 6640 C C . ILE B 1 304 ? -4.113 -20.266 -26.578 1 98.75 304 ILE B C 1
ATOM 6642 O O . ILE B 1 304 ? -3.799 -20.516 -25.406 1 98.75 304 ILE B O 1
ATOM 6646 N N . ASP B 1 305 ? -4.57 -19.125 -26.922 1 98.44 305 ASP B N 1
ATOM 6647 C CA . ASP B 1 305 ? -4.75 -18.047 -25.953 1 98.44 305 ASP B CA 1
ATOM 6648 C C . ASP B 1 305 ? -5.879 -17.109 -26.375 1 98.44 305 ASP B C 1
ATOM 6650 O O . ASP B 1 305 ? -6.074 -16.875 -27.578 1 98.44 305 ASP B O 1
ATOM 6654 N N . ILE B 1 306 ? -6.551 -16.641 -25.438 1 98.25 306 ILE B N 1
ATOM 6655 C CA . ILE B 1 306 ? -7.68 -15.758 -25.719 1 98.25 306 ILE B CA 1
ATOM 6656 C C . ILE B 1 306 ? -7.168 -14.375 -26.109 1 98.25 306 ILE B C 1
ATOM 6658 O O . ILE B 1 306 ? -7.871 -13.617 -26.781 1 98.25 306 ILE B O 1
ATOM 6662 N N . ASP B 1 307 ? -6 -13.992 -25.625 1 97.19 307 ASP B N 1
ATOM 6663 C CA . ASP B 1 307 ? -5.383 -12.703 -25.906 1 97.19 307 ASP B CA 1
ATOM 6664 C C . ASP B 1 307 ? -4.43 -12.797 -27.094 1 97.19 307 ASP B C 1
ATOM 6666 O O . ASP B 1 307 ? -3.361 -13.406 -27 1 97.19 307 ASP B O 1
ATOM 6670 N N . PRO B 1 308 ? -4.703 -12.18 -28.172 1 96.62 308 PRO B N 1
ATOM 6671 C CA . PRO B 1 308 ? -3.824 -12.266 -29.344 1 96.62 308 PRO B CA 1
ATOM 6672 C C . PRO B 1 308 ? -2.438 -11.68 -29.078 1 96.62 308 PRO B C 1
ATOM 6674 O O . PRO B 1 308 ? -1.458 -12.094 -29.703 1 96.62 308 PRO B O 1
ATOM 6677 N N . ALA B 1 309 ? -2.363 -10.766 -28.094 1 95 309 ALA B N 1
ATOM 6678 C CA . ALA B 1 309 ? -1.09 -10.109 -27.797 1 95 309 ALA B CA 1
ATOM 6679 C C . ALA B 1 309 ? -0.095 -11.094 -27.188 1 95 309 ALA B C 1
ATOM 6681 O O . ALA B 1 309 ? 1.108 -10.828 -27.156 1 95 309 ALA B O 1
ATOM 6682 N N . GLU B 1 310 ? -0.58 -12.172 -26.703 1 95.44 310 GLU B N 1
ATOM 6683 C CA . GLU B 1 310 ? 0.285 -13.172 -26.078 1 95.44 310 GLU B CA 1
ATOM 6684 C C . GLU B 1 310 ? 0.941 -14.062 -27.125 1 95.44 310 GLU B C 1
ATOM 6686 O O . GLU B 1 310 ? 2.006 -14.633 -26.875 1 95.44 310 GLU B O 1
ATOM 6691 N N . ILE B 1 311 ? 0.325 -14.219 -28.266 1 96.5 311 ILE B N 1
ATOM 6692 C CA . ILE B 1 311 ? 0.795 -15.125 -29.312 1 96.5 311 ILE B CA 1
ATOM 6693 C C . ILE B 1 311 ? 2.119 -14.609 -29.875 1 96.5 311 ILE B C 1
ATOM 6695 O O . ILE B 1 311 ? 2.197 -13.477 -30.359 1 96.5 311 ILE B O 1
ATOM 6699 N N . SER B 1 312 ? 3.168 -15.344 -29.781 1 95.12 312 SER B N 1
ATOM 6700 C CA . SER B 1 312 ? 4.508 -15.078 -30.297 1 95.12 312 SER B CA 1
ATOM 6701 C C . SER B 1 312 ? 5.145 -13.883 -29.609 1 95.12 312 SER B C 1
ATOM 6703 O O . SER B 1 312 ? 5.992 -13.195 -30.188 1 95.12 312 SER B O 1
ATOM 6705 N N . LYS B 1 313 ? 4.641 -13.562 -28.469 1 93.62 313 LYS B N 1
ATOM 6706 C CA . LYS B 1 313 ? 5.199 -12.461 -27.688 1 93.62 313 LYS B CA 1
ATOM 6707 C C . LYS B 1 313 ? 6.625 -12.766 -27.25 1 93.62 313 LYS B C 1
ATOM 6709 O O . LYS B 1 313 ? 7.516 -11.914 -27.375 1 93.62 313 LYS B O 1
ATOM 6714 N N . ASN B 1 314 ? 6.875 -14.016 -26.766 1 94.06 314 ASN B N 1
ATOM 6715 C CA . ASN B 1 314 ? 8.164 -14.383 -26.203 1 94.06 314 ASN B CA 1
ATOM 6716 C C . ASN B 1 314 ? 8.82 -15.523 -26.969 1 94.06 314 ASN B C 1
ATOM 6718 O O . ASN B 1 314 ? 10.047 -15.617 -27.031 1 94.06 314 ASN B O 1
ATOM 6722 N N . VAL B 1 315 ? 7.934 -16.469 -27.516 1 95.44 315 VAL B N 1
ATOM 6723 C CA . VAL B 1 315 ? 8.422 -17.609 -28.312 1 95.44 315 VAL B CA 1
ATOM 6724 C C . VAL B 1 315 ? 7.762 -17.609 -29.688 1 95.44 315 VAL B C 1
ATOM 6726 O O . VAL B 1 315 ? 6.645 -17.109 -29.844 1 95.44 315 VAL B O 1
ATOM 6729 N N . LYS B 1 316 ? 8.492 -18.125 -30.641 1 95.81 316 LYS B N 1
ATOM 6730 C CA . LYS B 1 316 ? 7.906 -18.266 -31.984 1 95.81 316 LYS B CA 1
ATOM 6731 C C . LYS B 1 316 ? 6.852 -19.375 -32 1 95.81 316 LYS B C 1
ATOM 6733 O O . LYS B 1 316 ? 7.105 -20.484 -31.531 1 95.81 316 LYS B O 1
ATOM 6738 N N . VAL B 1 317 ? 5.703 -19.141 -32.531 1 97.88 317 VAL B N 1
ATOM 6739 C CA . VAL B 1 317 ? 4.582 -20.062 -32.531 1 97.88 317 VAL B CA 1
ATOM 6740 C C . VAL B 1 317 ? 4.336 -20.578 -33.969 1 97.88 317 VAL B C 1
ATOM 6742 O O . VAL B 1 317 ? 4.297 -19.781 -34.906 1 97.88 317 VAL B O 1
ATOM 6745 N N . ASP B 1 318 ? 4.176 -21.797 -34.094 1 98.44 318 ASP B N 1
ATOM 6746 C CA . ASP B 1 318 ? 3.949 -22.422 -35.406 1 98.44 318 ASP B CA 1
ATOM 6747 C C . ASP B 1 318 ? 2.461 -22.453 -35.75 1 98.44 318 ASP B C 1
ATOM 6749 O O . ASP B 1 318 ? 2.076 -22.266 -36.906 1 98.44 318 ASP B O 1
ATOM 6753 N N . VAL B 1 319 ? 1.631 -22.766 -34.781 1 98.69 319 VAL B N 1
ATOM 6754 C CA . VAL B 1 319 ? 0.185 -22.812 -34.969 1 98.69 319 VAL B CA 1
ATOM 6755 C C . VAL B 1 319 ? -0.506 -21.953 -33.906 1 98.69 319 VAL B C 1
ATOM 6757 O O . VAL B 1 319 ? -0.898 -22.453 -32.844 1 98.69 319 VAL B O 1
ATOM 6760 N N . PRO B 1 320 ? -0.71 -20.719 -34.156 1 98.5 320 PRO B N 1
ATOM 6761 C CA . PRO B 1 320 ? -1.443 -19.844 -33.25 1 98.5 320 PRO B CA 1
ATOM 6762 C C . PRO B 1 320 ? -2.957 -20.031 -33.344 1 98.5 320 PRO B C 1
ATOM 6764 O O . PRO B 1 320 ? -3.508 -20.094 -34.438 1 98.5 320 PRO B O 1
ATOM 6767 N N . ILE B 1 321 ? -3.584 -20.172 -32.281 1 98.69 321 ILE B N 1
ATOM 6768 C CA . ILE B 1 321 ? -5.043 -20.234 -32.219 1 98.69 321 ILE B CA 1
ATOM 6769 C C . ILE B 1 321 ? -5.57 -19.25 -31.188 1 98.69 321 ILE B C 1
ATOM 6771 O O . ILE B 1 321 ? -5.496 -19.516 -29.984 1 98.69 321 ILE B O 1
ATOM 6775 N N . VAL B 1 322 ? -6.133 -18.141 -31.609 1 98.38 322 VAL B N 1
ATOM 6776 C CA . VAL B 1 322 ? -6.715 -17.141 -30.734 1 98.38 322 VAL B CA 1
ATOM 6777 C C . VAL B 1 322 ? -8.156 -17.516 -30.406 1 98.38 322 VAL B C 1
ATOM 6779 O O . VAL B 1 322 ? -8.977 -17.719 -31.297 1 98.38 322 VAL B O 1
ATOM 6782 N N . GLY B 1 323 ? -8.461 -17.672 -29.125 1 98.38 323 GLY B N 1
ATOM 6783 C CA . GLY B 1 323 ? -9.82 -17.984 -28.703 1 98.38 323 GLY B CA 1
ATOM 6784 C C . GLY B 1 323 ? -9.891 -18.562 -27.297 1 98.38 323 GLY B C 1
ATOM 6785 O O . GLY B 1 323 ? -8.883 -18.594 -26.594 1 98.38 323 GLY B O 1
ATOM 6786 N N . ASP B 1 324 ? -11.078 -18.969 -26.953 1 98.44 324 ASP B N 1
ATOM 6787 C CA . ASP B 1 324 ? -11.344 -19.531 -25.641 1 98.44 324 ASP B CA 1
ATOM 6788 C C . ASP B 1 324 ? -10.828 -20.969 -25.547 1 98.44 324 ASP B C 1
ATOM 6790 O O . ASP B 1 324 ? -11.07 -21.781 -26.438 1 98.44 324 ASP B O 1
ATOM 6794 N N . ALA B 1 325 ? -10.102 -21.25 -24.484 1 98.62 325 ALA B N 1
ATOM 6795 C CA . ALA B 1 325 ? -9.461 -22.547 -24.312 1 98.62 325 ALA B CA 1
ATOM 6796 C C . ALA B 1 325 ? -10.492 -23.672 -24.359 1 98.62 325 ALA B C 1
ATOM 6798 O O . ALA B 1 325 ? -10.266 -24.703 -24.984 1 98.62 325 ALA B O 1
ATOM 6799 N N . LYS B 1 326 ? -11.633 -23.516 -23.656 1 98.56 326 LYS B N 1
ATOM 6800 C CA . LYS B 1 326 ? -12.648 -24.562 -23.594 1 98.56 326 LYS B CA 1
ATOM 6801 C C . LYS B 1 326 ? -13.195 -24.875 -24.984 1 98.56 326 LYS B C 1
ATOM 6803 O O . LYS B 1 326 ? -13.281 -26.031 -25.375 1 98.56 326 LYS B O 1
ATOM 6808 N N . TRP B 1 327 ? -13.516 -23.844 -25.688 1 98.5 327 TRP B N 1
ATOM 6809 C CA . TRP B 1 327 ? -14.047 -24.016 -27.031 1 98.5 327 TRP B CA 1
ATOM 6810 C C . TRP B 1 327 ? -13.047 -24.734 -27.922 1 98.5 327 TRP B C 1
ATOM 6812 O O . TRP B 1 327 ? -13.398 -25.672 -28.641 1 98.5 327 TRP B O 1
ATOM 6822 N N . ILE B 1 328 ? -11.828 -24.297 -27.938 1 98.81 328 ILE B N 1
ATOM 6823 C CA . ILE B 1 328 ? -10.805 -24.812 -28.828 1 98.81 328 ILE B CA 1
ATOM 6824 C C . ILE B 1 328 ? -10.5 -26.266 -28.469 1 98.81 328 ILE B C 1
ATOM 6826 O O . ILE B 1 328 ? -10.32 -27.109 -29.359 1 98.81 328 ILE B O 1
ATOM 6830 N N . LEU B 1 329 ? -10.391 -26.562 -27.156 1 98.81 329 LEU B N 1
ATOM 6831 C CA . LEU B 1 329 ? -10.133 -27.938 -26.719 1 98.81 329 LEU B CA 1
ATOM 6832 C C . LEU B 1 329 ? -11.266 -28.859 -27.141 1 98.81 329 LEU B C 1
ATOM 6834 O O . LEU B 1 329 ? -11.023 -30.016 -27.516 1 98.81 329 LEU B O 1
ATOM 6838 N N . GLN B 1 330 ? -12.492 -28.375 -27.109 1 98.69 330 GLN B N 1
ATOM 6839 C CA . GLN B 1 330 ? -13.633 -29.172 -27.578 1 98.69 330 GLN B CA 1
ATOM 6840 C C . GLN B 1 330 ? -13.508 -29.484 -29.062 1 98.69 330 GLN B C 1
ATOM 6842 O O . GLN B 1 330 ? -13.812 -30.609 -29.484 1 98.69 330 GLN B O 1
ATOM 6847 N N . LYS B 1 331 ? -13.102 -28.516 -29.812 1 98.62 331 LYS B N 1
ATOM 6848 C CA . LYS B 1 331 ? -12.914 -28.734 -31.234 1 98.62 331 LYS B CA 1
ATOM 6849 C C . LYS B 1 331 ? -11.758 -29.688 -31.5 1 98.62 331 LYS B C 1
ATOM 6851 O O . LYS B 1 331 ? -11.836 -30.547 -32.375 1 98.62 331 LYS B O 1
ATOM 6856 N N . LEU B 1 332 ? -10.672 -29.516 -30.797 1 98.62 332 LEU B N 1
ATOM 6857 C CA . LEU B 1 332 ? -9.539 -30.422 -30.938 1 98.62 332 LEU B CA 1
ATOM 6858 C C . LEU B 1 332 ? -9.945 -31.859 -30.609 1 98.62 332 LEU B C 1
ATOM 6860 O O . LEU B 1 332 ? -9.445 -32.812 -31.234 1 98.62 332 LEU B O 1
ATOM 6864 N N . LEU B 1 333 ? -10.812 -32.062 -29.578 1 98.38 333 LEU B N 1
ATOM 6865 C CA . LEU B 1 333 ? -11.297 -33.375 -29.203 1 98.38 333 LEU B CA 1
ATOM 6866 C C . LEU B 1 333 ? -12.016 -34.031 -30.359 1 98.38 333 LEU B C 1
ATOM 6868 O O . LEU B 1 333 ? -11.969 -35.281 -30.5 1 98.38 333 LEU B O 1
ATOM 6872 N N . LYS B 1 334 ? -12.594 -33.25 -31.188 1 98 334 LYS B N 1
ATOM 6873 C CA . LYS B 1 334 ? -13.328 -33.75 -32.344 1 98 334 LYS B CA 1
ATOM 6874 C C . LYS B 1 334 ? -12.375 -34.188 -33.438 1 98 334 LYS B C 1
ATOM 6876 O O . LYS B 1 334 ? -12.609 -35.156 -34.125 1 98 334 LYS B O 1
ATOM 6881 N N . TYR B 1 335 ? -11.273 -33.469 -33.562 1 97.81 335 TYR B N 1
ATOM 6882 C CA . TYR B 1 335 ? -10.492 -33.625 -34.781 1 97.81 335 TYR B CA 1
ATOM 6883 C C . TYR B 1 335 ? -9.18 -34.344 -34.5 1 97.81 335 TYR B C 1
ATOM 6885 O O . TYR B 1 335 ? -8.555 -34.906 -35.406 1 97.81 335 TYR B O 1
ATOM 6893 N N . ALA B 1 336 ? -8.719 -34.281 -33.281 1 97.44 336 ALA B N 1
ATOM 6894 C CA . ALA B 1 336 ? -7.395 -34.812 -33 1 97.44 336 ALA B CA 1
ATOM 6895 C C . ALA B 1 336 ? -7.418 -36.344 -32.875 1 97.44 336 ALA B C 1
ATOM 6897 O O . ALA B 1 336 ? -8.414 -36.906 -32.438 1 97.44 336 ALA B O 1
ATOM 6898 N N . GLU B 1 337 ? -6.387 -37 -33.312 1 97.25 337 GLU B N 1
ATOM 6899 C CA . GLU B 1 337 ? -6.117 -38.406 -33.156 1 97.25 337 GLU B CA 1
ATOM 6900 C C . GLU B 1 337 ? -4.922 -38.656 -32.25 1 97.25 337 GLU B C 1
ATOM 6902 O O . GLU B 1 337 ? -4.113 -37.75 -32.031 1 97.25 337 GLU B O 1
ATOM 6907 N N . PRO B 1 338 ? -4.859 -39.844 -31.703 1 97.06 338 PRO B N 1
ATOM 6908 C CA . PRO B 1 338 ? -3.736 -40.125 -30.812 1 97.06 338 PRO B CA 1
ATOM 6909 C C . PRO B 1 338 ? -2.379 -39.906 -31.469 1 97.06 338 PRO B C 1
ATOM 6911 O O . PRO B 1 338 ? -2.205 -40.25 -32.656 1 97.06 338 PRO B O 1
ATOM 6914 N N . ALA B 1 339 ? -1.541 -39.344 -30.672 1 95.81 339 ALA B N 1
ATOM 6915 C CA . ALA B 1 339 ? -0.152 -39.25 -31.109 1 95.81 339 ALA B CA 1
ATOM 6916 C C . ALA B 1 339 ? 0.542 -40.625 -31.062 1 95.81 339 ALA B C 1
ATOM 6918 O O . ALA B 1 339 ? -0.045 -41.594 -30.609 1 95.81 339 ALA B O 1
ATOM 6919 N N . GLN B 1 340 ? 1.762 -40.688 -31.547 1 94.75 340 GLN B N 1
ATOM 6920 C CA . GLN B 1 340 ? 2.584 -41.875 -31.5 1 94.75 340 GLN B CA 1
ATOM 6921 C C . GLN B 1 340 ? 3.52 -41.844 -30.297 1 94.75 340 GLN B C 1
ATOM 6923 O O . GLN B 1 340 ? 4.734 -42 -30.438 1 94.75 340 GLN B O 1
ATOM 6928 N N . SER B 1 341 ? 2.877 -41.812 -29.062 1 95.06 341 SER B N 1
ATOM 6929 C CA . SER B 1 341 ? 3.664 -41.344 -27.938 1 95.06 341 SER B CA 1
ATOM 6930 C C . SER B 1 341 ? 3.943 -42.469 -26.953 1 95.06 341 SER B C 1
ATOM 6932 O O . SER B 1 341 ? 4.324 -42.25 -25.797 1 95.06 341 SER B O 1
ATOM 6934 N N . GLU B 1 342 ? 3.811 -43.719 -27.312 1 94.62 342 GLU B N 1
ATOM 6935 C CA . GLU B 1 342 ? 3.99 -44.844 -26.375 1 94.62 342 GLU B CA 1
ATOM 6936 C C . GLU B 1 342 ? 5.398 -44.844 -25.781 1 94.62 342 GLU B C 1
ATOM 6938 O O . GLU B 1 342 ? 5.57 -44.844 -24.562 1 94.62 342 GLU B O 1
ATOM 6943 N N . LYS B 1 343 ? 6.352 -44.781 -26.625 1 97.25 343 LYS B N 1
ATOM 6944 C CA . LYS B 1 343 ? 7.742 -44.75 -26.172 1 97.25 343 LYS B CA 1
ATOM 6945 C C . LYS B 1 343 ? 8.031 -43.531 -25.344 1 97.25 343 LYS B C 1
ATOM 6947 O O . LYS B 1 343 ? 8.82 -43.562 -24.391 1 97.25 343 LYS B O 1
ATOM 6952 N N . TRP B 1 344 ? 7.43 -42.5 -25.734 1 97.88 344 TRP B N 1
ATOM 6953 C CA . TRP B 1 344 ? 7.578 -41.219 -25.062 1 97.88 344 TRP B CA 1
ATOM 6954 C C . TRP B 1 344 ? 7.066 -41.312 -23.625 1 97.88 344 TRP B C 1
ATOM 6956 O O . TRP B 1 344 ? 7.746 -40.875 -22.688 1 97.88 344 TRP B O 1
ATOM 6966 N N . LEU B 1 345 ? 5.953 -41.938 -23.375 1 97.81 345 LEU B N 1
ATOM 6967 C CA . LEU B 1 345 ? 5.348 -42.062 -22.047 1 97.81 345 LEU B CA 1
ATOM 6968 C C . LEU B 1 345 ? 6.188 -43 -21.172 1 97.81 345 LEU B C 1
ATOM 6970 O O . LEU B 1 345 ? 6.289 -42.781 -19.969 1 97.81 345 LEU B O 1
ATOM 6974 N N . ASP B 1 346 ? 6.754 -43.969 -21.797 1 97.62 346 ASP B N 1
ATOM 6975 C CA . ASP B 1 346 ? 7.656 -44.844 -21.078 1 97.62 346 ASP B CA 1
ATOM 6976 C C . ASP B 1 346 ? 8.883 -44.094 -20.562 1 97.62 346 ASP B C 1
ATOM 6978 O O . ASP B 1 346 ? 9.32 -44.281 -19.422 1 97.62 346 ASP B O 1
ATOM 6982 N N . ARG B 1 347 ? 9.391 -43.25 -21.375 1 97.38 347 ARG B N 1
ATOM 6983 C CA . ARG B 1 347 ? 10.555 -42.469 -21.016 1 97.38 347 ARG B CA 1
ATOM 6984 C C . ARG B 1 347 ? 10.227 -41.5 -19.859 1 97.38 347 ARG B C 1
ATOM 6986 O O . ARG B 1 347 ? 11.008 -41.375 -18.922 1 97.38 347 ARG B O 1
ATOM 6993 N N . ILE B 1 348 ? 9.117 -40.938 -19.969 1 97.5 348 ILE B N 1
ATOM 6994 C CA . ILE B 1 348 ? 8.672 -40 -18.938 1 97.5 348 ILE B CA 1
ATOM 6995 C C . ILE B 1 348 ? 8.484 -40.75 -17.609 1 97.5 348 ILE B C 1
ATOM 6997 O O . ILE B 1 348 ? 8.891 -40.25 -16.547 1 97.5 348 ILE B O 1
ATOM 7001 N N . THR B 1 349 ? 7.863 -41.844 -17.688 1 97.12 349 THR B N 1
ATOM 7002 C CA . THR B 1 349 ? 7.684 -42.656 -16.5 1 97.12 349 THR B CA 1
ATOM 7003 C C . THR B 1 349 ? 9.031 -43.031 -15.867 1 97.12 349 THR B C 1
ATOM 7005 O O . THR B 1 349 ? 9.172 -43 -14.641 1 97.12 349 THR B O 1
ATOM 7008 N N . HIS B 1 350 ? 9.953 -43.312 -16.719 1 97.44 350 HIS B N 1
ATOM 7009 C CA . HIS B 1 350 ? 11.305 -43.594 -16.25 1 97.44 350 HIS B CA 1
ATOM 7010 C C . HIS B 1 350 ? 11.914 -42.406 -15.547 1 97.44 350 HIS B C 1
ATOM 7012 O O . HIS B 1 350 ? 12.516 -42.531 -14.477 1 97.44 350 HIS B O 1
ATOM 7018 N N . TRP B 1 351 ? 11.797 -41.188 -16.125 1 97.31 351 TRP B N 1
ATOM 7019 C CA . TRP B 1 351 ? 12.32 -39.969 -15.523 1 97.31 351 TRP B CA 1
ATOM 7020 C C . TRP B 1 351 ? 11.695 -39.719 -14.164 1 97.31 351 TRP B C 1
ATOM 7022 O O . TRP B 1 351 ? 12.375 -39.281 -13.227 1 97.31 351 TRP B O 1
ATOM 7032 N N . LYS B 1 352 ? 10.391 -39.938 -14.055 1 96.81 352 LYS B N 1
ATOM 7033 C CA . LYS B 1 352 ? 9.695 -39.75 -12.789 1 96.81 352 LYS B CA 1
ATOM 7034 C C . LYS B 1 352 ? 10.266 -40.656 -11.703 1 96.81 352 LYS B C 1
ATOM 7036 O O . LYS B 1 352 ? 10.359 -40.25 -10.539 1 96.81 352 LYS B O 1
ATOM 7041 N N . LYS B 1 353 ? 10.602 -41.812 -12.086 1 96.44 353 LYS B N 1
ATOM 7042 C CA . LYS B 1 353 ? 11.148 -42.781 -11.141 1 96.44 353 LYS B CA 1
ATOM 7043 C C . LYS B 1 353 ? 12.57 -42.406 -10.734 1 96.44 353 LYS B C 1
ATOM 7045 O O . LYS B 1 353 ? 12.938 -42.531 -9.562 1 96.44 353 LYS B O 1
ATOM 7050 N N . VAL B 1 354 ? 13.352 -41.938 -11.648 1 95.75 354 VAL B N 1
ATOM 7051 C CA . VAL B 1 354 ? 14.766 -41.688 -11.422 1 95.75 354 VAL B CA 1
ATOM 7052 C C . VAL B 1 354 ? 14.961 -40.344 -10.75 1 95.75 354 VAL B C 1
ATOM 7054 O O . VAL B 1 354 ? 15.906 -40.156 -9.984 1 95.75 354 VAL B O 1
ATOM 7057 N N . HIS B 1 355 ? 14.117 -39.406 -11.109 1 94.56 355 HIS B N 1
ATOM 7058 C CA . HIS B 1 355 ? 14.273 -38.031 -10.602 1 94.56 355 HIS B CA 1
ATOM 7059 C C . HIS B 1 355 ? 13.016 -37.594 -9.867 1 94.56 355 HIS B C 1
ATOM 7061 O O . HIS B 1 355 ? 12.477 -36.5 -10.156 1 94.56 355 HIS B O 1
ATOM 7067 N N . PRO B 1 356 ? 12.578 -38.344 -8.898 1 93.69 356 PRO B N 1
ATOM 7068 C CA . PRO B 1 356 ? 11.383 -37.875 -8.18 1 93.69 356 PRO B CA 1
ATOM 7069 C C . PRO B 1 356 ? 11.617 -36.594 -7.375 1 93.69 356 PRO B C 1
ATOM 7071 O O . PRO B 1 356 ? 12.742 -36.344 -6.941 1 93.69 356 PRO B O 1
ATOM 7074 N N . LEU B 1 357 ? 10.57 -35.781 -7.254 1 92.88 357 LEU B N 1
ATOM 7075 C CA . LEU B 1 357 ? 10.633 -34.719 -6.262 1 92.88 357 LEU B CA 1
ATOM 7076 C C . LEU B 1 357 ? 10.852 -35.281 -4.863 1 92.88 357 LEU B C 1
ATOM 7078 O O . LEU B 1 357 ? 10.172 -36.219 -4.457 1 92.88 357 LEU B O 1
ATOM 7082 N N . HIS B 1 358 ? 11.828 -34.781 -4.176 1 92.69 358 HIS B N 1
ATOM 7083 C CA . HIS B 1 358 ? 12.133 -35.312 -2.848 1 92.69 358 HIS B CA 1
ATOM 7084 C C . HIS B 1 358 ? 12.828 -34.25 -1.995 1 92.69 358 HIS B C 1
ATOM 7086 O O . HIS B 1 358 ? 13.211 -33.188 -2.5 1 92.69 358 HIS B O 1
ATOM 7092 N N . TYR B 1 359 ? 12.797 -34.406 -0.737 1 93.19 359 TYR B N 1
ATOM 7093 C CA . TYR B 1 359 ? 13.578 -33.625 0.201 1 93.19 359 TYR B CA 1
ATOM 7094 C C . TYR B 1 359 ? 14.25 -34.5 1.244 1 93.19 359 TYR B C 1
ATOM 7096 O O . TYR B 1 359 ? 13.844 -35.625 1.463 1 93.19 359 TYR B O 1
ATOM 7104 N N . VAL B 1 360 ? 15.359 -33.969 1.789 1 91.69 360 VAL B N 1
ATOM 7105 C CA . VAL B 1 360 ? 16.172 -34.719 2.73 1 91.69 360 VAL B CA 1
ATOM 7106 C C . VAL B 1 360 ? 15.625 -34.531 4.145 1 91.69 360 VAL B C 1
ATOM 7108 O O . VAL B 1 360 ? 15.234 -33.438 4.535 1 91.69 360 VAL B O 1
ATOM 7111 N N . GLU B 1 361 ? 15.625 -35.594 4.832 1 89.06 361 GLU B N 1
ATOM 7112 C CA . GLU B 1 361 ? 15.188 -35.531 6.223 1 89.06 361 GLU B CA 1
ATOM 7113 C C . GLU B 1 361 ? 16.078 -34.594 7.039 1 89.06 361 GLU B C 1
ATOM 7115 O O . GLU B 1 361 ? 17.25 -34.406 6.727 1 89.06 361 GLU B O 1
ATOM 7120 N N . PRO B 1 362 ? 15.469 -34.031 8 1 88.69 362 PRO B N 1
ATOM 7121 C CA . PRO B 1 362 ? 16.266 -33.094 8.805 1 88.69 362 PRO B CA 1
ATOM 7122 C C . PRO B 1 362 ? 17.453 -33.75 9.492 1 88.69 362 PRO B C 1
ATOM 7124 O O . PRO B 1 362 ? 17.406 -34.938 9.789 1 88.69 362 PRO B O 1
ATOM 7127 N N . ALA B 1 363 ? 18.469 -32.844 9.773 1 74.81 363 ALA B N 1
ATOM 7128 C CA . ALA B 1 363 ? 19.688 -33.344 10.414 1 74.81 363 ALA B CA 1
ATOM 7129 C C . ALA B 1 363 ? 19.391 -33.938 11.789 1 74.81 363 ALA B C 1
ATOM 7131 O O . ALA B 1 363 ? 19.922 -34.969 12.156 1 74.81 363 ALA B O 1
ATOM 7132 N N . THR B 1 364 ? 18.641 -33.031 12.5 1 75.12 364 THR B N 1
ATOM 7133 C CA . THR B 1 364 ? 18.203 -33.562 13.789 1 75.12 364 THR B CA 1
ATOM 7134 C C . THR B 1 364 ? 16.875 -34.312 13.648 1 75.12 364 THR B C 1
ATOM 7136 O O . THR B 1 364 ? 15.984 -33.875 12.922 1 75.12 364 THR B O 1
ATOM 7139 N N . GLY B 1 365 ? 16.797 -35.438 13.797 1 77.94 365 GLY B N 1
ATOM 7140 C CA . GLY B 1 365 ? 15.672 -36.344 13.594 1 77.94 365 GLY B CA 1
ATOM 7141 C C . GLY B 1 365 ? 14.336 -35.719 13.953 1 77.94 365 GLY B C 1
ATOM 7142 O O . GLY B 1 365 ? 13.289 -36.188 13.492 1 77.94 365 GLY B O 1
ATOM 7143 N N . ASP B 1 366 ? 14.328 -34.562 14.648 1 90.31 366 ASP B N 1
ATOM 7144 C CA . ASP B 1 366 ? 13.016 -34.094 15.062 1 90.31 366 ASP B CA 1
ATOM 7145 C C . ASP B 1 366 ? 12.695 -32.75 14.43 1 90.31 366 ASP B C 1
ATOM 7147 O O . ASP B 1 366 ? 11.648 -32.156 14.703 1 90.31 366 ASP B O 1
ATOM 7151 N N . GLY B 1 367 ? 13.539 -32.25 13.484 1 95.06 367 GLY B N 1
ATOM 7152 C CA . GLY B 1 367 ? 13.297 -30.984 12.789 1 95.06 367 GLY B CA 1
ATOM 7153 C C . GLY B 1 367 ? 12.125 -31.062 11.828 1 95.06 367 GLY B C 1
ATOM 7154 O O . GLY B 1 367 ? 11.664 -32.156 11.484 1 95.06 367 GLY B O 1
ATOM 7155 N N . ILE B 1 368 ? 11.539 -29.906 11.539 1 97.5 368 ILE B N 1
ATOM 7156 C CA . ILE B 1 368 ? 10.391 -29.844 10.648 1 97.5 368 ILE B CA 1
ATOM 7157 C C . ILE B 1 368 ? 10.828 -29.344 9.273 1 97.5 368 ILE B C 1
ATOM 7159 O O . ILE B 1 368 ? 11.344 -28.234 9.148 1 97.5 368 ILE B O 1
ATOM 7163 N N . LYS B 1 369 ? 10.711 -30.188 8.281 1 97.12 369 LYS B N 1
ATOM 7164 C CA . LYS B 1 369 ? 10.859 -29.766 6.891 1 97.12 369 LYS B CA 1
ATOM 7165 C C . LYS B 1 369 ? 9.57 -29.156 6.355 1 97.12 369 LYS B C 1
ATOM 7167 O O . LYS B 1 369 ? 8.484 -29.672 6.59 1 97.12 369 LYS B O 1
ATOM 7172 N N . PRO B 1 370 ? 9.688 -28 5.734 1 97.88 370 PRO B N 1
ATOM 7173 C CA . PRO B 1 370 ? 8.477 -27.375 5.195 1 97.88 370 PRO B CA 1
ATOM 7174 C C . PRO B 1 370 ? 7.684 -28.312 4.285 1 97.88 370 PRO B C 1
ATOM 7176 O O . PRO B 1 370 ? 6.449 -28.281 4.297 1 97.88 370 PRO B O 1
ATOM 7179 N N . GLN B 1 371 ? 8.359 -29.141 3.479 1 97.69 371 GLN B N 1
ATOM 7180 C CA . GLN B 1 371 ? 7.715 -30.078 2.572 1 97.69 371 GLN B CA 1
ATOM 7181 C C . GLN B 1 371 ? 6.844 -31.078 3.34 1 97.69 371 GLN B C 1
ATOM 7183 O O . GLN B 1 371 ? 5.746 -31.422 2.896 1 97.69 371 GLN B O 1
ATOM 7188 N N . TYR B 1 372 ? 7.32 -31.438 4.508 1 97.69 372 TYR B N 1
ATOM 7189 C CA . TYR B 1 372 ? 6.594 -32.375 5.355 1 97.69 372 TYR B CA 1
ATOM 7190 C C . TYR B 1 372 ? 5.262 -31.781 5.805 1 97.69 372 TYR B C 1
ATOM 7192 O O . TYR B 1 372 ? 4.246 -32.469 5.836 1 97.69 372 TYR B O 1
ATOM 7200 N N . ILE B 1 373 ? 5.258 -30.516 6.172 1 98.81 373 ILE B N 1
ATOM 7201 C CA . ILE B 1 373 ? 4.035 -29.844 6.602 1 98.81 373 ILE B CA 1
ATOM 7202 C C . ILE B 1 373 ? 2.99 -29.922 5.488 1 98.81 373 ILE B C 1
ATOM 7204 O O . ILE B 1 373 ? 1.823 -30.234 5.746 1 98.81 373 ILE B O 1
ATOM 7208 N N . ILE B 1 374 ? 3.389 -29.625 4.227 1 98.62 374 ILE B N 1
ATOM 7209 C CA . ILE B 1 374 ? 2.479 -29.609 3.086 1 98.62 374 ILE B CA 1
ATOM 7210 C C . ILE B 1 374 ? 1.902 -31.016 2.881 1 98.62 374 ILE B C 1
ATOM 7212 O O . ILE B 1 374 ? 0.705 -31.172 2.631 1 98.62 374 ILE B O 1
ATOM 7216 N N . GLU B 1 375 ? 2.756 -32.031 2.967 1 98 375 GLU B N 1
ATOM 7217 C CA . GLU B 1 375 ? 2.291 -33.406 2.848 1 98 375 GLU B CA 1
ATOM 7218 C C . GLU B 1 375 ? 1.245 -33.75 3.91 1 98 375 GLU B C 1
ATOM 7220 O O . GLU B 1 375 ? 0.24 -34.406 3.621 1 98 375 GLU B O 1
ATOM 7225 N N . GLN B 1 376 ? 1.486 -33.25 5.141 1 98.62 376 GLN B N 1
ATOM 7226 C CA . GLN B 1 376 ? 0.55 -33.531 6.23 1 98.62 376 GLN B CA 1
ATOM 7227 C C . GLN B 1 376 ? -0.77 -32.781 6.004 1 98.62 376 GLN B C 1
ATOM 7229 O O . GLN B 1 376 ? -1.838 -33.312 6.336 1 98.62 376 GLN B O 1
ATOM 7234 N N . ILE B 1 377 ? -0.726 -31.562 5.496 1 98.81 377 ILE B N 1
ATOM 7235 C CA . ILE B 1 377 ? -1.943 -30.812 5.176 1 98.81 377 ILE B CA 1
ATOM 7236 C C . ILE B 1 377 ? -2.732 -31.562 4.102 1 98.81 377 ILE B C 1
ATOM 7238 O O . ILE B 1 377 ? -3.955 -31.688 4.191 1 98.81 377 ILE B O 1
ATOM 7242 N N . THR B 1 378 ? -2.035 -32.062 3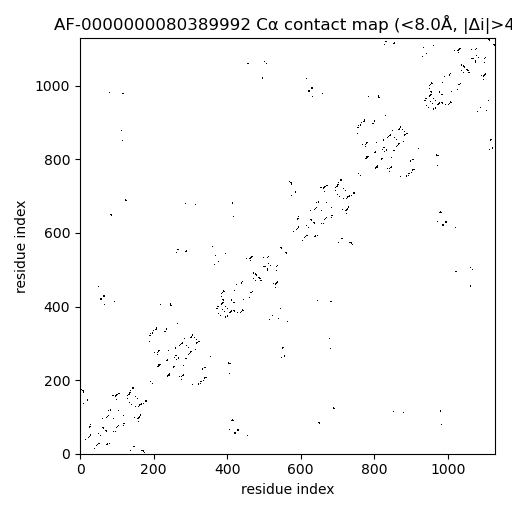.055 1 97.88 378 THR B N 1
ATOM 7243 C CA . THR B 1 378 ? -2.664 -32.844 1.984 1 97.88 378 THR B CA 1
ATOM 7244 C C . THR B 1 378 ? -3.404 -34.062 2.547 1 97.88 378 THR B C 1
ATOM 7246 O O . THR B 1 378 ? -4.539 -34.312 2.15 1 97.88 378 THR B O 1
ATOM 7249 N N . GLU B 1 379 ? -2.74 -34.75 3.439 1 97.69 379 GLU B N 1
ATOM 7250 C CA . GLU B 1 379 ? -3.326 -35.938 4.023 1 97.69 379 GLU B CA 1
ATOM 7251 C C . GLU B 1 379 ? -4.512 -35.594 4.918 1 97.69 379 GLU B C 1
ATOM 7253 O O . GLU B 1 379 ? -5.504 -36.344 4.953 1 97.69 379 GLU B O 1
ATOM 7258 N N . ALA B 1 380 ? -4.387 -34.5 5.617 1 98.25 380 ALA B N 1
ATOM 7259 C CA . ALA B 1 380 ? -5.426 -34.125 6.562 1 98.25 380 ALA B CA 1
ATOM 7260 C C . ALA B 1 380 ? -6.664 -33.594 5.836 1 98.25 380 ALA B C 1
ATOM 7262 O O . ALA B 1 380 ? -7.789 -33.781 6.312 1 98.25 380 ALA B O 1
ATOM 7263 N N . CYS B 1 381 ? -6.477 -32.938 4.699 1 96.94 381 CYS B N 1
ATOM 7264 C CA . CYS B 1 381 ? -7.59 -32.344 3.961 1 96.94 381 CYS B CA 1
ATOM 7265 C C . CYS B 1 381 ? -7.262 -32.25 2.477 1 96.94 381 CYS B C 1
ATOM 7267 O O . CYS B 1 381 ? -6.895 -31.172 1.994 1 96.94 381 CYS B O 1
ATOM 7269 N N . LYS B 1 382 ? -7.602 -33.219 1.746 1 93.88 382 LYS B N 1
ATOM 7270 C CA . LYS B 1 382 ? -7.207 -33.312 0.345 1 93.88 382 LYS B CA 1
ATOM 7271 C C . LYS B 1 382 ? -7.965 -32.312 -0.524 1 93.88 382 LYS B C 1
ATOM 7273 O O . LYS B 1 382 ? -7.469 -31.906 -1.568 1 93.88 382 LYS B O 1
ATOM 7278 N N . ASP B 1 383 ? -9.109 -31.922 -0.071 1 95.19 383 ASP B N 1
ATOM 7279 C CA . ASP B 1 383 ? -9.938 -31.062 -0.911 1 95.19 383 ASP B CA 1
ATOM 7280 C C . ASP B 1 383 ? -9.844 -29.594 -0.46 1 95.19 383 ASP B C 1
ATOM 7282 O O . ASP B 1 383 ? -10.672 -28.766 -0.843 1 95.19 383 ASP B O 1
ATOM 7286 N N . ALA B 1 384 ? -8.859 -29.25 0.347 1 98.25 384 ALA B N 1
ATOM 7287 C CA . ALA B 1 384 ? -8.68 -27.891 0.847 1 98.25 384 ALA B CA 1
ATOM 7288 C C . ALA B 1 384 ? -8.344 -26.922 -0.29 1 98.25 384 ALA B C 1
ATOM 7290 O O . ALA B 1 384 ? -7.785 -27.344 -1.312 1 98.25 384 ALA B O 1
ATOM 7291 N N . ILE B 1 385 ? -8.797 -25.672 -0.184 1 98.75 385 ILE B N 1
ATOM 7292 C CA . ILE B 1 385 ? -8.258 -24.594 -1.006 1 98.75 385 ILE B CA 1
ATOM 7293 C C . ILE B 1 385 ? -6.957 -24.078 -0.397 1 98.75 385 ILE B C 1
ATOM 7295 O O . ILE B 1 385 ? -6.918 -23.719 0.779 1 98.75 385 ILE B O 1
ATOM 7299 N N . ILE B 1 386 ? -5.906 -24.172 -1.163 1 98.88 386 ILE B N 1
ATOM 7300 C CA . ILE B 1 386 ? -4.598 -23.703 -0.728 1 98.88 386 ILE B CA 1
ATOM 7301 C C . ILE B 1 386 ? -4.32 -22.328 -1.321 1 98.88 386 ILE B C 1
ATOM 7303 O O . ILE B 1 386 ? -4.273 -22.172 -2.543 1 98.88 386 ILE B O 1
ATOM 7307 N N . VAL B 1 387 ? -4.258 -21.359 -0.493 1 98.94 387 VAL B N 1
ATOM 7308 C CA . VAL B 1 387 ? -3.811 -20.016 -0.863 1 98.94 387 VAL B CA 1
ATOM 7309 C C . VAL B 1 387 ? -2.375 -19.797 -0.393 1 98.94 387 VAL B C 1
ATOM 7311 O O . VAL B 1 387 ? -1.988 -20.281 0.678 1 98.94 387 VAL B O 1
ATOM 7314 N N . THR B 1 388 ? -1.555 -19.141 -1.177 1 98.88 388 THR B N 1
ATOM 7315 C CA . THR B 1 388 ? -0.18 -18.984 -0.719 1 98.88 388 THR B CA 1
ATOM 7316 C C . THR B 1 388 ? 0.199 -17.5 -0.66 1 98.88 388 THR B C 1
ATOM 7318 O O . THR B 1 388 ? -0.305 -16.703 -1.444 1 98.88 388 THR B O 1
ATOM 7321 N N . GLU B 1 389 ? 1.06 -17.203 0.284 1 98.75 389 GLU B N 1
ATOM 7322 C CA . GLU B 1 389 ? 1.921 -16.031 0.166 1 98.75 389 GLU B CA 1
ATOM 7323 C C . GLU B 1 389 ? 2.961 -16.219 -0.935 1 98.75 389 GLU B C 1
ATOM 7325 O O . GLU B 1 389 ? 2.863 -17.156 -1.735 1 98.75 389 GLU B O 1
ATOM 7330 N N . VAL B 1 390 ? 3.955 -15.336 -1.022 1 98.56 390 VAL B N 1
ATOM 7331 C CA . VAL B 1 390 ? 5 -15.461 -2.033 1 98.56 390 VAL B CA 1
ATOM 7332 C C . VAL B 1 390 ? 6.355 -15.641 -1.354 1 98.56 390 VAL B C 1
ATOM 7334 O O . VAL B 1 390 ? 6.73 -14.852 -0.484 1 98.56 390 VAL B O 1
ATOM 7337 N N . GLY B 1 391 ? 7.047 -16.578 -1.67 1 98.06 391 GLY B N 1
ATOM 7338 C CA . GLY B 1 391 ? 8.328 -17.016 -1.136 1 98.06 391 GLY B CA 1
ATOM 7339 C C . GLY B 1 391 ? 8.602 -18.484 -1.354 1 98.06 391 GLY B C 1
ATOM 7340 O O . GLY B 1 391 ? 8.016 -19.109 -2.242 1 98.06 391 GLY B O 1
ATOM 7341 N N . GLN B 1 392 ? 9.508 -19.078 -0.555 1 98.44 392 GLN B N 1
ATOM 7342 C CA . GLN B 1 392 ? 9.844 -20.5 -0.696 1 98.44 392 GLN B CA 1
ATOM 7343 C C . GLN B 1 392 ? 8.617 -21.375 -0.475 1 98.44 392 GLN B C 1
ATOM 7345 O O . GLN B 1 392 ? 8.422 -22.359 -1.189 1 98.44 392 GLN B O 1
ATOM 7350 N N . HIS B 1 393 ? 7.805 -21 0.518 1 98.75 393 HIS B N 1
ATOM 7351 C CA . HIS B 1 393 ? 6.609 -21.75 0.884 1 98.75 393 HIS B CA 1
ATOM 7352 C C . HIS B 1 393 ? 5.652 -21.875 -0.296 1 98.75 393 HIS B C 1
ATOM 7354 O O . HIS B 1 393 ? 4.945 -22.875 -0.427 1 98.75 393 HIS B O 1
ATOM 7360 N N . GLN B 1 394 ? 5.594 -20.859 -1.14 1 98.62 394 GLN B N 1
ATOM 7361 C CA . GLN B 1 394 ? 4.773 -20.891 -2.346 1 98.62 394 GLN B CA 1
ATOM 7362 C C . GLN B 1 394 ? 5.188 -22.031 -3.268 1 98.62 394 GLN B C 1
ATOM 7364 O O . GLN B 1 394 ? 4.336 -22.766 -3.785 1 98.62 394 GLN B O 1
ATOM 7369 N N . MET B 1 395 ? 6.484 -22.203 -3.467 1 98.19 395 MET B N 1
ATOM 7370 C CA . MET B 1 395 ? 7.008 -23.234 -4.344 1 98.19 395 MET B CA 1
ATOM 7371 C C . MET B 1 395 ? 6.805 -24.625 -3.73 1 98.19 395 MET B C 1
ATOM 7373 O O . MET B 1 395 ? 6.434 -25.562 -4.43 1 98.19 395 MET B O 1
ATOM 7377 N N . TRP B 1 396 ? 7.035 -24.734 -2.414 1 98.38 396 TRP B N 1
ATOM 7378 C CA . TRP B 1 396 ? 6.82 -26.016 -1.755 1 98.38 396 TRP B CA 1
ATOM 7379 C C . TRP B 1 396 ? 5.359 -26.438 -1.85 1 98.38 396 TRP B C 1
ATOM 7381 O O . TRP B 1 396 ? 5.059 -27.609 -2.023 1 98.38 396 TRP B O 1
ATOM 7391 N N . ALA B 1 397 ? 4.461 -25.453 -1.686 1 98.44 397 ALA B N 1
ATOM 7392 C CA . ALA B 1 397 ? 3.039 -25.75 -1.827 1 98.44 397 ALA B CA 1
ATOM 7393 C C . ALA B 1 397 ? 2.73 -26.297 -3.223 1 98.44 397 ALA B C 1
ATOM 7395 O O . ALA B 1 397 ? 1.997 -27.266 -3.373 1 98.44 397 ALA B O 1
ATOM 7396 N N . ALA B 1 398 ? 3.279 -25.641 -4.238 1 97.44 398 ALA B N 1
ATOM 7397 C CA . ALA B 1 398 ? 3.057 -26.062 -5.621 1 97.44 398 ALA B CA 1
ATOM 7398 C C . ALA B 1 398 ? 3.66 -27.438 -5.895 1 97.44 398 ALA B C 1
ATOM 7400 O O . ALA B 1 398 ? 3.105 -28.219 -6.66 1 97.44 398 ALA B O 1
ATOM 7401 N N . GLN B 1 399 ? 4.77 -27.75 -5.258 1 97.06 399 GLN B N 1
ATOM 7402 C CA . GLN B 1 399 ? 5.512 -28.984 -5.512 1 97.06 399 GLN B CA 1
ATOM 7403 C C . GLN B 1 399 ? 4.875 -30.156 -4.793 1 97.06 399 GLN B C 1
ATOM 7405 O O . GLN B 1 399 ? 4.898 -31.281 -5.301 1 97.06 399 GLN B O 1
ATOM 7410 N N . TYR B 1 400 ? 4.297 -29.891 -3.582 1 97.31 400 TYR B N 1
ATOM 7411 C CA . TYR B 1 400 ? 4.105 -31.047 -2.727 1 97.31 400 TYR B CA 1
ATOM 7412 C C . TYR B 1 400 ? 2.635 -31.219 -2.365 1 97.31 400 TYR B C 1
ATOM 7414 O O . TYR B 1 400 ? 2.229 -32.281 -1.877 1 97.31 400 TYR B O 1
ATOM 7422 N N . PHE B 1 401 ? 1.807 -30.203 -2.48 1 97.88 401 PHE B N 1
ATOM 7423 C CA . PHE B 1 401 ? 0.383 -30.438 -2.271 1 97.88 401 PHE B CA 1
ATOM 7424 C C . PHE B 1 401 ? -0.227 -31.156 -3.469 1 97.88 401 PHE B C 1
ATOM 7426 O O . PHE B 1 401 ? 0.112 -30.859 -4.617 1 97.88 401 PHE B O 1
ATOM 7433 N N . ARG B 1 402 ? -1.212 -32.031 -3.322 1 96.56 402 ARG B N 1
ATOM 7434 C CA . ARG B 1 402 ? -1.779 -32.875 -4.383 1 96.56 402 ARG B CA 1
ATOM 7435 C C . ARG B 1 402 ? -3.127 -32.312 -4.844 1 96.56 402 ARG B C 1
ATOM 7437 O O . ARG B 1 402 ? -4.168 -32.938 -4.574 1 96.56 402 ARG B O 1
ATOM 7444 N N . PHE B 1 403 ? -3.055 -31.328 -5.66 1 96.06 403 PHE B N 1
ATOM 7445 C CA . PHE B 1 403 ? -4.258 -30.672 -6.164 1 96.06 403 PHE B CA 1
ATOM 7446 C C . PHE B 1 403 ? -5.027 -31.594 -7.094 1 96.06 403 PHE B C 1
ATOM 7448 O O . PHE B 1 403 ? -4.438 -32.25 -7.969 1 96.06 403 PHE B O 1
ATOM 7455 N N . SER B 1 404 ? -6.387 -31.641 -6.938 1 92.62 404 SER B N 1
ATOM 7456 C CA . SER B 1 404 ? -7.18 -32.531 -7.77 1 92.62 404 SER B CA 1
ATOM 7457 C C . SER B 1 404 ? -8.266 -31.781 -8.516 1 92.62 404 SER B C 1
ATOM 7459 O O . SER B 1 404 ? -8.859 -32.312 -9.469 1 92.62 404 SER B O 1
ATOM 7461 N N . GLU B 1 405 ? -8.484 -30.562 -8.125 1 96 405 GLU B N 1
ATOM 7462 C CA . GLU B 1 405 ? -9.586 -29.781 -8.703 1 96 405 GLU B CA 1
ATOM 7463 C C . GLU B 1 405 ? -9.141 -28.359 -9.039 1 96 405 GLU B C 1
ATOM 7465 O O . GLU B 1 405 ? -8.273 -27.797 -8.359 1 96 405 GLU B O 1
ATOM 7470 N N . PRO B 1 406 ? -9.766 -27.797 -10.141 1 97.44 406 PRO B N 1
ATOM 7471 C CA . PRO B 1 406 ? -9.469 -26.406 -10.438 1 97.44 406 PRO B CA 1
ATOM 7472 C C . PRO B 1 406 ? -9.922 -25.453 -9.328 1 97.44 406 PRO B C 1
ATOM 7474 O O . PRO B 1 406 ? -10.766 -25.812 -8.508 1 97.44 406 PRO B O 1
ATOM 7477 N N . ARG B 1 407 ? -9.336 -24.25 -9.25 1 98.12 407 ARG B N 1
ATOM 7478 C CA . ARG B 1 407 ? -9.68 -23.156 -8.352 1 98.12 407 ARG B CA 1
ATOM 7479 C C . ARG B 1 407 ? -9.398 -23.531 -6.902 1 98.12 407 ARG B C 1
ATOM 7481 O O . ARG B 1 407 ? -10.023 -22.984 -5.984 1 98.12 407 ARG B O 1
ATOM 7488 N N . THR B 1 408 ? -8.469 -24.453 -6.684 1 97.94 408 THR B N 1
ATOM 7489 C CA . THR B 1 408 ? -8.102 -24.844 -5.328 1 97.94 408 THR B CA 1
ATOM 7490 C C . THR B 1 408 ? -6.691 -24.375 -4.984 1 97.94 408 THR B C 1
ATOM 7492 O O . THR B 1 408 ? -6.246 -24.516 -3.844 1 97.94 408 THR B O 1
ATOM 7495 N N . PHE B 1 409 ? -5.938 -23.891 -5.906 1 98.38 409 PHE B N 1
ATOM 7496 C CA . PHE B 1 409 ? -4.652 -23.25 -5.684 1 98.38 409 PHE B CA 1
ATOM 7497 C C . PHE B 1 409 ? -4.727 -21.766 -6.043 1 98.38 409 PHE B C 1
ATOM 7499 O O . PHE B 1 409 ? -4.891 -21.422 -7.215 1 98.38 409 PHE B O 1
ATOM 7506 N N . ILE B 1 410 ? -4.648 -20.922 -5.086 1 98.75 410 ILE B N 1
ATOM 7507 C CA . ILE B 1 410 ? -4.762 -19.469 -5.254 1 98.75 410 ILE B CA 1
ATOM 7508 C C . ILE B 1 410 ? -3.469 -18.797 -4.805 1 98.75 410 ILE B C 1
ATOM 7510 O O . ILE B 1 410 ? -3.062 -18.938 -3.648 1 98.75 410 ILE B O 1
ATOM 7514 N N . THR B 1 411 ? -2.809 -18.094 -5.73 1 98.69 411 THR B N 1
ATOM 7515 C CA . THR B 1 411 ? -1.508 -17.516 -5.434 1 98.69 411 THR B CA 1
ATOM 7516 C C . THR B 1 411 ? -1.265 -16.281 -6.293 1 98.69 411 THR B C 1
ATOM 7518 O O . THR B 1 411 ? -1.967 -16.047 -7.281 1 98.69 411 THR B O 1
ATOM 7521 N N . SER B 1 412 ? -0.416 -15.367 -5.812 1 98.69 412 SER B N 1
ATOM 7522 C CA . SER B 1 412 ? 0.121 -14.32 -6.668 1 98.69 412 SER B CA 1
ATOM 7523 C C . SER B 1 412 ? 1.227 -14.852 -7.574 1 98.69 412 SER B C 1
ATOM 7525 O O . SER B 1 412 ? 2.266 -15.305 -7.09 1 98.69 412 SER B O 1
ATOM 7527 N N . GLY B 1 413 ? 1.003 -14.852 -8.891 1 97.62 413 GLY B N 1
ATOM 7528 C CA . GLY B 1 413 ? 1.932 -15.445 -9.844 1 97.62 413 GLY B CA 1
ATOM 7529 C C . GLY B 1 413 ? 2.855 -14.438 -10.492 1 97.62 413 GLY B C 1
ATOM 7530 O O . GLY B 1 413 ? 3.977 -14.219 -10.023 1 97.62 413 GLY B O 1
ATOM 7531 N N . GLY B 1 414 ? 2.338 -13.664 -11.391 1 96.75 414 GLY B N 1
ATOM 7532 C CA . GLY B 1 414 ? 3.129 -12.758 -12.211 1 96.75 414 GLY B CA 1
ATOM 7533 C C . GLY B 1 414 ? 3.793 -11.656 -11.414 1 96.75 414 GLY B C 1
ATOM 7534 O O . GLY B 1 414 ? 4.969 -11.352 -11.625 1 96.75 414 GLY B O 1
ATOM 7535 N N . LEU B 1 415 ? 3.113 -10.992 -10.531 1 98.19 415 LEU B N 1
ATOM 7536 C CA . LEU B 1 415 ? 3.672 -9.867 -9.781 1 98.19 415 LEU B CA 1
ATOM 7537 C C . LEU B 1 415 ? 4.469 -10.359 -8.578 1 98.19 415 LEU B C 1
ATOM 7539 O O . LEU B 1 415 ? 5.359 -9.656 -8.094 1 98.19 415 LEU B O 1
ATOM 7543 N N . GLY B 1 416 ? 4.105 -11.586 -8.031 1 98.38 416 GLY B N 1
ATOM 7544 C CA . GLY B 1 416 ? 4.832 -12.109 -6.887 1 98.38 416 GLY B CA 1
ATOM 7545 C C . GLY B 1 416 ? 4.691 -11.242 -5.648 1 98.38 416 GLY B C 1
ATOM 7546 O O . GLY B 1 416 ? 5.691 -10.875 -5.027 1 98.38 416 GLY B O 1
ATOM 7547 N N . THR B 1 417 ? 3.502 -11.008 -5.188 1 98.81 417 THR B N 1
ATOM 7548 C CA . THR B 1 417 ? 3.207 -10.016 -4.156 1 98.81 417 THR B CA 1
ATOM 7549 C C . THR B 1 417 ? 3.242 -10.656 -2.77 1 98.81 417 THR B C 1
ATOM 7551 O O . THR B 1 417 ? 2.328 -11.391 -2.398 1 98.81 417 THR B O 1
ATOM 7554 N N . MET B 1 418 ? 4.281 -10.359 -2.006 1 98.69 418 MET B N 1
ATOM 7555 C CA . MET B 1 418 ? 4.238 -10.703 -0.587 1 98.69 418 MET B CA 1
ATOM 7556 C C . MET B 1 418 ? 3.072 -10 0.106 1 98.69 418 MET B C 1
ATOM 7558 O O . MET B 1 418 ? 2.727 -8.867 -0.242 1 98.69 418 MET B O 1
ATOM 7562 N N . GLY B 1 419 ? 2.48 -10.641 1.1 1 98.75 419 GLY B N 1
ATOM 7563 C CA . GLY B 1 419 ? 1.36 -10.062 1.821 1 98.75 419 GLY B CA 1
ATOM 7564 C C . GLY B 1 419 ? 0.024 -10.305 1.146 1 98.75 419 GLY B C 1
ATOM 7565 O O . GLY B 1 419 ? -1.021 -9.906 1.663 1 98.75 419 GLY B O 1
ATOM 7566 N N . TYR B 1 420 ? 0.001 -10.984 0.01 1 98.81 420 TYR B N 1
ATOM 7567 C CA . TYR B 1 420 ? -1.173 -11.289 -0.799 1 98.81 420 TYR B CA 1
ATOM 7568 C C . TYR B 1 420 ? -2.021 -12.367 -0.138 1 98.81 420 TYR B C 1
ATOM 7570 O O . TYR B 1 420 ? -3.248 -12.25 -0.071 1 98.81 420 TYR B O 1
ATOM 7578 N N . GLY B 1 421 ? -1.441 -13.445 0.322 1 98.94 421 GLY B N 1
ATOM 7579 C CA . GLY B 1 421 ? -2.072 -14.727 0.596 1 98.94 421 GLY B CA 1
ATOM 7580 C C . GLY B 1 421 ? -3.141 -14.648 1.669 1 98.94 421 GLY B C 1
ATOM 7581 O O . GLY B 1 421 ? -4.25 -15.156 1.487 1 98.94 421 GLY B O 1
ATOM 7582 N N . PHE B 1 422 ? -2.857 -14.023 2.799 1 98.94 422 PHE B N 1
ATOM 7583 C CA . PHE B 1 422 ? -3.773 -14.055 3.934 1 98.94 422 PHE B CA 1
ATOM 7584 C C . PHE B 1 422 ? -5.078 -13.336 3.596 1 98.94 422 PHE B C 1
ATOM 7586 O O . PHE B 1 422 ? -6.16 -13.906 3.727 1 98.94 422 PHE B O 1
ATOM 7593 N N . PRO B 1 423 ? -5.027 -12.078 3.043 1 98.94 423 PRO B N 1
ATOM 7594 C CA . PRO B 1 423 ? -6.293 -11.461 2.646 1 98.94 423 PRO B CA 1
ATOM 7595 C C . PRO B 1 423 ? -7.02 -12.242 1.555 1 98.94 423 PRO B C 1
ATOM 7597 O O . PRO B 1 423 ? -8.25 -12.359 1.584 1 98.94 423 PRO B O 1
ATOM 7600 N N . ALA B 1 424 ? -6.254 -12.766 0.604 1 98.94 424 ALA B N 1
ATOM 7601 C CA . ALA B 1 424 ? -6.863 -13.562 -0.457 1 98.94 424 ALA B CA 1
ATOM 7602 C C . ALA B 1 424 ? -7.547 -14.805 0.113 1 98.94 424 ALA B C 1
ATOM 7604 O O . ALA B 1 424 ? -8.586 -15.234 -0.391 1 98.94 424 ALA B O 1
ATOM 7605 N N . SER B 1 425 ? -6.945 -15.422 1.172 1 98.94 425 SER B N 1
ATOM 7606 C CA . SER B 1 425 ? -7.551 -16.594 1.798 1 98.94 425 SER B CA 1
ATOM 7607 C C . SER B 1 425 ? -8.867 -16.234 2.479 1 98.94 425 SER B C 1
ATOM 7609 O O . SER B 1 425 ? -9.805 -17.031 2.494 1 98.94 425 SER B O 1
ATOM 7611 N N . ILE B 1 426 ? -8.961 -15.023 3.055 1 98.94 426 ILE B N 1
ATOM 7612 C CA . ILE B 1 426 ? -10.211 -14.547 3.635 1 98.94 426 ILE B CA 1
ATOM 7613 C C . ILE B 1 426 ? -11.281 -14.445 2.547 1 98.94 426 ILE B C 1
ATOM 7615 O O . ILE B 1 426 ? -12.398 -14.93 2.725 1 98.94 426 ILE B O 1
ATOM 7619 N N . GLY B 1 427 ? -10.898 -13.828 1.375 1 98.94 427 GLY B N 1
ATOM 7620 C CA . GLY B 1 427 ? -11.82 -13.758 0.253 1 98.94 427 GLY B CA 1
ATOM 7621 C C . GLY B 1 427 ? -12.266 -15.117 -0.244 1 98.94 427 GLY B C 1
ATOM 7622 O O . GLY B 1 427 ? -13.445 -15.328 -0.529 1 98.94 427 GLY B O 1
ATOM 7623 N N . ALA B 1 428 ? -11.305 -16.062 -0.337 1 98.94 428 ALA B N 1
ATOM 7624 C CA . ALA B 1 428 ? -11.602 -17.406 -0.815 1 98.94 428 ALA B CA 1
ATOM 7625 C C . ALA B 1 428 ? -12.547 -18.141 0.134 1 98.94 428 ALA B C 1
ATOM 7627 O O . ALA B 1 428 ? -13.469 -18.828 -0.308 1 98.94 428 ALA B O 1
ATOM 7628 N N . LYS B 1 429 ? -12.305 -18.016 1.457 1 98.94 429 LYS B N 1
ATOM 7629 C CA . LYS B 1 429 ? -13.148 -18.672 2.447 1 98.94 429 LYS B CA 1
ATOM 7630 C C . LYS B 1 429 ? -14.562 -18.109 2.438 1 98.94 429 LYS B C 1
ATOM 7632 O O . LYS B 1 429 ? -15.539 -18.844 2.607 1 98.94 429 LYS B O 1
ATOM 7637 N N . ILE B 1 430 ? -14.695 -16.812 2.262 1 98.81 430 ILE B N 1
ATOM 7638 C CA . ILE B 1 430 ? -16 -16.188 2.162 1 98.81 430 ILE B CA 1
ATOM 7639 C C . ILE B 1 430 ? -16.734 -16.703 0.923 1 98.81 430 ILE B C 1
ATOM 7641 O O . ILE B 1 430 ? -17.938 -16.953 0.963 1 98.81 430 ILE B O 1
ATOM 7645 N N . ALA B 1 431 ? -15.992 -16.906 -0.179 1 98.56 431 ALA B N 1
ATOM 7646 C CA . ALA B 1 431 ? -16.531 -17.391 -1.441 1 98.56 431 ALA B CA 1
ATOM 7647 C C . ALA B 1 431 ? -16.969 -18.859 -1.316 1 98.56 431 ALA B C 1
ATOM 7649 O O . ALA B 1 431 ? -17.953 -19.266 -1.936 1 98.56 431 ALA B O 1
ATOM 7650 N N . LYS B 1 432 ? -16.172 -19.656 -0.573 1 98.62 432 LYS B N 1
ATOM 7651 C CA . LYS B 1 432 ? -16.406 -21.094 -0.392 1 98.62 432 LYS B CA 1
ATOM 7652 C C . LYS B 1 432 ? -16.453 -21.453 1.089 1 98.62 432 LYS B C 1
ATOM 7654 O O . LYS B 1 432 ? -15.562 -22.125 1.596 1 98.62 432 LYS B O 1
ATOM 7659 N N . PRO B 1 433 ? -17.562 -21.141 1.757 1 98.06 433 PRO B N 1
ATOM 7660 C CA . PRO B 1 433 ? -17.641 -21.312 3.211 1 98.06 433 PRO B CA 1
ATOM 7661 C C . PRO B 1 433 ? -17.562 -22.766 3.641 1 98.06 433 PRO B C 1
ATOM 7663 O O . PRO B 1 433 ? -17.188 -23.062 4.777 1 98.06 433 PRO B O 1
ATOM 7666 N N . ASP B 1 434 ? -17.828 -23.703 2.736 1 97.5 434 ASP B N 1
ATOM 7667 C CA . ASP B 1 434 ? -17.875 -25.125 3.094 1 97.5 434 ASP B CA 1
ATOM 7668 C C . ASP B 1 434 ? -16.516 -25.781 2.938 1 97.5 434 ASP B C 1
ATOM 7670 O O . ASP B 1 434 ? -16.328 -26.922 3.348 1 97.5 434 ASP B O 1
ATOM 7674 N N . LYS B 1 435 ? -15.562 -25.109 2.367 1 98.19 435 LYS B N 1
ATOM 7675 C CA . LYS B 1 435 ? -14.227 -25.656 2.158 1 98.19 435 LYS B CA 1
ATOM 7676 C C . LYS B 1 435 ? -13.281 -25.219 3.271 1 98.19 435 LYS B C 1
ATOM 7678 O O . LYS B 1 435 ? -13.453 -24.156 3.861 1 98.19 435 LYS B O 1
ATOM 7683 N N . VAL B 1 436 ? -12.336 -26.094 3.604 1 98.69 436 VAL B N 1
ATOM 7684 C CA . VAL B 1 436 ? -11.211 -25.672 4.438 1 98.69 436 VAL B CA 1
ATOM 7685 C C . VAL B 1 436 ? -10.227 -24.859 3.607 1 98.69 436 VAL B C 1
ATOM 7687 O O . VAL B 1 436 ? -9.898 -25.234 2.479 1 98.69 436 VAL B O 1
ATOM 7690 N N . VAL B 1 437 ? -9.883 -23.703 4.059 1 98.94 437 VAL B N 1
ATOM 7691 C CA . VAL B 1 437 ? -8.945 -22.859 3.344 1 98.94 437 VAL B CA 1
ATOM 7692 C C . VAL B 1 437 ? -7.68 -22.656 4.18 1 98.94 437 VAL B C 1
ATOM 7694 O O . VAL B 1 437 ? -7.754 -22.234 5.336 1 98.94 437 VAL B O 1
ATOM 7697 N N . PHE B 1 438 ? -6.504 -23.016 3.65 1 98.94 438 PHE B N 1
ATOM 7698 C CA . PHE B 1 438 ? -5.199 -22.766 4.25 1 98.94 438 PHE B CA 1
ATOM 7699 C C . PHE B 1 438 ? -4.473 -21.641 3.527 1 98.94 438 PHE B C 1
ATOM 7701 O O . PHE B 1 438 ? -4.465 -21.594 2.297 1 98.94 438 PHE B O 1
ATOM 7708 N N . ASP B 1 439 ? -3.975 -20.703 4.262 1 98.94 439 ASP B N 1
ATOM 7709 C CA . ASP B 1 439 ? -2.936 -19.812 3.758 1 98.94 439 ASP B CA 1
ATOM 7710 C C . ASP B 1 439 ? -1.544 -20.344 4.102 1 98.94 439 ASP B C 1
ATOM 7712 O O . ASP B 1 439 ? -1.141 -20.328 5.266 1 98.94 439 ASP B O 1
ATOM 7716 N N . ILE B 1 440 ? -0.833 -20.844 3.115 1 98.94 440 ILE B N 1
ATOM 7717 C CA . ILE B 1 440 ? 0.557 -21.25 3.285 1 98.94 440 ILE B CA 1
ATOM 7718 C C . ILE B 1 440 ? 1.467 -20.031 3.203 1 98.94 440 ILE B C 1
ATOM 7720 O O . ILE B 1 440 ? 1.662 -19.453 2.125 1 98.94 440 ILE B O 1
ATOM 7724 N N . ALA B 1 441 ? 2.08 -19.672 4.344 1 98.81 441 ALA B N 1
ATOM 7725 C CA . ALA B 1 441 ? 2.715 -18.359 4.438 1 98.81 441 ALA B CA 1
ATOM 7726 C C . ALA B 1 441 ? 4.129 -18.469 4.996 1 98.81 441 ALA B C 1
ATOM 7728 O O . ALA B 1 441 ? 4.406 -19.344 5.832 1 98.81 441 ALA B O 1
ATOM 7729 N N . GLY B 1 442 ? 5.043 -17.594 4.496 1 98.62 442 GLY B N 1
ATOM 7730 C CA . GLY B 1 442 ? 6.277 -17.328 5.215 1 98.62 442 GLY B CA 1
ATOM 7731 C C . GLY B 1 442 ? 6.105 -16.344 6.363 1 98.62 442 GLY B C 1
ATOM 7732 O O . GLY B 1 442 ? 5.152 -15.57 6.379 1 98.62 442 GLY B O 1
ATOM 7733 N N . ASP B 1 443 ? 7.078 -16.422 7.277 1 98.25 443 ASP B N 1
ATOM 7734 C CA . ASP B 1 443 ? 6.988 -15.547 8.453 1 98.25 443 ASP B CA 1
ATOM 7735 C C . ASP B 1 443 ? 7.059 -14.078 8.055 1 98.25 443 ASP B C 1
ATOM 7737 O O . ASP B 1 443 ? 6.387 -13.234 8.648 1 98.25 443 ASP B O 1
ATOM 7741 N N . GLY B 1 444 ? 7.852 -13.711 7.043 1 98.38 444 GLY B N 1
ATOM 7742 C CA . GLY B 1 444 ? 7.941 -12.336 6.598 1 98.38 444 GLY B CA 1
ATOM 7743 C C . GLY B 1 444 ? 6.707 -11.867 5.848 1 98.38 444 GLY B C 1
ATOM 7744 O O . GLY B 1 444 ? 6.176 -10.789 6.125 1 98.38 444 GLY B O 1
ATOM 7745 N N . SER B 1 445 ? 6.203 -12.688 4.898 1 98.5 445 SER B N 1
ATOM 7746 C CA . SER B 1 445 ? 5.086 -12.305 4.039 1 98.5 445 SER B CA 1
ATOM 7747 C C . SER B 1 445 ? 3.799 -12.156 4.844 1 98.5 445 SER B C 1
ATOM 7749 O O . SER B 1 445 ? 3.006 -11.25 4.594 1 98.5 445 SER B O 1
ATOM 7751 N N . PHE B 1 446 ? 3.535 -13.008 5.848 1 98.75 446 PHE B N 1
ATOM 7752 C CA . PHE B 1 446 ? 2.322 -12.961 6.652 1 98.75 446 PHE B CA 1
ATOM 7753 C C . PHE B 1 446 ? 2.238 -11.648 7.43 1 98.75 446 PHE B C 1
ATOM 7755 O O . PHE B 1 446 ? 1.155 -11.078 7.586 1 98.75 446 PHE B O 1
ATOM 7762 N N . GLN B 1 447 ? 3.357 -11.195 7.863 1 98.31 447 GLN B N 1
ATOM 7763 C CA . GLN B 1 447 ? 3.406 -10 8.695 1 98.31 447 GLN B CA 1
ATOM 7764 C C . GLN B 1 447 ? 2.906 -8.773 7.926 1 98.31 447 GLN B C 1
ATOM 7766 O O . GLN B 1 447 ? 2.412 -7.82 8.531 1 98.31 447 GLN B O 1
ATOM 7771 N N . MET B 1 448 ? 3.014 -8.789 6.629 1 98.62 448 MET B N 1
ATOM 7772 C CA . MET B 1 448 ? 2.717 -7.609 5.82 1 98.62 448 MET B CA 1
ATOM 7773 C C . MET B 1 448 ? 1.243 -7.238 5.926 1 98.62 448 MET B C 1
ATOM 7775 O O . MET B 1 448 ? 0.884 -6.066 5.793 1 98.62 448 MET B O 1
ATOM 7779 N N . ASN B 1 449 ? 0.34 -8.203 6.133 1 98.62 449 ASN B N 1
ATOM 7780 C CA . ASN B 1 449 ? -1.087 -7.934 6.273 1 98.62 449 ASN B CA 1
ATOM 7781 C C . ASN B 1 449 ? -1.696 -8.719 7.43 1 98.62 449 ASN B C 1
ATOM 7783 O O . ASN B 1 449 ? -2.877 -9.07 7.391 1 98.62 449 ASN B O 1
ATOM 7787 N N . SER B 1 450 ? -0.91 -9 8.508 1 98.56 450 SER B N 1
ATOM 7788 C CA . SER B 1 450 ? -1.362 -9.836 9.617 1 98.56 450 SER B CA 1
ATOM 7789 C C . SER B 1 450 ? -2.492 -9.156 10.391 1 98.56 450 SER B C 1
ATOM 7791 O O . SER B 1 450 ? -3.266 -9.828 11.078 1 98.56 450 SER B O 1
ATOM 7793 N N . GLN B 1 451 ? -2.619 -7.82 10.273 1 98.56 451 GLN B N 1
ATOM 7794 C CA . GLN B 1 451 ? -3.668 -7.102 10.992 1 98.56 451 GLN B CA 1
ATOM 7795 C C . GLN B 1 451 ? -5.051 -7.555 10.539 1 98.56 451 GLN B C 1
ATOM 7797 O O . GLN B 1 451 ? -6.043 -7.324 11.234 1 98.56 451 GLN B O 1
ATOM 7802 N N . GLU B 1 452 ? -5.137 -8.234 9.359 1 98.88 452 GLU B N 1
ATOM 7803 C CA . GLU B 1 452 ? -6.418 -8.727 8.859 1 98.88 452 GLU B CA 1
ATOM 7804 C C . GLU B 1 452 ? -6.93 -9.891 9.711 1 98.88 452 GLU B C 1
ATOM 7806 O O . GLU B 1 452 ? -8.062 -10.344 9.539 1 98.88 452 GLU B O 1
ATOM 7811 N N . LEU B 1 453 ? -6.09 -10.391 10.664 1 98.88 453 LEU B N 1
ATOM 7812 C CA . LEU B 1 453 ? -6.625 -11.305 11.664 1 98.88 453 LEU B CA 1
ATOM 7813 C C . LEU B 1 453 ? -7.848 -10.703 12.352 1 98.88 453 LEU B C 1
ATOM 7815 O O . LEU B 1 453 ? -8.789 -11.422 12.688 1 98.88 453 LEU B O 1
ATOM 7819 N N . ALA B 1 454 ? -7.824 -9.352 12.531 1 98.81 454 ALA B N 1
ATOM 7820 C CA . ALA B 1 454 ? -8.984 -8.656 13.078 1 98.81 454 ALA B CA 1
ATOM 7821 C C . ALA B 1 454 ? -10.211 -8.859 12.195 1 98.81 454 ALA B C 1
ATOM 7823 O O . ALA B 1 454 ? -11.312 -9.109 12.688 1 98.81 454 ALA B O 1
ATOM 7824 N N . THR B 1 455 ? -10.031 -8.75 10.852 1 98.75 455 THR B N 1
ATOM 7825 C CA . THR B 1 455 ? -11.109 -8.938 9.891 1 98.75 455 THR B CA 1
ATOM 7826 C C . THR B 1 455 ? -11.641 -10.367 9.953 1 98.75 455 THR B C 1
ATOM 7828 O O . THR B 1 455 ? -12.852 -10.578 10.016 1 98.75 455 THR B O 1
ATOM 7831 N N . ALA B 1 456 ? -10.711 -11.344 9.938 1 98.88 456 ALA B N 1
ATOM 7832 C CA . ALA B 1 456 ? -11.102 -12.75 9.953 1 98.88 456 ALA B CA 1
ATOM 7833 C C . ALA B 1 456 ? -11.922 -13.078 11.195 1 98.88 456 ALA B C 1
ATOM 7835 O O . ALA B 1 456 ? -12.938 -13.781 11.109 1 98.88 456 ALA B O 1
ATOM 7836 N N . VAL B 1 457 ? -11.469 -12.578 12.328 1 98.75 457 VAL B N 1
ATOM 7837 C CA . VAL B 1 457 ? -12.117 -12.891 13.602 1 98.75 457 VAL B CA 1
ATOM 7838 C C . VAL B 1 457 ? -13.469 -12.18 13.68 1 98.75 457 VAL B C 1
ATOM 7840 O O . VAL B 1 457 ? -14.477 -12.797 14.023 1 98.75 457 VAL B O 1
ATOM 7843 N N . GLN B 1 458 ? -13.539 -10.883 13.344 1 97.81 458 GLN B N 1
ATOM 7844 C CA . GLN B 1 458 ? -14.773 -10.109 13.461 1 97.81 458 GLN B CA 1
ATOM 7845 C C . GLN B 1 458 ? -15.828 -10.609 12.484 1 97.81 458 GLN B C 1
ATOM 7847 O O . GLN B 1 458 ? -17.031 -10.555 12.773 1 97.81 458 GLN B O 1
ATOM 7852 N N . GLU B 1 459 ? -15.398 -11.094 11.312 1 97.69 459 GLU B N 1
ATOM 7853 C CA . GLU B 1 459 ? -16.328 -11.602 10.297 1 97.69 459 GLU B CA 1
ATOM 7854 C C . GLU B 1 459 ? -16.547 -13.102 10.453 1 97.69 459 GLU B C 1
ATOM 7856 O O . GLU B 1 459 ? -17.281 -13.711 9.664 1 97.69 459 GLU B O 1
ATOM 7861 N N . ASN B 1 460 ? -15.938 -13.758 11.438 1 97.56 460 ASN B N 1
ATOM 7862 C CA . ASN B 1 460 ? -16.031 -15.188 11.688 1 97.56 460 ASN B CA 1
ATOM 7863 C C . ASN B 1 460 ? -15.664 -16 10.453 1 97.56 460 ASN B C 1
ATOM 7865 O O . ASN B 1 460 ? -16.453 -16.844 10.008 1 97.56 460 ASN B O 1
ATOM 7869 N N . VAL B 1 461 ? -14.578 -15.68 9.852 1 98.69 461 VAL B N 1
ATOM 7870 C CA . VAL B 1 461 ? -14.055 -16.375 8.68 1 98.69 461 VAL B CA 1
ATOM 7871 C C . VAL B 1 461 ? -12.914 -17.297 9.094 1 98.69 461 VAL B C 1
ATOM 7873 O O . VAL B 1 461 ? -11.781 -16.844 9.273 1 98.69 461 VAL B O 1
ATOM 7876 N N . PRO B 1 462 ? -13.094 -18.547 9.234 1 98.69 462 PRO B N 1
ATOM 7877 C CA . PRO B 1 462 ? -12.125 -19.469 9.828 1 98.69 462 PRO B CA 1
ATOM 7878 C C . PRO B 1 462 ? -11.047 -19.906 8.836 1 98.69 462 PRO B C 1
ATOM 7880 O O . PRO B 1 462 ? -10.891 -21.109 8.578 1 98.69 462 PRO B O 1
ATOM 7883 N N . VAL B 1 463 ? -10.227 -19.047 8.422 1 98.81 463 VAL B N 1
ATOM 7884 C CA . VAL B 1 463 ? -9.039 -19.344 7.633 1 98.81 463 VAL B CA 1
ATOM 7885 C C . VAL B 1 463 ? -7.93 -19.875 8.547 1 98.81 463 VAL B C 1
ATOM 7887 O O . VAL B 1 463 ? -7.828 -19.469 9.703 1 98.81 463 VAL B O 1
ATOM 7890 N N . ILE B 1 464 ? -7.191 -20.797 8.055 1 98.94 464 ILE B N 1
ATOM 7891 C CA . ILE B 1 464 ? -6.047 -21.328 8.781 1 98.94 464 ILE B CA 1
ATOM 7892 C C . ILE B 1 464 ? -4.75 -20.844 8.133 1 98.94 464 ILE B C 1
ATOM 7894 O O . ILE B 1 464 ? -4.504 -21.125 6.957 1 98.94 464 ILE B O 1
ATOM 7898 N N . VAL B 1 465 ? -3.977 -20.109 8.867 1 98.94 465 VAL B N 1
ATOM 7899 C CA . VAL B 1 465 ? -2.682 -19.656 8.375 1 98.94 465 VAL B CA 1
ATOM 7900 C C . VAL B 1 465 ? -1.582 -20.594 8.867 1 98.94 465 VAL B C 1
ATOM 7902 O O . VAL B 1 465 ? -1.374 -20.734 10.07 1 98.94 465 VAL B O 1
ATOM 7905 N N . ALA B 1 466 ? -0.936 -21.234 7.953 1 98.94 466 ALA B N 1
ATOM 7906 C CA . ALA B 1 466 ? 0.244 -22.047 8.242 1 98.94 466 ALA B CA 1
ATOM 7907 C C . ALA B 1 466 ? 1.526 -21.266 7.973 1 98.94 466 ALA B C 1
ATOM 7909 O O . ALA B 1 466 ? 1.96 -21.141 6.824 1 98.94 466 ALA B O 1
ATOM 7910 N N . VAL B 1 467 ? 2.15 -20.797 9.062 1 98.88 467 VAL B N 1
ATOM 7911 C CA . VAL B 1 467 ? 3.348 -19.969 8.93 1 98.88 467 VAL B CA 1
ATOM 7912 C C . VAL B 1 467 ? 4.59 -20.859 8.953 1 98.88 467 VAL B C 1
ATOM 7914 O O . VAL B 1 467 ? 4.871 -21.516 9.961 1 98.88 467 VAL B O 1
ATOM 7917 N N . PHE B 1 468 ? 5.246 -20.922 7.832 1 98.81 468 PHE B N 1
ATOM 7918 C CA . PHE B 1 468 ? 6.555 -21.562 7.766 1 98.81 468 PHE B CA 1
ATOM 7919 C C . PHE B 1 468 ? 7.645 -20.609 8.258 1 98.81 468 PHE B C 1
ATOM 7921 O O . PHE B 1 468 ? 8.227 -19.859 7.473 1 98.81 468 PHE B O 1
ATOM 7928 N N . ASN B 1 469 ? 7.957 -20.703 9.562 1 98.62 469 ASN B N 1
ATOM 7929 C CA . ASN B 1 469 ? 8.828 -19.75 10.25 1 98.62 469 ASN B CA 1
ATOM 7930 C C . ASN B 1 469 ? 10.281 -20.219 10.258 1 98.62 469 ASN B C 1
ATOM 7932 O O . ASN B 1 469 ? 10.656 -21.047 11.094 1 98.62 469 ASN B O 1
ATOM 7936 N N . ASN B 1 470 ? 11.047 -19.734 9.336 1 97.75 470 ASN B N 1
ATOM 7937 C CA . ASN B 1 470 ? 12.469 -20.062 9.312 1 97.75 470 ASN B CA 1
ATOM 7938 C C . ASN B 1 470 ? 13.328 -18.891 9.766 1 97.75 470 ASN B C 1
ATOM 7940 O O . ASN B 1 470 ? 14.555 -19 9.812 1 97.75 470 ASN B O 1
ATOM 7944 N N . GLY B 1 471 ? 12.695 -17.719 10.016 1 98.06 471 GLY B N 1
ATOM 7945 C CA . GLY B 1 471 ? 13.391 -16.547 10.531 1 98.06 471 GLY B CA 1
ATOM 7946 C C . GLY B 1 471 ? 14.117 -15.766 9.453 1 98.06 471 GLY B C 1
ATOM 7947 O O . GLY B 1 471 ? 14.961 -14.922 9.75 1 98.06 471 GLY B O 1
ATOM 7948 N N . TYR B 1 472 ? 13.82 -16.031 8.172 1 98.25 472 TYR B N 1
ATOM 7949 C CA . TYR B 1 472 ? 14.453 -15.344 7.059 1 98.25 472 TYR B CA 1
ATOM 7950 C C . TYR B 1 472 ? 13.43 -14.984 5.988 1 98.25 472 TYR B C 1
ATOM 7952 O O . TYR B 1 472 ? 12.383 -15.641 5.875 1 98.25 472 TYR B O 1
ATOM 7960 N N . LEU B 1 473 ? 13.695 -13.891 5.312 1 98.44 473 LEU B N 1
ATOM 7961 C CA . LEU B 1 473 ? 13.117 -13.805 3.977 1 98.44 473 LEU B CA 1
ATOM 7962 C C . LEU B 1 473 ? 13.711 -14.867 3.059 1 98.44 473 LEU B C 1
ATOM 7964 O O . LEU B 1 473 ? 14.68 -14.602 2.346 1 98.44 473 LEU B O 1
ATOM 7968 N N . GLY B 1 474 ? 13.125 -16.016 3.08 1 98.12 474 GLY B N 1
ATOM 7969 C CA . GLY B 1 474 ? 13.734 -17.281 2.699 1 98.12 474 GLY B CA 1
ATOM 7970 C C . GLY B 1 474 ? 14.18 -17.312 1.252 1 98.12 474 GLY B C 1
ATOM 7971 O O . GLY B 1 474 ? 15.258 -17.844 0.942 1 98.12 474 GLY B O 1
ATOM 7972 N N . MET B 1 475 ? 13.414 -16.828 0.337 1 97.75 475 MET B N 1
ATOM 7973 C CA . MET B 1 475 ? 13.773 -16.906 -1.077 1 97.75 475 MET B CA 1
ATOM 7974 C C . MET B 1 475 ? 14.977 -16.016 -1.375 1 97.75 475 MET B C 1
ATOM 7976 O O . MET B 1 475 ? 15.891 -16.438 -2.094 1 97.75 475 MET B O 1
ATOM 7980 N N . VAL B 1 476 ? 14.984 -14.781 -0.851 1 98 476 VAL B N 1
ATOM 7981 C CA . VAL B 1 476 ? 16.109 -13.867 -1.053 1 98 476 VAL B CA 1
ATOM 7982 C C . VAL B 1 476 ? 17.344 -14.414 -0.356 1 98 476 VAL B C 1
ATOM 7984 O O . VAL B 1 476 ? 18.453 -14.359 -0.91 1 98 476 VAL B O 1
ATOM 7987 N N . ARG B 1 477 ? 17.156 -14.922 0.837 1 98.06 477 ARG B N 1
ATOM 7988 C CA . ARG B 1 477 ? 18.266 -15.539 1.562 1 98.06 477 ARG B CA 1
ATOM 7989 C C . ARG B 1 477 ? 18.875 -16.672 0.76 1 98.06 477 ARG B C 1
ATOM 7991 O O . ARG B 1 477 ? 20.109 -16.812 0.702 1 98.06 477 ARG B O 1
ATOM 7998 N N . GLN B 1 478 ? 17.984 -17.562 0.141 1 97.12 478 GLN B N 1
ATOM 7999 C CA . GLN B 1 478 ? 18.453 -18.656 -0.688 1 97.12 478 GLN B CA 1
ATOM 8000 C C . GLN B 1 478 ? 19.344 -18.156 -1.824 1 97.12 478 GLN B C 1
ATOM 8002 O O . GLN B 1 478 ? 20.391 -18.766 -2.119 1 97.12 478 GLN B O 1
ATOM 8007 N N . TRP B 1 479 ? 19 -17.078 -2.424 1 96.38 479 TRP B N 1
ATOM 8008 C CA . TRP B 1 479 ? 19.797 -16.5 -3.504 1 96.38 479 TRP B CA 1
ATOM 8009 C C . TRP B 1 479 ? 21.109 -15.953 -2.973 1 96.38 479 TRP B C 1
ATOM 8011 O O . TRP B 1 479 ? 22.156 -16.078 -3.623 1 96.38 479 TRP B O 1
ATOM 8021 N N . GLN B 1 480 ? 21.016 -15.297 -1.826 1 97.56 480 GLN B N 1
ATOM 8022 C CA . GLN B 1 480 ? 22.234 -14.789 -1.208 1 97.56 480 GLN B CA 1
ATOM 8023 C C . GLN B 1 480 ? 23.172 -15.93 -0.841 1 97.56 480 GLN B C 1
ATOM 8025 O O . GLN B 1 480 ? 24.391 -15.812 -0.997 1 97.56 480 GLN B O 1
ATOM 8030 N N . GLU B 1 481 ? 22.609 -17.016 -0.369 1 96.69 481 GLU B N 1
ATOM 8031 C CA . GLU B 1 481 ? 23.391 -18.203 -0.019 1 96.69 481 GLU B CA 1
ATOM 8032 C C . GLU B 1 481 ? 24.109 -18.781 -1.238 1 96.69 481 GLU B C 1
ATOM 8034 O O . GLU B 1 481 ? 25.297 -19.062 -1.178 1 96.69 481 GLU B O 1
ATOM 8039 N N . LEU B 1 482 ? 23.406 -18.891 -2.316 1 95.25 482 LEU B N 1
ATOM 8040 C CA . LEU B 1 482 ? 23.891 -19.609 -3.494 1 95.25 482 LEU B CA 1
ATOM 8041 C C . LEU B 1 482 ? 24.812 -18.719 -4.316 1 95.25 482 LEU B C 1
ATOM 8043 O O . LEU B 1 482 ? 25.781 -19.203 -4.918 1 95.25 482 LEU B O 1
ATOM 8047 N N . PHE B 1 483 ? 24.562 -17.359 -4.27 1 94.38 483 PHE B N 1
ATOM 8048 C CA . PHE B 1 483 ? 25.219 -16.547 -5.301 1 94.38 483 PHE B CA 1
ATOM 8049 C C . PHE B 1 483 ? 25.969 -15.375 -4.684 1 94.38 483 PHE B C 1
ATOM 8051 O O . PHE B 1 483 ? 26.625 -14.609 -5.391 1 94.38 483 PHE B O 1
ATOM 8058 N N . HIS B 1 484 ? 25.891 -15.172 -3.377 1 96.19 484 HIS B N 1
ATOM 8059 C CA . HIS B 1 484 ? 26.562 -14.055 -2.734 1 96.19 484 HIS B CA 1
ATOM 8060 C C . HIS B 1 484 ? 27.297 -14.5 -1.478 1 96.19 484 HIS B C 1
ATOM 8062 O O . HIS B 1 484 ? 27.266 -13.82 -0.453 1 96.19 484 HIS B O 1
ATOM 8068 N N . ASN B 1 485 ? 27.891 -15.656 -1.476 1 96.56 485 ASN B N 1
ATOM 8069 C CA . ASN B 1 485 ? 28.797 -16.172 -0.45 1 96.56 485 ASN B CA 1
ATOM 8070 C C . ASN B 1 485 ? 28.141 -16.141 0.931 1 96.56 485 ASN B C 1
ATOM 8072 O O . ASN B 1 485 ? 28.781 -15.734 1.908 1 96.56 485 ASN B O 1
ATOM 8076 N N . ARG B 1 486 ? 26.844 -16.391 0.989 1 96.25 486 ARG B N 1
ATOM 8077 C CA . ARG B 1 486 ? 26.078 -16.484 2.234 1 96.25 486 ARG B CA 1
ATOM 8078 C C . ARG B 1 486 ? 26.078 -15.156 2.971 1 96.25 486 ARG B C 1
ATOM 8080 O O . ARG B 1 486 ? 26 -15.117 4.203 1 96.25 486 ARG B O 1
ATOM 8087 N N . ARG B 1 487 ? 26.328 -14.023 2.209 1 97.25 487 ARG B N 1
ATOM 8088 C CA . ARG B 1 487 ? 26.172 -12.695 2.785 1 97.25 487 ARG B CA 1
ATOM 8089 C C . ARG B 1 487 ? 24.688 -12.312 2.896 1 97.25 487 ARG B C 1
ATOM 8091 O O . ARG B 1 487 ? 24.141 -11.68 1.995 1 97.25 487 ARG B O 1
ATOM 8098 N N . TYR B 1 488 ? 24.094 -12.672 4.008 1 97.5 488 TYR B N 1
ATOM 8099 C CA . TYR B 1 488 ? 22.656 -12.461 4.242 1 97.5 488 TYR B CA 1
ATOM 8100 C C . TYR B 1 488 ? 22.375 -11 4.582 1 97.5 488 TYR B C 1
ATOM 8102 O O . TYR B 1 488 ? 22.188 -10.656 5.75 1 97.5 488 TYR B O 1
ATOM 8110 N N . SER B 1 489 ? 22.312 -10.148 3.566 1 98 489 SER B N 1
ATOM 8111 C CA . SER B 1 489 ? 22.094 -8.711 3.697 1 98 489 SER B CA 1
ATOM 8112 C C . SER B 1 489 ? 20.609 -8.391 3.838 1 98 489 SER B C 1
ATOM 8114 O O . SER B 1 489 ? 19.844 -8.492 2.873 1 98 489 SER B O 1
ATOM 8116 N N . ALA B 1 490 ? 20.125 -7.996 5.047 1 97.94 490 ALA B N 1
ATOM 8117 C CA . ALA B 1 490 ? 18.781 -7.5 5.332 1 97.94 490 ALA B CA 1
ATOM 8118 C C . ALA B 1 490 ? 17.719 -8.57 5.043 1 97.94 490 ALA B C 1
ATOM 8120 O O . ALA B 1 490 ? 16.672 -8.273 4.477 1 97.94 490 ALA B O 1
ATOM 8121 N N . THR B 1 491 ? 17.969 -9.852 5.375 1 98.06 491 THR B N 1
ATOM 8122 C CA . THR B 1 491 ? 17 -10.914 5.129 1 98.06 491 THR B CA 1
ATOM 8123 C C . THR B 1 491 ? 16.688 -11.664 6.418 1 98.06 491 THR B C 1
ATOM 8125 O O . THR B 1 491 ? 15.719 -12.438 6.473 1 98.06 491 THR B O 1
ATOM 8128 N N . CYS B 1 492 ? 17.453 -11.422 7.477 1 97.75 492 CYS B N 1
ATOM 8129 C CA . CYS B 1 492 ? 17.234 -12.078 8.758 1 97.75 492 CYS B CA 1
ATOM 8130 C C . CYS B 1 492 ? 16.141 -11.367 9.555 1 97.75 492 CYS B C 1
ATOM 8132 O O . CYS B 1 492 ? 16.266 -10.172 9.836 1 97.75 492 CYS B O 1
ATOM 8134 N N . ILE B 1 493 ? 15.062 -12.055 9.922 1 97.69 493 ILE B N 1
ATOM 8135 C CA . ILE B 1 493 ? 13.992 -11.484 10.727 1 97.69 493 ILE B CA 1
ATOM 8136 C C . ILE B 1 493 ? 13.672 -12.414 11.898 1 97.69 493 ILE B C 1
ATOM 8138 O O . ILE B 1 493 ? 12.508 -12.562 12.273 1 97.69 493 ILE B O 1
ATOM 8142 N N . GLN B 1 494 ? 14.641 -13.102 12.375 1 96.19 494 GLN B N 1
ATOM 8143 C CA . GLN B 1 494 ? 14.484 -14.031 13.492 1 96.19 494 GLN B CA 1
ATOM 8144 C C . GLN B 1 494 ? 13.953 -13.32 14.734 1 96.19 494 GLN B C 1
ATOM 8146 O O . GLN B 1 494 ? 14.344 -12.188 15.016 1 96.19 494 GLN B O 1
ATOM 8151 N N . ASN B 1 495 ? 13.078 -13.938 15.445 1 91.31 495 ASN B N 1
ATOM 8152 C CA . ASN B 1 495 ? 12.523 -13.484 16.719 1 91.31 495 ASN B CA 1
ATOM 8153 C C . ASN B 1 495 ? 11.805 -12.148 16.562 1 91.31 495 ASN B C 1
ATOM 8155 O O . ASN B 1 495 ? 11.797 -11.336 17.5 1 91.31 495 ASN B O 1
ATOM 8159 N N . SER B 1 496 ? 11.305 -11.961 15.375 1 92.38 496 SER B N 1
ATOM 8160 C CA . SER B 1 496 ? 10.664 -10.672 15.125 1 92.38 496 SER B CA 1
ATOM 8161 C C . SER B 1 496 ? 9.258 -10.625 15.711 1 92.38 496 SER B C 1
ATOM 8163 O O . SER B 1 496 ? 8.727 -9.547 15.977 1 92.38 496 SER B O 1
ATOM 8165 N N . VAL B 1 497 ? 8.586 -11.742 15.852 1 97.75 497 VAL B N 1
ATOM 8166 C CA . VAL B 1 497 ? 7.195 -11.766 16.312 1 97.75 497 VAL B CA 1
ATOM 8167 C C . VAL B 1 497 ? 6.875 -13.141 16.906 1 97.75 497 VAL B C 1
ATOM 8169 O O . VAL B 1 497 ? 7.344 -14.164 16.391 1 97.75 497 VAL B O 1
ATOM 8172 N N . ASP B 1 498 ? 6.23 -13.172 18 1 98.69 498 ASP B N 1
ATOM 8173 C CA . ASP B 1 498 ? 5.57 -14.375 18.484 1 98.69 498 ASP B CA 1
ATOM 8174 C C . ASP B 1 498 ? 4.195 -14.547 17.844 1 98.69 498 ASP B C 1
ATOM 8176 O O . ASP B 1 498 ? 3.215 -13.953 18.297 1 98.69 498 ASP B O 1
ATOM 8180 N N . PHE B 1 499 ? 4.137 -15.461 16.906 1 98.81 499 PHE B N 1
ATOM 8181 C CA . PHE B 1 499 ? 2.939 -15.555 16.078 1 98.81 499 PHE B CA 1
ATOM 8182 C C . PHE B 1 499 ? 1.76 -16.078 16.891 1 98.81 499 PHE B C 1
ATOM 8184 O O . PHE B 1 499 ? 0.605 -15.773 16.594 1 98.81 499 PHE B O 1
ATOM 8191 N N . VAL B 1 500 ? 1.989 -16.906 17.906 1 98.81 500 VAL B N 1
ATOM 8192 C CA . VAL B 1 500 ? 0.912 -17.375 18.766 1 98.81 500 VAL B CA 1
ATOM 8193 C C . VAL B 1 500 ? 0.301 -16.203 19.531 1 98.81 500 VAL B C 1
ATOM 8195 O O . VAL B 1 500 ? -0.92 -16.016 19.531 1 98.81 500 VAL B O 1
ATOM 8198 N N . LYS B 1 501 ? 1.159 -15.359 20.141 1 98.69 501 LYS B N 1
ATOM 8199 C CA . LYS B 1 501 ? 0.691 -14.172 20.844 1 98.69 501 LYS B CA 1
ATOM 8200 C C . LYS B 1 501 ? -0.016 -13.203 19.906 1 98.69 501 LYS B C 1
ATOM 8202 O O . LYS B 1 501 ? -0.991 -12.555 20.281 1 98.69 501 LYS B O 1
ATOM 8207 N N . LEU B 1 502 ? 0.528 -13.133 18.734 1 98.81 502 LEU B N 1
ATOM 8208 C CA . LEU B 1 502 ? -0.091 -12.273 17.734 1 98.81 502 LEU B CA 1
ATOM 8209 C C . LEU B 1 502 ? -1.519 -12.719 17.438 1 98.81 502 LEU B C 1
ATOM 8211 O O . LEU B 1 502 ? -2.438 -11.898 17.406 1 98.81 502 LEU B O 1
ATOM 8215 N N . ALA B 1 503 ? -1.682 -14.039 17.156 1 98.88 503 ALA B N 1
ATOM 8216 C CA . ALA B 1 503 ? -3.018 -14.578 16.922 1 98.88 503 ALA B CA 1
ATOM 8217 C C . ALA B 1 503 ? -3.953 -14.266 18.078 1 98.88 503 ALA B C 1
ATOM 8219 O O . ALA B 1 503 ? -5.078 -13.805 17.875 1 98.88 503 ALA B O 1
ATOM 8220 N N . GLU B 1 504 ? -3.477 -14.406 19.219 1 98.69 504 GLU B N 1
ATOM 8221 C CA . GLU B 1 504 ? -4.281 -14.211 20.422 1 98.69 504 GLU B CA 1
ATOM 8222 C C . GLU B 1 504 ? -4.652 -12.742 20.609 1 98.69 504 GLU B C 1
ATOM 8224 O O . GLU B 1 504 ? -5.738 -12.43 21.109 1 98.69 504 GLU B O 1
ATOM 8229 N N . ALA B 1 505 ? -3.732 -11.875 20.234 1 98.81 505 ALA B N 1
ATOM 8230 C CA . ALA B 1 505 ? -4 -10.445 20.344 1 98.81 505 ALA B CA 1
ATOM 8231 C C . ALA B 1 505 ? -5.242 -10.055 19.531 1 98.81 505 ALA B C 1
ATOM 8233 O O . ALA B 1 505 ? -5.969 -9.133 19.922 1 98.81 505 ALA B O 1
ATOM 8234 N N . TYR B 1 506 ? -5.523 -10.797 18.516 1 98.69 506 TYR B N 1
ATOM 8235 C CA . TYR B 1 506 ? -6.652 -10.484 17.656 1 98.69 506 TYR B CA 1
ATOM 8236 C C . TYR B 1 506 ? -7.844 -11.375 17.969 1 98.69 506 TYR B C 1
ATOM 8238 O O . TYR B 1 506 ? -8.914 -11.227 17.375 1 98.69 506 TYR B O 1
ATOM 8246 N N . GLY B 1 507 ? -7.711 -12.336 18.828 1 98.5 507 GLY B N 1
ATOM 8247 C CA . GLY B 1 507 ? -8.797 -13.227 19.203 1 98.5 507 GLY B CA 1
ATOM 8248 C C . GLY B 1 507 ? -8.828 -14.508 18.391 1 98.5 507 GLY B C 1
ATOM 8249 O O . GLY B 1 507 ? -9.789 -15.281 18.469 1 98.5 507 GLY B O 1
ATOM 8250 N N . ALA B 1 508 ? -7.816 -14.773 17.609 1 98.81 508 ALA B N 1
ATOM 8251 C CA . ALA B 1 508 ? -7.695 -16.016 16.844 1 98.81 508 ALA B CA 1
ATOM 8252 C C . ALA B 1 508 ? -7.023 -17.109 17.656 1 98.81 508 ALA B C 1
ATOM 8254 O O . ALA B 1 508 ? -6.48 -16.828 18.734 1 98.81 508 ALA B O 1
ATOM 8255 N N . LEU B 1 509 ? -7.125 -18.328 17.172 1 98.88 509 LEU B N 1
ATOM 8256 C CA . LEU B 1 509 ? -6.426 -19.438 17.781 1 98.88 509 LEU B CA 1
ATOM 8257 C C . LEU B 1 509 ? -4.961 -19.469 17.359 1 98.88 509 LEU B C 1
ATOM 8259 O O . LEU B 1 509 ? -4.66 -19.406 16.156 1 98.88 509 LEU B O 1
ATOM 8263 N N . GLY B 1 510 ? -4.078 -19.453 18.328 1 98.88 510 GLY B N 1
ATOM 8264 C CA . GLY B 1 510 ? -2.654 -19.594 18.062 1 98.88 510 GLY B CA 1
ATOM 8265 C C . GLY B 1 510 ? -2.107 -20.953 18.438 1 98.88 510 GLY B C 1
ATOM 8266 O O . GLY B 1 510 ? -2.35 -21.438 19.547 1 98.88 510 GLY B O 1
ATOM 8267 N N . LEU B 1 511 ? -1.474 -21.625 17.516 1 98.94 511 LEU B N 1
ATOM 8268 C CA . LEU B 1 511 ? -0.834 -22.922 17.719 1 98.94 511 LEU B CA 1
ATOM 8269 C C . LEU B 1 511 ? 0.628 -22.875 17.297 1 98.94 511 LEU B C 1
ATOM 8271 O O . LEU B 1 511 ? 1.03 -22 16.531 1 98.94 511 LEU B O 1
ATOM 8275 N N . ARG B 1 512 ? 1.483 -23.812 17.859 1 98.75 512 ARG B N 1
ATOM 8276 C CA . ARG B 1 512 ? 2.896 -23.891 17.5 1 98.75 512 ARG B CA 1
ATOM 8277 C C . ARG B 1 512 ? 3.363 -25.344 17.422 1 98.75 512 ARG B C 1
ATOM 8279 O O . ARG B 1 512 ? 2.953 -26.172 18.219 1 98.75 512 ARG B O 1
ATOM 8286 N N . ALA B 1 513 ? 4.082 -25.625 16.375 1 98.81 513 ALA B N 1
ATOM 8287 C CA . ALA B 1 513 ? 4.812 -26.891 16.25 1 98.81 513 ALA B CA 1
ATOM 8288 C C . ALA B 1 513 ? 6.309 -26.641 16.094 1 98.81 513 ALA B C 1
ATOM 8290 O O . ALA B 1 513 ? 6.727 -25.859 15.234 1 98.81 513 ALA B O 1
ATOM 8291 N N . THR B 1 514 ? 7.102 -27.297 16.922 1 97.75 514 THR B N 1
ATOM 8292 C CA . THR B 1 514 ? 8.547 -27.125 16.875 1 97.75 514 THR B CA 1
ATOM 8293 C C . THR B 1 514 ? 9.242 -28.438 16.5 1 97.75 514 THR B C 1
ATOM 8295 O O . THR B 1 514 ? 10.43 -28.438 16.188 1 97.75 514 THR B O 1
ATOM 8298 N N . LYS B 1 515 ? 8.453 -29.531 16.562 1 96.94 515 LYS B N 1
ATOM 8299 C CA . LYS B 1 515 ? 8.977 -30.844 16.219 1 96.94 515 LYS B CA 1
ATOM 8300 C C . LYS B 1 515 ? 8.023 -31.578 15.273 1 96.94 515 LYS B C 1
ATOM 8302 O O . LYS B 1 515 ? 6.82 -31.312 15.266 1 96.94 515 LYS B O 1
ATOM 8307 N N . ARG B 1 516 ? 8.594 -32.5 14.617 1 96.62 516 ARG B N 1
ATOM 8308 C CA . ARG B 1 516 ? 7.918 -33.219 13.539 1 96.62 516 ARG B CA 1
ATOM 8309 C C . ARG B 1 516 ? 6.625 -33.844 14.039 1 96.62 516 ARG B C 1
ATOM 8311 O O . ARG B 1 516 ? 5.609 -33.844 13.344 1 96.62 516 ARG B O 1
ATOM 8318 N N . ASP B 1 517 ? 6.582 -34.438 15.234 1 97.06 517 ASP B N 1
ATOM 8319 C CA . ASP B 1 517 ? 5.438 -35.188 15.734 1 97.06 517 ASP B CA 1
ATOM 8320 C C . ASP B 1 517 ? 4.301 -34.281 16.141 1 97.06 517 ASP B C 1
ATOM 8322 O O . ASP B 1 517 ? 3.17 -34.719 16.359 1 97.06 517 ASP B O 1
ATOM 8326 N N . GLU B 1 518 ? 4.57 -32.938 16.188 1 98.56 518 GLU B N 1
ATOM 8327 C CA . GLU B 1 518 ? 3.564 -31.969 16.562 1 98.56 518 GLU B CA 1
ATOM 8328 C C . GLU B 1 518 ? 2.812 -31.438 15.336 1 98.56 518 GLU B C 1
ATOM 8330 O O . GLU B 1 518 ? 1.745 -30.844 15.461 1 98.56 518 GLU B O 1
ATOM 8335 N N . VAL B 1 519 ? 3.293 -31.75 14.164 1 98.69 519 VAL B N 1
ATOM 8336 C CA . VAL B 1 519 ? 2.799 -31.141 12.93 1 98.69 519 VAL B CA 1
ATOM 8337 C C . VAL B 1 519 ? 1.363 -31.578 12.672 1 98.69 519 VAL B C 1
ATOM 8339 O O . VAL B 1 519 ? 0.459 -30.75 12.555 1 98.69 519 VAL B O 1
ATOM 8342 N N . ARG B 1 520 ? 1.086 -32.906 12.562 1 98.56 520 ARG B N 1
ATOM 8343 C CA . ARG B 1 520 ? -0.238 -33.406 12.242 1 98.56 520 ARG B CA 1
ATOM 8344 C C . ARG B 1 520 ? -1.259 -33.031 13.297 1 98.56 520 ARG B C 1
ATOM 8346 O O . ARG B 1 520 ? -2.344 -32.531 12.977 1 98.56 520 ARG B O 1
ATOM 8353 N N . PRO B 1 521 ? -0.952 -33.094 14.602 1 98.75 521 PRO B N 1
ATOM 8354 C CA . PRO B 1 521 ? -1.919 -32.719 15.641 1 98.75 521 PRO B CA 1
ATOM 8355 C C . PRO B 1 521 ? -2.363 -31.266 15.555 1 98.75 521 PRO B C 1
ATOM 8357 O O . PRO B 1 521 ? -3.553 -30.969 15.688 1 98.75 521 PRO B O 1
ATOM 8360 N N . VAL B 1 522 ? -1.465 -30.328 15.297 1 98.88 522 VAL B N 1
ATOM 8361 C CA . VAL B 1 522 ? -1.844 -28.922 15.266 1 98.88 522 VAL B CA 1
ATOM 8362 C C . VAL B 1 522 ? -2.68 -28.641 14.023 1 98.88 522 VAL B C 1
ATOM 8364 O O . VAL B 1 522 ? -3.566 -27.781 14.047 1 98.88 522 VAL B O 1
ATOM 8367 N N . ILE B 1 523 ? -2.377 -29.297 12.938 1 98.88 523 ILE B N 1
ATOM 8368 C CA . ILE B 1 523 ? -3.168 -29.156 11.727 1 98.88 523 ILE B CA 1
ATOM 8369 C C . ILE B 1 523 ? -4.598 -29.625 11.984 1 98.88 523 ILE B C 1
ATOM 8371 O O . ILE B 1 523 ? -5.555 -28.922 11.641 1 98.88 523 ILE B O 1
ATOM 8375 N N . GLU B 1 524 ? -4.746 -30.812 12.586 1 98.81 524 GLU B N 1
ATOM 8376 C CA . GLU B 1 524 ? -6.066 -31.375 12.859 1 98.81 524 GLU B CA 1
ATOM 8377 C C . GLU B 1 524 ? -6.836 -30.516 13.852 1 98.81 524 GLU B C 1
ATOM 8379 O O . GLU B 1 524 ? -8.047 -30.312 13.711 1 98.81 524 GLU B O 1
ATOM 8384 N N . GLU B 1 525 ? -6.117 -30.016 14.82 1 98.81 525 GLU B N 1
ATOM 8385 C CA . GLU B 1 525 ? -6.754 -29.109 15.781 1 98.81 525 GLU B CA 1
ATOM 8386 C C . GLU B 1 525 ? -7.277 -27.859 15.102 1 98.81 525 GLU B C 1
ATOM 8388 O O . GLU B 1 525 ? -8.391 -27.406 15.391 1 98.81 525 GLU B O 1
ATOM 8393 N N . ALA B 1 526 ? -6.504 -27.266 14.203 1 98.88 526 ALA B N 1
ATOM 8394 C CA . ALA B 1 526 ? -6.902 -26.047 13.484 1 98.88 526 ALA B CA 1
ATOM 8395 C C . ALA B 1 526 ? -8.156 -26.312 12.648 1 98.88 526 ALA B C 1
ATOM 8397 O O . ALA B 1 526 ? -9.086 -25.5 12.656 1 98.88 526 ALA B O 1
ATOM 8398 N N . ILE B 1 527 ? -8.195 -27.422 11.945 1 98.69 527 ILE B N 1
ATOM 8399 C CA . ILE B 1 527 ? -9.328 -27.766 11.094 1 98.69 527 ILE B CA 1
ATOM 8400 C C . ILE B 1 527 ? -10.578 -27.969 11.953 1 98.69 527 ILE B C 1
ATOM 8402 O O . ILE B 1 527 ? -11.656 -27.484 11.609 1 98.69 527 ILE B O 1
ATOM 8406 N N . ALA B 1 528 ? -10.414 -28.609 13.062 1 98.38 528 ALA B N 1
ATOM 8407 C CA . ALA B 1 528 ? -11.539 -28.969 13.914 1 98.38 528 ALA B CA 1
ATOM 8408 C C . ALA B 1 528 ? -12.078 -27.75 14.656 1 98.38 528 ALA B C 1
ATOM 8410 O O . ALA B 1 528 ? -13.258 -27.719 15.016 1 98.38 528 ALA B O 1
ATOM 8411 N N . SER B 1 529 ? -11.289 -26.734 14.852 1 98.25 529 SER B N 1
ATOM 8412 C CA . SER B 1 529 ? -11.648 -25.609 15.703 1 98.25 529 SER B CA 1
ATOM 8413 C C . SER B 1 529 ? -12.758 -24.766 15.07 1 98.25 529 SER B C 1
ATOM 8415 O O . SER B 1 529 ? -13.57 -24.172 15.781 1 98.25 529 SER B O 1
ATOM 8417 N N . GLY B 1 530 ? -12.727 -24.641 13.75 1 97.56 530 GLY B N 1
ATOM 8418 C CA . GLY B 1 530 ? -13.68 -23.781 13.062 1 97.56 530 GLY B CA 1
ATOM 8419 C C . GLY B 1 530 ? -13.461 -22.312 13.344 1 97.56 530 GLY B C 1
ATOM 8420 O O . GLY B 1 530 ? -14.367 -21.5 13.164 1 97.56 530 GLY B O 1
ATOM 8421 N N . ARG B 1 531 ? -12.328 -21.891 13.82 1 98.25 531 ARG B N 1
ATOM 8422 C CA . ARG B 1 531 ? -11.953 -20.516 14.133 1 98.25 531 ARG B CA 1
ATOM 8423 C C . ARG B 1 531 ? -10.789 -20.062 13.273 1 98.25 531 ARG B C 1
ATOM 8425 O O . ARG B 1 531 ? -10.008 -20.875 12.781 1 98.25 531 ARG B O 1
ATOM 8432 N N . PRO B 1 532 ? -10.75 -18.688 13.055 1 98.81 532 PRO B N 1
ATOM 8433 C CA . PRO B 1 532 ? -9.477 -18.25 12.477 1 98.81 532 PRO B CA 1
ATOM 8434 C C . PRO B 1 532 ? -8.273 -18.719 13.289 1 98.81 532 PRO B C 1
ATOM 8436 O O . PRO B 1 532 ? -8.266 -18.609 14.516 1 98.81 532 PRO B O 1
ATOM 8439 N N . THR B 1 533 ? -7.25 -19.312 12.633 1 98.94 533 THR B N 1
ATOM 8440 C CA . THR B 1 533 ? -6.141 -19.953 13.336 1 98.94 533 THR B CA 1
ATOM 8441 C C . THR B 1 533 ? -4.812 -19.594 12.672 1 98.94 533 THR B C 1
ATOM 8443 O O . THR B 1 533 ? -4.719 -19.531 11.445 1 98.94 533 THR B O 1
ATOM 8446 N N . VAL B 1 534 ? -3.836 -19.297 13.492 1 98.94 534 VAL B N 1
ATOM 8447 C CA . VAL B 1 534 ? -2.451 -19.172 13.047 1 98.94 534 VAL B CA 1
ATOM 8448 C C . VAL B 1 534 ? -1.615 -20.297 13.633 1 98.94 534 VAL B C 1
ATOM 8450 O O . VAL B 1 534 ? -1.566 -20.484 14.859 1 98.94 534 VAL B O 1
ATOM 8453 N N . ILE B 1 535 ? -1.021 -21.078 12.805 1 98.94 535 ILE B N 1
ATOM 8454 C CA . ILE B 1 535 ? -0.091 -22.125 13.234 1 98.94 535 ILE B CA 1
ATOM 8455 C C . ILE B 1 535 ? 1.343 -21.688 12.938 1 98.94 535 ILE B C 1
ATOM 8457 O O . ILE B 1 535 ? 1.704 -21.469 11.773 1 98.94 535 ILE B O 1
ATOM 8461 N N . ASP B 1 536 ? 2.131 -21.547 13.977 1 98.88 536 ASP B N 1
ATOM 8462 C CA . ASP B 1 536 ? 3.547 -21.219 13.859 1 98.88 536 ASP B CA 1
ATOM 8463 C C . ASP B 1 536 ? 4.402 -22.484 13.773 1 98.88 536 ASP B C 1
ATOM 8465 O O . ASP B 1 536 ? 4.734 -23.078 14.805 1 98.88 536 ASP B O 1
ATOM 8469 N N . PHE B 1 537 ? 4.754 -22.891 12.523 1 98.88 537 PHE B N 1
ATOM 8470 C CA . PHE B 1 537 ? 5.656 -24.016 12.328 1 98.88 537 PHE B CA 1
ATOM 8471 C C . PHE B 1 537 ? 7.109 -23.547 12.328 1 98.88 537 PHE B C 1
ATOM 8473 O O . PHE B 1 537 ? 7.547 -22.859 11.406 1 98.88 537 PHE B O 1
ATOM 8480 N N . ILE B 1 538 ? 7.887 -23.922 13.352 1 98.31 538 ILE B N 1
ATOM 8481 C CA . ILE B 1 538 ? 9.312 -23.609 13.359 1 98.31 538 ILE B CA 1
ATOM 8482 C C . ILE B 1 538 ? 10.062 -24.594 12.461 1 98.31 538 ILE B C 1
ATOM 8484 O O . ILE B 1 538 ? 10.383 -25.703 12.883 1 98.31 538 ILE B O 1
ATOM 8488 N N . VAL B 1 539 ? 10.359 -24.141 11.227 1 97.31 539 VAL B N 1
ATOM 8489 C CA . VAL B 1 539 ? 10.945 -25.047 10.242 1 97.31 539 VAL B CA 1
ATOM 8490 C C . VAL B 1 539 ? 12.453 -24.844 10.18 1 97.31 539 VAL B C 1
ATOM 8492 O O . VAL B 1 539 ? 12.984 -23.891 10.781 1 97.31 539 VAL B O 1
ATOM 8495 N N . GLU B 1 540 ? 13.172 -25.766 9.469 1 95.38 540 GLU B N 1
ATOM 8496 C CA . GLU B 1 540 ? 14.602 -25.625 9.25 1 95.38 540 GLU B CA 1
ATOM 8497 C C . GLU B 1 540 ? 14.938 -24.266 8.617 1 95.38 540 GLU B C 1
ATOM 8499 O O . GLU B 1 540 ? 14.305 -23.875 7.637 1 95.38 540 GLU B O 1
ATOM 8504 N N . GLU B 1 541 ? 15.922 -23.625 9.109 1 93.75 541 GLU B N 1
ATOM 8505 C CA . GLU B 1 541 ? 16.219 -22.234 8.781 1 93.75 541 GLU B CA 1
ATOM 8506 C C . GLU B 1 541 ? 16.703 -22.094 7.348 1 93.75 541 GLU B C 1
ATOM 8508 O O . GLU B 1 541 ? 16.344 -21.141 6.645 1 93.75 541 GLU B O 1
ATOM 8513 N N . GLU B 1 542 ? 17.531 -23.016 6.887 1 94 542 GLU B N 1
ATOM 8514 C CA . GLU B 1 542 ? 18.203 -22.797 5.609 1 94 542 GLU B CA 1
ATOM 8515 C C . GLU B 1 542 ? 17.781 -23.844 4.582 1 94 542 GLU B C 1
ATOM 8517 O O . GLU B 1 542 ? 18.594 -24.281 3.758 1 94 542 GLU B O 1
ATOM 8522 N N . GLU B 1 543 ? 16.484 -24.344 4.797 1 95.25 543 GLU B N 1
ATOM 8523 C CA . GLU B 1 543 ? 15.93 -25.203 3.748 1 95.25 543 GLU B CA 1
ATOM 8524 C C . GLU B 1 543 ? 15.758 -24.422 2.445 1 95.25 543 GLU B C 1
ATOM 8526 O O . GLU B 1 543 ? 15.289 -23.281 2.451 1 95.25 543 GLU B O 1
ATOM 8531 N N . ASN B 1 544 ? 16.234 -24.953 1.359 1 96.56 544 ASN B N 1
ATOM 8532 C CA . ASN B 1 544 ? 16.125 -24.328 0.05 1 96.56 544 ASN B CA 1
ATOM 8533 C C . ASN B 1 544 ? 15.078 -25.016 -0.82 1 96.56 544 ASN B C 1
ATOM 8535 O O . ASN B 1 544 ? 14.781 -26.203 -0.614 1 96.56 544 ASN B O 1
ATOM 8539 N N . VAL B 1 545 ? 14.469 -24.281 -1.681 1 97.19 545 VAL B N 1
ATOM 8540 C CA . VAL B 1 545 ? 13.617 -24.875 -2.709 1 97.19 545 VAL B CA 1
ATOM 8541 C C . VAL B 1 545 ? 14.484 -25.594 -3.746 1 97.19 545 VAL B C 1
ATOM 8543 O O . VAL B 1 545 ? 15.391 -24.984 -4.328 1 97.19 545 VAL B O 1
ATOM 8546 N N . SER B 1 546 ? 14.258 -26.812 -3.932 1 95.69 546 SER B N 1
ATOM 8547 C CA . SER B 1 546 ? 14.961 -27.656 -4.879 1 95.69 546 SER B CA 1
ATOM 8548 C C . SER B 1 546 ? 13.984 -28.5 -5.699 1 95.69 546 SER B C 1
ATOM 8550 O O . SER B 1 546 ? 12.945 -28.922 -5.195 1 95.69 546 SER B O 1
ATOM 8552 N N . PRO B 1 547 ? 14.297 -28.797 -6.965 1 95.69 547 PRO B N 1
ATOM 8553 C CA . PRO B 1 547 ? 15.438 -28.328 -7.75 1 95.69 547 PRO B CA 1
ATOM 8554 C C . PRO B 1 547 ? 15.289 -26.859 -8.172 1 95.69 547 PRO B C 1
ATOM 8556 O O . PRO B 1 547 ? 14.242 -26.25 -7.938 1 95.69 547 PRO B O 1
ATOM 8559 N N . MET B 1 548 ? 16.391 -26.281 -8.656 1 95.88 548 MET B N 1
ATOM 8560 C CA . MET B 1 548 ? 16.359 -24.891 -9.102 1 95.88 548 MET B CA 1
ATOM 8561 C C . MET B 1 548 ? 17.188 -24.719 -10.375 1 95.88 548 MET B C 1
ATOM 8563 O O . MET B 1 548 ? 18.266 -25.297 -10.508 1 95.88 548 MET B O 1
ATOM 8567 N N . VAL B 1 549 ? 16.625 -24.047 -11.328 1 95.69 549 VAL B N 1
ATOM 8568 C CA . VAL B 1 549 ? 17.359 -23.578 -12.5 1 95.69 549 VAL B CA 1
ATOM 8569 C C . VAL B 1 549 ? 17.797 -22.125 -12.297 1 95.69 549 VAL B C 1
ATOM 8571 O O . VAL B 1 549 ? 16.984 -21.266 -11.992 1 95.69 549 VAL B O 1
ATOM 8574 N N . PRO B 1 550 ? 19.094 -21.859 -12.359 1 91.75 550 PRO B N 1
ATOM 8575 C CA . PRO B 1 550 ? 19.531 -20.469 -12.219 1 91.75 550 PRO B CA 1
ATOM 8576 C C . PRO B 1 550 ? 18.875 -19.547 -13.234 1 91.75 550 PRO B C 1
ATOM 8578 O O . PRO B 1 550 ? 18.594 -19.953 -14.367 1 91.75 550 PRO B O 1
ATOM 8581 N N . ALA B 1 551 ? 18.719 -18.312 -12.828 1 86.5 551 ALA B N 1
ATOM 8582 C CA . ALA B 1 551 ? 18.125 -17.344 -13.734 1 86.5 551 ALA B CA 1
ATOM 8583 C C . ALA B 1 551 ? 18.922 -17.219 -15.023 1 86.5 551 ALA B C 1
ATOM 8585 O O . ALA B 1 551 ? 20.141 -17.094 -15 1 86.5 551 ALA B O 1
ATOM 8586 N N . GLY B 1 552 ? 18.234 -17.312 -16.156 1 87.06 552 GLY B N 1
ATOM 8587 C CA . GLY B 1 552 ? 18.875 -17.141 -17.438 1 87.06 552 GLY B CA 1
ATOM 8588 C C . GLY B 1 552 ? 19.438 -18.422 -18.016 1 87.06 552 GLY B C 1
ATOM 8589 O O . GLY B 1 552 ? 19.859 -18.469 -19.172 1 87.06 552 GLY B O 1
ATOM 8590 N N . ALA B 1 553 ? 19.375 -19.516 -17.328 1 93.88 553 ALA B N 1
ATOM 8591 C CA . ALA B 1 553 ? 19.875 -20.797 -17.797 1 93.88 553 ALA B CA 1
ATOM 8592 C C . ALA B 1 553 ? 18.781 -21.578 -18.531 1 93.88 553 ALA B C 1
ATOM 8594 O O . ALA B 1 553 ? 17.609 -21.25 -18.422 1 93.88 553 ALA B O 1
ATOM 8595 N N . ALA B 1 554 ? 19.281 -22.531 -19.344 1 96.56 554 ALA B N 1
ATOM 8596 C CA . ALA B 1 554 ? 18.312 -23.453 -19.922 1 96.56 554 ALA B CA 1
ATOM 8597 C C . ALA B 1 554 ? 17.656 -24.312 -18.844 1 96.56 554 ALA B C 1
ATOM 8599 O O . ALA B 1 554 ? 18.281 -24.672 -17.859 1 96.56 554 ALA B O 1
ATOM 8600 N N . ILE B 1 555 ? 16.406 -24.688 -19.109 1 96.19 555 ILE B N 1
ATOM 8601 C CA . ILE B 1 555 ? 15.609 -25.266 -18.031 1 96.19 555 ILE B CA 1
ATOM 8602 C C . ILE B 1 555 ? 16.078 -26.688 -17.75 1 96.19 555 ILE B C 1
ATOM 8604 O O . ILE B 1 555 ? 15.688 -27.297 -16.75 1 96.19 555 ILE B O 1
ATOM 8608 N N . ASN B 1 556 ? 16.984 -27.203 -18.578 1 95.12 556 ASN B N 1
ATOM 8609 C CA . ASN B 1 556 ? 17.562 -28.516 -18.297 1 95.12 556 ASN B CA 1
ATOM 8610 C C . ASN B 1 556 ? 18.875 -28.391 -17.516 1 95.12 556 ASN B C 1
ATOM 8612 O O . ASN B 1 556 ? 19.484 -29.406 -17.141 1 95.12 556 ASN B O 1
ATOM 8616 N N . GLU B 1 557 ? 19.375 -27.156 -17.266 1 95.5 557 GLU B N 1
ATOM 8617 C CA . GLU B 1 557 ? 20.516 -26.906 -16.406 1 95.5 557 GLU B CA 1
ATOM 8618 C C . GLU B 1 557 ? 20.094 -26.75 -14.945 1 95.5 557 GLU B C 1
ATOM 8620 O O . GLU B 1 557 ? 20.125 -25.641 -14.398 1 95.5 557 GLU B O 1
ATOM 8625 N N . ILE B 1 558 ? 19.875 -27.875 -14.305 1 95.44 558 ILE B N 1
ATOM 8626 C CA . ILE B 1 558 ? 19.203 -27.906 -13.016 1 95.44 558 ILE B CA 1
ATOM 8627 C C . ILE B 1 558 ? 20.203 -28.125 -11.898 1 95.44 558 ILE B C 1
ATOM 8629 O O . ILE B 1 558 ? 21.094 -28.984 -12.008 1 95.44 558 ILE B O 1
ATOM 8633 N N . LEU B 1 559 ? 20.109 -27.25 -10.914 1 91.75 559 LEU B N 1
ATOM 8634 C CA . LEU B 1 559 ? 20.844 -27.453 -9.672 1 91.75 559 LEU B CA 1
ATOM 8635 C C . LEU B 1 559 ? 20.016 -28.266 -8.672 1 91.75 559 LEU B C 1
ATOM 8637 O O . LEU B 1 559 ? 18.875 -27.922 -8.391 1 91.75 559 LEU B O 1
ATOM 8641 N N . ASP B 1 560 ? 20.625 -29.328 -8.219 1 89.94 560 ASP B N 1
ATOM 8642 C CA . ASP B 1 560 ? 20.031 -30.094 -7.125 1 89.94 560 ASP B CA 1
ATOM 8643 C C . ASP B 1 560 ? 20.594 -29.656 -5.781 1 89.94 560 ASP B C 1
ATOM 8645 O O . ASP B 1 560 ? 21.734 -30 -5.441 1 89.94 560 ASP B O 1
ATOM 8649 N N . LEU B 1 561 ? 19.844 -28.953 -5.082 1 85.94 561 LEU B N 1
ATOM 8650 C CA . LEU B 1 561 ? 20.312 -28.344 -3.844 1 85.94 561 LEU B CA 1
ATOM 8651 C C . LEU B 1 561 ? 20.125 -29.297 -2.662 1 85.94 561 LEU B C 1
ATOM 8653 O O . LEU B 1 561 ? 20.625 -29.031 -1.564 1 85.94 561 LEU B O 1
ATOM 8657 N N . GLU B 1 562 ? 19.344 -30.344 -2.883 1 77.38 562 GLU B N 1
ATOM 8658 C CA . GLU B 1 562 ? 19.125 -31.328 -1.816 1 77.38 562 GLU B CA 1
ATOM 8659 C C . GLU B 1 562 ? 20.328 -32.25 -1.658 1 77.38 562 GLU B C 1
ATOM 8661 O O . GLU B 1 562 ? 20.781 -32.875 -2.627 1 77.38 562 GLU B O 1
ATOM 8666 N N . ARG B 1 563 ? 21.438 -31.672 -1.011 1 59.41 563 ARG B N 1
ATOM 8667 C CA . ARG B 1 563 ? 22.641 -32.5 -0.878 1 59.41 563 ARG B CA 1
ATOM 8668 C C . ARG B 1 563 ? 22.453 -33.562 0.203 1 59.41 563 ARG B C 1
ATOM 8670 O O . ARG B 1 563 ? 21.891 -33.281 1.27 1 59.41 563 ARG B O 1
ATOM 8677 N N . LYS B 1 564 ? 22.359 -34.906 -0.323 1 52.38 564 LYS B N 1
ATOM 8678 C CA . LYS B 1 564 ? 22.516 -36.031 0.615 1 52.38 564 LYS B CA 1
ATOM 8679 C C . LYS B 1 564 ? 23.812 -35.906 1.412 1 52.38 564 LYS B C 1
ATOM 8681 O O . LYS B 1 564 ? 24.828 -35.469 0.88 1 52.38 564 LYS B O 1
ATOM 8686 N N . GLU B 1 565 ? 23.672 -35.531 2.791 1 41.28 565 GLU B N 1
ATOM 8687 C CA . GLU B 1 565 ? 24.922 -36 3.42 1 41.28 565 GLU B CA 1
ATOM 8688 C C . GLU B 1 565 ? 25.375 -37.312 2.842 1 41.28 565 GLU B C 1
ATOM 8690 O O . GLU B 1 565 ? 24.562 -38.188 2.498 1 41.28 565 GLU B O 1
#

Nearest PDB structures (foldseek):
  8vzf-assembly1_D  TM=8.774E-01  e=3.052E-49  Alphaproteobacteria bacterium
  8vzk-assembly1_A  TM=8.937E-01  e=7.663E-46  Chloroflexi bacterium HGW-Chloroflexi-9
  8vzj-assembly2_H  TM=8.763E-01  e=1.563E-46  Dehalococcoidia bacterium
  9ev4-assembly1_A  TM=8.699E-01  e=7.365E-45  Corynebacterium glutamicum
  1pvd-assembly1_B  TM=8.055E-01  e=4.658E-35  Saccharomyces cerevisiae

Organism: NCBI:txid1090322

InterPro domains:
  IPR000399 TPP-binding enzyme, conserved site [PS00187] (426-445)
  IPR011766 Thiamine pyrophosphate enzyme, TPP-binding [PF02775] (390-537)
  IPR012000 Thiamine pyrophosphate enzyme, central domain [PF00205] (197-332)
  IPR012001 Thiamine pyrophosphate enzyme, N-terminal TPP-binding domain [PF02776] (8-120)
  IPR012846 Acetolactate synthase, large subunit, biosynthetic [TIGR00118] (8-560)
  IPR029035 DHS-like NAD/FAD-binding domain superfamily [SSF52467] (189-356)
  IPR029061 Thiamin diphosphate-binding fold [SSF52518] (4-186)
  IPR029061 Thiamin diphosphate-binding fold [SSF52518] (366-559)
  IPR039368 Acetolactate synthase large subunit, TPP binding domain [cd02015] (368-552)
  IPR045229 Thiamine pyrophosphate enzyme [PTHR18968] (7-558)

pLDDT: mean 96.45, std 6.61, range [28.86, 99.0]

Secondary structure (DSSP, 8-state):
----PEEEEHHHHHHHHHHHTT--EEEEE--GGGHHHHHHHHHSSSEEEE-SSHHHHHHHHHHHHHHHSSPEEEEE-STHHHHTTHHHHHHHHHTT--EEEEEEE--GGGTTTT-TT---HHHHHGGG-SEEEE---GGGHHHHHHHHHHHHHSSS--EEEEEEEHHHHHSEEEE---S----TT-----SPPHHHHHHHHHHHHH-SSEEEEE-HHHHHTT-HHHHHHHHHHHT--EEE-STTTTSS-TTSTTEEE--STTS-HHHHHHHHH-SEEEEES----HHHHSSGGGTTTT-EEEEEES-GGGTTSSS--SEEEES-HHHHHHHHHHH----S-HHHHHHHHHHHHHS----PPPSSTT---HHHHHHHHHHH-TT-EEEE-SSHHHHHHHHHS---STT-EE---SS--TT-HHHHHHHHHHH-TTS-EEEEEEHHHHHTTGGGHHHHHHTT---EEEEEE-SB-HHHHHHHHHHSTT--TT-B-TTS--HHHHHHHHT-EEEEE-SHHHHHHHHHHHHHH-S-EEEEEE--TT---SSBPPTTS-TT--B------/-----EEEEHHHHHHHHHHHTT--EEEEE--GGGHHHHHHHHHSSSEEEE-SSHHHHHHHHHHHHHHHSSPEEEEE-STHHHHTTHHHHHHHHHTT--EEEEEEE--GGGTTTT-TT---HHHHHGGG-SEEEE---GGGHHHHHHHHHHHHHSSS--EEEEEEEHHHHHSEEEE---S----TT-----SPPHHHHHHHHHHHHH-SSEEEEE-HHHHHTT-HHHHHHHHHHHT--EEE-STTTTSS-TTSTTEEE--STTS-HHHHHHHHH-SEEEEES----HHHHSSGGGTTTT-EEEEEES-GGGTTSSS--SEEEES-HHHHHHHHHHH----S-HHHHHHHHHHHHHS----PPPSSTT---HHHHHHHHHHH-TT-EEEE-SSHHHHHHHHHS---STT-EE---SS--TT-HHHHHHHHHHH-TTS-EEEEEEHHHHHTTGGGHHHHHHTT---EEEEEE-SB-HHHHHHHHHHSTT--TT-B-TTS--HHHHHHHHT-EEEEE-SHHHHHHHHHHHHHH-S-EEEEEE--TT---SSBPPTTS-TT--B------